Protein AF-A0A9D1EA65-F1 (afdb_monomer_lite)

Sequence (846 aa):
MLRLSLMTMSMFIPVIIKIKMEQDMEDALELYGEMLDLAADAGFEAVDVTSMELDMIGKETVKEYLEARGLKVSSLIYSNQFASTDEEKCREIVEGGKNAVEQAIYLETKVLMLVPQVHEGIEQFSAEEVQRALIGNLTPVTAYAVEKGIHSVIEDTPDLRLHLCRAEDLARVVDAIPGQEVVYDSGNMVLVDEDPIKYYERFAQKTAHIHLKDMMEVPETARFADTAEDGRKMTGAPSGTGMLAEAFPALMERIRENGYDGYLTVEFAKDEELGYPDSLKRAKTYFDRIISDSEISVRPFFDSLEMREDRENGHCYGIYMREALQAFAAKGTKQTAGEVYETFLDCYKHTLSGDDNFVDLLDTLRGYEENAALLIDKQRDHYVHSVNVFLLGIRIYQNSENFRKATAQFLGQKGELSFSGVQEEFFFRWGMAALFHDIGYPVEITNNQIRKFIRTVLADEKRDAEPYIGYHKEDCLTELPCRDQKLNFTAMLSRHIADTLDVREDLLENTLAGFVADMQSNGHVDHGYYSALALLQHYGFMAEGDGASAKIYREAVLDAASAILLHNYYKHVLQKPPFALPPLSAERHPIGYLLILCDELQEWNRQAYGIEDKKKVHAADCKIRMDAGCLKVHYVTYGGVLAEDFCAKKERTLRQLLVLDNIFPGGVTVSATTRSDILLSDIRSDREKLPRPFLENVEKLSRRIHERYNEAQRASHPDRELQYPDWESLSDDLKYSNIRQARAYFGYLQAAGMYAAPEGDAGQEVLEFPPELTEALARKEHESWIAERTDNGWKYGAEKDVQKKLSPYLIPYDELPEDVRQMDRDAIDNILPLFHEIGLRVYRMR

Secondary structure (DSSP, 8-state):
--EEEEE-HHHHHHHHHIIIII--HHHHHHHHHHHHHHHHHHT-SEEEEEHHHHHHH-HHHHHHHHHTTT-EEEEEEEEE-TT---HHHHHHHHHHHHHHHHHHHHTT-SEEEEEE---TTGGGS-HHHHHHHHHHHHHHHHHHHHHHT-EEEEEP-S-GGGS-SSHHHHHHHHHHSTTEEEEEETTGGGGGT--HHHHHHHHGGGEEEEEE-EEEEE-TT-TT-EE-TTS-EEEEEPTTSSTTTTTHHHHHHHHHHTT--SEEEEE----TTS-HHHHHHHHHHHHHHHHHHTTS--HHHHHHPPPHHHHHH---HHHHHHHHHHHHHHH--HHHHHHHHHHHHHHHTTTT-S-SHHHHHHHHHHHHHHHGGGG-SS-B-SHHHHHHHHHHHHHHHHH-HHHHHHHHHHHHHH-S-SSSSHHHHHHHHHHHHHHHTTTTHHHHHHHHHHHHHHHHHH--TTS--------S-THHHHEEE-SS-EEEHHHHHHHHHHHHHT--HHHHHHHHHTHHHHHHHHT---HHHHHHHHHHHHGGGGGGS-HHHHHHIIIIIHHHHHHHHHHHHIIIIITSTTT---SBPTTT-HHHHHHHHHHHH--SS--B-STTGGGS----EEEEEEETTEEEEEEEESSSPPPTTHHHHHHHHHHHHB--TTT-TTEEEEEEEE-HHHHHHHTTT----PPPPPHHHHHHHHHHHHHHHHHHHHHH-TTSPPSS-SGGGS-HHHHHHHHHHHHHHHHHHHHTTEEEEETT-SSEEP----HHHHHHHHHHHHHHHHHHHHHTT-EE-SS-BTTTTEETT-S-GGGS-HHHHHHHHHHHHTHHHHHHHTTEEEEE--

Structure (mmCIF, N/CA/C/O backbone):
data_AF-A0A9D1EA65-F1
#
_entry.id   AF-A0A9D1EA65-F1
#
loop_
_atom_site.group_PDB
_atom_site.id
_atom_site.type_symbol
_atom_site.label_atom_id
_atom_site.label_alt_id
_atom_site.label_comp_id
_atom_site.label_asym_id
_atom_site.label_entity_id
_atom_site.label_seq_id
_atom_site.pdbx_PDB_ins_code
_atom_site.Cartn_x
_atom_site.Cartn_y
_atom_site.Cartn_z
_atom_site.occupancy
_atom_site.B_iso_or_equiv
_atom_site.auth_seq_id
_atom_site.auth_comp_id
_atom_site.auth_asym_id
_atom_site.auth_atom_id
_atom_site.pdbx_PDB_model_num
ATOM 1 N N . MET A 1 1 ? 1.921 -5.697 -11.442 1.00 55.78 1 MET A N 1
ATOM 2 C CA . MET A 1 1 ? 2.469 -4.588 -10.630 1.00 55.78 1 MET A CA 1
ATOM 3 C C . MET A 1 1 ? 3.191 -3.682 -11.603 1.00 55.78 1 MET A C 1
ATOM 5 O O . MET A 1 1 ? 3.923 -4.222 -12.424 1.00 55.78 1 MET A O 1
ATOM 9 N N . LEU A 1 2 ? 2.916 -2.377 -11.588 1.00 77.81 2 LEU A N 1
ATOM 10 C CA . LEU A 1 2 ? 3.599 -1.432 -12.476 1.00 77.81 2 LEU A CA 1
ATOM 11 C C . LEU A 1 2 ? 5.090 -1.411 -12.119 1.00 77.81 2 LEU A C 1
ATOM 13 O O . LEU A 1 2 ? 5.426 -1.399 -10.935 1.00 77.81 2 LEU A O 1
ATOM 17 N N . ARG A 1 3 ? 5.960 -1.475 -13.129 1.00 87.56 3 ARG A N 1
ATOM 18 C CA . ARG A 1 3 ? 7.419 -1.560 -12.970 1.00 87.56 3 ARG A CA 1
ATOM 19 C C . ARG A 1 3 ? 8.058 -0.291 -13.502 1.00 87.56 3 ARG A C 1
ATOM 21 O O . ARG A 1 3 ? 7.667 0.156 -14.574 1.00 87.56 3 ARG A O 1
ATOM 28 N N . LEU A 1 4 ? 9.042 0.253 -12.794 1.00 93.69 4 LEU A N 1
ATOM 29 C CA . LEU A 1 4 ? 9.784 1.423 -13.258 1.00 93.69 4 LEU A CA 1
ATOM 30 C C . LEU A 1 4 ? 11.007 1.017 -14.083 1.00 93.69 4 LEU A C 1
ATOM 32 O O . LEU A 1 4 ? 11.743 0.104 -13.703 1.00 93.69 4 LEU A O 1
ATOM 36 N N . SER A 1 5 ? 11.244 1.739 -15.172 1.00 97.00 5 SER A N 1
ATOM 37 C CA . SER A 1 5 ? 12.522 1.755 -15.885 1.00 97.00 5 SER A CA 1
ATOM 38 C C . SER A 1 5 ? 13.008 3.194 -16.081 1.00 97.00 5 SER A C 1
ATOM 40 O O . SER A 1 5 ? 12.330 4.136 -15.666 1.00 97.00 5 SER A O 1
ATOM 42 N N . LEU A 1 6 ? 14.198 3.372 -16.649 1.00 97.31 6 LEU A N 1
ATOM 43 C CA . LEU A 1 6 ? 14.825 4.680 -16.844 1.00 97.31 6 LEU A CA 1
ATOM 44 C C . LEU A 1 6 ? 15.235 4.886 -18.305 1.00 97.31 6 LEU A C 1
ATOM 46 O O . LEU A 1 6 ? 15.910 4.033 -18.878 1.00 97.31 6 LEU A O 1
ATOM 50 N N . MET A 1 7 ? 14.909 6.043 -18.878 1.00 94.12 7 MET A N 1
ATOM 51 C CA . MET A 1 7 ? 15.467 6.463 -20.163 1.00 94.12 7 MET A CA 1
ATOM 52 C C . MET A 1 7 ? 16.825 7.132 -19.934 1.00 94.12 7 MET A C 1
ATOM 54 O O . MET A 1 7 ? 16.922 8.194 -19.319 1.00 94.12 7 MET A O 1
ATOM 58 N N . THR A 1 8 ? 17.893 6.511 -20.430 1.00 88.19 8 THR A N 1
ATOM 59 C CA . THR A 1 8 ? 19.288 6.913 -20.165 1.00 88.19 8 THR A CA 1
ATOM 60 C C . THR A 1 8 ? 19.860 7.869 -21.213 1.00 88.19 8 THR A C 1
ATOM 62 O O . THR A 1 8 ? 21.011 8.286 -21.109 1.00 88.19 8 THR A O 1
ATOM 65 N N . MET A 1 9 ? 19.071 8.282 -22.209 1.00 86.19 9 MET A N 1
ATOM 66 C CA . MET A 1 9 ? 19.579 9.025 -23.366 1.00 86.19 9 MET A CA 1
ATOM 67 C C . MET A 1 9 ? 20.268 10.348 -23.039 1.00 86.19 9 MET A C 1
ATOM 69 O O . MET A 1 9 ? 21.319 10.651 -23.604 1.00 86.19 9 MET A O 1
ATOM 73 N N . SER A 1 10 ? 19.729 11.127 -22.100 1.00 82.56 10 SER A N 1
ATOM 74 C CA . SER A 1 10 ? 20.374 12.367 -21.647 1.00 82.56 10 SER A CA 1
ATOM 75 C C . SER A 1 10 ? 21.713 12.093 -20.948 1.00 82.56 10 SER A C 1
ATOM 77 O O . SER A 1 10 ? 22.666 12.860 -21.101 1.00 82.56 10 SER A O 1
ATOM 79 N N . MET A 1 11 ? 21.816 10.962 -20.245 1.00 89.19 11 MET A N 1
ATOM 80 C CA . MET A 1 11 ? 23.025 10.503 -19.557 1.00 89.19 11 MET A CA 1
ATOM 81 C C . MET A 1 11 ? 24.052 9.880 -20.512 1.00 89.19 11 MET A C 1
ATOM 83 O O . MET A 1 11 ? 25.231 9.819 -20.173 1.00 89.19 11 MET A O 1
ATOM 87 N N . PHE A 1 12 ? 23.631 9.461 -21.708 1.00 92.31 12 PHE A N 1
ATOM 88 C CA . PHE A 1 12 ? 24.498 8.868 -22.726 1.00 92.31 12 PHE A CA 1
ATOM 89 C C . PHE A 1 12 ? 25.260 9.915 -23.562 1.00 92.31 12 PHE A C 1
ATOM 91 O O . PHE A 1 12 ? 26.293 9.615 -24.162 1.00 92.31 12 PHE A O 1
ATOM 98 N N . ILE A 1 13 ? 24.816 11.179 -23.570 1.00 89.00 13 ILE A N 1
ATOM 99 C CA . ILE A 1 13 ? 25.452 12.272 -24.334 1.00 89.00 13 ILE A CA 1
ATOM 100 C C . ILE A 1 13 ? 26.969 12.412 -24.061 1.00 89.00 13 ILE A C 1
ATOM 102 O O . ILE A 1 13 ? 27.725 12.522 -25.031 1.00 89.00 13 ILE A O 1
ATOM 106 N N . PRO A 1 14 ? 27.468 12.385 -22.807 1.00 89.19 14 PRO A N 1
ATOM 107 C CA . PRO A 1 14 ? 28.907 12.428 -22.530 1.00 89.19 14 PRO A CA 1
ATOM 108 C C . PRO A 1 14 ? 29.689 11.273 -23.171 1.00 89.19 14 PRO A C 1
ATOM 110 O O . PRO A 1 14 ? 30.791 11.489 -23.675 1.00 89.19 14 PRO A O 1
ATOM 113 N N . VAL A 1 15 ? 29.103 10.072 -23.225 1.00 92.81 15 VAL A N 1
ATOM 114 C CA . VAL A 1 15 ? 29.708 8.897 -23.873 1.00 92.81 15 VAL A CA 1
ATOM 115 C C . VAL A 1 15 ? 29.829 9.129 -25.379 1.00 92.81 15 VAL A C 1
ATOM 117 O O . VAL A 1 15 ? 30.892 8.915 -25.963 1.00 92.81 15 VAL A O 1
ATOM 120 N N . ILE A 1 16 ? 28.780 9.671 -26.009 1.00 91.19 16 ILE A N 1
ATOM 121 C CA . ILE A 1 16 ? 28.804 10.037 -27.433 1.00 91.19 16 ILE A CA 1
ATOM 122 C C . ILE A 1 16 ? 29.932 11.037 -27.722 1.00 91.19 16 ILE A C 1
ATOM 124 O O . ILE A 1 16 ? 30.637 10.888 -28.722 1.00 91.19 16 ILE A O 1
ATOM 128 N N . ILE A 1 17 ? 30.112 12.051 -26.868 1.00 89.19 17 ILE A N 1
ATOM 129 C CA . ILE A 1 17 ? 31.168 13.062 -27.027 1.00 89.19 17 ILE A CA 1
ATOM 130 C C . ILE A 1 17 ? 32.550 12.400 -26.989 1.00 89.19 17 ILE A C 1
ATOM 132 O O . ILE A 1 17 ? 33.354 12.639 -27.894 1.00 89.19 17 ILE A O 1
ATOM 136 N N . LYS A 1 18 ? 32.805 11.515 -26.017 1.00 90.38 18 LYS A N 1
ATOM 137 C CA . LYS A 1 18 ? 34.075 10.781 -25.921 1.00 90.38 18 LYS A CA 1
ATOM 138 C C . LYS A 1 18 ? 34.372 9.954 -27.169 1.00 90.38 18 LYS A C 1
ATOM 140 O O . LYS A 1 18 ? 35.459 10.064 -27.735 1.00 90.38 18 LYS A O 1
ATOM 145 N N . ILE A 1 19 ? 33.381 9.219 -27.674 1.00 90.56 19 ILE A N 1
ATOM 146 C CA . ILE A 1 19 ? 33.548 8.370 -28.861 1.00 90.56 19 ILE A CA 1
ATOM 147 C C . ILE A 1 19 ? 33.747 9.213 -30.128 1.00 90.56 19 ILE A C 1
ATOM 149 O O . ILE A 1 19 ? 34.693 8.994 -30.885 1.00 90.56 19 ILE A O 1
ATOM 153 N N . LYS A 1 20 ? 32.855 10.176 -30.395 1.00 89.44 20 LYS A N 1
ATOM 154 C CA . LYS A 1 20 ? 32.826 10.898 -31.681 1.00 89.44 20 LYS A CA 1
ATOM 155 C C . LYS A 1 20 ? 33.800 12.065 -31.761 1.00 89.44 20 LYS A C 1
ATOM 157 O O . LYS A 1 20 ? 34.312 12.335 -32.847 1.00 89.44 20 LYS A O 1
ATOM 162 N N . MET A 1 21 ? 34.004 12.791 -30.664 1.00 88.19 21 MET A N 1
ATOM 163 C CA . MET A 1 21 ? 34.807 14.017 -30.664 1.00 88.19 21 MET A CA 1
ATOM 164 C C . MET A 1 21 ? 36.227 13.772 -30.167 1.00 88.19 21 MET A C 1
ATOM 166 O O . MET A 1 21 ? 37.163 14.326 -30.739 1.00 88.19 21 MET A O 1
ATOM 170 N N . GLU A 1 22 ? 36.386 12.943 -29.135 1.00 85.50 22 GLU A N 1
ATOM 171 C CA . GLU A 1 22 ? 37.686 12.706 -28.494 1.00 85.50 22 GLU A CA 1
ATOM 172 C C . GLU A 1 22 ? 38.368 11.418 -28.983 1.00 85.50 22 GLU A C 1
ATOM 174 O O . GLU A 1 22 ? 39.578 11.283 -28.828 1.00 85.50 22 GLU A O 1
ATOM 179 N N . GLN A 1 23 ? 37.625 10.526 -29.656 1.00 89.12 23 GLN A N 1
ATOM 180 C CA . GLN A 1 23 ? 38.090 9.208 -30.115 1.00 89.12 23 GLN A CA 1
ATOM 181 C C . GLN A 1 23 ? 38.669 8.348 -28.981 1.00 89.12 23 GLN A C 1
ATOM 183 O O . GLN A 1 23 ? 39.556 7.524 -29.208 1.00 89.12 23 GLN A O 1
ATOM 188 N N . ASP A 1 24 ? 38.147 8.533 -27.769 1.00 90.25 24 ASP A N 1
ATOM 189 C CA . ASP A 1 24 ? 38.596 7.842 -26.567 1.00 90.25 24 ASP A CA 1
ATOM 190 C C . ASP A 1 24 ? 37.561 6.797 -26.149 1.00 90.25 24 ASP A C 1
ATOM 192 O O . ASP A 1 24 ? 36.540 7.107 -25.535 1.00 90.25 24 ASP A O 1
ATOM 196 N N . MET A 1 25 ? 37.798 5.550 -26.561 1.00 91.88 25 MET A N 1
ATOM 197 C CA . MET A 1 25 ? 36.892 4.442 -26.264 1.00 91.88 25 MET A CA 1
ATOM 198 C C . MET A 1 25 ? 37.042 3.938 -24.823 1.00 91.88 25 MET A C 1
ATOM 200 O O . MET A 1 25 ? 36.086 3.398 -24.276 1.00 91.88 25 MET A O 1
ATOM 204 N N . GLU A 1 26 ? 38.213 4.101 -24.202 1.00 91.38 26 GLU A N 1
ATOM 205 C CA . GLU A 1 26 ? 38.451 3.631 -22.832 1.00 91.38 26 GLU A CA 1
ATOM 206 C C . GLU A 1 26 ? 37.659 4.495 -21.843 1.00 91.38 26 GLU A C 1
ATOM 208 O O . GLU A 1 26 ? 36.816 3.967 -21.116 1.00 91.38 26 GLU A O 1
ATOM 213 N N . ASP A 1 27 ? 37.812 5.820 -21.937 1.00 89.88 27 ASP A N 1
ATOM 214 C CA . ASP A 1 27 ? 37.027 6.782 -21.152 1.00 89.88 27 ASP A CA 1
ATOM 215 C C . ASP A 1 27 ? 35.519 6.655 -21.439 1.00 89.88 27 ASP A C 1
ATOM 217 O O . ASP A 1 27 ? 34.688 6.770 -20.539 1.00 89.88 27 ASP A O 1
ATOM 221 N N . ALA A 1 28 ? 35.133 6.427 -22.702 1.00 91.81 28 ALA A N 1
ATOM 222 C CA . ALA A 1 28 ? 33.728 6.266 -23.073 1.00 91.81 28 ALA A CA 1
ATOM 223 C C . ALA A 1 28 ? 33.081 5.053 -22.389 1.00 91.81 28 ALA A C 1
ATOM 225 O O . ALA A 1 28 ? 31.952 5.149 -21.906 1.00 91.81 28 ALA A O 1
ATOM 226 N N . LEU A 1 29 ? 33.788 3.922 -22.342 1.00 94.69 29 LEU A N 1
ATOM 227 C CA . LEU A 1 29 ? 33.315 2.702 -21.689 1.00 94.69 29 LEU A CA 1
ATOM 228 C C . LEU A 1 29 ? 33.278 2.837 -20.164 1.00 94.69 29 LEU A C 1
ATOM 230 O O . LEU A 1 29 ? 32.393 2.257 -19.532 1.00 94.69 29 LEU A O 1
ATOM 234 N N . GLU A 1 30 ? 34.197 3.604 -19.573 1.00 93.75 30 GLU A N 1
ATOM 235 C CA . GLU A 1 30 ? 34.143 3.949 -18.149 1.00 93.75 30 GLU A CA 1
ATOM 236 C C . GLU A 1 30 ? 32.886 4.776 -17.846 1.00 93.75 30 GLU A C 1
ATOM 238 O O . GLU A 1 30 ? 32.069 4.358 -17.026 1.00 93.75 30 GLU A O 1
ATOM 243 N N . LEU A 1 31 ? 32.646 5.859 -18.595 1.00 92.81 31 LEU A N 1
ATOM 244 C CA . LEU A 1 31 ? 31.447 6.694 -18.441 1.00 92.81 31 LEU A CA 1
ATOM 245 C C . LEU A 1 31 ? 30.144 5.925 -18.703 1.00 92.81 31 LEU A C 1
ATOM 247 O O . LEU A 1 31 ? 29.148 6.149 -18.016 1.00 92.81 31 LEU A O 1
ATOM 251 N N . TYR A 1 32 ? 30.130 5.007 -19.675 1.00 95.88 32 TYR A N 1
ATOM 252 C CA . TYR A 1 32 ? 28.976 4.138 -19.925 1.00 95.88 32 TYR A CA 1
ATOM 253 C C . TYR A 1 32 ? 28.711 3.207 -18.735 1.00 95.88 32 TYR A C 1
ATOM 255 O O . TYR A 1 32 ? 27.568 3.025 -18.315 1.00 95.88 32 TYR A O 1
ATOM 263 N N . GLY A 1 33 ? 29.777 2.661 -18.144 1.00 95.62 33 GLY A N 1
ATOM 264 C CA . GLY A 1 33 ? 29.706 1.886 -16.912 1.00 95.62 33 GLY A CA 1
ATOM 265 C C . GLY A 1 33 ? 29.142 2.692 -15.746 1.00 95.62 33 GLY A C 1
ATOM 266 O O . GLY A 1 33 ? 28.226 2.206 -15.086 1.00 95.62 33 GLY A O 1
ATOM 267 N N . GLU A 1 34 ? 29.647 3.906 -15.520 1.00 93.88 34 GLU A N 1
ATOM 268 C CA . GLU A 1 34 ? 29.178 4.806 -14.459 1.00 93.88 34 GLU A CA 1
ATOM 269 C C . GLU A 1 34 ? 27.708 5.198 -14.648 1.00 93.88 34 GLU A C 1
ATOM 271 O O . GLU A 1 34 ? 26.933 5.205 -13.693 1.00 93.88 34 GLU A O 1
ATOM 276 N N . MET A 1 35 ? 27.296 5.480 -15.888 1.00 94.94 35 MET A N 1
ATOM 277 C CA . MET A 1 35 ? 25.906 5.780 -16.234 1.00 94.94 35 MET A CA 1
ATOM 278 C C . MET A 1 35 ? 24.960 4.656 -15.797 1.00 94.94 35 MET A C 1
ATOM 280 O O . MET A 1 35 ? 23.925 4.916 -15.179 1.00 94.94 35 MET A O 1
ATOM 284 N N . LEU A 1 36 ? 25.310 3.406 -16.104 1.00 96.56 36 LEU A N 1
ATOM 285 C CA . LEU A 1 36 ? 24.499 2.250 -15.733 1.00 96.56 36 LEU A CA 1
ATOM 286 C C . LEU A 1 36 ? 24.582 1.940 -14.230 1.00 96.56 36 LEU A C 1
ATOM 288 O O . LEU A 1 36 ? 23.583 1.515 -13.651 1.00 96.56 36 LEU A O 1
ATOM 292 N N . ASP A 1 37 ? 25.726 2.191 -13.580 1.00 94.56 37 ASP A N 1
ATOM 293 C CA . ASP A 1 37 ? 25.847 2.093 -12.117 1.00 94.56 37 ASP A CA 1
ATOM 294 C C . ASP A 1 37 ? 24.881 3.062 -11.428 1.00 94.56 37 ASP A C 1
ATOM 296 O O . ASP A 1 37 ? 24.170 2.663 -10.512 1.00 94.56 37 ASP A O 1
ATOM 300 N N . LEU A 1 38 ? 24.766 4.301 -11.917 1.00 93.56 38 LEU A N 1
ATOM 301 C CA . LEU A 1 38 ? 23.814 5.280 -11.385 1.00 93.56 38 LEU A CA 1
ATOM 302 C C . LEU A 1 38 ? 22.359 4.801 -11.486 1.00 93.56 38 LEU A C 1
ATOM 304 O O . LEU A 1 38 ? 21.590 4.987 -10.542 1.00 93.56 38 LEU A O 1
ATOM 308 N N . ALA A 1 39 ? 21.977 4.183 -12.607 1.00 93.38 39 ALA A N 1
ATOM 309 C CA . ALA A 1 39 ? 20.632 3.639 -12.794 1.00 93.38 39 ALA A CA 1
ATOM 310 C C . ALA A 1 39 ? 20.351 2.468 -11.832 1.00 93.38 39 ALA A C 1
ATOM 312 O O . ALA A 1 39 ? 19.309 2.442 -11.168 1.00 93.38 39 ALA A O 1
ATOM 313 N N . ALA A 1 40 ? 21.298 1.533 -11.712 1.00 91.56 40 ALA A N 1
ATOM 314 C CA . ALA A 1 40 ? 21.185 0.378 -10.826 1.00 91.56 40 ALA A CA 1
ATOM 315 C C . ALA A 1 40 ? 21.192 0.783 -9.338 1.00 91.56 40 ALA A C 1
ATOM 317 O O . ALA A 1 40 ? 20.335 0.338 -8.575 1.00 91.56 40 ALA A O 1
ATOM 318 N N . ASP A 1 41 ? 22.088 1.687 -8.929 1.00 88.94 41 ASP A N 1
ATOM 319 C CA . ASP A 1 41 ? 22.200 2.198 -7.554 1.00 88.94 41 ASP A CA 1
ATOM 320 C C . ASP A 1 41 ? 20.990 3.041 -7.136 1.00 88.94 41 ASP A C 1
ATOM 322 O O . ASP A 1 41 ? 20.638 3.099 -5.952 1.00 88.94 41 ASP A O 1
ATOM 326 N N . ALA A 1 42 ? 20.338 3.704 -8.095 1.00 84.00 42 ALA A N 1
ATOM 327 C CA . ALA A 1 42 ? 19.062 4.361 -7.858 1.00 84.00 42 ALA A CA 1
ATOM 328 C C . ALA A 1 42 ? 17.921 3.350 -7.672 1.00 84.00 42 ALA A C 1
ATOM 330 O O . ALA A 1 42 ? 16.915 3.710 -7.072 1.00 84.00 42 ALA A O 1
ATOM 331 N N . GLY A 1 43 ? 18.077 2.096 -8.111 1.00 89.06 43 GLY A N 1
ATOM 332 C CA . GLY A 1 43 ? 17.113 1.009 -7.930 1.00 89.06 43 GLY A CA 1
ATOM 333 C C . GLY A 1 43 ? 16.178 0.778 -9.120 1.00 89.06 43 GLY A C 1
ATOM 334 O O . GLY A 1 43 ? 15.080 0.251 -8.930 1.00 89.06 43 GLY A O 1
ATOM 335 N N . PHE A 1 44 ? 16.554 1.204 -10.329 1.00 92.81 44 PHE A N 1
ATOM 336 C CA . PHE A 1 44 ? 15.817 0.841 -11.541 1.00 92.81 44 PHE A CA 1
ATOM 337 C C . PHE A 1 44 ? 16.118 -0.608 -11.942 1.00 92.81 44 PHE A C 1
ATOM 339 O O . PHE A 1 44 ? 17.258 -1.054 -11.882 1.00 92.81 44 PHE A O 1
ATOM 346 N N . GLU A 1 45 ? 15.089 -1.347 -12.361 1.00 90.44 45 GLU A N 1
ATOM 347 C CA . GLU A 1 45 ? 15.221 -2.755 -12.780 1.00 90.44 45 GLU A CA 1
ATOM 348 C C . GLU A 1 45 ? 15.497 -2.902 -14.283 1.00 90.44 45 GLU A C 1
ATOM 350 O O . GLU A 1 45 ? 15.881 -3.973 -14.760 1.00 90.44 45 GLU A O 1
ATOM 355 N N . ALA A 1 46 ? 15.233 -1.843 -15.045 1.00 97.25 46 ALA A N 1
ATOM 356 C CA . ALA A 1 46 ? 15.396 -1.812 -16.485 1.00 97.25 46 ALA A CA 1
ATOM 357 C C . ALA A 1 46 ? 15.759 -0.406 -16.971 1.00 97.25 46 ALA A C 1
ATOM 359 O O . ALA A 1 46 ? 15.479 0.586 -16.291 1.00 97.25 46 ALA A O 1
ATOM 360 N N . VAL A 1 47 ? 16.336 -0.335 -18.166 1.00 98.00 47 VAL A N 1
ATOM 361 C CA . VAL A 1 47 ? 16.624 0.909 -18.881 1.00 98.00 47 VAL A CA 1
ATOM 362 C C . VAL A 1 47 ? 16.188 0.809 -20.335 1.00 98.00 47 VAL A C 1
ATOM 364 O O . VAL A 1 47 ? 16.130 -0.288 -20.897 1.00 98.00 47 VAL A O 1
ATOM 367 N N . ASP A 1 48 ? 15.921 1.951 -20.951 1.00 97.56 48 ASP A N 1
ATOM 368 C CA . ASP A 1 48 ? 15.859 2.022 -22.405 1.00 97.56 48 ASP A CA 1
ATOM 369 C C . ASP A 1 48 ? 17.263 2.076 -22.990 1.00 97.56 48 ASP A C 1
ATOM 371 O O . ASP A 1 48 ? 18.166 2.693 -22.424 1.00 97.56 48 ASP A O 1
ATOM 375 N N . VAL A 1 49 ? 17.431 1.402 -24.123 1.00 97.00 49 VAL A N 1
ATOM 376 C CA . VAL A 1 49 ? 18.698 1.311 -24.850 1.00 97.00 49 VAL A CA 1
ATOM 377 C C . VAL A 1 49 ? 18.465 1.809 -26.257 1.00 97.00 49 VAL A C 1
ATOM 379 O O . VAL A 1 49 ? 17.424 1.547 -26.852 1.00 97.00 49 VAL A O 1
ATOM 382 N N . THR A 1 50 ? 19.440 2.490 -26.837 1.00 95.69 50 THR A N 1
ATOM 383 C CA . THR A 1 50 ? 19.323 2.966 -28.215 1.00 95.69 50 THR A CA 1
ATOM 384 C C . THR A 1 50 ? 20.143 2.137 -29.184 1.00 95.69 50 THR A C 1
ATOM 386 O O . THR A 1 50 ? 21.235 1.667 -28.882 1.00 95.69 50 THR A O 1
ATOM 389 N N . SER A 1 51 ? 19.646 1.994 -30.410 1.00 94.81 51 SER A N 1
ATOM 390 C CA . SER A 1 51 ? 20.416 1.413 -31.522 1.00 94.81 51 SER A CA 1
ATOM 391 C C . SER A 1 51 ? 21.770 2.111 -31.726 1.00 94.81 51 SER A C 1
ATOM 393 O O . SER A 1 51 ? 22.745 1.461 -32.093 1.00 94.81 51 SER A O 1
ATOM 395 N N . MET A 1 52 ? 21.863 3.406 -31.396 1.00 93.38 52 MET A N 1
ATOM 396 C CA . MET A 1 52 ? 23.112 4.164 -31.424 1.00 93.38 52 MET A CA 1
ATOM 397 C C . MET A 1 52 ? 24.154 3.626 -30.436 1.00 93.38 52 MET A C 1
ATOM 399 O O . MET A 1 52 ? 25.330 3.557 -30.790 1.00 93.38 52 MET A O 1
ATOM 403 N N . GLU A 1 53 ? 23.748 3.220 -29.229 1.00 94.88 53 GLU A N 1
ATOM 404 C CA . GLU A 1 53 ? 24.649 2.555 -28.278 1.00 94.88 53 GLU A CA 1
ATOM 405 C C . GLU A 1 53 ? 25.217 1.273 -28.882 1.00 94.88 53 GLU A C 1
ATOM 407 O O . GLU A 1 53 ? 26.427 1.055 -28.849 1.00 94.88 53 GLU A O 1
ATOM 412 N N . LEU A 1 54 ? 24.362 0.457 -29.506 1.00 95.75 54 LEU A N 1
ATOM 413 C CA . LEU A 1 54 ? 24.776 -0.806 -30.121 1.00 95.75 54 LEU A CA 1
ATOM 414 C C . LEU A 1 54 ? 25.757 -0.592 -31.276 1.00 95.75 54 LEU A C 1
ATOM 416 O O . LEU A 1 54 ? 26.721 -1.347 -31.399 1.00 95.75 54 LEU A O 1
ATOM 420 N N . ASP A 1 55 ? 25.532 0.434 -32.096 1.00 92.31 55 ASP A N 1
ATOM 421 C CA . ASP A 1 55 ? 26.389 0.757 -33.237 1.00 92.31 55 ASP A CA 1
ATOM 422 C C . ASP A 1 55 ? 27.743 1.343 -32.806 1.00 92.31 55 ASP A C 1
ATOM 424 O O . ASP A 1 55 ? 28.760 1.102 -33.459 1.00 92.31 55 ASP A O 1
ATOM 428 N N . MET A 1 56 ? 27.776 2.123 -31.720 1.00 93.31 56 MET A N 1
ATOM 429 C CA . MET A 1 56 ? 28.994 2.788 -31.241 1.00 93.31 56 MET A CA 1
ATOM 430 C C . MET A 1 56 ? 29.862 1.903 -30.347 1.00 93.31 56 MET A C 1
ATOM 432 O O . MET A 1 56 ? 31.086 1.936 -30.466 1.00 93.31 56 MET A O 1
ATOM 436 N N . ILE A 1 57 ? 29.235 1.156 -29.439 1.00 94.69 57 ILE A N 1
ATOM 437 C CA . ILE A 1 57 ? 29.905 0.402 -28.367 1.00 94.69 57 ILE A CA 1
ATOM 438 C C . ILE A 1 57 ? 29.992 -1.095 -28.703 1.00 94.69 57 ILE A C 1
ATOM 440 O O . ILE A 1 57 ? 30.909 -1.790 -28.258 1.00 94.69 57 ILE A O 1
ATOM 444 N N . GLY A 1 58 ? 29.072 -1.592 -29.531 1.00 95.50 58 GLY A N 1
ATOM 445 C CA . GLY A 1 58 ? 28.919 -3.008 -29.847 1.00 95.50 58 GLY A CA 1
ATOM 446 C C . GLY A 1 58 ? 27.845 -3.662 -28.980 1.00 95.50 58 GLY A C 1
ATOM 447 O O . GLY A 1 58 ? 27.844 -3.542 -27.755 1.00 95.50 58 GLY A O 1
ATOM 448 N N . LYS A 1 59 ? 26.923 -4.386 -29.622 1.00 94.88 59 LYS A N 1
ATOM 449 C CA . LYS A 1 59 ? 25.778 -5.025 -28.953 1.00 94.88 59 LYS A CA 1
ATOM 450 C C . LYS A 1 59 ? 26.182 -6.058 -27.896 1.00 94.88 59 LYS A C 1
ATOM 452 O O . LYS A 1 59 ? 25.465 -6.225 -26.915 1.00 94.88 59 LYS A O 1
ATOM 457 N N . GLU A 1 60 ? 27.302 -6.753 -28.090 1.00 96.75 60 GLU A N 1
ATOM 458 C CA . GLU A 1 60 ? 27.854 -7.701 -27.121 1.00 96.75 60 GLU A CA 1
ATOM 459 C C . GLU A 1 60 ? 28.287 -6.964 -25.850 1.00 96.75 60 GLU A C 1
ATOM 461 O O . GLU A 1 60 ? 27.808 -7.288 -24.769 1.00 96.75 60 GLU A O 1
ATOM 466 N N . THR A 1 61 ? 29.086 -5.905 -25.998 1.00 96.50 61 THR A N 1
ATOM 467 C CA . THR A 1 61 ? 29.558 -5.066 -24.890 1.00 96.50 61 THR A CA 1
ATOM 468 C C . THR A 1 61 ? 28.398 -4.420 -24.131 1.00 96.50 61 THR A C 1
ATOM 470 O O . THR A 1 61 ? 28.371 -4.449 -22.905 1.00 96.50 61 THR A O 1
ATOM 473 N N . VAL A 1 62 ? 27.409 -3.865 -24.842 1.00 97.38 62 VAL A N 1
ATOM 474 C CA . VAL A 1 62 ? 26.220 -3.265 -24.213 1.00 97.38 62 VAL A CA 1
ATOM 475 C C . VAL A 1 62 ? 25.471 -4.299 -23.370 1.00 97.38 62 VAL A C 1
ATOM 477 O O . VAL A 1 62 ? 25.167 -4.037 -22.206 1.00 97.38 62 VAL A O 1
ATOM 480 N N . LYS A 1 63 ? 25.234 -5.500 -23.917 1.00 96.56 63 LYS A N 1
ATOM 481 C CA . LYS A 1 63 ? 24.574 -6.590 -23.186 1.00 96.56 63 LYS A CA 1
ATOM 482 C C . LYS A 1 63 ? 25.376 -7.007 -21.948 1.00 96.56 63 LYS A C 1
ATOM 484 O O . LYS A 1 63 ? 24.800 -7.098 -20.868 1.00 96.56 63 LYS A O 1
ATOM 489 N N . GLU A 1 64 ? 26.694 -7.163 -22.070 1.00 97.38 64 GLU A N 1
ATOM 490 C CA . GLU A 1 64 ? 27.583 -7.491 -20.944 1.00 97.38 64 GLU A CA 1
ATOM 491 C C . GLU A 1 64 ? 27.522 -6.440 -19.822 1.00 97.38 64 GLU A C 1
ATOM 493 O O . GLU A 1 64 ? 27.445 -6.789 -18.642 1.00 97.38 64 GLU A O 1
ATOM 498 N N . TYR A 1 65 ? 27.520 -5.150 -20.170 1.00 97.81 65 TYR A N 1
ATOM 499 C CA . TYR A 1 65 ? 27.476 -4.053 -19.198 1.00 97.81 65 TYR A CA 1
ATOM 500 C C . TYR A 1 65 ? 26.147 -3.975 -18.438 1.00 97.81 65 TYR A C 1
ATOM 502 O O . TYR A 1 65 ? 26.154 -3.674 -17.238 1.00 97.81 65 TYR A O 1
ATOM 510 N N . LEU A 1 66 ? 25.032 -4.253 -19.122 1.00 97.31 66 LEU A N 1
ATOM 511 C CA . LEU A 1 66 ? 23.693 -4.325 -18.534 1.00 97.31 66 LEU A CA 1
ATOM 512 C C . LEU A 1 66 ? 23.556 -5.541 -17.608 1.00 97.31 66 LEU A C 1
ATOM 514 O O . LEU A 1 66 ? 23.155 -5.397 -16.451 1.00 97.31 66 LEU A O 1
ATOM 518 N N . GLU A 1 67 ? 23.964 -6.726 -18.076 1.00 95.19 67 GLU A N 1
ATOM 519 C CA . GLU A 1 67 ? 23.917 -7.976 -17.307 1.00 95.19 67 GLU A CA 1
ATOM 520 C C . GLU A 1 67 ? 24.780 -7.906 -16.043 1.00 95.19 67 GLU A C 1
ATOM 522 O O . GLU A 1 67 ? 24.340 -8.324 -14.970 1.00 95.19 67 GLU A O 1
ATOM 527 N N . ALA A 1 68 ? 25.972 -7.303 -16.131 1.00 94.50 68 ALA A N 1
ATOM 528 C CA . ALA A 1 68 ? 26.864 -7.105 -14.987 1.00 94.50 68 ALA A CA 1
ATOM 529 C C . ALA A 1 68 ? 26.224 -6.293 -13.844 1.00 94.50 68 ALA A C 1
ATOM 531 O O . ALA A 1 68 ? 26.666 -6.393 -12.697 1.00 94.50 68 ALA A O 1
ATOM 532 N N . ARG A 1 69 ? 25.184 -5.509 -14.151 1.00 95.38 69 ARG A N 1
ATOM 533 C CA . ARG A 1 69 ? 24.450 -4.643 -13.216 1.00 95.38 69 ARG A CA 1
ATOM 534 C C . ARG A 1 69 ? 23.030 -5.125 -12.928 1.00 95.38 69 ARG A C 1
ATOM 536 O O . ARG A 1 69 ? 22.321 -4.486 -12.159 1.00 95.38 69 ARG A O 1
ATOM 543 N N . GLY A 1 70 ? 22.614 -6.244 -13.523 1.00 94.62 70 GLY A N 1
ATOM 544 C CA . GLY A 1 70 ? 21.258 -6.776 -13.383 1.00 94.62 70 GLY A CA 1
ATOM 545 C C . GLY A 1 70 ? 20.173 -5.899 -14.020 1.00 94.62 70 GLY A C 1
ATOM 546 O O . GLY A 1 70 ? 19.011 -6.012 -13.633 1.00 94.62 70 GLY A O 1
ATOM 547 N N . LEU A 1 71 ? 20.531 -5.032 -14.973 1.00 96.75 71 LEU A N 1
ATOM 548 C CA . LEU A 1 71 ? 19.586 -4.165 -15.675 1.00 96.75 71 LEU A CA 1
ATOM 549 C C . LEU A 1 71 ? 18.985 -4.893 -16.879 1.00 96.75 71 LEU A C 1
ATOM 551 O O . LEU A 1 71 ? 19.707 -5.410 -17.730 1.00 96.75 71 LEU A O 1
ATOM 555 N N . LYS A 1 72 ? 17.654 -4.909 -16.972 1.00 97.69 72 LYS A N 1
ATOM 556 C CA . LYS A 1 72 ? 16.933 -5.377 -18.166 1.00 97.69 72 LYS A CA 1
ATOM 557 C C . LYS A 1 72 ? 16.778 -4.248 -19.187 1.00 97.69 72 LYS A C 1
ATOM 559 O O . LYS A 1 72 ? 16.924 -3.076 -18.853 1.00 97.69 72 LYS A O 1
ATOM 564 N N . VAL A 1 73 ? 16.411 -4.593 -20.417 1.00 98.00 73 VAL A N 1
ATOM 565 C CA . VAL A 1 73 ? 16.067 -3.605 -21.448 1.00 98.00 73 VAL A CA 1
ATOM 566 C C . VAL A 1 73 ? 14.550 -3.433 -21.492 1.00 98.00 73 VAL A C 1
ATOM 568 O O . VAL A 1 73 ? 13.831 -4.390 -21.788 1.00 98.00 73 VAL A O 1
ATOM 571 N N . SER A 1 74 ? 14.044 -2.240 -21.167 1.00 97.50 74 SER A N 1
ATOM 572 C CA . SER A 1 74 ? 12.605 -1.949 -21.224 1.00 97.50 74 SER A CA 1
ATOM 573 C C . SER A 1 74 ? 12.131 -1.720 -22.655 1.00 97.50 74 SER A C 1
ATOM 575 O O . SER A 1 74 ? 11.145 -2.339 -23.059 1.00 97.50 74 SER A O 1
ATOM 577 N N . SER A 1 75 ? 12.870 -0.943 -23.443 1.00 97.75 75 SER A N 1
ATOM 578 C CA . SER A 1 75 ? 12.657 -0.778 -24.880 1.00 97.75 75 SER A CA 1
ATOM 579 C C . SER A 1 75 ? 13.983 -0.597 -25.632 1.00 97.75 75 SER A C 1
ATOM 581 O O . SER A 1 75 ? 15.000 -0.213 -25.046 1.00 97.75 75 SER A O 1
ATOM 583 N N . LEU A 1 76 ? 13.982 -0.912 -26.933 1.00 98.12 76 LEU A N 1
ATOM 584 C CA . LEU A 1 76 ? 15.045 -0.499 -27.852 1.00 98.12 76 LEU A CA 1
ATOM 585 C C . LEU A 1 76 ? 14.564 0.698 -28.678 1.00 98.12 76 LEU A C 1
ATOM 587 O O . LEU A 1 76 ? 13.560 0.589 -29.376 1.00 98.12 76 LEU A O 1
ATOM 591 N N . ILE A 1 77 ? 15.318 1.794 -28.671 1.00 97.44 77 ILE A N 1
ATOM 592 C CA . ILE A 1 77 ? 15.010 3.013 -29.420 1.00 97.44 77 ILE A CA 1
ATOM 593 C C . ILE A 1 77 ? 15.756 3.023 -30.760 1.00 97.44 77 ILE A C 1
ATOM 595 O O . ILE A 1 77 ? 16.991 2.950 -30.832 1.00 97.44 77 ILE A O 1
ATOM 599 N N . TYR A 1 78 ? 15.002 3.165 -31.844 1.00 97.06 78 TYR A N 1
ATOM 600 C CA . TYR A 1 78 ? 15.509 3.342 -33.196 1.00 97.06 78 TYR A CA 1
ATOM 601 C C . TYR A 1 78 ? 14.989 4.650 -33.792 1.00 97.06 78 TYR A C 1
ATOM 603 O O . TYR A 1 78 ? 13.819 4.782 -34.161 1.00 97.06 78 TYR A O 1
ATOM 611 N N . SER A 1 79 ? 15.886 5.630 -33.890 1.00 95.19 79 SER A N 1
ATOM 612 C CA . SER A 1 79 ? 15.575 6.962 -34.402 1.00 95.19 79 SER A CA 1
ATOM 613 C C . SER A 1 79 ? 16.039 7.109 -35.848 1.00 95.19 79 SER A C 1
ATOM 615 O O . SER A 1 79 ? 17.210 6.883 -36.153 1.00 95.19 79 SER A O 1
ATOM 617 N N . ASN A 1 80 ? 15.145 7.510 -36.754 1.00 95.44 80 ASN A N 1
ATOM 618 C CA . ASN A 1 80 ? 15.501 7.760 -38.154 1.00 95.44 80 ASN A CA 1
ATOM 619 C C . ASN A 1 80 ? 14.497 8.705 -38.838 1.00 95.44 80 ASN A C 1
ATOM 621 O O . ASN A 1 80 ? 13.452 9.043 -38.286 1.00 95.44 80 ASN A O 1
ATOM 625 N N . GLN A 1 81 ? 14.797 9.137 -40.061 1.00 95.81 81 GLN A N 1
ATOM 626 C CA . GLN A 1 81 ? 13.993 10.090 -40.833 1.00 95.81 81 GLN A CA 1
ATOM 627 C C . GLN A 1 81 ? 12.793 9.421 -41.520 1.00 95.81 81 GLN A C 1
ATOM 629 O O . GLN A 1 81 ? 12.676 9.440 -42.743 1.00 95.81 81 GLN A O 1
ATOM 634 N N . PHE A 1 82 ? 11.887 8.819 -40.743 1.00 95.56 82 PHE A N 1
ATOM 635 C CA . PHE A 1 82 ? 10.741 8.045 -41.249 1.00 95.56 82 PHE A CA 1
ATOM 636 C C . PHE A 1 82 ? 9.791 8.829 -42.171 1.00 95.56 82 PHE A C 1
ATOM 638 O O . PHE A 1 82 ? 9.075 8.217 -42.959 1.00 95.56 82 PHE A O 1
ATOM 645 N N . ALA A 1 83 ? 9.805 10.163 -42.120 1.00 95.38 83 ALA A N 1
ATOM 646 C CA . ALA A 1 83 ? 9.049 11.027 -43.028 1.00 95.38 83 ALA A CA 1
ATOM 647 C C . ALA A 1 83 ? 9.737 11.269 -44.392 1.00 95.38 83 ALA A C 1
ATOM 649 O O . ALA A 1 83 ? 9.225 12.033 -45.207 1.00 95.38 83 ALA A O 1
ATOM 650 N N . SER A 1 84 ? 10.885 10.637 -44.662 1.00 94.19 84 SER A N 1
ATOM 651 C CA . SER A 1 84 ? 11.593 10.788 -45.936 1.00 94.19 84 SER A CA 1
ATOM 652 C C . SER A 1 84 ? 10.768 10.274 -47.119 1.00 94.19 84 SER A C 1
ATOM 654 O O . SER A 1 84 ? 10.067 9.266 -47.027 1.00 94.19 84 SER A O 1
ATOM 656 N N . THR A 1 85 ? 10.906 10.957 -48.254 1.00 91.38 85 THR A N 1
ATOM 657 C CA . THR A 1 85 ? 10.337 10.562 -49.553 1.00 91.38 85 THR A CA 1
ATOM 658 C C . THR A 1 85 ? 11.406 10.139 -50.565 1.00 91.38 85 THR A C 1
ATOM 660 O O . THR A 1 85 ? 11.072 9.722 -51.674 1.00 91.38 85 THR A O 1
ATOM 663 N N . ASP A 1 86 ? 12.689 10.212 -50.194 1.00 93.69 86 ASP A N 1
ATOM 664 C CA . ASP A 1 86 ? 13.793 9.738 -51.027 1.00 93.69 86 ASP A CA 1
ATOM 665 C C . ASP A 1 86 ? 13.833 8.203 -51.037 1.00 93.69 86 ASP A C 1
ATOM 667 O O . ASP A 1 86 ? 13.948 7.573 -49.986 1.00 93.69 86 ASP A O 1
ATOM 671 N N . GLU A 1 87 ? 13.733 7.582 -52.215 1.00 93.06 87 GLU A N 1
ATOM 672 C CA . GLU A 1 87 ? 13.583 6.125 -52.332 1.00 93.06 87 GLU A CA 1
ATOM 673 C C . GLU A 1 87 ? 14.765 5.330 -51.762 1.00 93.06 87 GLU A C 1
ATOM 675 O O . GLU A 1 87 ? 14.572 4.228 -51.242 1.00 93.06 87 GLU A O 1
ATOM 680 N N . GLU A 1 88 ? 15.993 5.838 -51.899 1.00 94.19 88 GLU A N 1
ATOM 681 C CA . GLU A 1 88 ? 17.181 5.168 -51.367 1.00 94.19 88 GLU A CA 1
ATOM 682 C C . GLU A 1 88 ? 17.179 5.235 -49.843 1.00 94.19 88 GLU A C 1
ATOM 684 O O . GLU A 1 88 ? 17.318 4.200 -49.184 1.00 94.19 88 GLU A O 1
ATOM 689 N N . LYS A 1 89 ? 16.887 6.416 -49.290 1.00 94.38 89 LYS A N 1
ATOM 690 C CA . LYS A 1 89 ? 16.762 6.611 -47.850 1.00 94.38 89 LYS A CA 1
ATOM 691 C C . LYS A 1 89 ? 15.605 5.814 -47.252 1.00 94.38 89 LYS A C 1
ATOM 693 O O . LYS A 1 89 ? 15.770 5.227 -46.189 1.00 94.38 89 LYS A O 1
ATOM 698 N N . CYS A 1 90 ? 14.463 5.724 -47.935 1.00 96.00 90 CYS A N 1
ATOM 699 C CA . CYS A 1 90 ? 13.330 4.900 -47.501 1.00 96.00 90 CYS A CA 1
ATOM 700 C C . CYS A 1 90 ? 13.738 3.425 -47.368 1.00 96.00 90 CYS A C 1
ATOM 702 O O . CYS A 1 90 ? 13.440 2.790 -46.358 1.00 96.00 90 CYS A O 1
ATOM 704 N N . ARG A 1 91 ? 14.477 2.879 -48.348 1.00 96.44 91 ARG A N 1
ATOM 705 C CA . ARG A 1 91 ? 15.000 1.503 -48.265 1.00 96.44 91 ARG A CA 1
ATOM 706 C C . ARG A 1 91 ? 15.957 1.326 -47.085 1.00 96.44 91 ARG A C 1
ATOM 708 O O . ARG A 1 91 ? 15.844 0.334 -46.374 1.00 96.44 91 ARG A O 1
ATOM 715 N N . GLU A 1 92 ? 16.859 2.280 -46.861 1.00 96.75 92 GLU A N 1
ATOM 716 C CA . GLU A 1 92 ? 17.790 2.267 -45.724 1.00 96.75 92 GLU A CA 1
ATOM 717 C C . GLU A 1 92 ? 17.052 2.285 -44.374 1.00 96.75 92 GLU A C 1
ATOM 719 O O . GLU A 1 92 ? 17.360 1.480 -43.499 1.00 96.75 92 GLU A O 1
ATOM 724 N N . ILE A 1 93 ? 16.046 3.155 -44.224 1.00 96.44 93 ILE A N 1
ATOM 725 C CA . ILE A 1 93 ? 15.218 3.271 -43.013 1.00 96.44 93 ILE A CA 1
ATOM 726 C C . ILE A 1 93 ? 14.502 1.952 -42.716 1.00 96.44 93 ILE A C 1
ATOM 728 O O . ILE A 1 93 ? 14.513 1.485 -41.578 1.00 96.44 93 ILE A O 1
ATOM 732 N N . VAL A 1 94 ? 13.887 1.342 -43.732 1.00 97.94 94 VAL A N 1
ATOM 733 C CA . VAL A 1 94 ? 13.124 0.099 -43.562 1.00 97.94 94 VAL A CA 1
ATOM 734 C C . VAL A 1 94 ? 14.039 -1.065 -43.193 1.00 97.94 94 VAL A C 1
ATOM 736 O O . VAL A 1 94 ? 13.730 -1.818 -42.271 1.00 97.94 94 VAL A O 1
ATOM 739 N N . GLU A 1 95 ? 15.171 -1.225 -43.881 1.00 97.81 95 GLU A N 1
ATOM 740 C CA . GLU A 1 95 ? 16.111 -2.308 -43.575 1.00 97.81 95 GLU A CA 1
ATOM 741 C C . GLU A 1 95 ? 16.801 -2.099 -42.219 1.00 97.81 95 GLU A C 1
ATOM 743 O O . GLU A 1 95 ? 16.942 -3.050 -41.451 1.00 97.81 95 GLU A O 1
ATOM 748 N N . GLY A 1 96 ? 17.140 -0.856 -41.869 1.00 97.50 96 GLY A N 1
ATOM 749 C CA . GLY A 1 96 ? 17.646 -0.508 -40.543 1.00 97.50 96 GLY A CA 1
ATOM 750 C C . GLY A 1 96 ? 16.625 -0.777 -39.433 1.00 97.50 96 GLY A C 1
ATOM 751 O O . GLY A 1 96 ? 16.979 -1.362 -38.414 1.00 97.50 96 GLY A O 1
ATOM 752 N N . GLY A 1 97 ? 15.348 -0.454 -39.655 1.00 97.69 97 GLY A N 1
ATOM 753 C CA . GLY A 1 97 ? 14.265 -0.757 -38.717 1.00 97.69 97 GLY A CA 1
ATOM 754 C C . GLY A 1 97 ? 14.069 -2.260 -38.501 1.00 97.69 97 GLY A C 1
ATOM 755 O O . GLY A 1 97 ? 13.925 -2.707 -37.366 1.00 97.69 97 GLY A O 1
ATOM 756 N N . LYS A 1 98 ? 14.145 -3.076 -39.562 1.00 98.38 98 LYS A N 1
ATOM 757 C CA . LYS A 1 98 ? 14.122 -4.546 -39.427 1.00 98.38 98 LYS A CA 1
ATOM 758 C C . LYS A 1 98 ? 15.341 -5.076 -38.677 1.00 98.38 98 LYS A C 1
ATOM 760 O O . LYS A 1 98 ? 15.205 -5.993 -37.874 1.00 98.38 98 LYS A O 1
ATOM 765 N N . ASN A 1 99 ? 16.520 -4.499 -38.900 1.00 98.00 99 ASN A N 1
ATOM 766 C CA . ASN A 1 99 ? 17.704 -4.845 -38.119 1.00 98.00 99 ASN A CA 1
ATOM 767 C C . ASN A 1 99 ? 17.533 -4.470 -36.636 1.00 98.00 99 ASN A C 1
ATOM 769 O O . ASN A 1 99 ? 17.929 -5.244 -35.768 1.00 98.00 99 ASN A O 1
ATOM 773 N N . ALA A 1 100 ? 16.880 -3.345 -36.335 1.00 98.12 100 ALA A N 1
ATOM 774 C CA . ALA A 1 100 ? 16.547 -2.967 -34.965 1.00 98.12 100 ALA A CA 1
ATOM 775 C C . ALA A 1 100 ? 15.569 -3.962 -34.306 1.00 98.12 100 ALA A C 1
ATOM 777 O O . ALA A 1 100 ? 15.721 -4.265 -33.127 1.00 98.12 100 ALA A O 1
ATOM 778 N N . VAL A 1 101 ? 14.635 -4.567 -35.056 1.00 98.62 101 VAL A N 1
ATOM 779 C CA . VAL A 1 101 ? 13.813 -5.688 -34.545 1.00 98.62 101 VAL A CA 1
ATOM 780 C C . VAL A 1 101 ? 14.699 -6.858 -34.100 1.00 98.62 101 VAL A C 1
ATOM 782 O O . VAL A 1 101 ? 14.510 -7.395 -33.011 1.00 98.62 101 VAL A O 1
ATOM 785 N N . GLU A 1 102 ? 15.702 -7.236 -34.895 1.00 98.25 102 GLU A N 1
ATOM 786 C CA . GLU A 1 102 ? 16.636 -8.312 -34.527 1.00 98.25 102 GLU A CA 1
ATOM 787 C C . GLU A 1 102 ? 17.508 -7.939 -33.315 1.00 98.25 102 GLU A C 1
ATOM 789 O O . GLU A 1 102 ? 17.795 -8.784 -32.465 1.00 98.25 102 GLU A O 1
ATOM 794 N N . GLN A 1 103 ? 17.899 -6.667 -33.193 1.00 98.12 103 GLN A N 1
ATOM 795 C CA . GLN A 1 103 ? 18.605 -6.152 -32.017 1.00 98.12 103 GLN A CA 1
ATOM 796 C C . GLN A 1 103 ? 17.723 -6.189 -30.757 1.00 98.12 103 GLN A C 1
ATOM 798 O O . GLN A 1 103 ? 18.207 -6.582 -29.698 1.00 98.12 103 GLN A O 1
ATOM 803 N N . ALA A 1 104 ? 16.435 -5.853 -30.865 1.00 98.12 104 ALA A N 1
ATOM 804 C CA . ALA A 1 104 ? 15.487 -5.919 -29.752 1.00 98.12 104 ALA A CA 1
ATOM 805 C C . ALA A 1 104 ? 15.335 -7.360 -29.236 1.00 98.12 104 ALA A C 1
ATOM 807 O O . ALA A 1 104 ? 15.424 -7.600 -28.032 1.00 98.12 104 ALA A O 1
ATOM 808 N N . ILE A 1 105 ? 15.220 -8.331 -30.152 1.00 98.06 105 ILE A N 1
ATOM 809 C CA . ILE A 1 105 ? 15.197 -9.766 -29.821 1.00 98.06 105 ILE A CA 1
ATOM 810 C C . ILE A 1 105 ? 16.491 -10.181 -29.111 1.00 98.06 105 ILE A C 1
ATOM 812 O O . ILE A 1 105 ? 16.445 -10.899 -28.114 1.00 98.06 105 ILE A O 1
ATOM 816 N N . TYR A 1 106 ? 17.647 -9.729 -29.605 1.00 97.81 106 TYR A N 1
ATOM 817 C CA . TYR A 1 106 ? 18.951 -10.046 -29.017 1.00 97.81 106 TYR A CA 1
ATOM 818 C C . TYR A 1 106 ? 19.110 -9.518 -27.579 1.00 97.81 106 TYR A C 1
ATOM 820 O O . TYR A 1 106 ? 19.688 -10.199 -26.723 1.00 97.81 106 TYR A O 1
ATOM 828 N N . LEU A 1 107 ? 18.583 -8.321 -27.318 1.00 97.31 107 LEU A N 1
ATOM 829 C CA . LEU A 1 107 ? 18.543 -7.692 -25.995 1.00 97.31 107 LEU A CA 1
ATOM 830 C C . LEU A 1 107 ? 17.389 -8.189 -25.112 1.00 97.31 107 LEU A C 1
ATOM 832 O O . LEU A 1 107 ? 17.234 -7.712 -23.992 1.00 97.31 107 LEU A O 1
ATOM 836 N N . GLU A 1 108 ? 16.589 -9.139 -25.601 1.00 97.56 108 GLU A N 1
ATOM 837 C CA . GLU A 1 108 ? 15.486 -9.767 -24.865 1.00 97.56 108 GLU A CA 1
ATOM 838 C C . GLU A 1 108 ? 14.372 -8.790 -24.446 1.00 97.56 108 GLU A C 1
ATOM 840 O O . GLU A 1 108 ? 13.579 -9.083 -23.547 1.00 97.56 108 GLU A O 1
ATOM 845 N N . THR A 1 109 ? 14.253 -7.653 -25.138 1.00 97.25 109 THR A N 1
ATOM 846 C CA . THR A 1 109 ? 13.097 -6.760 -25.005 1.00 97.25 109 THR A CA 1
ATOM 847 C C . THR A 1 109 ? 12.013 -7.121 -26.015 1.00 97.25 109 THR A C 1
ATOM 849 O O . THR A 1 109 ? 12.276 -7.626 -27.107 1.00 97.25 109 THR A O 1
ATOM 852 N N . LYS A 1 110 ? 10.760 -6.853 -25.645 1.00 96.81 110 LYS A N 1
ATOM 853 C CA . LYS A 1 110 ? 9.601 -7.018 -26.527 1.00 96.81 110 LYS A CA 1
ATOM 854 C C . LYS A 1 110 ? 9.167 -5.721 -27.191 1.00 96.81 110 LYS A C 1
ATOM 856 O O . LYS A 1 110 ? 8.202 -5.759 -27.939 1.00 96.81 110 LYS A O 1
ATOM 861 N N . VAL A 1 111 ? 9.825 -4.599 -26.909 1.00 98.31 111 VAL A N 1
ATOM 862 C CA . VAL A 1 111 ? 9.395 -3.275 -27.366 1.00 98.31 111 VAL A CA 1
ATOM 863 C C . VAL A 1 111 ? 10.479 -2.666 -28.247 1.00 98.31 111 VAL A C 1
ATOM 865 O O . VAL A 1 111 ? 11.606 -2.457 -27.799 1.00 98.31 111 VAL A O 1
ATOM 868 N N . LEU A 1 112 ? 10.121 -2.366 -29.497 1.00 98.44 112 LEU A N 1
ATOM 869 C CA . LEU A 1 112 ? 10.913 -1.548 -30.410 1.00 98.44 112 LEU A CA 1
ATOM 870 C C . LEU A 1 112 ? 10.223 -0.199 -30.590 1.00 98.44 112 LEU A C 1
ATOM 872 O O . LEU A 1 112 ? 9.153 -0.116 -31.200 1.00 98.44 112 LEU A O 1
ATOM 876 N N . MET A 1 113 ? 10.877 0.844 -30.102 1.00 98.06 113 MET A N 1
ATOM 877 C CA . MET A 1 113 ? 10.448 2.222 -30.233 1.00 98.06 113 MET A CA 1
ATOM 878 C C . MET A 1 113 ? 11.016 2.856 -31.493 1.00 98.06 113 MET A C 1
ATOM 880 O O . MET A 1 113 ? 12.227 2.960 -31.674 1.00 98.06 113 MET A O 1
ATOM 884 N N . LEU A 1 114 ? 10.122 3.290 -32.372 1.00 97.25 114 LEU A N 1
ATOM 885 C CA . LEU A 1 114 ? 10.436 3.985 -33.608 1.00 97.25 114 LEU A CA 1
ATOM 886 C C . LEU A 1 114 ? 10.239 5.480 -33.366 1.00 97.25 114 LEU A C 1
ATOM 888 O O . LEU A 1 114 ? 9.111 5.922 -33.153 1.00 97.25 114 LEU A O 1
ATOM 892 N N . VAL A 1 115 ? 11.333 6.242 -33.410 1.00 95.50 115 VAL A N 1
ATOM 893 C CA . VAL A 1 115 ? 11.330 7.687 -33.133 1.00 95.50 115 VAL A CA 1
ATOM 894 C C . VAL A 1 115 ? 11.582 8.463 -34.427 1.00 95.50 115 VAL A C 1
ATOM 896 O O . VAL A 1 115 ? 12.723 8.507 -34.912 1.00 95.50 115 VAL A O 1
ATOM 899 N N . PRO A 1 116 ? 10.548 9.073 -35.029 1.00 95.44 116 PRO A N 1
ATOM 900 C CA . PRO A 1 116 ? 10.705 9.904 -36.213 1.00 95.44 116 PRO A CA 1
ATOM 901 C C . PRO A 1 116 ? 11.587 11.124 -35.962 1.00 95.44 116 PRO A C 1
ATOM 903 O O . PRO A 1 116 ? 11.398 11.872 -35.012 1.00 95.44 116 PRO A O 1
ATOM 906 N N . GLN A 1 117 ? 12.555 11.327 -36.850 1.00 94.44 117 GLN A N 1
ATOM 907 C CA . GLN A 1 117 ? 13.436 12.489 -36.872 1.00 94.44 117 GLN A CA 1
ATOM 908 C C . GLN A 1 117 ? 13.117 13.362 -38.083 1.00 94.44 117 GLN A C 1
ATOM 910 O O . GLN A 1 117 ? 12.813 12.862 -39.171 1.00 94.44 117 GLN A O 1
ATOM 915 N N . VAL A 1 118 ? 13.236 14.676 -37.915 1.00 93.38 118 VAL A N 1
ATOM 916 C CA . VAL A 1 118 ? 13.107 15.620 -39.027 1.00 93.38 118 VAL A CA 1
ATOM 917 C C . VAL A 1 118 ? 14.260 15.467 -40.022 1.00 93.38 118 VAL A C 1
ATOM 919 O O . VAL A 1 118 ? 15.405 15.172 -39.663 1.00 93.38 118 VAL A O 1
ATOM 922 N N . HIS A 1 119 ? 13.964 15.694 -41.297 1.00 92.50 119 HIS A N 1
ATOM 923 C CA . HIS A 1 119 ? 14.973 15.867 -42.337 1.00 92.50 119 HIS A CA 1
ATOM 924 C C . HIS A 1 119 ? 14.951 17.301 -42.863 1.00 92.50 119 HIS A C 1
ATOM 926 O O . HIS A 1 1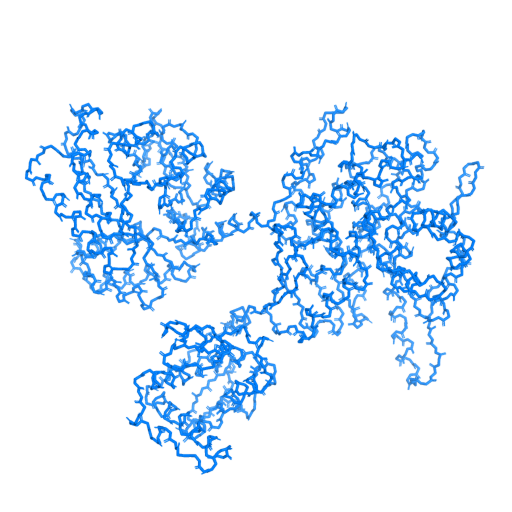19 ? 13.977 18.034 -42.692 1.00 92.50 119 HIS A O 1
ATOM 932 N N . GLU A 1 120 ? 16.037 17.708 -43.516 1.00 91.38 120 GLU A N 1
ATOM 933 C CA . GLU A 1 120 ? 16.116 19.027 -44.139 1.00 91.38 120 GLU A CA 1
ATOM 934 C C . GLU A 1 120 ? 14.999 19.192 -45.186 1.00 91.38 120 GLU A C 1
ATOM 936 O O . GLU A 1 120 ? 14.748 18.291 -45.991 1.00 91.38 120 GLU A O 1
ATOM 941 N N . GLY A 1 121 ? 14.305 20.333 -45.149 1.00 90.12 121 GLY A N 1
ATOM 942 C CA . GLY A 1 121 ? 13.234 20.667 -46.088 1.00 90.12 121 GLY A CA 1
ATOM 943 C C . GLY A 1 121 ? 11.867 20.059 -45.768 1.00 90.12 121 GLY A C 1
ATOM 944 O O . GLY A 1 121 ? 10.956 20.211 -46.582 1.00 90.12 121 GLY A O 1
ATOM 945 N N . ILE A 1 122 ? 11.694 19.403 -44.614 1.00 92.19 122 ILE A N 1
ATOM 946 C CA . ILE A 1 122 ? 10.403 18.832 -44.195 1.00 92.19 122 ILE A CA 1
ATOM 947 C C . ILE A 1 122 ? 9.285 19.888 -44.115 1.00 92.19 122 ILE A C 1
ATOM 949 O O . ILE A 1 122 ? 8.131 19.587 -44.390 1.00 92.19 122 ILE A O 1
ATOM 953 N N . GLU A 1 123 ? 9.631 21.151 -43.848 1.00 91.44 123 GLU A N 1
ATOM 954 C CA . GLU A 1 123 ? 8.694 22.280 -43.757 1.00 91.44 123 GLU A CA 1
ATOM 955 C C . GLU A 1 123 ? 7.975 22.593 -45.081 1.00 91.44 123 GLU A C 1
ATOM 957 O O . GLU A 1 123 ? 7.022 23.369 -45.105 1.00 91.44 123 GLU A O 1
ATOM 962 N N . GLN A 1 124 ? 8.452 22.034 -46.198 1.00 91.75 124 GLN A N 1
ATOM 963 C CA . GLN A 1 124 ? 7.839 22.195 -47.518 1.00 91.75 124 GLN A CA 1
ATOM 964 C C . GLN A 1 124 ? 6.684 21.217 -47.757 1.00 91.75 124 GLN A C 1
ATOM 966 O O . GLN A 1 124 ? 5.923 21.406 -48.707 1.00 91.75 124 GLN A O 1
ATOM 971 N N . PHE A 1 125 ? 6.561 20.182 -46.925 1.00 92.06 125 PHE A N 1
ATOM 972 C CA . PHE A 1 125 ? 5.546 19.145 -47.050 1.00 92.06 125 PHE A CA 1
ATOM 973 C C . PHE A 1 125 ? 4.341 19.469 -46.170 1.00 92.06 125 PHE A C 1
ATOM 975 O O . PHE A 1 125 ? 4.464 19.987 -45.062 1.00 92.06 125 PHE A O 1
ATOM 982 N N . SER A 1 126 ? 3.151 19.153 -46.670 1.00 92.38 126 SER A N 1
ATOM 983 C CA . SER A 1 126 ? 1.928 19.205 -45.869 1.00 92.38 126 SER A CA 1
ATOM 984 C C . SER A 1 126 ? 1.895 18.082 -44.826 1.00 92.38 126 SER A C 1
ATOM 986 O O . SER A 1 126 ? 2.510 17.029 -45.012 1.00 92.38 126 SER A O 1
ATOM 988 N N . ALA A 1 127 ? 1.099 18.255 -43.766 1.00 90.69 127 ALA A N 1
ATOM 989 C CA . ALA A 1 127 ? 0.882 17.214 -42.759 1.00 90.69 127 ALA A CA 1
ATOM 990 C C . ALA A 1 127 ? 0.445 15.873 -43.380 1.00 90.69 127 ALA A C 1
ATOM 992 O O . ALA A 1 127 ? 0.922 14.817 -42.980 1.00 90.69 127 ALA A O 1
ATOM 993 N N . GLU A 1 128 ? -0.400 15.903 -44.415 1.00 93.25 128 GLU A N 1
ATOM 994 C CA . GLU A 1 128 ? -0.858 14.703 -45.128 1.00 93.25 128 GLU A CA 1
ATOM 995 C C . GLU A 1 128 ? 0.273 13.991 -45.889 1.00 93.25 128 GLU A C 1
ATOM 997 O O . GLU A 1 128 ? 0.277 12.763 -45.999 1.00 93.25 128 GLU A O 1
ATOM 1002 N N . GLU A 1 129 ? 1.233 14.740 -46.437 1.00 94.50 129 GLU A N 1
ATOM 1003 C CA . GLU A 1 129 ? 2.400 14.180 -47.126 1.00 94.50 129 GLU A CA 1
ATOM 1004 C C . GLU A 1 129 ? 3.391 13.570 -46.136 1.00 94.50 129 GLU A C 1
ATOM 1006 O O . GLU A 1 129 ? 3.861 12.455 -46.372 1.00 94.50 129 GLU A O 1
ATOM 1011 N N . VAL A 1 130 ? 3.631 14.244 -45.007 1.00 95.50 130 VAL A N 1
ATOM 1012 C CA . VAL A 1 130 ? 4.442 13.721 -43.897 1.00 95.50 130 VAL A CA 1
ATOM 1013 C C . VAL A 1 130 ? 3.822 12.433 -43.347 1.00 95.50 130 VAL A C 1
ATOM 1015 O O . VAL A 1 130 ? 4.495 11.404 -43.281 1.00 95.50 130 VAL A O 1
ATOM 1018 N N . GLN A 1 131 ? 2.516 12.436 -43.054 1.00 95.56 131 GLN A N 1
ATOM 1019 C CA . GLN A 1 131 ? 1.778 11.256 -42.586 1.00 95.56 131 GLN A CA 1
ATOM 1020 C C . GLN A 1 131 ? 1.855 10.102 -43.595 1.00 95.56 131 GLN A C 1
ATOM 1022 O O . GLN A 1 131 ? 2.079 8.955 -43.208 1.00 95.56 131 GLN A O 1
ATOM 1027 N N . ARG A 1 132 ? 1.729 10.378 -44.900 1.00 96.62 132 ARG A N 1
ATOM 1028 C CA . ARG A 1 132 ? 1.850 9.348 -45.946 1.00 96.62 132 ARG A CA 1
ATOM 1029 C C . ARG A 1 132 ? 3.245 8.722 -45.984 1.00 96.62 132 ARG A C 1
ATOM 1031 O O . ARG A 1 132 ? 3.342 7.505 -46.145 1.00 96.62 132 ARG A O 1
ATOM 1038 N N . ALA A 1 133 ? 4.298 9.527 -45.848 1.00 96.44 133 ALA A N 1
ATOM 1039 C CA . ALA A 1 133 ? 5.672 9.034 -45.811 1.00 96.44 133 ALA A CA 1
ATOM 1040 C C . ALA A 1 133 ? 5.927 8.173 -44.563 1.00 96.44 133 ALA A C 1
ATOM 1042 O O . ALA A 1 133 ? 6.423 7.052 -44.688 1.00 96.44 133 ALA A O 1
ATOM 1043 N N . LEU A 1 134 ? 5.482 8.639 -43.388 1.00 97.06 134 LEU A N 1
ATOM 1044 C CA . LEU A 1 134 ? 5.536 7.879 -42.135 1.00 97.06 134 LEU A CA 1
ATOM 1045 C C . LEU A 1 134 ? 4.846 6.519 -42.280 1.00 97.06 134 LEU A C 1
ATOM 1047 O O . LEU A 1 134 ? 5.460 5.491 -42.010 1.00 97.06 134 LEU A O 1
ATOM 1051 N N . ILE A 1 135 ? 3.606 6.492 -42.782 1.00 98.00 135 ILE A N 1
ATOM 1052 C CA . ILE A 1 135 ? 2.857 5.247 -43.002 1.00 98.00 135 ILE A CA 1
ATOM 1053 C C . ILE A 1 135 ? 3.624 4.308 -43.937 1.00 98.00 135 ILE A C 1
ATOM 1055 O O . ILE A 1 135 ? 3.766 3.123 -43.632 1.00 98.00 135 ILE A O 1
ATOM 1059 N N . GLY A 1 136 ? 4.147 4.821 -45.053 1.00 97.56 136 GLY A N 1
ATOM 1060 C CA . GLY A 1 136 ? 4.884 4.021 -46.031 1.00 97.56 136 GLY A CA 1
ATOM 1061 C C . GLY A 1 136 ? 6.141 3.361 -45.458 1.00 97.56 136 GLY A C 1
ATOM 1062 O O . GLY A 1 136 ? 6.389 2.187 -45.737 1.00 97.56 136 GLY A O 1
ATOM 1063 N N . ASN A 1 137 ? 6.899 4.089 -44.637 1.00 98.06 137 ASN A N 1
ATOM 1064 C CA . ASN A 1 137 ? 8.175 3.620 -44.097 1.00 98.06 137 ASN A CA 1
ATOM 1065 C C . ASN A 1 137 ? 8.031 2.800 -42.806 1.00 98.06 137 ASN A C 1
ATOM 1067 O O . ASN A 1 137 ? 8.811 1.876 -42.586 1.00 98.06 137 ASN A O 1
ATOM 1071 N N . LEU A 1 138 ? 7.028 3.083 -41.971 1.00 98.00 138 LEU A N 1
ATOM 1072 C CA . LEU A 1 138 ? 6.771 2.332 -40.737 1.00 98.00 138 LEU A CA 1
ATOM 1073 C C . LEU A 1 138 ? 6.106 0.981 -41.022 1.00 98.00 138 LEU A C 1
ATOM 1075 O O . LEU A 1 138 ? 6.558 -0.034 -40.503 1.00 98.00 138 LEU A O 1
ATOM 1079 N N . THR A 1 139 ? 5.115 0.931 -41.924 1.00 98.50 139 THR A N 1
ATOM 1080 C CA . THR A 1 139 ? 4.347 -0.294 -42.240 1.00 98.50 139 THR A CA 1
ATOM 1081 C C . THR A 1 139 ? 5.199 -1.560 -42.425 1.00 98.50 139 THR A C 1
ATOM 1083 O O . THR A 1 139 ? 4.895 -2.571 -41.789 1.00 98.50 139 THR A O 1
ATOM 1086 N N . PRO A 1 140 ? 6.251 -1.577 -43.271 1.00 98.31 140 PRO A N 1
ATOM 1087 C CA . PRO A 1 140 ? 7.060 -2.782 -43.459 1.00 98.31 140 PRO A CA 1
ATOM 1088 C C . PRO A 1 140 ? 7.897 -3.161 -42.228 1.00 98.31 140 PRO A C 1
ATOM 1090 O O . PRO A 1 140 ? 8.204 -4.342 -42.062 1.00 98.31 140 PRO A O 1
ATOM 1093 N N . VAL A 1 141 ? 8.264 -2.199 -41.375 1.00 98.50 141 VAL A N 1
ATOM 1094 C CA . VAL A 1 141 ? 8.983 -2.454 -40.116 1.00 98.50 141 VAL A CA 1
ATOM 1095 C C . VAL A 1 141 ? 8.021 -3.038 -39.083 1.00 98.50 141 VAL A C 1
ATOM 1097 O O . VAL A 1 141 ? 8.312 -4.086 -38.511 1.00 98.50 141 VAL A O 1
ATOM 1100 N N . THR A 1 142 ? 6.842 -2.435 -38.919 1.00 98.56 142 THR A N 1
ATOM 1101 C CA . THR A 1 142 ? 5.771 -2.903 -38.026 1.00 98.56 142 THR A CA 1
ATOM 1102 C C . THR A 1 142 ? 5.331 -4.319 -38.379 1.00 98.56 142 THR A C 1
ATOM 1104 O O . THR A 1 142 ? 5.251 -5.178 -37.506 1.00 98.56 142 THR A O 1
ATOM 1107 N N . ALA A 1 143 ? 5.114 -4.604 -39.667 1.00 98.50 143 ALA A N 1
ATOM 1108 C CA . ALA A 1 143 ? 4.741 -5.941 -40.123 1.00 98.50 143 ALA A CA 1
ATOM 1109 C C . ALA A 1 143 ? 5.794 -6.995 -39.740 1.00 98.50 143 ALA A C 1
ATOM 1111 O O . ALA A 1 143 ? 5.440 -8.090 -39.303 1.00 98.50 143 ALA A O 1
ATOM 1112 N N . TYR A 1 144 ? 7.080 -6.650 -39.860 1.00 98.69 144 TYR A N 1
ATOM 1113 C CA . TYR A 1 144 ? 8.179 -7.531 -39.471 1.00 98.69 144 TYR A CA 1
ATOM 1114 C C . TYR A 1 144 ? 8.270 -7.708 -37.948 1.00 98.69 144 TYR A C 1
ATOM 1116 O O . TYR A 1 144 ? 8.429 -8.827 -37.469 1.00 98.69 144 TYR A O 1
ATOM 1124 N N . ALA A 1 145 ? 8.113 -6.631 -37.175 1.00 98.50 145 ALA A N 1
ATOM 1125 C CA . ALA A 1 145 ? 8.096 -6.684 -35.714 1.00 98.50 145 ALA A CA 1
ATOM 1126 C C . ALA A 1 145 ? 6.964 -7.585 -35.191 1.00 98.50 145 ALA A C 1
ATOM 1128 O O . ALA A 1 145 ? 7.215 -8.490 -34.393 1.00 98.50 145 ALA A O 1
ATOM 1129 N N . VAL A 1 146 ? 5.748 -7.419 -35.722 1.00 97.81 146 VAL A N 1
ATOM 1130 C CA . VAL A 1 146 ? 4.579 -8.241 -35.372 1.00 97.81 146 VAL A CA 1
ATOM 1131 C C . VAL A 1 146 ? 4.816 -9.715 -35.707 1.00 97.81 146 VAL A C 1
ATOM 1133 O O . VAL A 1 146 ? 4.507 -10.580 -34.888 1.00 97.81 146 VAL A O 1
ATOM 1136 N N . GLU A 1 147 ? 5.412 -10.024 -36.866 1.00 98.19 147 GLU A N 1
ATOM 1137 C CA . GLU A 1 147 ? 5.789 -11.399 -37.233 1.00 98.19 147 GLU A CA 1
ATOM 1138 C C . GLU A 1 147 ? 6.741 -12.030 -36.202 1.00 98.19 147 GLU A C 1
ATOM 1140 O O . GLU A 1 147 ? 6.636 -13.220 -35.897 1.00 98.19 147 GLU A O 1
ATOM 1145 N N . LYS A 1 148 ? 7.648 -11.232 -35.631 1.00 98.25 148 LYS A N 1
ATOM 1146 C CA . LYS A 1 148 ? 8.619 -11.663 -34.616 1.00 98.25 148 LYS A CA 1
ATOM 1147 C C . LYS A 1 148 ? 8.095 -11.623 -33.179 1.00 98.25 148 LYS A C 1
ATOM 1149 O O . LYS A 1 148 ? 8.810 -12.047 -32.274 1.00 98.25 148 LYS A O 1
ATOM 1154 N N . GLY A 1 149 ? 6.868 -11.152 -32.958 1.00 97.12 149 GLY A N 1
ATOM 1155 C CA . GLY A 1 149 ? 6.300 -10.983 -31.618 1.00 97.12 149 GLY A CA 1
ATOM 1156 C C . GLY A 1 149 ? 6.897 -9.809 -30.833 1.00 97.12 149 GLY A C 1
ATOM 1157 O O . GLY A 1 149 ? 6.938 -9.867 -29.604 1.00 97.12 149 GLY A O 1
ATOM 1158 N N . ILE A 1 150 ? 7.371 -8.776 -31.535 1.00 98.38 150 ILE A N 1
ATOM 1159 C CA . ILE A 1 150 ? 7.854 -7.510 -30.975 1.00 98.38 150 ILE A CA 1
ATOM 1160 C C . ILE A 1 150 ? 6.770 -6.440 -31.150 1.00 98.38 150 ILE A C 1
ATOM 1162 O O . ILE A 1 150 ? 6.246 -6.248 -32.248 1.00 98.38 150 ILE A O 1
ATOM 1166 N N . HIS A 1 151 ? 6.466 -5.728 -30.067 1.00 98.12 151 HIS A N 1
ATOM 1167 C CA . HIS A 1 151 ? 5.645 -4.524 -30.061 1.00 98.12 151 HIS A CA 1
ATOM 1168 C C . HIS A 1 151 ? 6.384 -3.416 -30.808 1.00 98.12 151 HIS A C 1
ATOM 1170 O O . HIS A 1 151 ? 7.466 -2.989 -30.399 1.00 98.12 151 HIS A O 1
ATOM 1176 N N . SER A 1 152 ? 5.815 -2.972 -31.926 1.00 98.00 152 SER A N 1
ATOM 1177 C CA . SER A 1 152 ? 6.315 -1.817 -32.663 1.00 98.00 152 SER A CA 1
ATOM 1178 C C . SER A 1 152 ? 5.550 -0.596 -32.193 1.00 98.00 152 SER A C 1
ATOM 1180 O O . SER A 1 152 ? 4.367 -0.442 -32.498 1.00 98.00 152 SER A O 1
ATOM 1182 N N . VAL A 1 153 ? 6.235 0.265 -31.447 1.00 97.94 153 VAL A N 1
ATOM 1183 C CA . VAL A 1 153 ? 5.653 1.473 -30.867 1.00 97.94 153 VAL A CA 1
ATOM 1184 C C . VAL A 1 153 ? 6.218 2.703 -31.560 1.00 97.94 153 VAL A C 1
ATOM 1186 O O . VAL A 1 153 ? 7.424 2.796 -31.768 1.00 97.94 153 VAL A O 1
ATOM 1189 N N . ILE A 1 154 ? 5.351 3.628 -31.963 1.00 96.44 154 ILE A N 1
ATOM 1190 C CA . ILE A 1 154 ? 5.762 4.953 -32.437 1.00 96.44 154 ILE A CA 1
ATOM 1191 C C . ILE A 1 154 ? 5.667 5.921 -31.264 1.00 96.44 154 ILE A C 1
ATOM 1193 O O . ILE A 1 154 ? 4.685 5.891 -30.521 1.00 96.44 154 ILE A O 1
ATOM 1197 N N . GLU A 1 155 ? 6.692 6.744 -31.091 1.00 87.69 155 GLU A N 1
ATOM 1198 C CA . GLU A 1 155 ? 6.690 7.817 -30.099 1.00 87.69 155 GLU A CA 1
ATOM 1199 C C . GLU A 1 155 ? 6.035 9.073 -30.688 1.00 87.69 155 GLU A C 1
ATOM 1201 O O . GLU A 1 155 ? 6.348 9.484 -31.814 1.00 87.69 155 GLU A O 1
ATOM 1206 N N . ASP A 1 156 ? 5.109 9.676 -29.944 1.00 82.88 156 ASP A N 1
ATOM 1207 C CA . ASP A 1 156 ? 4.681 11.040 -30.216 1.00 82.88 156 ASP A CA 1
ATOM 1208 C C . ASP A 1 156 ? 5.834 11.994 -29.916 1.00 82.88 156 ASP A C 1
ATOM 1210 O O . ASP A 1 156 ? 6.511 11.851 -28.916 1.00 82.88 156 ASP A O 1
ATOM 1214 N N . THR A 1 157 ? 6.124 12.943 -30.802 1.00 85.19 157 THR A N 1
ATOM 1215 C CA . THR A 1 157 ? 7.380 13.714 -30.745 1.00 85.19 157 THR A CA 1
ATOM 1216 C C . THR A 1 157 ? 7.127 15.200 -30.492 1.00 85.19 157 THR A C 1
ATOM 1218 O O . THR A 1 157 ? 6.143 15.740 -31.011 1.00 85.19 157 THR A O 1
ATOM 1221 N N . PRO A 1 158 ? 8.021 15.899 -29.765 1.00 83.38 158 PRO A N 1
ATOM 1222 C CA . PRO A 1 158 ? 7.874 17.330 -29.512 1.00 83.38 158 PRO A CA 1
ATOM 1223 C C . PRO A 1 158 ? 8.093 18.216 -30.753 1.00 83.38 158 PRO A C 1
ATOM 1225 O O . PRO A 1 158 ? 7.706 19.386 -30.748 1.00 83.38 158 PRO A O 1
ATOM 1228 N N . ASP A 1 159 ? 8.677 17.696 -31.842 1.00 88.50 159 ASP A N 1
ATOM 1229 C CA . ASP A 1 159 ? 8.893 18.482 -33.062 1.00 88.50 159 ASP A CA 1
ATOM 1230 C C . ASP A 1 159 ? 7.597 18.640 -33.875 1.00 88.50 159 ASP A C 1
ATOM 1232 O O . ASP A 1 159 ? 7.172 17.749 -34.620 1.00 88.50 159 ASP A O 1
ATOM 1236 N N . LEU A 1 160 ? 6.983 19.822 -33.769 1.00 88.06 160 LEU A N 1
ATOM 1237 C CA . LEU A 1 160 ? 5.703 20.147 -34.408 1.00 88.06 160 LEU A CA 1
ATOM 1238 C C . LEU A 1 160 ? 5.703 19.977 -35.939 1.00 88.06 160 LEU A C 1
ATOM 1240 O O . LEU A 1 160 ? 4.632 19.820 -36.526 1.00 88.06 160 LEU A O 1
ATOM 1244 N N . ARG A 1 161 ? 6.871 19.960 -36.600 1.00 91.31 161 ARG A N 1
ATOM 1245 C CA . ARG A 1 161 ? 6.977 19.752 -38.058 1.00 91.31 161 ARG A CA 1
ATOM 1246 C C . ARG A 1 161 ? 6.648 18.323 -38.488 1.00 91.31 161 ARG A C 1
ATOM 1248 O O . ARG A 1 161 ? 6.356 18.096 -39.658 1.00 91.31 161 ARG A O 1
ATOM 1255 N N . LEU A 1 162 ? 6.705 17.356 -37.570 1.00 91.75 162 LEU A N 1
ATOM 1256 C CA . LEU A 1 162 ? 6.364 15.959 -37.855 1.00 91.75 162 LEU A CA 1
ATOM 1257 C C . LEU A 1 162 ? 4.862 15.680 -37.755 1.00 91.75 162 LEU A C 1
ATOM 1259 O O . LEU A 1 162 ? 4.421 14.637 -38.229 1.00 91.75 162 LEU A O 1
ATOM 1263 N N . HIS A 1 163 ? 4.080 16.600 -37.177 1.00 90.88 163 HIS A N 1
ATOM 1264 C CA . HIS A 1 163 ? 2.636 16.440 -36.981 1.00 90.88 163 HIS A CA 1
ATOM 1265 C C . HIS A 1 163 ? 2.269 15.136 -36.247 1.00 90.88 163 HIS A C 1
ATOM 1267 O O . HIS A 1 163 ? 1.365 14.419 -36.661 1.00 90.88 163 HIS A O 1
ATOM 1273 N N . LEU A 1 164 ? 2.994 14.808 -35.172 1.00 91.12 164 LEU A N 1
ATOM 1274 C CA . LEU A 1 164 ? 2.747 13.618 -34.339 1.00 91.12 164 LEU A CA 1
ATOM 1275 C C . LEU A 1 164 ? 2.403 13.949 -32.881 1.00 91.12 164 LEU A C 1
ATOM 1277 O O . LEU A 1 164 ? 2.093 13.046 -32.119 1.00 91.12 164 LEU A O 1
ATOM 1281 N N . CYS A 1 165 ? 2.453 15.228 -32.502 1.00 88.75 165 CYS A N 1
ATOM 1282 C CA . CYS A 1 165 ? 2.238 15.690 -31.129 1.00 88.75 165 CYS A CA 1
ATOM 1283 C C . CYS A 1 165 ? 0.745 15.790 -30.745 1.00 88.75 165 CYS A C 1
ATOM 1285 O O . CYS A 1 165 ? 0.383 15.639 -29.585 1.00 88.75 165 CYS A O 1
ATOM 1287 N N . ARG A 1 166 ? -0.145 16.033 -31.722 1.00 92.75 166 ARG A N 1
ATOM 1288 C CA . ARG A 1 166 ? -1.603 16.065 -31.509 1.00 92.75 166 ARG A CA 1
ATOM 1289 C C . ARG A 1 166 ? -2.192 14.664 -31.599 1.00 92.75 166 ARG A C 1
ATOM 1291 O O . ARG A 1 166 ? -1.902 13.943 -32.560 1.00 92.75 166 ARG A O 1
ATOM 1298 N N . ALA A 1 167 ? -3.108 14.319 -30.691 1.00 94.00 167 ALA A N 1
ATOM 1299 C CA . ALA A 1 167 ? -3.701 12.981 -30.651 1.00 94.00 167 ALA A CA 1
ATOM 1300 C C . ALA A 1 167 ? -4.399 12.605 -31.968 1.00 94.00 167 ALA A C 1
ATOM 1302 O O . ALA A 1 167 ? -4.341 11.459 -32.415 1.00 94.00 167 ALA A O 1
ATOM 1303 N N . GLU A 1 168 ? -5.072 13.556 -32.621 1.00 93.56 168 GLU A N 1
ATOM 1304 C CA . GLU A 1 168 ? -5.763 13.280 -33.884 1.00 93.56 168 GLU A CA 1
ATOM 1305 C C . GLU A 1 168 ? -4.800 12.924 -35.021 1.00 93.56 168 GLU A C 1
ATOM 1307 O O . GLU A 1 168 ? -5.095 12.024 -35.811 1.00 93.56 168 GLU A O 1
ATOM 1312 N N . ASP A 1 169 ? -3.655 13.599 -35.104 1.00 92.69 169 ASP A N 1
ATOM 1313 C CA . ASP A 1 169 ? -2.680 13.366 -36.165 1.00 92.69 169 ASP A CA 1
ATOM 1314 C C . ASP A 1 169 ? -1.902 12.067 -35.937 1.00 92.69 169 ASP A C 1
ATOM 1316 O O . ASP A 1 169 ? -1.759 11.267 -36.867 1.00 92.69 169 ASP A O 1
ATOM 1320 N N . LEU A 1 170 ? -1.504 11.791 -34.689 1.00 95.12 170 LEU A N 1
ATOM 1321 C CA . LEU A 1 170 ? -0.904 10.509 -34.321 1.00 95.12 170 LEU A CA 1
ATOM 1322 C C . LEU A 1 170 ? -1.857 9.345 -34.624 1.00 95.12 170 LEU A C 1
ATOM 1324 O O . LEU A 1 170 ? -1.454 8.346 -35.226 1.00 95.12 170 LEU A O 1
ATOM 1328 N N . ALA A 1 171 ? -3.143 9.488 -34.282 1.00 95.94 171 ALA A N 1
ATOM 1329 C CA . ALA A 1 171 ? -4.146 8.464 -34.552 1.00 95.94 171 ALA A CA 1
ATOM 1330 C C . ALA A 1 171 ? -4.280 8.156 -36.050 1.00 95.94 171 ALA A C 1
ATOM 1332 O O . ALA A 1 171 ? -4.434 6.991 -36.404 1.00 95.94 171 ALA A O 1
ATOM 1333 N N . ARG A 1 172 ? -4.162 9.146 -36.948 1.00 95.50 172 ARG A N 1
ATOM 1334 C CA . ARG A 1 172 ? -4.209 8.900 -38.405 1.00 95.50 172 ARG A CA 1
ATOM 1335 C C . ARG A 1 172 ? -3.078 7.995 -38.884 1.00 95.50 172 ARG A C 1
ATOM 1337 O O . ARG A 1 172 ? -3.307 7.173 -39.769 1.00 95.50 172 ARG A O 1
ATOM 1344 N N . VAL A 1 173 ? -1.883 8.134 -38.313 1.00 96.31 173 VAL A N 1
ATOM 1345 C CA . VAL A 1 173 ? -0.730 7.287 -38.651 1.00 96.31 173 VAL A CA 1
ATOM 1346 C C . VAL A 1 173 ? -0.901 5.897 -38.038 1.00 96.31 173 VAL A C 1
ATOM 1348 O O . VAL A 1 173 ? -0.844 4.897 -38.750 1.00 96.31 173 VAL A O 1
ATOM 1351 N N . VAL A 1 174 ? -1.182 5.828 -36.736 1.00 96.88 174 VAL A N 1
ATOM 1352 C CA . VAL A 1 174 ? -1.285 4.568 -35.981 1.00 96.88 174 VAL A CA 1
ATOM 1353 C C . VAL A 1 174 ? -2.471 3.713 -36.437 1.00 96.88 174 VAL A C 1
ATOM 1355 O O . VAL A 1 174 ? -2.357 2.495 -36.543 1.00 96.88 174 VAL A O 1
ATOM 1358 N N . ASP A 1 175 ? -3.626 4.315 -36.730 1.00 96.12 175 ASP A N 1
ATOM 1359 C CA . ASP A 1 175 ? -4.817 3.587 -37.189 1.00 96.12 175 ASP A CA 1
ATOM 1360 C C . ASP A 1 175 ? -4.665 3.065 -38.629 1.00 96.12 175 ASP A C 1
ATOM 1362 O O . ASP A 1 175 ? -5.322 2.088 -38.996 1.00 96.12 175 ASP A O 1
ATOM 1366 N N . ALA A 1 176 ? -3.788 3.672 -39.438 1.00 97.50 176 ALA A N 1
ATOM 1367 C CA . ALA A 1 176 ? -3.536 3.253 -40.816 1.00 97.50 176 ALA A CA 1
ATOM 1368 C C . ALA A 1 176 ? -2.590 2.045 -40.933 1.00 97.50 176 ALA A C 1
ATOM 1370 O O . ALA A 1 176 ? -2.596 1.376 -41.969 1.00 97.50 176 ALA A O 1
ATOM 1371 N N . ILE A 1 177 ? -1.795 1.755 -39.899 1.00 97.94 177 ILE A N 1
ATOM 1372 C CA . ILE A 1 177 ? -0.781 0.696 -39.912 1.00 97.94 177 ILE A CA 1
ATOM 1373 C C . ILE A 1 177 ? -1.244 -0.470 -39.020 1.00 97.94 177 ILE A C 1
ATOM 1375 O O . ILE A 1 177 ? -1.274 -0.344 -37.794 1.00 97.94 177 ILE A O 1
ATOM 1379 N N . PRO A 1 178 ? -1.597 -1.638 -39.589 1.00 97.12 178 PRO A N 1
ATOM 1380 C CA . PRO A 1 178 ? -2.009 -2.792 -38.795 1.00 97.12 178 PRO A CA 1
ATOM 1381 C C . PRO A 1 178 ? -0.919 -3.249 -37.817 1.00 97.12 178 PRO A C 1
ATOM 1383 O O . PRO A 1 178 ? 0.198 -3.552 -38.228 1.00 97.12 178 PRO A O 1
ATOM 1386 N N . GLY A 1 179 ? -1.270 -3.343 -36.532 1.00 95.56 179 GLY A N 1
ATOM 1387 C CA . GLY A 1 179 ? -0.354 -3.773 -35.470 1.00 95.56 179 GLY A CA 1
ATOM 1388 C C . GLY A 1 179 ? 0.588 -2.684 -34.951 1.00 95.56 179 GLY A C 1
ATOM 1389 O O . GLY A 1 179 ? 1.415 -2.985 -34.100 1.00 95.56 179 GLY A O 1
ATOM 1390 N N . GLN A 1 180 ? 0.467 -1.441 -35.433 1.00 97.88 180 GLN A N 1
ATOM 1391 C CA . GLN A 1 180 ? 1.201 -0.313 -34.867 1.00 97.88 180 GLN A CA 1
ATOM 1392 C C . GLN A 1 180 ? 0.617 0.073 -33.508 1.00 97.88 180 GLN A C 1
ATOM 1394 O O . GLN A 1 180 ? -0.593 0.276 -33.362 1.00 97.88 180 GLN A O 1
ATOM 1399 N N . GLU A 1 181 ? 1.506 0.216 -32.538 1.00 97.69 181 GLU A N 1
ATOM 1400 C CA . GLU A 1 181 ? 1.218 0.640 -31.174 1.00 97.69 181 GLU A CA 1
ATOM 1401 C C . GLU A 1 181 ? 1.905 1.981 -30.884 1.00 97.69 181 GLU A C 1
ATOM 1403 O O . GLU A 1 181 ? 2.609 2.535 -31.736 1.00 97.69 181 GLU A O 1
ATOM 1408 N N . VAL A 1 182 ? 1.670 2.520 -29.691 1.00 96.38 182 VAL A N 1
ATOM 1409 C CA . VAL A 1 182 ? 2.082 3.866 -29.274 1.00 96.38 182 VAL A CA 1
ATOM 1410 C C . VAL A 1 182 ? 2.947 3.792 -28.020 1.00 96.38 182 VAL A C 1
ATOM 1412 O O . VAL A 1 182 ? 2.644 3.026 -27.096 1.00 96.38 182 VAL A O 1
ATOM 1415 N N . VAL A 1 183 ? 4.004 4.607 -27.989 1.00 95.56 183 VAL A N 1
ATOM 1416 C CA . VAL A 1 183 ? 4.593 5.073 -26.730 1.00 95.56 183 VAL A CA 1
ATOM 1417 C C . VAL A 1 183 ? 3.788 6.277 -26.298 1.00 95.56 183 VAL A C 1
ATOM 1419 O O . VAL A 1 183 ? 3.672 7.232 -27.056 1.00 95.56 183 VAL A O 1
ATOM 1422 N N . TYR A 1 184 ? 3.198 6.220 -25.114 1.00 95.12 184 TYR A N 1
ATOM 1423 C CA . TYR A 1 184 ? 2.607 7.411 -24.521 1.00 95.12 184 TYR A CA 1
ATOM 1424 C C . TYR A 1 184 ? 3.690 8.148 -23.726 1.00 95.12 184 TYR A C 1
ATOM 1426 O O . TYR A 1 184 ? 4.154 7.609 -22.721 1.00 95.12 184 TYR A O 1
ATOM 1434 N N . ASP A 1 185 ? 4.076 9.350 -24.149 1.00 94.94 185 ASP A N 1
ATOM 1435 C CA . ASP A 1 185 ? 4.934 10.254 -23.376 1.00 94.94 185 ASP A CA 1
ATOM 1436 C C . ASP A 1 185 ? 4.087 11.344 -22.715 1.00 94.94 185 ASP A C 1
ATOM 1438 O O . ASP A 1 185 ? 3.457 12.156 -23.389 1.00 94.94 185 ASP A O 1
ATOM 1442 N N . SER A 1 186 ? 4.086 11.390 -21.379 1.00 93.56 186 SER A N 1
ATOM 1443 C CA . SER A 1 186 ? 3.265 12.339 -20.619 1.00 93.56 186 SER A CA 1
ATOM 1444 C C . SER A 1 186 ? 3.585 13.817 -20.852 1.00 93.56 186 SER A C 1
ATOM 1446 O O . SER A 1 186 ? 2.795 14.653 -20.423 1.00 93.56 186 SER A O 1
ATOM 1448 N N . GLY A 1 187 ? 4.727 14.153 -21.454 1.00 92.25 187 GLY A N 1
ATOM 1449 C CA . GLY A 1 187 ? 5.171 15.530 -21.651 1.00 92.25 187 GLY A CA 1
ATOM 1450 C C . GLY A 1 187 ? 4.875 16.116 -23.030 1.00 92.25 187 GLY A C 1
ATOM 1451 O O . GLY A 1 187 ? 4.739 17.336 -23.139 1.00 92.25 187 GLY A O 1
ATOM 1452 N N . ASN A 1 188 ? 4.765 15.301 -24.083 1.00 92.69 188 ASN A N 1
ATOM 1453 C CA . ASN A 1 188 ? 4.780 15.827 -25.454 1.00 92.69 188 ASN A CA 1
ATOM 1454 C C . ASN A 1 188 ? 3.498 16.586 -25.806 1.00 92.69 188 ASN A C 1
ATOM 1456 O O . ASN A 1 188 ? 3.574 17.713 -26.299 1.00 92.69 188 ASN A O 1
ATOM 1460 N N . MET A 1 189 ? 2.328 16.058 -25.439 1.00 91.50 189 MET A N 1
ATOM 1461 C CA . MET A 1 189 ? 1.033 16.698 -25.710 1.00 91.50 189 MET A CA 1
ATOM 1462 C C . MET A 1 189 ? 0.850 18.070 -25.029 1.00 91.50 189 MET A C 1
ATOM 1464 O O . MET A 1 189 ? 0.023 18.877 -25.461 1.00 91.50 189 MET A O 1
ATOM 1468 N N . VAL A 1 190 ? 1.650 18.380 -24.001 1.00 91.06 190 VAL A N 1
ATOM 1469 C CA . VAL A 1 190 ? 1.656 19.698 -23.341 1.00 91.06 190 VAL A CA 1
ATOM 1470 C C . VAL A 1 190 ? 2.026 20.811 -24.328 1.00 91.06 190 VAL A C 1
ATOM 1472 O O . VAL A 1 190 ? 1.536 21.933 -24.208 1.00 91.06 190 VAL A O 1
ATOM 1475 N N . LEU A 1 191 ? 2.844 20.514 -25.346 1.00 91.06 191 LEU A N 1
ATOM 1476 C CA . LEU A 1 191 ? 3.267 21.483 -26.365 1.00 91.06 191 LEU A CA 1
ATOM 1477 C C . LEU A 1 191 ? 2.128 21.943 -27.285 1.00 91.06 191 LEU A C 1
ATOM 1479 O O . LEU A 1 191 ? 2.269 22.956 -27.973 1.00 91.06 191 LEU A O 1
ATOM 1483 N N . VAL A 1 192 ? 1.012 21.214 -27.304 1.00 92.50 192 VAL A N 1
ATOM 1484 C CA . VAL A 1 192 ? -0.168 21.492 -28.138 1.00 92.50 192 VAL A CA 1
ATOM 1485 C C . VAL A 1 192 ? -1.444 21.708 -27.314 1.00 92.50 192 VAL A C 1
ATOM 1487 O O . VAL A 1 192 ? -2.543 21.697 -27.877 1.00 92.50 192 VAL A O 1
ATOM 1490 N N . ASP A 1 193 ? -1.275 21.947 -26.006 1.00 90.94 193 ASP A N 1
ATOM 1491 C CA . ASP A 1 193 ? -2.328 22.234 -25.019 1.00 90.94 193 ASP A CA 1
ATOM 1492 C C . ASP A 1 193 ? -3.408 21.136 -24.926 1.00 90.94 193 ASP A C 1
ATOM 1494 O O . ASP A 1 193 ? -4.601 21.406 -24.779 1.00 90.94 193 ASP A O 1
ATOM 1498 N N . GLU A 1 194 ? -2.996 19.868 -25.042 1.00 93.19 194 GLU A N 1
ATOM 1499 C CA . GLU A 1 194 ? -3.883 18.716 -24.856 1.00 93.19 194 GLU A CA 1
ATOM 1500 C C . GLU A 1 194 ? -3.773 18.139 -23.436 1.00 93.19 194 GLU A C 1
ATOM 1502 O O . GLU A 1 194 ? -2.710 18.111 -22.818 1.00 93.19 194 GLU A O 1
ATOM 1507 N N . ASP A 1 195 ? -4.906 17.671 -22.905 1.00 92.00 195 ASP A N 1
ATOM 1508 C CA . ASP A 1 195 ? -4.970 17.065 -21.575 1.00 92.00 195 ASP A CA 1
ATOM 1509 C C . ASP A 1 195 ? -4.277 15.687 -21.582 1.00 92.00 195 ASP A C 1
ATOM 1511 O O . ASP A 1 195 ? -4.689 14.813 -22.354 1.00 92.00 195 ASP A O 1
ATOM 1515 N N . PRO A 1 196 ? -3.273 15.450 -20.716 1.00 91.94 196 PRO A N 1
ATOM 1516 C CA . PRO A 1 196 ? -2.466 14.228 -20.743 1.00 91.94 196 PRO A CA 1
ATOM 1517 C C . PRO A 1 196 ? -3.291 12.964 -20.462 1.00 91.94 196 PRO A C 1
ATOM 1519 O O . PRO A 1 196 ? -3.047 11.907 -21.041 1.00 91.94 196 PRO A O 1
ATOM 1522 N N . ILE A 1 197 ? -4.323 13.054 -19.618 1.00 91.31 197 ILE A N 1
ATOM 1523 C CA . ILE A 1 197 ? -5.151 11.900 -19.252 1.00 91.31 197 ILE A CA 1
ATOM 1524 C C . ILE A 1 197 ? -6.071 11.526 -20.414 1.00 91.31 197 ILE A C 1
ATOM 1526 O O . ILE A 1 197 ? -6.139 10.356 -20.788 1.00 91.31 197 ILE A O 1
ATOM 1530 N N . LYS A 1 198 ? -6.740 12.505 -21.032 1.00 93.12 198 LYS A N 1
ATOM 1531 C CA . LYS A 1 198 ? -7.576 12.262 -22.220 1.00 93.12 198 LYS A CA 1
ATOM 1532 C C . LYS A 1 198 ? -6.749 11.772 -23.403 1.00 93.12 198 LYS A C 1
ATOM 1534 O O . LYS A 1 198 ? -7.215 10.922 -24.163 1.00 93.12 198 LYS A O 1
ATOM 1539 N N . TYR A 1 199 ? -5.534 12.296 -23.549 1.00 94.81 199 TYR A N 1
ATOM 1540 C CA . TYR A 1 199 ? -4.587 11.836 -24.554 1.00 94.81 199 TYR A CA 1
ATOM 1541 C C . TYR A 1 199 ? -4.247 10.358 -24.335 1.00 94.81 199 TYR A C 1
ATOM 1543 O O . TYR A 1 199 ? -4.395 9.552 -25.252 1.00 94.81 199 TYR A O 1
ATOM 1551 N N . TYR A 1 200 ? -3.899 9.967 -23.104 1.00 95.25 200 TYR A N 1
ATOM 1552 C CA . TYR A 1 200 ? -3.677 8.562 -22.758 1.00 95.25 200 TYR A CA 1
ATOM 1553 C C . TYR A 1 200 ? -4.911 7.691 -23.047 1.00 95.25 200 TYR A C 1
ATOM 1555 O O . TYR A 1 200 ? -4.805 6.667 -23.720 1.00 95.25 200 TYR A O 1
ATOM 1563 N N . GLU A 1 201 ? -6.102 8.106 -22.602 1.00 93.81 201 GLU A N 1
ATOM 1564 C CA . GLU A 1 201 ? -7.356 7.362 -22.797 1.00 93.81 201 GLU A CA 1
ATOM 1565 C C . GLU A 1 201 ? -7.656 7.087 -24.282 1.00 93.81 201 GLU A C 1
ATOM 1567 O O . GLU A 1 201 ? -8.190 6.026 -24.619 1.00 93.81 201 GLU A O 1
ATOM 1572 N N . ARG A 1 202 ? -7.268 7.996 -25.189 1.00 94.81 202 ARG A N 1
ATOM 1573 C CA . ARG A 1 202 ? -7.424 7.808 -26.641 1.00 94.81 202 ARG A CA 1
ATOM 1574 C C . ARG A 1 202 ? -6.625 6.616 -27.168 1.00 94.81 202 ARG A C 1
ATOM 1576 O O . ARG A 1 202 ? -7.096 5.945 -28.092 1.00 94.81 202 ARG A O 1
ATOM 1583 N N . PHE A 1 203 ? -5.449 6.367 -26.597 1.00 95.44 203 PHE A N 1
ATOM 1584 C CA . PHE A 1 203 ? -4.499 5.356 -27.061 1.00 95.44 203 PHE A CA 1
ATOM 1585 C C . PHE A 1 203 ? -4.361 4.153 -26.134 1.00 95.44 203 PHE A C 1
ATOM 1587 O O . PHE A 1 203 ? -3.694 3.206 -26.525 1.00 95.44 203 PHE A O 1
ATOM 1594 N N . ALA A 1 204 ? -5.028 4.126 -24.978 1.00 93.56 204 ALA A N 1
ATOM 1595 C CA . ALA A 1 204 ? -4.799 3.142 -23.918 1.00 93.56 204 ALA A CA 1
ATOM 1596 C C . ALA A 1 204 ? -4.767 1.671 -24.383 1.00 93.56 204 ALA A C 1
ATOM 1598 O O . ALA A 1 204 ? -3.946 0.892 -23.915 1.00 93.56 204 ALA A O 1
ATOM 1599 N N . GLN A 1 205 ? -5.620 1.288 -25.341 1.00 93.19 205 GLN A N 1
ATOM 1600 C CA . GLN A 1 205 ? -5.682 -0.080 -25.891 1.00 93.19 205 GLN A CA 1
ATOM 1601 C C . GLN A 1 205 ? -4.583 -0.403 -26.923 1.00 93.19 205 GLN A C 1
ATOM 1603 O O . GLN A 1 205 ? -4.458 -1.543 -27.358 1.00 93.19 205 GLN A O 1
ATOM 1608 N N . LYS A 1 206 ? -3.825 0.606 -27.353 1.00 94.75 206 LYS A N 1
ATOM 1609 C CA . LYS A 1 206 ? -2.688 0.530 -28.279 1.00 94.75 206 LYS A CA 1
ATOM 1610 C C . LYS A 1 206 ? -1.375 0.971 -27.624 1.00 94.75 206 LYS A C 1
ATOM 1612 O O . LYS A 1 206 ? -0.365 1.069 -28.314 1.00 94.75 206 LYS A O 1
ATOM 1617 N N . THR A 1 207 ? -1.373 1.279 -26.330 1.00 95.94 207 THR A N 1
ATOM 1618 C CA . THR A 1 207 ? -0.168 1.681 -25.604 1.00 95.94 207 THR A CA 1
ATOM 1619 C C . THR A 1 207 ? 0.598 0.440 -25.162 1.00 95.94 207 THR A C 1
ATOM 1621 O O . THR A 1 207 ? 0.133 -0.294 -24.292 1.00 95.94 207 THR A O 1
ATOM 1624 N N . ALA A 1 208 ? 1.786 0.226 -25.729 1.00 95.06 208 ALA A N 1
ATOM 1625 C CA . ALA A 1 208 ? 2.681 -0.868 -25.335 1.00 95.06 208 ALA A CA 1
ATOM 1626 C C . ALA A 1 208 ? 3.948 -0.377 -24.610 1.00 95.06 208 ALA A C 1
ATOM 1628 O O . ALA A 1 208 ? 4.714 -1.187 -24.086 1.00 95.06 208 ALA A O 1
ATOM 1629 N N . HIS A 1 209 ? 4.146 0.944 -24.526 1.00 97.06 209 HIS A N 1
ATOM 1630 C CA . HIS A 1 209 ? 5.203 1.560 -23.730 1.00 97.06 209 HIS A CA 1
ATOM 1631 C C . HIS A 1 209 ? 4.793 2.940 -23.203 1.00 97.06 209 HIS A C 1
ATOM 1633 O O . HIS A 1 209 ? 3.914 3.581 -23.780 1.00 97.06 209 HIS A O 1
ATOM 1639 N N . ILE A 1 210 ? 5.395 3.393 -22.101 1.00 96.62 210 ILE A N 1
ATOM 1640 C CA . ILE A 1 210 ? 5.024 4.648 -21.436 1.00 96.62 210 ILE A CA 1
ATOM 1641 C C . ILE A 1 210 ? 6.275 5.382 -20.960 1.00 96.62 210 ILE A C 1
ATOM 1643 O O . ILE A 1 210 ? 7.031 4.830 -20.161 1.00 96.62 210 ILE A O 1
ATOM 1647 N N . HIS A 1 211 ? 6.419 6.639 -21.370 1.00 96.62 211 HIS A N 1
ATOM 1648 C CA . HIS A 1 211 ? 7.376 7.596 -20.828 1.00 96.62 211 HIS A CA 1
ATOM 1649 C C . HIS A 1 211 ? 6.693 8.535 -19.827 1.00 96.62 211 HIS A C 1
ATOM 1651 O O . HIS A 1 211 ? 5.620 9.090 -20.069 1.00 96.62 211 HIS A O 1
ATOM 1657 N N . LEU A 1 212 ? 7.325 8.694 -18.666 1.00 95.56 212 LEU A N 1
ATOM 1658 C CA . LEU A 1 212 ? 6.926 9.601 -17.600 1.00 95.56 212 LEU A CA 1
ATOM 1659 C C . LEU A 1 212 ? 7.882 10.785 -17.585 1.00 95.56 212 LEU A C 1
ATOM 1661 O O . LEU A 1 212 ? 8.971 10.726 -17.009 1.00 95.56 212 LEU A O 1
ATOM 1665 N N . LYS A 1 213 ? 7.428 11.861 -18.212 1.00 93.75 213 LYS A N 1
ATOM 1666 C CA . LYS A 1 213 ? 8.125 13.126 -18.386 1.00 93.75 213 LYS A CA 1
ATOM 1667 C C . LYS A 1 213 ? 7.317 14.239 -17.746 1.00 93.75 213 LYS A C 1
ATOM 1669 O O . LYS A 1 213 ? 6.147 14.431 -18.075 1.00 93.75 213 LYS A O 1
ATOM 1674 N N . ASP A 1 214 ? 7.927 14.949 -16.806 1.00 93.56 214 ASP A N 1
ATOM 1675 C CA . ASP A 1 214 ? 7.359 16.177 -16.252 1.00 93.56 214 ASP A CA 1
ATOM 1676 C C . ASP A 1 214 ? 7.880 17.375 -17.053 1.00 93.56 214 ASP A C 1
ATOM 1678 O O . ASP A 1 214 ? 8.960 17.304 -17.637 1.00 93.56 214 ASP A O 1
ATOM 1682 N N . MET A 1 215 ? 7.132 18.473 -17.095 1.00 92.50 215 MET A N 1
ATOM 1683 C CA . MET A 1 215 ? 7.423 19.612 -17.972 1.00 92.50 215 MET A CA 1
ATOM 1684 C C . MET A 1 215 ? 7.406 20.930 -17.201 1.00 92.50 215 MET A C 1
ATOM 1686 O O . MET A 1 215 ? 6.614 21.127 -16.280 1.00 92.50 215 MET A O 1
ATOM 1690 N N . MET A 1 216 ? 8.262 21.869 -17.598 1.00 91.25 216 MET A N 1
ATOM 1691 C CA . MET A 1 216 ? 8.274 23.235 -17.074 1.00 91.25 216 MET A CA 1
ATOM 1692 C C . MET A 1 216 ? 8.487 24.260 -18.185 1.00 91.25 216 MET A C 1
ATOM 1694 O O . MET A 1 216 ? 9.156 23.993 -19.184 1.00 91.25 216 MET A O 1
ATOM 1698 N N . GLU A 1 217 ? 7.932 25.453 -17.982 1.00 92.50 217 GLU A N 1
ATOM 1699 C CA . GLU A 1 217 ? 8.200 26.609 -18.832 1.00 92.50 217 GLU A CA 1
ATOM 1700 C C . GLU A 1 217 ? 9.568 27.211 -18.490 1.00 92.50 217 GLU A C 1
ATOM 1702 O O . GLU A 1 217 ? 9.964 27.290 -17.323 1.00 92.50 217 GLU A O 1
ATOM 1707 N N . VAL A 1 218 ? 10.294 27.648 -19.515 1.00 89.94 218 VAL A N 1
ATOM 1708 C CA . VAL A 1 218 ? 11.608 28.284 -19.395 1.00 89.94 218 VAL A CA 1
ATOM 1709 C C . VAL A 1 218 ? 11.669 29.581 -20.203 1.00 89.94 218 VAL A C 1
ATOM 1711 O O . VAL A 1 218 ? 10.880 29.776 -21.127 1.00 89.94 218 VAL A O 1
ATOM 1714 N N . PRO A 1 219 ? 12.603 30.499 -19.888 1.00 88.69 219 PRO A N 1
ATOM 1715 C CA . PRO A 1 219 ? 12.745 31.743 -20.639 1.00 88.69 219 PRO A CA 1
ATOM 1716 C C . PRO A 1 219 ? 13.021 31.499 -22.128 1.00 88.69 219 PRO A C 1
ATOM 1718 O O . PRO A 1 219 ? 13.704 30.542 -22.486 1.00 88.69 219 PRO A O 1
ATOM 1721 N N . GLU A 1 220 ? 12.613 32.433 -22.993 1.00 87.25 220 GLU A N 1
ATOM 1722 C CA . GLU A 1 220 ? 12.844 32.366 -24.450 1.00 87.25 220 GLU A CA 1
ATOM 1723 C C . GLU A 1 220 ? 14.318 32.150 -24.848 1.00 87.25 220 GLU A C 1
ATOM 1725 O O . GLU A 1 220 ? 14.621 31.644 -25.928 1.00 87.25 220 GLU A O 1
ATOM 1730 N N . THR A 1 221 ? 15.250 32.547 -23.978 1.00 86.38 221 THR A N 1
ATOM 1731 C CA . THR A 1 221 ? 16.698 32.427 -24.179 1.00 86.38 221 THR A CA 1
ATOM 1732 C C . THR A 1 221 ? 17.258 31.040 -23.851 1.00 86.38 221 THR A C 1
ATOM 1734 O O . THR A 1 221 ? 18.444 30.800 -24.107 1.00 86.38 221 THR A O 1
ATOM 1737 N N . ALA A 1 222 ? 16.448 30.139 -23.285 1.00 81.06 222 ALA A N 1
ATOM 1738 C CA . ALA A 1 222 ? 16.857 28.785 -22.944 1.00 81.06 222 ALA A CA 1
ATOM 1739 C C . ALA A 1 222 ? 17.274 28.014 -24.204 1.00 81.06 222 ALA A C 1
ATOM 1741 O O . ALA A 1 222 ? 16.556 27.944 -25.204 1.00 81.06 222 ALA A O 1
ATOM 1742 N N . ARG A 1 223 ? 18.481 27.445 -24.166 1.00 78.19 223 ARG A N 1
ATOM 1743 C CA . ARG A 1 223 ? 19.005 26.619 -25.258 1.00 78.19 223 ARG A CA 1
ATOM 1744 C C . ARG A 1 223 ? 18.415 25.219 -25.151 1.00 78.19 223 ARG A C 1
ATOM 1746 O O . ARG A 1 223 ? 18.266 24.720 -24.045 1.00 78.19 223 ARG A O 1
ATOM 1753 N N . PHE A 1 224 ? 18.143 24.599 -26.298 1.00 80.00 224 PHE A N 1
ATOM 1754 C CA . PHE A 1 224 ? 17.610 23.231 -26.396 1.00 80.00 224 PHE A CA 1
ATOM 1755 C C . PHE A 1 224 ? 16.198 23.032 -25.814 1.00 80.00 224 PHE A C 1
ATOM 1757 O O . PHE A 1 224 ? 15.774 21.897 -25.664 1.00 80.00 224 PHE A O 1
ATOM 1764 N N . ALA A 1 225 ? 15.469 24.118 -25.532 1.00 86.81 225 ALA A N 1
ATOM 1765 C CA . ALA A 1 225 ? 14.066 24.065 -25.137 1.00 86.81 225 ALA A CA 1
ATOM 1766 C C . ALA A 1 225 ? 13.143 23.945 -26.361 1.00 86.81 225 ALA A C 1
ATOM 1768 O O . ALA A 1 225 ? 13.301 24.683 -27.352 1.00 86.81 225 ALA A O 1
ATOM 1769 N N . ASP A 1 226 ? 12.150 23.069 -26.244 1.00 90.25 226 ASP A N 1
ATOM 1770 C CA . ASP A 1 226 ? 11.084 22.886 -27.222 1.00 90.25 226 ASP A CA 1
ATOM 1771 C C . ASP A 1 226 ? 10.190 24.124 -27.289 1.00 90.25 226 ASP A C 1
ATOM 1773 O O . ASP A 1 226 ? 10.144 24.946 -26.370 1.00 90.25 226 ASP A O 1
ATOM 1777 N N . THR A 1 227 ? 9.514 24.298 -28.424 1.00 90.31 227 THR A N 1
ATOM 1778 C CA . THR A 1 227 ? 8.608 25.433 -28.649 1.00 90.31 227 THR A CA 1
ATOM 1779 C C . THR A 1 227 ? 7.194 24.904 -28.774 1.00 90.31 227 THR A C 1
ATOM 1781 O O . THR A 1 227 ? 6.905 24.173 -29.718 1.00 90.31 227 THR A O 1
ATOM 1784 N N . ALA A 1 228 ? 6.335 25.274 -27.829 1.00 91.50 228 ALA A N 1
ATOM 1785 C CA . ALA A 1 228 ? 4.914 24.975 -27.893 1.00 91.50 228 ALA A CA 1
ATOM 1786 C C . ALA A 1 228 ? 4.248 25.727 -29.059 1.00 91.50 228 ALA A C 1
ATOM 1788 O O . ALA A 1 228 ? 4.774 26.727 -29.557 1.00 91.50 228 ALA A O 1
ATOM 1789 N N . GLU A 1 229 ? 3.072 25.268 -29.487 1.00 90.44 229 GLU A N 1
ATOM 1790 C CA . GLU A 1 229 ? 2.324 25.868 -30.603 1.00 90.44 229 GLU A CA 1
ATOM 1791 C C . GLU A 1 229 ? 1.951 27.340 -30.336 1.00 90.44 229 GLU A C 1
ATOM 1793 O O . GLU A 1 229 ? 1.905 28.159 -31.255 1.00 90.44 229 GLU A O 1
ATOM 1798 N N . ASP A 1 230 ? 1.759 27.698 -29.064 1.00 90.25 230 ASP A N 1
ATOM 1799 C CA . ASP A 1 230 ? 1.487 29.066 -28.610 1.00 90.25 230 ASP A CA 1
ATOM 1800 C C . ASP A 1 230 ? 2.744 29.950 -28.464 1.00 90.25 230 ASP A C 1
ATOM 1802 O O . ASP A 1 230 ? 2.635 31.138 -28.152 1.00 90.25 230 ASP A O 1
ATOM 1806 N N . GLY A 1 231 ? 3.933 29.396 -28.724 1.00 89.06 231 GLY A N 1
ATOM 1807 C CA . GLY A 1 231 ? 5.219 30.088 -28.685 1.00 89.06 231 GLY A CA 1
ATOM 1808 C C . GLY A 1 231 ? 5.988 29.981 -27.365 1.00 89.06 231 GLY A C 1
ATOM 1809 O O . GLY A 1 231 ? 7.132 30.443 -27.316 1.00 89.06 231 GLY A O 1
ATOM 1810 N N . ARG A 1 232 ? 5.429 29.366 -26.311 1.00 91.75 232 ARG A N 1
ATOM 1811 C CA . ARG A 1 232 ? 6.157 29.149 -25.047 1.00 91.75 232 ARG A CA 1
ATOM 1812 C C . ARG A 1 232 ? 7.364 28.231 -25.238 1.00 91.75 232 ARG A C 1
ATOM 1814 O O . ARG A 1 232 ? 7.331 27.293 -26.038 1.00 91.75 232 ARG A O 1
ATOM 1821 N N . LYS A 1 233 ? 8.431 28.483 -24.474 1.00 92.81 233 LYS A N 1
ATOM 1822 C CA . LYS A 1 233 ? 9.602 27.601 -24.403 1.00 92.81 233 LYS A CA 1
ATOM 1823 C C . LYS A 1 233 ? 9.467 26.636 -23.237 1.00 92.81 233 LYS A C 1
ATOM 1825 O O . LYS A 1 233 ? 9.246 27.063 -22.109 1.00 92.81 233 LYS A O 1
ATOM 1830 N N . MET A 1 234 ? 9.627 25.350 -23.516 1.00 91.31 234 MET A N 1
ATOM 1831 C CA . MET A 1 234 ? 9.350 24.274 -22.567 1.00 91.31 234 MET A CA 1
ATOM 1832 C C . MET A 1 234 ? 10.526 23.297 -22.510 1.00 91.31 234 MET A C 1
ATOM 1834 O O . MET A 1 234 ? 11.218 23.087 -23.504 1.00 91.31 234 MET A O 1
ATOM 1838 N N . THR A 1 235 ? 10.766 22.705 -21.345 1.00 91.00 235 THR A N 1
ATOM 1839 C CA . THR A 1 235 ? 11.778 21.655 -21.154 1.00 91.00 235 THR A CA 1
ATOM 1840 C C . THR A 1 235 ? 11.290 20.635 -20.131 1.00 91.00 235 THR A C 1
ATOM 1842 O O . THR A 1 235 ? 10.364 20.915 -19.364 1.00 91.00 235 THR A O 1
ATOM 1845 N N . GLY A 1 236 ? 11.948 19.475 -20.085 1.00 89.88 236 GLY A N 1
ATOM 1846 C CA . GLY A 1 236 ? 11.734 18.490 -19.031 1.00 89.88 236 GLY A CA 1
ATOM 1847 C C . GLY A 1 236 ? 12.039 19.071 -17.647 1.00 89.88 236 GLY A C 1
ATOM 1848 O O . GLY A 1 236 ? 13.072 19.715 -17.452 1.00 89.88 236 GLY A O 1
ATOM 1849 N N . ALA A 1 237 ? 11.136 18.847 -16.697 1.00 90.50 237 ALA A N 1
ATOM 1850 C CA . ALA A 1 237 ? 11.291 19.216 -15.297 1.00 90.50 237 ALA A CA 1
ATOM 1851 C C . ALA A 1 237 ? 11.713 17.998 -14.464 1.00 90.50 237 ALA A C 1
ATOM 1853 O O . ALA A 1 237 ? 11.288 16.877 -14.763 1.00 90.50 237 ALA A O 1
ATOM 1854 N N . PRO A 1 238 ? 12.489 18.185 -13.383 1.00 89.56 238 PRO A N 1
ATOM 1855 C CA . PRO A 1 238 ? 12.707 17.127 -12.406 1.00 89.56 238 PRO A CA 1
ATOM 1856 C C . PRO A 1 238 ? 11.374 16.534 -11.925 1.00 89.56 238 PRO A C 1
ATOM 1858 O O . PRO A 1 238 ? 10.445 17.269 -11.592 1.00 89.56 238 PRO A O 1
ATOM 1861 N N . SER A 1 239 ? 11.269 15.205 -11.864 1.00 88.81 239 SER A N 1
ATOM 1862 C CA . SER A 1 239 ? 9.985 14.525 -11.643 1.00 88.81 239 SER A CA 1
ATOM 1863 C C . SER A 1 239 ? 9.245 15.047 -10.406 1.00 88.81 239 SER A C 1
ATOM 1865 O O . SER A 1 239 ? 9.777 15.024 -9.291 1.00 88.81 239 SER A O 1
ATOM 1867 N N . GLY A 1 240 ? 8.016 15.527 -10.599 1.00 84.00 240 GLY A N 1
ATOM 1868 C CA . GLY A 1 240 ? 7.163 16.036 -9.531 1.00 84.00 240 GLY A CA 1
ATOM 1869 C C . GLY A 1 240 ? 7.390 17.499 -9.152 1.00 84.00 240 GLY A C 1
ATOM 1870 O O . GLY A 1 240 ? 6.815 17.936 -8.157 1.00 84.00 240 GLY A O 1
ATOM 1871 N N . THR A 1 241 ? 8.221 18.253 -9.884 1.00 83.31 241 THR A N 1
ATOM 1872 C CA . THR A 1 241 ? 8.315 19.723 -9.736 1.00 83.31 241 THR A CA 1
ATOM 1873 C C . THR A 1 241 ? 7.645 20.491 -10.862 1.00 83.31 241 THR A C 1
ATOM 1875 O O . THR A 1 241 ? 7.552 21.715 -10.773 1.00 83.31 241 THR A O 1
ATOM 1878 N N . GLY A 1 242 ? 7.291 19.820 -11.955 1.00 86.88 242 GLY A N 1
ATOM 1879 C CA . GLY A 1 242 ? 6.732 20.464 -13.129 1.00 86.88 242 GLY A CA 1
ATOM 1880 C C . GLY A 1 242 ? 5.210 20.507 -13.095 1.00 86.88 242 GLY A C 1
ATOM 1881 O O . GLY A 1 242 ? 4.557 20.179 -12.102 1.00 86.88 242 GLY A O 1
ATOM 1882 N N . MET A 1 243 ? 4.631 20.942 -14.207 1.00 89.75 243 MET A N 1
ATOM 1883 C CA . MET A 1 243 ? 3.186 21.133 -14.329 1.00 89.75 243 MET A CA 1
ATOM 1884 C C . MET A 1 243 ? 2.385 19.831 -14.381 1.00 89.75 243 MET A C 1
ATOM 1886 O O . MET A 1 243 ? 1.172 19.864 -14.197 1.00 89.75 243 MET A O 1
ATOM 1890 N N . LEU A 1 244 ? 3.035 18.686 -14.608 1.00 90.12 244 LEU A N 1
ATOM 1891 C CA . LEU A 1 244 ? 2.365 17.386 -14.662 1.00 90.12 244 LEU A CA 1
ATOM 1892 C C . LEU A 1 244 ? 2.358 16.675 -13.306 1.00 90.12 244 LEU A C 1
ATOM 1894 O O . LEU A 1 244 ? 1.693 15.646 -13.160 1.00 90.12 244 LEU A O 1
ATOM 1898 N N . ALA A 1 245 ? 3.023 17.243 -12.294 1.00 81.81 245 ALA A N 1
ATOM 1899 C CA . ALA A 1 245 ? 3.122 16.681 -10.951 1.00 81.81 245 ALA A CA 1
ATOM 1900 C C . ALA A 1 245 ? 1.756 16.307 -10.339 1.00 81.81 245 ALA A C 1
ATOM 1902 O O . ALA A 1 245 ? 1.632 15.280 -9.668 1.00 81.81 245 ALA A O 1
ATOM 1903 N N . GLU A 1 246 ? 0.723 17.115 -10.588 1.00 77.38 246 GLU A N 1
ATOM 1904 C CA . GLU A 1 246 ? -0.640 16.884 -10.089 1.00 77.38 246 GLU A CA 1
ATOM 1905 C C . GLU A 1 246 ? -1.446 15.897 -10.952 1.00 77.38 246 GLU A C 1
ATOM 1907 O O . GLU A 1 246 ? -2.401 15.285 -10.468 1.00 77.38 246 GLU A O 1
ATOM 1912 N N . ALA A 1 247 ? -1.056 15.704 -12.216 1.00 81.31 247 ALA A N 1
ATOM 1913 C CA . ALA A 1 247 ? -1.733 14.812 -13.156 1.00 81.31 247 ALA A CA 1
ATOM 1914 C C . ALA A 1 247 ? -1.283 13.349 -13.010 1.00 81.31 247 ALA A C 1
ATOM 1916 O O . ALA A 1 247 ? -2.085 12.434 -13.224 1.00 81.31 247 ALA A O 1
ATOM 1917 N N . PHE A 1 248 ? -0.028 13.106 -12.606 1.00 88.56 248 PHE A N 1
ATOM 1918 C CA . PHE A 1 248 ? 0.528 11.753 -12.496 1.00 88.56 248 PHE A CA 1
ATOM 1919 C C . PHE A 1 248 ? -0.308 10.783 -11.642 1.00 88.56 248 PHE A C 1
ATOM 1921 O O . PHE A 1 248 ? -0.501 9.654 -12.094 1.00 88.56 248 PHE A O 1
ATOM 1928 N N . PRO A 1 249 ? -0.861 11.149 -10.465 1.00 81.19 249 PRO A N 1
ATOM 1929 C CA . PRO A 1 249 ? -1.696 10.230 -9.689 1.00 81.19 249 PRO A CA 1
ATOM 1930 C C . PRO A 1 249 ? -2.922 9.709 -10.449 1.00 81.19 249 PRO A C 1
ATOM 1932 O O . PRO A 1 249 ? -3.176 8.502 -10.448 1.00 81.19 249 PRO A O 1
ATOM 1935 N N . ALA A 1 250 ? -3.647 10.597 -11.135 1.00 80.25 250 ALA A N 1
ATOM 1936 C CA . ALA A 1 250 ? -4.830 10.234 -11.915 1.00 80.25 250 ALA A CA 1
ATOM 1937 C C . ALA A 1 250 ? -4.455 9.464 -13.193 1.00 80.25 250 ALA A C 1
ATOM 1939 O O . ALA A 1 250 ? -5.112 8.486 -13.549 1.00 80.25 250 ALA A O 1
ATOM 1940 N N . LEU A 1 251 ? -3.346 9.834 -13.839 1.00 90.44 251 LEU A N 1
ATOM 1941 C CA . LEU A 1 251 ? -2.796 9.081 -14.965 1.00 90.44 251 LEU A CA 1
ATOM 1942 C C . LEU A 1 251 ? -2.445 7.638 -14.560 1.00 90.44 251 LEU A C 1
ATOM 1944 O O . LEU A 1 251 ? -2.816 6.698 -15.259 1.00 90.44 251 LEU A O 1
ATOM 1948 N N . MET A 1 252 ? -1.801 7.433 -13.405 1.00 88.62 252 MET A N 1
ATOM 1949 C CA . MET A 1 252 ? -1.496 6.086 -12.911 1.00 88.62 252 MET A CA 1
ATOM 1950 C C . MET A 1 252 ? -2.763 5.264 -12.651 1.00 88.62 252 MET A C 1
ATOM 1952 O O . MET A 1 252 ? -2.761 4.052 -12.861 1.00 88.62 252 MET A O 1
ATOM 1956 N N . GLU A 1 253 ? -3.843 5.879 -12.161 1.00 81.19 253 GLU A N 1
ATOM 1957 C CA . GLU A 1 253 ? -5.138 5.205 -11.986 1.00 81.19 253 GLU A CA 1
ATOM 1958 C C . GLU A 1 253 ? -5.669 4.688 -13.326 1.00 81.19 253 GLU A C 1
ATOM 1960 O O . GLU A 1 253 ? -5.917 3.487 -13.452 1.00 81.19 253 GLU A O 1
ATOM 1965 N N . ARG A 1 254 ? -5.697 5.541 -14.359 1.00 85.19 254 ARG A N 1
ATOM 1966 C CA . ARG A 1 254 ? -6.105 5.140 -15.715 1.00 85.19 254 ARG A CA 1
ATOM 1967 C C . ARG A 1 254 ? -5.223 4.051 -16.310 1.00 85.19 254 ARG A C 1
ATOM 1969 O O . ARG A 1 254 ? -5.739 3.126 -16.935 1.00 85.19 254 ARG A O 1
ATOM 1976 N N . ILE A 1 255 ? -3.910 4.121 -16.104 1.00 91.25 255 ILE A N 1
ATOM 1977 C CA . ILE A 1 255 ? -2.977 3.088 -16.574 1.00 91.25 255 ILE A CA 1
ATOM 1978 C C . ILE A 1 255 ? -3.306 1.725 -15.944 1.00 91.25 255 ILE A C 1
ATOM 1980 O O . ILE A 1 255 ? -3.318 0.704 -16.635 1.00 91.25 255 ILE A O 1
ATOM 1984 N N . ARG A 1 256 ? -3.627 1.696 -14.642 1.00 81.31 256 ARG A N 1
ATOM 1985 C CA . ARG A 1 256 ? -4.014 0.459 -13.941 1.00 81.31 256 ARG A CA 1
ATOM 1986 C C . ARG A 1 256 ? -5.367 -0.071 -14.397 1.00 81.31 256 ARG A C 1
ATOM 1988 O O . ARG A 1 256 ? -5.484 -1.274 -14.612 1.00 81.31 256 ARG A O 1
ATOM 1995 N N . GLU A 1 257 ? -6.367 0.796 -14.546 1.00 82.56 257 GLU A N 1
ATOM 1996 C CA . GLU A 1 257 ? -7.708 0.413 -15.013 1.00 82.56 257 GLU A CA 1
ATOM 1997 C C . GLU A 1 257 ? -7.668 -0.246 -16.397 1.00 82.56 257 GLU A C 1
ATOM 1999 O O . GLU A 1 257 ? -8.401 -1.201 -16.649 1.00 82.56 257 GLU A O 1
ATOM 2004 N N . ASN A 1 258 ? -6.768 0.215 -17.269 1.00 85.50 258 ASN A N 1
ATOM 2005 C CA . ASN A 1 258 ? -6.566 -0.363 -18.595 1.00 85.50 258 ASN A CA 1
ATOM 2006 C C . ASN A 1 258 ? -5.729 -1.654 -18.594 1.00 85.50 258 ASN A C 1
ATOM 2008 O O . ASN A 1 258 ? -5.598 -2.291 -19.637 1.00 85.50 258 ASN A O 1
ATOM 2012 N N . GLY A 1 259 ? -5.194 -2.073 -17.442 1.00 83.56 259 GLY A N 1
ATOM 2013 C CA . GLY A 1 259 ? -4.474 -3.338 -17.297 1.00 83.56 259 GLY A CA 1
ATOM 2014 C C . GLY A 1 259 ? -3.065 -3.346 -17.893 1.00 83.56 259 GLY A C 1
ATOM 2015 O O . GLY A 1 259 ? -2.556 -4.425 -18.186 1.00 83.56 259 GLY A O 1
ATOM 2016 N N . TYR A 1 260 ? -2.433 -2.180 -18.065 1.00 90.19 260 TYR A N 1
ATOM 2017 C CA . TYR A 1 260 ? -1.060 -2.092 -18.566 1.00 90.19 260 TYR A CA 1
ATOM 2018 C C . TYR A 1 260 ? -0.080 -2.832 -17.639 1.00 90.19 260 TYR A C 1
ATOM 2020 O O . TYR A 1 260 ? -0.045 -2.599 -16.426 1.00 90.19 260 TYR A O 1
ATOM 2028 N N . ASP A 1 261 ? 0.732 -3.722 -18.209 1.00 85.75 261 ASP A N 1
ATOM 2029 C CA . ASP A 1 261 ? 1.670 -4.586 -17.483 1.00 85.75 261 ASP A CA 1
ATOM 2030 C C . ASP A 1 261 ? 3.145 -4.382 -17.886 1.00 85.75 261 ASP A C 1
ATOM 2032 O O . ASP A 1 261 ? 4.037 -5.050 -17.346 1.00 85.75 261 ASP A O 1
ATOM 2036 N N . GLY A 1 262 ? 3.412 -3.433 -18.790 1.00 90.25 262 GLY A N 1
ATOM 2037 C CA . GLY A 1 262 ? 4.746 -3.040 -19.243 1.00 90.25 262 GLY A CA 1
ATOM 2038 C C . GLY A 1 262 ? 5.527 -2.183 -18.237 1.00 90.25 262 GLY A C 1
ATOM 2039 O O . GLY A 1 262 ? 5.178 -2.071 -17.058 1.00 90.25 262 GLY A O 1
ATOM 2040 N N . TYR A 1 263 ? 6.626 -1.592 -18.710 1.00 94.88 263 TYR A N 1
ATOM 2041 C CA . TYR A 1 263 ? 7.434 -0.653 -17.927 1.00 94.88 263 TYR A CA 1
ATOM 2042 C C . TYR A 1 263 ? 6.872 0.768 -18.013 1.00 94.88 263 TYR A C 1
ATOM 2044 O O . TYR A 1 263 ? 6.371 1.189 -19.053 1.00 94.88 263 TYR A O 1
ATOM 2052 N N . LEU A 1 264 ? 6.948 1.488 -16.901 1.00 95.56 264 LEU A N 1
ATOM 2053 C CA . LEU A 1 264 ? 6.784 2.929 -16.814 1.00 95.56 264 LEU A CA 1
ATOM 2054 C C . LEU A 1 264 ? 8.180 3.541 -16.780 1.00 95.56 264 LEU A C 1
ATOM 2056 O O . LEU A 1 264 ? 8.899 3.407 -15.786 1.00 95.56 264 LEU A O 1
ATOM 2060 N N . THR A 1 265 ? 8.581 4.159 -17.875 1.00 97.12 265 THR A N 1
ATOM 2061 C CA . THR A 1 265 ? 9.952 4.615 -18.069 1.00 97.12 265 THR A CA 1
ATOM 2062 C C . THR A 1 265 ? 10.064 6.070 -17.671 1.00 97.12 265 THR A C 1
ATOM 2064 O O . THR A 1 265 ? 9.370 6.924 -18.205 1.00 97.12 265 THR A O 1
ATOM 2067 N N . VAL A 1 266 ? 10.918 6.371 -16.702 1.00 96.50 266 VAL A N 1
ATOM 2068 C CA . VAL A 1 266 ? 11.171 7.749 -16.283 1.00 96.50 266 VAL A CA 1
ATOM 2069 C C . VAL A 1 266 ? 12.049 8.419 -17.335 1.00 96.50 266 VAL A C 1
ATOM 2071 O O . VAL A 1 266 ? 13.211 8.038 -17.496 1.00 96.50 266 VAL A O 1
ATOM 2074 N N . GLU A 1 267 ? 11.511 9.424 -18.025 1.00 92.25 267 GLU A N 1
ATOM 2075 C CA . GLU A 1 267 ? 12.303 10.278 -18.908 1.00 92.25 267 GLU A CA 1
ATOM 2076 C C . GLU A 1 267 ? 12.986 11.352 -18.065 1.00 92.25 267 GLU A C 1
ATOM 2078 O O . GLU A 1 267 ? 12.382 12.313 -17.585 1.00 92.25 267 GLU A O 1
ATOM 2083 N N . PHE A 1 268 ? 14.261 11.106 -17.782 1.00 89.12 268 PHE A N 1
ATOM 2084 C CA . PHE A 1 268 ? 14.955 11.774 -16.697 1.00 89.12 268 PHE A CA 1
ATOM 2085 C C . PHE A 1 268 ? 15.420 13.189 -17.057 1.00 89.12 268 PHE A C 1
ATOM 2087 O O . PHE A 1 268 ? 16.273 13.388 -17.927 1.00 89.12 268 PHE A O 1
ATOM 2094 N N . ALA A 1 269 ? 14.939 14.157 -16.274 1.00 87.56 269 ALA A N 1
ATOM 2095 C CA . ALA A 1 269 ? 15.498 15.497 -16.168 1.00 87.56 269 ALA A CA 1
ATOM 2096 C C . ALA A 1 269 ? 16.229 15.654 -14.826 1.00 87.56 269 ALA A C 1
ATOM 2098 O O . ALA A 1 269 ? 15.666 15.410 -13.754 1.00 87.56 269 ALA A O 1
ATOM 2099 N N . LYS A 1 270 ? 17.499 16.066 -14.889 1.00 86.25 270 LYS A N 1
ATOM 2100 C CA . LYS A 1 270 ? 18.335 16.279 -13.706 1.00 86.25 270 LYS A CA 1
ATOM 2101 C C . LYS A 1 270 ? 17.851 17.499 -12.922 1.00 86.25 270 LYS A C 1
ATOM 2103 O O . LYS A 1 270 ? 17.567 18.543 -13.499 1.00 86.25 270 LYS A O 1
ATOM 2108 N N . ASP A 1 271 ? 17.829 17.375 -11.600 1.00 82.12 271 ASP A N 1
ATOM 2109 C CA . ASP A 1 271 ? 17.647 18.509 -10.703 1.00 82.12 271 ASP A CA 1
ATOM 2110 C C . ASP A 1 271 ? 18.970 19.283 -10.585 1.00 82.12 271 ASP A C 1
ATOM 2112 O O . ASP A 1 271 ? 19.999 18.718 -10.209 1.00 82.12 271 ASP A O 1
ATOM 2116 N N . GLU A 1 272 ? 18.973 20.563 -10.956 1.00 80.06 272 GLU A N 1
ATOM 2117 C CA . GLU A 1 272 ? 20.197 21.376 -10.979 1.00 80.06 272 GLU A CA 1
ATOM 2118 C C . GLU A 1 272 ? 20.771 21.636 -9.580 1.00 80.06 272 GLU A C 1
ATOM 2120 O O . GLU A 1 272 ? 21.967 21.907 -9.448 1.00 80.06 272 GLU A O 1
ATOM 2125 N N . GLU A 1 273 ? 19.955 21.510 -8.529 1.00 76.69 273 GLU A N 1
ATOM 2126 C CA . GLU A 1 273 ? 20.411 21.643 -7.142 1.00 76.69 273 GLU A CA 1
ATOM 2127 C C . GLU A 1 273 ? 21.053 20.353 -6.604 1.00 76.69 273 GLU A C 1
ATOM 2129 O O . GLU A 1 273 ? 21.717 20.379 -5.564 1.00 76.69 273 GLU A O 1
ATOM 2134 N N . LEU A 1 274 ? 20.899 19.227 -7.312 1.00 75.31 274 LEU A N 1
ATOM 2135 C CA . LEU A 1 274 ? 21.345 17.904 -6.880 1.00 75.31 274 LEU A CA 1
ATOM 2136 C C . LEU A 1 274 ? 22.370 17.279 -7.843 1.00 75.31 274 LEU A C 1
ATOM 2138 O O . LEU A 1 274 ? 22.520 17.636 -9.013 1.00 75.31 274 LEU A O 1
ATOM 2142 N N . GLY A 1 275 ? 23.098 16.278 -7.344 1.00 81.25 275 GLY A N 1
ATOM 2143 C CA . GLY A 1 275 ? 23.875 15.377 -8.197 1.00 81.25 275 GLY A CA 1
ATOM 2144 C C . GLY A 1 275 ? 22.973 14.410 -8.975 1.00 81.25 275 GLY A C 1
ATOM 2145 O O . GLY A 1 275 ? 21.802 14.229 -8.637 1.00 81.25 275 GLY A O 1
ATOM 2146 N N . TYR A 1 276 ? 23.527 13.731 -9.986 1.00 84.00 276 TYR A N 1
ATOM 2147 C CA . TYR A 1 276 ? 22.829 12.641 -10.687 1.00 84.00 276 TYR A CA 1
ATOM 2148 C C . TYR A 1 276 ? 22.311 11.537 -9.741 1.00 84.00 276 TYR A C 1
ATOM 2150 O O . TYR A 1 276 ? 21.137 11.191 -9.871 1.00 84.00 276 TYR A O 1
ATOM 2158 N N . PRO A 1 277 ? 23.098 11.024 -8.763 1.00 82.44 277 PRO A N 1
ATOM 2159 C CA . PRO A 1 277 ? 22.614 9.978 -7.858 1.00 82.44 277 PRO A CA 1
ATOM 2160 C C . PRO A 1 277 ? 21.349 10.385 -7.092 1.00 82.44 277 PRO A C 1
ATOM 2162 O O . PRO A 1 277 ? 20.378 9.631 -7.035 1.00 82.44 277 PRO A O 1
ATOM 2165 N N . ASP A 1 278 ? 21.345 11.593 -6.527 1.00 77.94 278 ASP A N 1
ATOM 2166 C CA . ASP A 1 278 ? 20.236 12.075 -5.702 1.00 77.94 278 ASP A CA 1
ATOM 2167 C C . ASP A 1 278 ? 19.028 12.472 -6.557 1.00 77.94 278 ASP A C 1
ATOM 2169 O O . ASP A 1 278 ? 17.892 12.194 -6.175 1.00 77.94 278 ASP A O 1
ATOM 2173 N N . SER A 1 279 ? 19.260 13.028 -7.752 1.00 84.56 279 SER A N 1
ATOM 2174 C CA . SER A 1 279 ? 18.196 13.322 -8.721 1.00 84.56 279 SER A CA 1
ATOM 2175 C C . SER A 1 279 ? 17.466 12.050 -9.164 1.00 84.56 279 SER A C 1
ATOM 2177 O O . SER A 1 279 ? 16.236 12.022 -9.197 1.00 84.56 279 SER A O 1
ATOM 2179 N N . LEU A 1 280 ? 18.204 10.976 -9.465 1.00 88.25 280 LEU A N 1
ATOM 2180 C CA . LEU A 1 280 ? 17.628 9.694 -9.883 1.00 88.25 280 LEU A CA 1
ATOM 2181 C C . LEU A 1 280 ? 16.853 9.023 -8.747 1.00 88.25 280 LEU A C 1
ATOM 2183 O O . LEU A 1 280 ? 15.721 8.581 -8.949 1.00 88.25 280 LEU A O 1
ATOM 2187 N N . LYS A 1 281 ? 17.416 9.005 -7.532 1.00 82.69 281 LYS A N 1
ATOM 2188 C CA . LYS A 1 281 ? 16.718 8.497 -6.340 1.00 82.69 281 LYS A CA 1
ATOM 2189 C C . LYS A 1 281 ? 15.447 9.282 -6.054 1.00 82.69 281 LYS A C 1
ATOM 2191 O O . LYS A 1 281 ? 14.428 8.678 -5.722 1.00 82.69 281 LYS A O 1
ATOM 2196 N N . ARG A 1 282 ? 15.481 10.608 -6.205 1.00 84.75 282 ARG A N 1
ATOM 2197 C CA . ARG A 1 282 ? 14.308 11.473 -6.056 1.00 84.75 282 ARG A CA 1
ATOM 2198 C C . ARG A 1 282 ? 13.229 11.115 -7.075 1.00 84.75 282 ARG A C 1
ATOM 2200 O O . ARG A 1 282 ? 12.089 10.890 -6.673 1.00 84.75 282 ARG A O 1
ATOM 2207 N N . ALA A 1 283 ? 13.588 11.021 -8.356 1.00 86.62 283 ALA A N 1
ATOM 2208 C CA . ALA A 1 283 ? 12.653 10.681 -9.425 1.00 86.62 283 ALA A CA 1
ATOM 2209 C C . ALA A 1 283 ? 12.014 9.303 -9.206 1.00 86.62 283 ALA A C 1
ATOM 2211 O O . ALA A 1 283 ? 10.789 9.171 -9.232 1.00 86.62 283 ALA A O 1
ATOM 2212 N N . LYS A 1 284 ? 12.832 8.293 -8.884 1.00 87.56 284 LYS A N 1
ATOM 2213 C CA . LYS A 1 284 ? 12.338 6.954 -8.560 1.00 87.56 284 LYS A CA 1
ATOM 2214 C C . LYS A 1 284 ? 11.419 6.971 -7.340 1.00 87.56 284 LYS A C 1
ATOM 2216 O O . LYS A 1 284 ? 10.317 6.447 -7.417 1.00 87.56 284 LYS A O 1
ATOM 2221 N N . THR A 1 285 ? 11.836 7.597 -6.239 1.00 78.38 285 THR A N 1
ATOM 2222 C CA . THR A 1 285 ? 11.040 7.660 -4.999 1.00 78.38 285 THR A CA 1
ATOM 2223 C C . THR A 1 285 ? 9.695 8.339 -5.237 1.00 78.38 285 THR A C 1
ATOM 2225 O O . THR A 1 285 ? 8.677 7.889 -4.719 1.00 78.38 285 THR A O 1
ATOM 2228 N N . TYR A 1 286 ? 9.670 9.407 -6.038 1.00 82.50 286 TYR A N 1
ATOM 2229 C CA . TYR A 1 286 ? 8.441 10.104 -6.399 1.00 82.50 286 TYR A CA 1
ATOM 2230 C C . TYR A 1 286 ? 7.460 9.181 -7.132 1.00 82.50 286 TYR A C 1
ATOM 2232 O O . TYR A 1 286 ? 6.310 9.057 -6.708 1.00 82.50 286 TYR A O 1
ATOM 2240 N N . PHE A 1 287 ? 7.906 8.486 -8.181 1.00 87.12 287 PHE A N 1
ATOM 2241 C CA . PHE A 1 287 ? 7.024 7.589 -8.923 1.00 87.12 287 PHE A CA 1
ATOM 2242 C C . PHE A 1 287 ? 6.707 6.296 -8.171 1.00 87.12 287 PHE A C 1
ATOM 2244 O O . PHE A 1 287 ? 5.565 5.858 -8.232 1.00 87.12 287 PHE A O 1
ATOM 2251 N N . ASP A 1 288 ? 7.632 5.728 -7.394 1.00 79.44 288 ASP A N 1
ATOM 2252 C CA . ASP A 1 288 ? 7.342 4.605 -6.491 1.00 79.44 288 ASP A CA 1
ATOM 2253 C C . ASP A 1 288 ? 6.247 4.998 -5.492 1.00 79.44 288 ASP A C 1
ATOM 2255 O O . ASP A 1 288 ? 5.315 4.222 -5.263 1.00 79.44 288 ASP A O 1
ATOM 2259 N N . ARG A 1 289 ? 6.295 6.225 -4.950 1.00 73.25 289 ARG A N 1
ATOM 2260 C CA . ARG A 1 289 ? 5.240 6.759 -4.083 1.00 73.25 289 ARG A CA 1
ATOM 2261 C C . ARG A 1 289 ? 3.913 6.867 -4.823 1.00 73.25 289 ARG A C 1
ATOM 2263 O O . ARG A 1 289 ? 2.932 6.368 -4.319 1.00 73.25 289 ARG A O 1
ATOM 2270 N N . ILE A 1 290 ? 3.852 7.418 -6.033 1.00 74.00 290 ILE A N 1
ATOM 2271 C CA . ILE A 1 290 ? 2.574 7.547 -6.768 1.00 74.00 290 ILE A CA 1
ATOM 2272 C C . ILE A 1 290 ? 2.031 6.185 -7.230 1.00 74.00 290 ILE A C 1
ATOM 2274 O O . ILE A 1 290 ? 0.819 5.932 -7.237 1.00 74.00 290 ILE A O 1
ATOM 2278 N N . ILE A 1 291 ? 2.926 5.273 -7.605 1.00 73.88 291 ILE A N 1
ATOM 2279 C CA . ILE A 1 291 ? 2.576 3.903 -7.971 1.00 73.88 291 ILE A CA 1
ATOM 2280 C C . ILE A 1 291 ? 1.997 3.179 -6.748 1.00 73.88 291 ILE A C 1
ATOM 2282 O O . ILE A 1 291 ? 0.969 2.507 -6.893 1.00 73.88 291 ILE A O 1
ATOM 2286 N N . SER A 1 292 ? 2.582 3.378 -5.561 1.00 59.62 292 SER A N 1
ATOM 2287 C CA . SER A 1 292 ? 2.119 2.814 -4.283 1.00 59.62 292 SER A CA 1
ATOM 2288 C C . SER A 1 292 ? 0.953 3.571 -3.627 1.00 59.62 292 SER A C 1
ATOM 2290 O O . SER A 1 292 ? 0.135 2.933 -2.977 1.00 59.62 292 SER A O 1
ATOM 2292 N N . ASP A 1 293 ? 0.770 4.871 -3.871 1.00 45.34 293 ASP A N 1
ATOM 2293 C CA . ASP A 1 293 ? -0.302 5.719 -3.315 1.00 45.34 293 ASP A CA 1
ATOM 2294 C C . ASP A 1 293 ? -1.687 5.299 -3.828 1.00 45.34 293 ASP A C 1
ATOM 2296 O O . ASP A 1 293 ? -2.708 5.529 -3.176 1.00 45.34 293 ASP A O 1
ATOM 2300 N N . SER A 1 294 ? -1.752 4.588 -4.958 1.00 46.41 294 SER A N 1
ATOM 2301 C CA . SER A 1 294 ? -2.993 3.909 -5.367 1.00 46.41 294 SER A CA 1
ATOM 2302 C C . SER A 1 294 ? -3.411 2.768 -4.445 1.00 46.41 294 SER A C 1
ATOM 2304 O O . SER A 1 294 ? -4.582 2.400 -4.417 1.00 46.41 294 SER A O 1
ATOM 2306 N N . GLU A 1 295 ? -2.484 2.240 -3.645 1.00 50.44 295 GLU A N 1
ATOM 2307 C CA . GLU A 1 295 ? -2.783 1.308 -2.570 1.00 50.44 295 GLU A CA 1
ATOM 2308 C C . GLU A 1 295 ? -3.118 2.042 -1.252 1.00 50.44 295 GLU A C 1
ATOM 2310 O O . GLU A 1 295 ? -3.325 1.319 -0.283 1.00 50.44 295 GLU A O 1
ATOM 2315 N N . ILE A 1 296 ? -3.257 3.394 -1.168 1.00 52.88 296 ILE A N 1
ATOM 2316 C CA . ILE A 1 296 ? -3.678 4.174 0.046 1.00 52.88 296 ILE A CA 1
ATOM 2317 C C . ILE A 1 296 ? -4.652 5.358 -0.232 1.00 52.88 296 ILE A C 1
ATOM 2319 O O . ILE A 1 296 ? -4.832 6.244 0.595 1.00 52.88 296 ILE A O 1
ATOM 2323 N N . SER A 1 297 ? -5.373 5.412 -1.355 1.00 64.75 297 SER A N 1
ATOM 2324 C CA . SER A 1 297 ? -6.288 6.551 -1.586 1.00 64.75 297 SER A CA 1
ATOM 2325 C C . SER A 1 297 ? -7.593 6.473 -0.765 1.00 64.75 297 SER A C 1
ATOM 2327 O O . SER A 1 297 ? -8.417 5.577 -0.976 1.00 64.75 297 SER A O 1
ATOM 2329 N N . VAL A 1 298 ? -7.810 7.442 0.140 1.00 74.62 298 VAL A N 1
ATOM 2330 C CA . VAL A 1 298 ? -9.122 7.741 0.774 1.00 74.62 298 VAL A CA 1
ATOM 2331 C C . VAL A 1 298 ? -9.962 8.727 -0.038 1.00 74.62 298 VAL A C 1
ATOM 2333 O O . VAL A 1 298 ? -11.087 9.053 0.334 1.00 74.62 298 VAL A O 1
ATOM 2336 N N . ARG A 1 299 ? -9.421 9.221 -1.155 1.00 76.50 299 ARG A N 1
ATOM 2337 C CA . ARG A 1 299 ? -10.076 10.221 -1.997 1.00 76.50 299 ARG A CA 1
ATOM 2338 C C . ARG A 1 299 ? -11.485 9.796 -2.437 1.00 76.50 299 ARG A C 1
ATOM 2340 O O . ARG A 1 299 ? -12.380 10.609 -2.252 1.00 76.50 299 ARG A O 1
ATOM 2347 N N . PRO A 1 300 ? -11.749 8.549 -2.888 1.00 80.38 300 PRO A N 1
ATOM 2348 C CA . PRO A 1 300 ? -13.104 8.153 -3.281 1.00 80.38 300 PRO A CA 1
ATOM 2349 C C . PRO A 1 300 ? -14.138 8.264 -2.149 1.00 80.38 300 PRO A C 1
ATOM 2351 O O . PRO A 1 300 ? -15.301 8.588 -2.398 1.00 80.38 300 PRO A O 1
ATOM 2354 N N . PHE A 1 301 ? -13.732 8.016 -0.898 1.00 89.19 301 PHE A N 1
ATOM 2355 C CA . PHE A 1 301 ? -14.608 8.220 0.254 1.00 89.19 301 PHE A CA 1
ATOM 2356 C C . PHE A 1 301 ? -14.980 9.697 0.417 1.00 89.19 301 PHE A C 1
ATOM 2358 O O . PHE A 1 301 ? -16.159 10.003 0.550 1.00 89.19 301 PHE A O 1
ATOM 2365 N N . PHE A 1 302 ? -14.005 10.607 0.372 1.00 86.88 302 PHE A N 1
ATOM 2366 C CA . PHE A 1 302 ? -14.251 12.040 0.575 1.00 86.88 302 PHE A CA 1
ATOM 2367 C C . PHE A 1 302 ? -14.875 12.735 -0.641 1.00 86.88 302 PHE A C 1
ATOM 2369 O O . PHE A 1 302 ? -15.656 13.660 -0.461 1.00 86.88 302 PHE A O 1
ATOM 2376 N N . ASP A 1 303 ? -14.621 12.256 -1.859 1.00 82.94 303 ASP A N 1
ATOM 2377 C CA . ASP A 1 303 ? -15.249 12.774 -3.083 1.00 82.94 303 ASP A CA 1
ATOM 2378 C C . ASP A 1 303 ? -16.765 12.487 -3.121 1.00 82.94 303 ASP A C 1
ATOM 2380 O O . ASP A 1 303 ? -17.514 13.183 -3.803 1.00 82.94 303 ASP A O 1
ATOM 2384 N N . SER A 1 304 ? -17.223 11.468 -2.383 1.00 85.69 304 SER A N 1
ATOM 2385 C CA . SER A 1 304 ? -18.644 11.123 -2.225 1.00 85.69 304 SER A CA 1
ATOM 2386 C C . SER A 1 304 ? -19.241 11.546 -0.879 1.00 85.69 304 SER A C 1
ATOM 2388 O O . SER A 1 304 ? -20.458 11.466 -0.708 1.00 85.69 304 SER A O 1
ATOM 2390 N N . LEU A 1 305 ? -18.412 11.983 0.076 1.00 90.38 305 LEU A N 1
ATOM 2391 C CA . LEU A 1 305 ? -18.868 12.406 1.394 1.00 90.38 305 LEU A CA 1
ATOM 2392 C C . LEU A 1 305 ? -19.549 13.769 1.287 1.00 90.38 305 LEU A C 1
ATOM 2394 O O . LEU A 1 305 ? -18.925 14.780 0.980 1.00 90.38 305 LEU A O 1
ATOM 2398 N N . GLU A 1 306 ? -20.833 13.795 1.611 1.00 87.94 306 GLU A N 1
ATOM 2399 C CA . GLU A 1 306 ? -21.596 15.027 1.738 1.00 87.94 306 GLU A CA 1
ATOM 2400 C C . GLU A 1 306 ? -21.739 15.359 3.223 1.00 87.94 306 GLU A C 1
ATOM 2402 O O . GLU A 1 306 ? -22.312 14.568 3.972 1.00 87.94 306 GLU A O 1
ATOM 2407 N N . MET A 1 307 ? -21.211 16.510 3.647 1.00 87.94 307 MET A N 1
ATOM 2408 C CA . MET A 1 307 ? -21.352 17.002 5.021 1.00 87.94 307 MET A CA 1
ATOM 2409 C C . MET A 1 307 ? -22.428 18.088 5.098 1.00 87.94 307 MET A C 1
ATOM 2411 O O . MET A 1 307 ? -22.542 18.927 4.194 1.00 87.94 307 MET A O 1
ATOM 2415 N N . ARG A 1 308 ? -23.246 18.074 6.159 1.00 82.19 308 ARG A N 1
ATOM 2416 C CA . ARG A 1 308 ? -24.338 19.049 6.332 1.00 82.19 308 ARG A CA 1
ATOM 2417 C C . ARG A 1 308 ? -23.791 20.474 6.416 1.00 82.19 308 ARG A C 1
ATOM 2419 O O . ARG A 1 308 ? -24.298 21.366 5.739 1.00 82.19 308 ARG A O 1
ATOM 2426 N N . GLU A 1 309 ? -22.739 20.670 7.197 1.00 74.88 309 GLU A N 1
ATOM 2427 C CA . GLU A 1 309 ? -22.116 21.963 7.462 1.00 74.88 309 GLU A CA 1
ATOM 2428 C C . GLU A 1 309 ? -21.487 22.573 6.202 1.00 74.88 309 GLU A C 1
ATOM 2430 O O . GLU A 1 309 ? -21.643 23.772 5.962 1.00 74.88 309 GLU A O 1
ATOM 2435 N N . ASP A 1 310 ? -20.854 21.755 5.353 1.00 79.38 310 ASP A N 1
ATOM 2436 C CA . ASP A 1 310 ? -20.291 22.203 4.071 1.00 79.38 310 ASP A CA 1
ATOM 2437 C C . ASP A 1 310 ? -21.382 22.796 3.167 1.00 79.38 310 ASP A C 1
ATOM 2439 O O . ASP A 1 310 ? -21.199 23.847 2.547 1.00 79.38 310 ASP A O 1
ATOM 2443 N N . ARG A 1 311 ? -22.566 22.170 3.155 1.00 77.88 311 ARG A N 1
ATOM 2444 C CA . ARG A 1 311 ? -23.721 22.610 2.358 1.00 77.88 311 ARG A CA 1
ATOM 2445 C C . ARG A 1 311 ? -24.407 23.846 2.920 1.00 77.88 311 ARG A C 1
ATOM 2447 O O . ARG A 1 311 ? -24.765 24.738 2.154 1.00 77.88 311 ARG A O 1
ATOM 2454 N N . GLU A 1 312 ? -24.650 23.872 4.226 1.00 77.88 312 GLU A N 1
ATOM 2455 C CA . GLU A 1 312 ? -25.433 24.932 4.869 1.00 77.88 312 GLU A CA 1
ATOM 2456 C C . GLU A 1 312 ? -24.622 26.218 5.065 1.00 77.88 312 GLU A C 1
ATOM 2458 O O . GLU A 1 312 ? -25.169 27.311 4.910 1.00 77.88 312 GLU A O 1
ATOM 2463 N N . ASN A 1 313 ? -23.320 26.098 5.344 1.00 77.94 313 ASN A N 1
ATOM 2464 C CA . ASN A 1 313 ? -22.466 27.226 5.724 1.00 77.94 313 ASN A CA 1
ATOM 2465 C C . ASN A 1 313 ? -21.387 27.570 4.680 1.00 77.94 313 ASN A C 1
ATOM 2467 O O . ASN A 1 313 ? -20.660 28.549 4.853 1.00 77.94 313 ASN A O 1
ATOM 2471 N N . GLY A 1 314 ? -21.294 26.812 3.580 1.00 74.75 314 GLY A N 1
ATOM 2472 C CA . GLY A 1 314 ? -20.317 27.048 2.511 1.00 74.75 314 GLY A CA 1
ATOM 2473 C C . GLY A 1 314 ? -18.880 26.709 2.915 1.00 74.75 314 GLY A C 1
ATOM 2474 O O . GLY A 1 314 ? -17.943 27.377 2.474 1.00 74.75 314 GLY A O 1
ATOM 2475 N N . HIS A 1 315 ? -18.713 25.716 3.790 1.00 79.88 315 HIS A N 1
ATOM 2476 C CA . HIS A 1 315 ? -17.415 25.190 4.207 1.00 79.88 315 HIS A CA 1
ATOM 2477 C C . HIS A 1 315 ? -16.937 24.053 3.289 1.00 79.88 315 HIS A C 1
ATOM 2479 O O . HIS A 1 315 ? -17.652 23.614 2.388 1.00 79.88 315 HIS A O 1
ATOM 2485 N N . CYS A 1 316 ? -15.691 23.623 3.502 1.00 80.19 316 CYS A N 1
ATOM 2486 C CA . CYS A 1 316 ? -15.028 22.550 2.758 1.00 80.19 316 CYS A CA 1
ATOM 2487 C C . CYS A 1 316 ? -14.359 21.547 3.718 1.00 80.19 316 CYS A C 1
ATOM 2489 O O . CYS A 1 316 ? -13.238 21.097 3.474 1.00 80.19 316 CYS A O 1
ATOM 2491 N N . TYR A 1 317 ? -14.992 21.245 4.849 1.00 84.56 317 TYR A N 1
ATOM 2492 C CA . TYR A 1 317 ? -14.463 20.375 5.898 1.00 84.56 317 TYR A CA 1
ATOM 2493 C C . TYR A 1 317 ? -14.109 18.979 5.389 1.00 84.56 317 TYR A C 1
ATOM 2495 O O . TYR A 1 317 ? -13.040 18.470 5.733 1.00 84.56 317 TYR A O 1
ATOM 2503 N N . GLY A 1 318 ? -14.906 18.414 4.475 1.00 83.25 318 GLY A N 1
ATOM 2504 C CA . GLY A 1 318 ? -14.565 17.143 3.831 1.00 83.25 318 GLY A CA 1
ATOM 2505 C C . GLY A 1 318 ? -13.215 17.180 3.097 1.00 83.25 318 GLY A C 1
ATOM 2506 O O . GLY A 1 318 ? -12.462 16.205 3.131 1.00 83.25 318 GLY A O 1
ATOM 2507 N N . ILE A 1 319 ? -12.862 18.322 2.492 1.00 79.50 319 ILE A N 1
ATOM 2508 C CA . ILE A 1 319 ? -11.564 18.522 1.829 1.00 79.50 319 ILE A CA 1
ATOM 2509 C C . ILE A 1 319 ? -10.447 18.616 2.869 1.00 79.50 319 ILE A C 1
ATOM 2511 O O . ILE A 1 319 ? -9.463 17.893 2.745 1.00 79.50 319 ILE A O 1
ATOM 2515 N N . TYR A 1 320 ? -10.593 19.448 3.906 1.00 83.19 320 TYR A N 1
ATOM 2516 C CA . TYR A 1 320 ? -9.567 19.580 4.951 1.00 83.19 320 TYR A CA 1
ATOM 2517 C C . TYR A 1 320 ? -9.252 18.240 5.618 1.00 83.19 320 TYR A C 1
ATOM 2519 O O . TYR A 1 320 ? -8.086 17.894 5.804 1.00 83.19 320 TYR A O 1
ATOM 2527 N N . MET A 1 321 ? -10.286 17.449 5.902 1.00 90.56 321 MET A N 1
ATOM 2528 C CA . MET A 1 321 ? -10.122 16.126 6.485 1.00 90.56 321 MET A CA 1
ATOM 2529 C C . MET A 1 321 ? -9.374 15.161 5.559 1.00 90.56 321 MET A C 1
ATOM 2531 O O . MET A 1 321 ? -8.506 14.408 6.009 1.00 90.56 321 MET A O 1
ATOM 2535 N N . ARG A 1 322 ? -9.687 15.187 4.257 1.00 87.69 322 ARG A N 1
ATOM 2536 C CA . ARG A 1 322 ? -8.973 14.394 3.250 1.00 87.69 322 ARG A CA 1
ATOM 2537 C C . ARG A 1 322 ? -7.489 14.754 3.226 1.00 87.69 322 ARG A C 1
ATOM 2539 O O . ARG A 1 322 ? -6.662 13.845 3.258 1.00 87.69 322 ARG A O 1
ATOM 2546 N N . GLU A 1 323 ? -7.161 16.045 3.202 1.00 78.94 323 GLU A N 1
ATOM 2547 C CA . GLU A 1 323 ? -5.771 16.514 3.175 1.00 78.94 323 GLU A CA 1
ATOM 2548 C C . GLU A 1 323 ? -5.013 16.108 4.449 1.00 78.94 323 GLU A C 1
ATOM 2550 O O . GLU A 1 323 ? -3.894 15.603 4.357 1.00 78.94 323 GLU A O 1
ATOM 2555 N N . ALA A 1 324 ? -5.630 16.231 5.632 1.00 81.38 324 ALA A N 1
ATOM 2556 C CA . ALA A 1 324 ? -5.028 15.794 6.895 1.00 81.38 324 ALA A CA 1
ATOM 2557 C C . ALA A 1 324 ? -4.723 14.283 6.893 1.00 81.38 324 ALA A C 1
ATOM 2559 O O . ALA A 1 324 ? -3.627 13.853 7.260 1.00 81.38 324 ALA A O 1
ATOM 2560 N N . LEU A 1 325 ? -5.659 13.458 6.409 1.00 87.44 325 LEU A N 1
ATOM 2561 C CA . LEU A 1 325 ? -5.454 12.011 6.291 1.00 87.44 325 LEU A CA 1
ATOM 2562 C C . LEU A 1 325 ? -4.407 11.640 5.239 1.00 87.44 325 LEU A C 1
ATOM 2564 O O . LEU A 1 325 ? -3.656 10.690 5.451 1.00 87.44 325 LEU A O 1
ATOM 2568 N N . GLN A 1 326 ? -4.327 12.370 4.126 1.00 79.31 326 GLN A N 1
ATOM 2569 C CA . GLN A 1 326 ? -3.288 12.170 3.112 1.00 79.31 326 GLN A CA 1
ATOM 2570 C C . GLN A 1 326 ? -1.904 12.556 3.645 1.00 79.31 326 GLN A C 1
ATOM 2572 O O . GLN A 1 326 ? -0.943 11.808 3.458 1.00 79.31 326 GLN A O 1
ATOM 2577 N N . ALA A 1 327 ? -1.801 13.669 4.375 1.00 74.50 327 ALA A N 1
ATOM 2578 C CA . ALA A 1 327 ? -0.571 14.073 5.048 1.00 74.50 327 ALA A CA 1
ATOM 2579 C C . ALA A 1 327 ? -0.122 13.023 6.077 1.00 74.50 327 ALA A C 1
ATOM 2581 O O . ALA A 1 327 ? 1.061 12.666 6.125 1.00 74.50 327 ALA A O 1
ATOM 2582 N N . PHE A 1 328 ? -1.065 12.477 6.853 1.00 83.81 328 PHE A N 1
ATOM 2583 C CA . PHE A 1 328 ? -0.795 11.379 7.776 1.00 83.81 328 PHE A CA 1
ATOM 2584 C C . PHE A 1 328 ? -0.385 10.093 7.056 1.00 83.81 328 PHE A C 1
ATOM 2586 O O . PHE A 1 328 ? 0.608 9.494 7.446 1.00 83.81 328 PHE A O 1
ATOM 2593 N N . ALA A 1 329 ? -1.070 9.680 5.989 1.00 77.44 329 ALA A N 1
ATOM 2594 C CA . ALA A 1 329 ? -0.696 8.488 5.227 1.00 77.44 329 ALA A CA 1
ATOM 2595 C C . ALA A 1 329 ? 0.721 8.595 4.632 1.00 77.44 329 ALA A C 1
ATOM 2597 O O . ALA A 1 329 ? 1.449 7.607 4.601 1.00 77.44 329 ALA A O 1
ATOM 2598 N N . ALA A 1 330 ? 1.135 9.797 4.218 1.00 63.53 330 ALA A N 1
ATOM 2599 C CA . ALA A 1 330 ? 2.450 10.034 3.629 1.00 63.53 330 ALA A CA 1
ATOM 2600 C C . ALA A 1 330 ? 3.602 10.067 4.649 1.00 63.53 330 ALA A C 1
ATOM 2602 O O . ALA A 1 330 ? 4.729 9.712 4.305 1.00 63.53 330 ALA A O 1
ATOM 2603 N N . LYS A 1 331 ? 3.361 10.548 5.878 1.00 67.88 331 LYS A N 1
ATOM 2604 C CA . LYS A 1 331 ? 4.426 10.776 6.879 1.00 67.88 331 LYS A CA 1
ATOM 2605 C C . LYS A 1 331 ? 4.302 9.916 8.136 1.00 67.88 331 LYS A C 1
ATOM 2607 O O . LYS A 1 331 ? 5.311 9.621 8.767 1.00 67.88 331 LYS A O 1
ATOM 2612 N N . GLY A 1 332 ? 3.084 9.572 8.538 1.00 77.25 332 GLY A N 1
ATOM 2613 C CA . GLY A 1 332 ? 2.781 8.719 9.687 1.00 77.25 332 GLY A CA 1
ATOM 2614 C C . GLY A 1 332 ? 3.245 9.264 11.039 1.00 77.25 332 GLY A C 1
ATOM 2615 O O . GLY A 1 332 ? 3.419 8.485 11.970 1.00 77.25 332 GLY A O 1
ATOM 2616 N N . THR A 1 333 ? 3.478 10.574 11.166 1.00 80.38 333 THR A N 1
ATOM 2617 C CA . THR A 1 333 ? 4.059 11.177 12.379 1.00 80.38 333 THR A CA 1
ATOM 2618 C C . THR A 1 333 ? 2.992 11.599 13.386 1.00 80.38 333 THR A C 1
ATOM 2620 O O . THR A 1 333 ? 1.838 11.834 13.025 1.00 80.38 333 THR A O 1
ATOM 2623 N N . LYS A 1 334 ? 3.396 11.804 14.647 1.00 84.94 334 LYS A N 1
ATOM 2624 C CA . LYS A 1 334 ? 2.527 12.363 15.697 1.00 84.94 334 LYS A CA 1
ATOM 2625 C C . LYS A 1 334 ? 1.971 13.743 15.357 1.00 84.94 334 LYS A C 1
ATOM 2627 O O . LYS A 1 334 ? 0.845 14.037 15.729 1.00 84.94 334 LYS A O 1
ATOM 2632 N N . GLN A 1 335 ? 2.742 14.573 14.652 1.00 85.00 335 GLN A N 1
ATOM 2633 C CA . GLN A 1 335 ? 2.272 15.887 14.214 1.00 85.00 335 GLN A CA 1
ATOM 2634 C C . GLN A 1 335 ? 1.104 15.732 13.238 1.00 85.00 335 GLN A C 1
ATOM 2636 O O . GLN A 1 335 ? 0.021 16.244 13.488 1.00 85.00 335 GLN A O 1
ATOM 2641 N N . THR A 1 336 ? 1.303 14.949 12.176 1.00 85.50 336 THR A N 1
ATOM 2642 C CA . THR A 1 336 ? 0.251 14.680 11.187 1.00 85.50 336 THR A CA 1
ATOM 2643 C C . THR A 1 336 ? -0.933 13.914 11.783 1.00 85.50 336 THR A C 1
ATOM 2645 O O . THR A 1 336 ? -2.049 14.047 11.305 1.00 85.50 336 THR A O 1
ATOM 2648 N N . ALA A 1 337 ? -0.720 13.126 12.845 1.00 89.38 337 ALA A N 1
ATOM 2649 C CA . ALA A 1 337 ? -1.807 12.517 13.611 1.00 89.38 337 ALA A CA 1
ATOM 2650 C C . ALA A 1 337 ? -2.630 13.584 14.352 1.00 89.38 337 ALA A C 1
ATOM 2652 O O . ALA A 1 337 ? -3.853 13.560 14.276 1.00 89.38 337 ALA A O 1
ATOM 2653 N N . GLY A 1 338 ? -1.967 14.540 15.015 1.00 88.12 338 GLY A N 1
ATOM 2654 C CA . GLY A 1 338 ? -2.612 15.680 15.676 1.00 88.12 338 GLY A CA 1
ATOM 2655 C C . GLY A 1 338 ? -3.483 16.499 14.732 1.00 88.12 338 GLY A C 1
ATOM 2656 O O . GLY A 1 338 ? -4.639 16.755 15.050 1.00 88.12 338 GLY A O 1
ATOM 2657 N N . GLU A 1 339 ? -2.980 16.782 13.530 1.00 87.69 339 GLU A N 1
ATOM 2658 C CA . GLU A 1 339 ? -3.741 17.466 12.476 1.00 87.69 339 GLU A CA 1
ATOM 2659 C C . GLU A 1 339 ? -5.044 16.716 12.130 1.00 87.69 339 GLU A C 1
ATOM 2661 O O . GLU A 1 339 ? -6.080 17.347 11.928 1.00 87.69 339 GLU A O 1
ATOM 2666 N N . VAL A 1 340 ? -5.036 15.375 12.121 1.00 93.19 340 VAL A N 1
ATOM 2667 C CA . VAL A 1 340 ? -6.246 14.562 11.895 1.00 93.19 340 VAL A CA 1
ATOM 2668 C C . VAL A 1 340 ? -7.241 14.688 13.053 1.00 93.19 340 VAL A C 1
ATOM 2670 O O . VAL A 1 340 ? -8.435 14.852 12.802 1.00 93.19 340 VAL A O 1
ATOM 2673 N N . TYR A 1 341 ? -6.777 14.631 14.306 1.00 91.25 341 TYR A N 1
ATOM 2674 C CA . TYR A 1 341 ? -7.644 14.809 15.477 1.00 91.25 341 TYR A CA 1
ATOM 2675 C C . TYR A 1 341 ? -8.300 16.189 15.504 1.00 91.25 341 TYR A C 1
ATOM 2677 O O . TYR A 1 341 ? -9.517 16.287 15.654 1.00 91.25 341 TYR A O 1
ATOM 2685 N N . GLU A 1 342 ? -7.494 17.241 15.356 1.00 88.12 342 GLU A N 1
ATOM 2686 C CA . GLU A 1 342 ? -7.950 18.632 15.365 1.00 88.12 342 GLU A CA 1
ATOM 2687 C C . GLU A 1 342 ? -8.952 18.870 14.238 1.00 88.12 342 GLU A C 1
ATOM 2689 O O . GLU A 1 342 ? -10.062 19.333 14.493 1.00 88.12 342 GLU A O 1
ATOM 2694 N N . THR A 1 343 ? -8.618 18.441 13.016 1.00 90.00 343 THR A N 1
ATOM 2695 C CA . THR A 1 343 ? -9.507 18.601 11.860 1.00 90.00 343 THR A CA 1
ATOM 2696 C C . THR A 1 343 ? -10.826 17.860 12.064 1.00 90.00 343 THR A C 1
ATOM 2698 O O . THR A 1 343 ? -11.881 18.425 11.785 1.00 90.00 343 THR A O 1
ATOM 2701 N N . PHE A 1 344 ? -10.806 16.625 12.582 1.00 92.25 344 PHE A N 1
ATOM 2702 C CA . PHE A 1 344 ? -12.034 15.871 12.851 1.00 92.25 344 PHE A CA 1
ATOM 2703 C C . PHE A 1 344 ? -12.930 16.571 13.882 1.00 92.25 344 PHE A C 1
ATOM 2705 O O . PHE A 1 344 ? -14.140 16.672 13.676 1.00 92.25 344 PHE A O 1
ATOM 2712 N N . LEU A 1 345 ? -12.353 17.071 14.978 1.00 87.31 345 LEU A N 1
ATOM 2713 C CA . LEU A 1 345 ? -13.104 17.810 15.995 1.00 87.31 345 LEU A CA 1
ATOM 2714 C C . LEU A 1 345 ? -13.656 19.125 15.431 1.00 87.31 345 LEU A C 1
ATOM 2716 O O . LEU A 1 345 ? -14.820 19.449 15.669 1.00 87.31 345 LEU A O 1
ATOM 2720 N N . ASP A 1 346 ? -12.863 19.842 14.634 1.00 84.19 346 ASP A N 1
ATOM 2721 C CA . ASP A 1 346 ? -13.259 21.098 13.997 1.00 84.19 346 ASP A CA 1
ATOM 2722 C C . ASP A 1 346 ? -14.396 20.919 12.983 1.00 84.19 346 ASP A C 1
ATOM 2724 O O . ASP A 1 346 ? -15.283 21.774 12.929 1.00 84.19 346 ASP A O 1
ATOM 2728 N N . CYS A 1 347 ? -14.444 19.785 12.268 1.00 86.12 347 CYS A N 1
ATOM 2729 C CA . CYS A 1 347 ? -15.553 19.439 11.366 1.00 86.12 347 CYS A CA 1
ATOM 2730 C C . CYS A 1 347 ? -16.915 19.443 12.078 1.00 86.12 347 CYS A C 1
ATOM 2732 O O . CYS A 1 347 ? -17.936 19.691 11.444 1.00 86.12 347 CYS A O 1
ATOM 2734 N N . TYR A 1 348 ? -16.936 19.165 13.386 1.00 83.69 348 TYR A N 1
ATOM 2735 C CA . TYR A 1 348 ? -18.164 19.034 14.171 1.00 83.69 348 TYR A CA 1
ATOM 2736 C C . TYR A 1 348 ? -18.262 20.037 15.326 1.00 83.69 348 TYR A C 1
ATOM 2738 O O . TYR A 1 348 ? -19.246 20.024 16.064 1.00 83.69 348 TYR A O 1
ATOM 2746 N N . LYS A 1 349 ? -17.306 20.961 15.478 1.00 71.56 349 LYS A N 1
ATOM 2747 C CA . LYS A 1 349 ? -17.172 21.846 16.650 1.00 71.56 349 LYS A CA 1
ATOM 2748 C C . LYS A 1 349 ? -18.431 22.658 16.983 1.00 71.56 349 LYS A C 1
ATOM 2750 O O . LYS A 1 349 ? -18.706 22.919 18.149 1.00 71.56 349 LYS A O 1
ATOM 2755 N N . HIS A 1 350 ? -19.234 23.033 15.987 1.00 58.94 350 HIS A N 1
ATOM 2756 C CA . HIS A 1 350 ? -20.473 23.809 16.179 1.00 58.94 350 HIS A CA 1
ATOM 2757 C C . HIS A 1 350 ? -21.620 22.949 16.728 1.00 58.94 350 HIS A C 1
ATOM 2759 O O . HIS A 1 350 ? -22.451 23.437 17.491 1.00 58.94 350 HIS A O 1
ATOM 2765 N N . THR A 1 351 ? -21.617 21.659 16.392 1.00 52.50 351 THR A N 1
ATOM 2766 C CA . THR A 1 351 ? -22.456 20.627 17.015 1.00 52.50 351 THR A CA 1
ATOM 2767 C C . THR A 1 351 ? -21.985 20.327 18.448 1.00 52.50 351 THR A C 1
ATOM 2769 O O . THR A 1 351 ? -22.757 19.830 19.269 1.00 52.50 351 THR A O 1
ATOM 2772 N N . LEU A 1 352 ? -20.734 20.685 18.767 1.00 55.22 352 LEU A N 1
ATOM 2773 C CA . LEU A 1 352 ? -20.006 20.349 19.988 1.00 55.22 352 LEU A CA 1
ATOM 2774 C C . LEU A 1 352 ? -19.694 21.549 20.901 1.00 55.22 352 LEU A C 1
ATOM 2776 O O . LEU A 1 352 ? -18.668 21.539 21.568 1.00 55.22 352 LEU A O 1
ATOM 2780 N N . SER A 1 353 ? -20.547 22.577 20.959 1.00 50.00 353 SER A N 1
ATOM 2781 C CA . SER A 1 353 ? -20.286 23.814 21.719 1.00 50.00 353 SER A CA 1
ATOM 2782 C C . SER A 1 353 ? -20.047 23.605 23.237 1.00 50.00 353 SER A C 1
ATOM 2784 O O . SER A 1 353 ? -20.960 23.772 24.051 1.00 50.00 353 SER A O 1
ATOM 2786 N N . GLY A 1 354 ? -18.804 23.291 23.606 1.00 52.34 354 GLY A N 1
ATOM 2787 C CA . GLY A 1 354 ? -18.231 23.174 24.949 1.00 52.34 354 GLY A CA 1
ATOM 2788 C C . GLY A 1 354 ? -16.748 23.591 24.928 1.00 52.34 354 GLY A C 1
ATOM 2789 O O . GLY A 1 354 ? -16.171 23.725 23.851 1.00 52.34 354 GLY A O 1
ATOM 279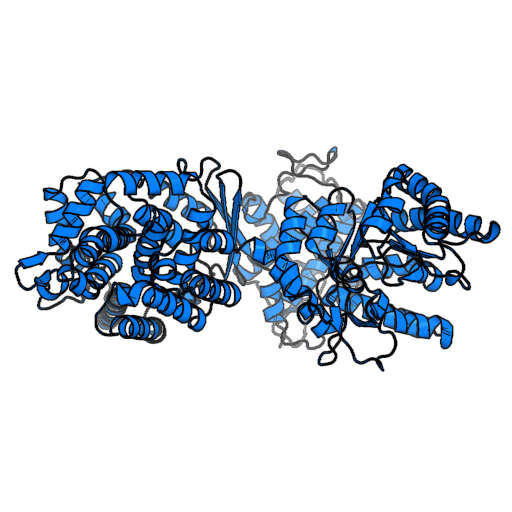0 N N . ASP A 1 355 ? -16.156 23.875 26.096 1.00 52.91 355 ASP A N 1
ATOM 2791 C CA . ASP A 1 355 ? -14.762 24.352 26.229 1.00 52.91 355 ASP A CA 1
ATOM 2792 C C . ASP A 1 355 ? -13.746 23.425 25.521 1.00 52.91 355 ASP A C 1
ATOM 2794 O O . ASP A 1 355 ? -13.925 22.207 25.534 1.00 52.91 355 ASP A O 1
ATOM 2798 N N . ASP A 1 356 ? -12.646 23.991 24.992 1.00 55.75 356 ASP A N 1
ATOM 2799 C CA . ASP A 1 356 ? -11.544 23.344 24.225 1.00 55.75 356 ASP A CA 1
ATOM 2800 C C . ASP A 1 356 ? -10.790 22.196 24.963 1.00 55.75 356 ASP A C 1
ATOM 2802 O O . ASP A 1 356 ? -9.768 21.688 24.502 1.00 55.75 356 ASP A O 1
ATOM 2806 N N . ASN A 1 357 ? -11.316 21.716 26.090 1.00 63.78 357 ASN A N 1
ATOM 2807 C CA . ASN A 1 357 ? -10.700 20.747 26.995 1.00 63.78 357 ASN A CA 1
ATOM 2808 C C . ASN A 1 357 ? -10.426 19.362 26.358 1.00 63.78 357 ASN A C 1
ATOM 2810 O O . ASN A 1 357 ? -9.695 18.569 26.952 1.00 63.78 357 ASN A O 1
ATOM 2814 N N . PHE A 1 358 ? -11.013 19.012 25.200 1.00 73.56 358 PHE A N 1
ATOM 2815 C CA . PHE A 1 358 ? -10.722 17.720 24.548 1.00 73.56 358 PHE A CA 1
ATOM 2816 C C . PHE A 1 358 ? -9.363 17.708 23.862 1.00 73.56 358 PHE A C 1
ATOM 2818 O O . PHE A 1 358 ? -8.663 16.701 23.913 1.00 73.56 358 PHE A O 1
ATOM 2825 N N . VAL A 1 359 ? -8.984 18.825 23.236 1.00 70.38 359 VAL A N 1
ATOM 2826 C CA . VAL A 1 359 ? -7.663 18.964 22.614 1.00 70.38 359 VAL A CA 1
ATOM 2827 C C . VAL A 1 359 ? -6.595 18.901 23.706 1.00 70.38 359 VAL A C 1
ATOM 2829 O O . VAL A 1 359 ? -5.641 18.137 23.584 1.00 70.38 359 VAL A O 1
ATOM 2832 N N . ASP A 1 360 ? -6.838 19.560 24.844 1.00 74.06 360 ASP A N 1
ATOM 2833 C CA . ASP A 1 360 ? -5.977 19.469 26.030 1.00 74.06 360 ASP A CA 1
ATOM 2834 C C . ASP A 1 360 ? -5.857 18.027 26.568 1.00 74.06 360 ASP A C 1
ATOM 2836 O O . ASP A 1 360 ? -4.783 17.603 27.013 1.00 74.06 360 ASP A O 1
ATOM 2840 N N . LEU A 1 361 ? -6.942 17.240 26.521 1.00 77.19 361 LEU A N 1
ATOM 2841 C CA . LEU A 1 361 ? -6.922 15.821 26.894 1.00 77.19 361 LEU A CA 1
ATOM 2842 C C . LEU A 1 361 ? -6.045 15.001 25.935 1.00 77.19 361 LEU A C 1
ATOM 2844 O O . LEU A 1 361 ? -5.262 14.168 26.395 1.00 77.19 361 LEU A O 1
ATOM 2848 N N . LEU A 1 362 ? -6.139 15.247 24.627 1.00 80.62 362 LEU A N 1
ATOM 2849 C CA . LEU A 1 362 ? -5.314 14.576 23.617 1.00 80.62 362 LEU A CA 1
ATOM 2850 C C . LEU A 1 362 ? -3.833 14.949 23.746 1.00 80.62 362 LEU A C 1
ATOM 2852 O O . LEU A 1 362 ? -2.972 14.072 23.667 1.00 80.62 362 LEU A O 1
ATOM 2856 N N . ASP A 1 363 ? -3.530 16.219 24.012 1.00 79.06 363 ASP A N 1
ATOM 2857 C CA . ASP A 1 363 ? -2.170 16.684 24.291 1.00 79.06 363 ASP A CA 1
ATOM 2858 C C . ASP A 1 363 ? -1.604 16.038 25.562 1.00 79.06 363 ASP A C 1
ATOM 2860 O O . ASP A 1 363 ? -0.445 15.607 25.591 1.00 79.06 363 ASP A O 1
ATOM 2864 N N . THR A 1 364 ? -2.438 15.908 26.599 1.00 78.62 364 THR A N 1
ATOM 2865 C CA . THR A 1 364 ? -2.082 15.194 27.830 1.00 78.62 364 THR A CA 1
ATOM 2866 C C . THR A 1 364 ? -1.785 13.726 27.537 1.00 78.62 364 THR A C 1
ATOM 2868 O O . THR A 1 364 ? -0.751 13.218 27.974 1.00 78.62 364 THR A O 1
ATOM 2871 N N . LEU A 1 365 ? -2.635 13.046 26.763 1.00 80.12 365 LEU A N 1
ATOM 2872 C CA . LEU A 1 365 ? -2.428 11.652 26.370 1.00 80.12 365 LEU A CA 1
ATOM 2873 C C . LEU A 1 365 ? -1.130 11.471 25.580 1.00 80.12 365 LEU A C 1
ATOM 2875 O O . LEU A 1 365 ? -0.324 10.610 25.931 1.00 80.12 365 LEU A O 1
ATOM 2879 N N . ARG A 1 366 ? -0.878 12.327 24.581 1.00 79.50 366 ARG A N 1
ATOM 2880 C CA . ARG A 1 366 ? 0.373 12.323 23.809 1.00 79.50 366 ARG A CA 1
ATOM 2881 C C . ARG A 1 366 ? 1.588 12.436 24.732 1.00 79.50 366 ARG A C 1
ATOM 2883 O O . ARG A 1 366 ? 2.547 11.681 24.584 1.00 79.50 366 ARG A O 1
ATOM 2890 N N . GLY A 1 367 ? 1.532 13.338 25.714 1.00 78.38 367 GLY A N 1
ATOM 2891 C CA . GLY A 1 367 ? 2.584 13.496 26.717 1.00 78.38 367 GLY A CA 1
ATOM 2892 C C . GLY A 1 367 ? 2.749 12.278 27.635 1.00 78.38 367 GLY A C 1
ATOM 2893 O O . GLY A 1 367 ? 3.879 11.907 27.960 1.00 78.38 367 GLY A O 1
ATOM 2894 N N . TYR A 1 368 ? 1.654 11.634 28.046 1.00 76.94 368 TYR A N 1
ATOM 2895 C CA . TYR A 1 368 ? 1.691 10.428 28.879 1.00 76.94 368 TYR A CA 1
ATOM 2896 C C . TYR A 1 368 ? 2.300 9.233 28.139 1.00 76.94 368 TYR A C 1
ATOM 2898 O O . TYR A 1 368 ? 3.183 8.578 28.692 1.00 76.94 368 TYR A O 1
ATOM 2906 N N . GLU A 1 369 ? 1.890 8.986 26.894 1.00 74.88 369 GLU A N 1
ATOM 2907 C CA . GLU A 1 369 ? 2.401 7.890 26.058 1.00 74.88 369 GLU A CA 1
ATOM 2908 C C . GLU A 1 369 ? 3.932 7.937 25.912 1.00 74.88 369 GLU A C 1
ATOM 2910 O O . GLU A 1 369 ? 4.608 6.912 26.015 1.00 74.88 369 GLU A O 1
ATOM 2915 N N . GLU A 1 370 ? 4.505 9.133 25.752 1.00 70.62 370 GLU A N 1
ATOM 2916 C CA . GLU A 1 370 ? 5.954 9.318 25.601 1.00 70.62 370 GLU A CA 1
ATOM 2917 C C . GLU A 1 370 ? 6.722 9.169 26.916 1.00 70.62 370 GLU A C 1
ATOM 2919 O O . GLU A 1 370 ? 7.770 8.520 26.972 1.00 70.62 370 GLU A O 1
ATOM 2924 N N . ASN A 1 371 ? 6.217 9.787 27.984 1.00 74.56 371 ASN A N 1
ATOM 2925 C CA . ASN A 1 371 ? 6.991 9.975 29.210 1.00 74.56 371 ASN A CA 1
ATOM 2926 C C . ASN A 1 371 ? 6.780 8.853 30.236 1.00 74.56 371 ASN A C 1
ATOM 2928 O O . ASN A 1 371 ? 7.691 8.538 31.005 1.00 74.56 371 ASN A O 1
ATOM 2932 N N . ALA A 1 372 ? 5.604 8.222 30.258 1.00 67.19 372 ALA A N 1
ATOM 2933 C CA . ALA A 1 372 ? 5.278 7.175 31.226 1.00 67.19 372 ALA A CA 1
ATOM 2934 C C . ALA A 1 372 ? 5.933 5.821 30.880 1.00 67.19 372 ALA A C 1
ATOM 2936 O O . ALA A 1 372 ? 6.106 4.946 31.735 1.00 67.19 372 ALA A O 1
ATOM 2937 N N . ALA A 1 373 ? 6.353 5.633 29.633 1.00 60.00 373 ALA A N 1
ATOM 2938 C CA . ALA A 1 373 ? 6.727 4.321 29.134 1.00 60.00 373 ALA A CA 1
ATOM 2939 C C . ALA A 1 373 ? 8.078 3.770 29.636 1.00 60.00 373 ALA A C 1
ATOM 2941 O O . ALA A 1 373 ? 8.295 2.559 29.604 1.00 60.00 373 ALA A O 1
ATOM 2942 N N . LEU A 1 374 ? 8.976 4.615 30.160 1.00 63.00 374 LEU A N 1
ATOM 2943 C CA . LEU A 1 374 ? 10.284 4.175 30.684 1.00 63.00 374 LEU A CA 1
ATOM 2944 C C . LEU A 1 374 ? 10.180 3.247 31.906 1.00 63.00 374 LEU A C 1
ATOM 2946 O O . LEU A 1 374 ? 11.151 2.580 32.262 1.00 63.00 374 LEU A O 1
ATOM 2950 N N . LEU A 1 375 ? 9.015 3.206 32.555 1.00 68.00 375 LEU A N 1
ATOM 2951 C CA . LEU A 1 375 ? 8.791 2.464 33.794 1.00 68.00 375 LEU A CA 1
ATOM 2952 C C . LEU A 1 375 ? 7.979 1.174 33.600 1.00 68.00 375 LEU A C 1
ATOM 2954 O O . LEU A 1 375 ? 7.754 0.466 34.578 1.00 68.00 375 LEU A O 1
ATOM 2958 N N . ILE A 1 376 ? 7.575 0.819 32.375 1.00 71.75 376 ILE A N 1
ATOM 2959 C CA . ILE A 1 376 ? 6.741 -0.364 32.090 1.00 71.75 376 ILE A CA 1
ATOM 2960 C C . ILE A 1 376 ? 7.372 -1.301 31.059 1.00 71.75 376 ILE A C 1
ATOM 2962 O O . ILE A 1 376 ? 8.244 -0.922 30.280 1.00 71.75 376 ILE A O 1
ATOM 2966 N N . ASP A 1 377 ? 6.982 -2.575 31.117 1.00 71.69 377 ASP A N 1
ATOM 2967 C CA . ASP A 1 377 ? 7.574 -3.624 30.280 1.00 71.69 377 ASP A CA 1
ATOM 2968 C C . ASP A 1 377 ? 7.001 -3.625 28.862 1.00 71.69 377 ASP A C 1
ATOM 2970 O O . ASP A 1 377 ? 7.757 -3.750 27.899 1.00 71.69 377 ASP A O 1
ATOM 2974 N N . LYS A 1 378 ? 5.687 -3.424 28.727 1.00 77.31 378 LYS A N 1
ATOM 2975 C CA . LYS A 1 378 ? 4.973 -3.461 27.448 1.00 77.31 378 LYS A CA 1
ATOM 2976 C C . LYS A 1 378 ? 4.264 -2.135 27.217 1.00 77.31 378 LYS A C 1
ATOM 2978 O O . LYS A 1 378 ? 3.452 -1.748 28.049 1.00 77.31 378 LYS A O 1
ATOM 2983 N N . GLN A 1 379 ? 4.635 -1.445 26.143 1.00 79.38 379 GLN A N 1
ATOM 2984 C CA . GLN A 1 379 ? 4.033 -0.184 25.714 1.00 79.38 379 GLN A CA 1
ATOM 2985 C C . GLN A 1 379 ? 4.435 0.132 24.282 1.00 79.38 379 GLN A C 1
ATOM 2987 O O . GLN A 1 379 ? 5.630 0.146 23.960 1.00 79.38 379 GLN A O 1
ATOM 2992 N N . ARG A 1 380 ? 3.445 0.474 23.462 1.00 82.81 380 ARG A N 1
ATOM 2993 C CA . ARG A 1 380 ? 3.624 1.014 22.114 1.00 82.81 380 ARG A CA 1
ATOM 2994 C C . ARG A 1 380 ? 2.770 2.268 21.957 1.00 82.81 380 ARG A C 1
ATOM 2996 O O . ARG A 1 380 ? 1.902 2.496 22.782 1.00 82.81 380 ARG A O 1
ATOM 3003 N N . ASP A 1 381 ? 3.040 3.078 20.946 1.00 83.56 381 ASP A N 1
ATOM 3004 C CA . ASP A 1 381 ? 2.290 4.313 20.707 1.00 83.56 381 ASP A CA 1
ATOM 3005 C C . ASP A 1 381 ? 0.806 4.028 20.395 1.00 83.56 381 ASP A C 1
ATOM 3007 O O . ASP A 1 381 ? 0.506 3.345 19.410 1.00 83.56 381 ASP A O 1
ATOM 3011 N N . HIS A 1 382 ? -0.103 4.546 21.232 1.00 87.44 382 HIS A N 1
ATOM 3012 C CA . HIS A 1 382 ? -1.563 4.457 21.039 1.00 87.44 382 HIS A CA 1
ATOM 3013 C C . HIS A 1 382 ? -2.158 5.678 20.305 1.00 87.44 382 HIS A C 1
ATOM 3015 O O . HIS A 1 382 ? -3.254 5.613 19.741 1.00 87.44 382 HIS A O 1
ATOM 3021 N N . TYR A 1 383 ? -1.416 6.788 20.240 1.00 88.75 383 TYR A N 1
ATOM 3022 C CA . TYR A 1 383 ? -1.868 8.049 19.648 1.00 88.75 383 TYR A CA 1
ATOM 3023 C C . TYR A 1 383 ? -1.892 7.995 18.112 1.00 88.75 383 TYR A C 1
ATOM 3025 O O . TYR A 1 383 ? -2.908 8.285 17.482 1.00 88.75 383 TYR A O 1
ATOM 3033 N N . VAL A 1 384 ? -0.781 7.571 17.507 1.00 90.00 384 VAL A N 1
ATOM 3034 C CA . VAL A 1 384 ? -0.620 7.314 16.067 1.00 90.00 384 VAL A CA 1
ATOM 3035 C C . VAL A 1 384 ? -1.377 6.052 15.658 1.00 90.00 384 VAL A C 1
ATOM 3037 O O . VAL A 1 384 ? -1.938 5.988 14.562 1.00 90.00 384 VAL A O 1
ATOM 3040 N N . HIS A 1 385 ? -1.432 5.055 16.542 1.00 93.12 385 HIS A N 1
ATOM 3041 C CA . HIS A 1 385 ? -2.219 3.841 16.340 1.00 93.12 385 HIS A CA 1
ATOM 3042 C C . HIS A 1 385 ? -3.690 4.156 16.045 1.00 93.12 385 HIS A C 1
ATOM 3044 O O . HIS A 1 385 ? -4.195 3.730 15.010 1.00 93.12 385 HIS A O 1
ATOM 3050 N N . SER A 1 386 ? -4.340 4.970 16.879 1.00 95.94 386 SER A N 1
ATOM 3051 C CA . SER A 1 386 ? -5.756 5.325 16.717 1.00 95.94 386 SER A CA 1
ATOM 3052 C C . SER A 1 386 ? -6.057 6.009 15.374 1.00 95.94 386 SER A C 1
ATOM 3054 O O . SER A 1 386 ? -7.076 5.727 14.743 1.00 95.94 386 SER A O 1
ATOM 3056 N N . VAL A 1 387 ? -5.131 6.822 14.849 1.00 96.06 387 VAL A N 1
ATOM 3057 C CA . VAL A 1 387 ? -5.275 7.420 13.508 1.00 96.06 387 VAL A CA 1
ATOM 3058 C C . VAL A 1 387 ? -5.104 6.380 12.393 1.00 96.06 387 VAL A C 1
ATOM 3060 O O . VAL A 1 387 ? -5.852 6.402 11.415 1.00 96.06 387 VAL A O 1
ATOM 3063 N N . ASN A 1 388 ? -4.184 5.419 12.535 1.00 94.81 388 ASN A N 1
ATOM 3064 C CA . ASN A 1 388 ? -4.074 4.302 11.589 1.00 94.81 388 ASN A CA 1
ATOM 3065 C C . ASN A 1 388 ? -5.317 3.394 11.613 1.00 94.81 388 ASN A C 1
ATOM 3067 O O . ASN A 1 388 ? -5.761 2.952 10.552 1.00 94.81 388 ASN A O 1
ATOM 3071 N N . VAL A 1 389 ? -5.888 3.130 12.796 1.00 97.12 389 VAL A N 1
ATOM 3072 C CA . VAL A 1 389 ? -7.158 2.400 12.964 1.00 97.12 389 VAL A CA 1
ATOM 3073 C C . VAL A 1 389 ? -8.266 3.141 12.226 1.00 97.12 389 VAL A C 1
ATOM 3075 O O . VAL A 1 389 ? -8.946 2.552 11.384 1.00 97.12 389 VAL A O 1
ATOM 3078 N N . PHE A 1 390 ? -8.397 4.447 12.469 1.00 97.88 390 PHE A N 1
ATOM 3079 C CA . PHE A 1 390 ? -9.381 5.296 11.807 1.00 97.88 390 PHE A CA 1
ATOM 3080 C C . PHE A 1 390 ? -9.243 5.271 10.278 1.00 97.88 390 PHE A C 1
ATOM 3082 O O . PHE A 1 390 ? -10.230 5.009 9.580 1.00 97.88 390 PHE A O 1
ATOM 3089 N N . LEU A 1 391 ? -8.019 5.445 9.764 1.00 94.50 391 LEU A N 1
ATOM 3090 C CA . LEU A 1 391 ? -7.708 5.357 8.339 1.00 94.50 391 LEU A CA 1
ATOM 3091 C C . LEU A 1 391 ? -8.130 3.997 7.770 1.00 94.50 391 LEU A C 1
ATOM 3093 O O . LEU A 1 391 ? -8.867 3.950 6.787 1.00 94.50 391 LEU A O 1
ATOM 3097 N N . LEU A 1 392 ? -7.731 2.889 8.403 1.00 94.25 392 LEU A N 1
ATOM 3098 C CA . LEU A 1 392 ? -8.083 1.537 7.965 1.00 94.25 392 LEU A CA 1
ATOM 3099 C C . LEU A 1 392 ? -9.603 1.332 7.873 1.00 94.25 392 LEU A C 1
ATOM 3101 O O . LEU A 1 392 ? -10.089 0.772 6.888 1.00 94.25 392 LEU A O 1
ATOM 3105 N N . GLY A 1 393 ? -10.365 1.834 8.846 1.00 96.44 393 GLY A N 1
ATOM 3106 C CA . GLY A 1 393 ? -11.822 1.716 8.832 1.00 96.44 393 GLY A CA 1
ATOM 3107 C C . GLY A 1 393 ? -12.494 2.484 7.694 1.00 96.44 393 GLY A C 1
ATOM 3108 O O . GLY A 1 393 ? -13.408 1.949 7.062 1.00 96.44 393 GLY A O 1
ATOM 3109 N N . ILE A 1 394 ? -11.997 3.681 7.350 1.00 95.38 394 ILE A N 1
ATOM 3110 C CA . ILE A 1 394 ? -12.457 4.416 6.156 1.00 95.38 394 ILE A CA 1
ATOM 3111 C C . ILE A 1 394 ? -12.219 3.575 4.900 1.00 95.38 394 ILE A C 1
ATOM 3113 O O . ILE A 1 394 ? -13.102 3.461 4.048 1.00 95.38 394 ILE A O 1
ATOM 3117 N N . ARG A 1 395 ? -11.057 2.922 4.795 1.00 89.81 395 ARG A N 1
ATOM 3118 C CA . ARG A 1 395 ? -10.723 2.081 3.635 1.00 89.81 395 ARG A CA 1
ATOM 3119 C C . ARG A 1 395 ? -11.624 0.859 3.536 1.00 89.81 395 ARG A C 1
ATOM 3121 O O . ARG A 1 395 ? -12.062 0.527 2.434 1.00 89.81 395 ARG A O 1
ATOM 3128 N N . ILE A 1 396 ? -11.946 0.227 4.662 1.00 93.25 396 ILE A N 1
ATOM 3129 C CA . ILE A 1 396 ? -12.885 -0.896 4.689 1.00 93.25 396 ILE A CA 1
ATOM 3130 C C . ILE A 1 396 ? -14.278 -0.436 4.257 1.00 93.25 396 ILE A C 1
ATOM 3132 O O . ILE A 1 396 ? -14.881 -1.073 3.392 1.00 93.25 396 ILE A O 1
ATOM 3136 N N . TYR A 1 397 ? -14.766 0.694 4.774 1.00 94.88 397 TYR A N 1
ATOM 3137 C CA . TYR A 1 397 ? -16.052 1.249 4.355 1.00 94.88 397 TYR A CA 1
ATOM 3138 C C . TYR A 1 397 ? -16.068 1.607 2.864 1.00 94.88 397 TYR A C 1
ATOM 3140 O O . TYR A 1 397 ? -17.039 1.304 2.174 1.00 94.88 397 TYR A O 1
ATOM 3148 N N . GLN A 1 398 ? -14.992 2.196 2.336 1.00 90.88 398 GLN A N 1
ATOM 3149 C CA . GLN A 1 398 ? -14.862 2.554 0.920 1.00 90.88 398 GLN A CA 1
ATOM 3150 C C . GLN A 1 398 ? -14.864 1.322 0.002 1.00 90.88 398 GLN A C 1
ATOM 3152 O O . GLN A 1 398 ? -15.511 1.335 -1.046 1.00 90.88 398 GLN A O 1
ATOM 3157 N N . ASN A 1 399 ? -14.197 0.235 0.393 1.00 88.50 399 ASN A N 1
ATOM 3158 C CA . ASN A 1 399 ? -13.954 -0.907 -0.497 1.00 88.50 399 ASN A CA 1
ATOM 3159 C C . ASN A 1 399 ? -14.860 -2.124 -0.234 1.00 88.50 399 ASN A C 1
ATOM 3161 O O . ASN A 1 399 ? -14.902 -3.032 -1.059 1.00 88.50 399 ASN A O 1
ATOM 3165 N N . SER A 1 400 ? -15.623 -2.155 0.865 1.00 91.62 400 SER A N 1
ATOM 3166 C CA . SER A 1 400 ? -16.564 -3.242 1.166 1.00 91.62 400 SER A CA 1
ATOM 3167 C C . SER A 1 400 ? -18.020 -2.794 1.044 1.00 91.62 400 SER A C 1
ATOM 3169 O O . SER A 1 400 ? -18.590 -2.169 1.940 1.00 91.62 400 SER A O 1
ATOM 3171 N N . GLU A 1 401 ? -18.666 -3.175 -0.060 1.00 92.94 401 GLU A N 1
ATOM 3172 C CA . GLU A 1 401 ? -20.106 -2.961 -0.244 1.00 92.94 401 GLU A CA 1
ATOM 3173 C C . GLU A 1 401 ? -20.935 -3.696 0.823 1.00 92.94 401 GLU A C 1
ATOM 3175 O O . GLU A 1 401 ? -21.932 -3.161 1.308 1.00 92.94 401 GLU A O 1
ATOM 3180 N N . ASN A 1 402 ? -20.502 -4.892 1.234 1.00 95.56 402 ASN A N 1
ATOM 3181 C CA . ASN A 1 402 ? -21.165 -5.671 2.281 1.00 95.56 402 ASN A CA 1
ATOM 3182 C C . ASN A 1 402 ? -21.159 -4.924 3.618 1.00 95.56 402 ASN A C 1
ATOM 3184 O O . ASN A 1 402 ? -22.193 -4.839 4.281 1.00 95.56 402 ASN A O 1
ATOM 3188 N N . PHE A 1 403 ? -20.028 -4.309 3.977 1.00 96.88 403 PHE A N 1
ATOM 3189 C CA . PHE A 1 403 ? -19.938 -3.509 5.195 1.00 96.88 403 PHE A CA 1
ATOM 3190 C C . PHE A 1 403 ? -20.817 -2.254 5.134 1.00 96.88 403 PHE A C 1
ATOM 3192 O O . PHE A 1 403 ? -21.512 -1.935 6.104 1.00 96.88 403 PHE A O 1
ATOM 3199 N N . ARG A 1 404 ? -20.867 -1.571 3.980 1.00 95.94 404 ARG A N 1
ATOM 3200 C CA . ARG A 1 404 ? -21.779 -0.430 3.783 1.00 95.94 404 ARG A CA 1
ATOM 3201 C C . ARG A 1 404 ? -23.244 -0.837 3.916 1.00 95.94 404 ARG A C 1
ATOM 3203 O O . ARG A 1 404 ? -24.009 -0.128 4.562 1.00 95.94 404 ARG A O 1
ATOM 3210 N N . LYS A 1 405 ? -23.636 -1.988 3.357 1.00 96.25 405 LYS A N 1
ATOM 3211 C CA . LYS A 1 405 ? -25.000 -2.529 3.487 1.00 96.25 405 LYS A CA 1
ATOM 3212 C C . LYS A 1 405 ? -25.351 -2.846 4.938 1.00 96.25 405 LYS A C 1
ATOM 3214 O O . LYS A 1 405 ? -26.416 -2.434 5.389 1.00 96.25 405 LYS A O 1
ATOM 3219 N N . ALA A 1 406 ? -24.455 -3.513 5.668 1.00 96.56 406 ALA A N 1
ATOM 3220 C CA . ALA A 1 406 ? -24.643 -3.806 7.089 1.00 96.56 406 ALA A CA 1
ATOM 3221 C C . ALA A 1 406 ? -24.823 -2.516 7.909 1.00 96.56 406 ALA A C 1
ATOM 3223 O O . ALA A 1 406 ? -25.771 -2.398 8.685 1.00 96.56 406 ALA A O 1
ATOM 3224 N N . THR A 1 407 ? -23.975 -1.512 7.661 1.00 97.06 407 THR A N 1
ATOM 3225 C CA . THR A 1 407 ? -24.059 -0.192 8.304 1.00 97.06 407 THR A CA 1
ATOM 3226 C C . THR A 1 407 ? -25.377 0.521 7.986 1.00 97.06 407 THR A C 1
ATOM 3228 O O . THR A 1 407 ? -26.069 0.975 8.896 1.00 97.06 407 THR A O 1
ATOM 3231 N N . ALA A 1 408 ? -25.777 0.576 6.712 1.00 96.19 408 ALA A N 1
ATOM 3232 C CA . ALA A 1 408 ? -27.029 1.207 6.294 1.00 96.19 408 ALA A CA 1
ATOM 3233 C C . ALA A 1 408 ? -28.262 0.513 6.895 1.00 96.19 408 ALA A C 1
ATOM 3235 O O . ALA A 1 408 ? -29.203 1.180 7.325 1.00 96.19 408 ALA A O 1
ATOM 3236 N N . GLN A 1 409 ? -28.253 -0.822 6.956 1.00 95.06 409 GLN A N 1
ATOM 3237 C CA . GLN A 1 409 ? -29.331 -1.606 7.555 1.00 95.06 409 GLN A CA 1
ATOM 3238 C C . GLN A 1 409 ? -29.445 -1.353 9.062 1.00 95.06 409 GLN A C 1
ATOM 3240 O O . GLN A 1 409 ? -30.558 -1.182 9.557 1.00 95.06 409 GLN A O 1
ATOM 3245 N N . PHE A 1 410 ? -28.319 -1.318 9.778 1.00 94.62 410 PHE A N 1
ATOM 3246 C CA . PHE A 1 410 ? -28.284 -1.017 11.208 1.00 94.62 410 PHE A CA 1
ATOM 3247 C C . PHE A 1 410 ? -28.835 0.385 11.500 1.00 94.62 410 PHE A C 1
ATOM 3249 O O . PHE A 1 410 ? -29.746 0.542 12.312 1.00 94.62 410 PHE A O 1
ATOM 3256 N N . LEU A 1 411 ? -28.347 1.401 10.783 1.00 93.50 411 LEU A N 1
ATOM 3257 C CA . LEU A 1 411 ? -28.789 2.784 10.974 1.00 93.50 411 LEU A CA 1
ATOM 3258 C C . LEU A 1 411 ? -30.260 2.981 10.580 1.00 93.50 411 LEU A C 1
ATOM 3260 O O . LEU A 1 411 ? -30.993 3.671 11.283 1.00 93.50 411 LEU A O 1
ATOM 3264 N N . GLY A 1 412 ? -30.735 2.310 9.526 1.00 88.38 412 GLY A N 1
ATOM 3265 C CA . GLY A 1 412 ? -32.142 2.358 9.117 1.00 88.38 412 GLY A CA 1
ATOM 3266 C C . GLY A 1 412 ? -33.119 1.782 10.151 1.00 88.38 412 GLY A C 1
ATOM 3267 O O . GLY A 1 412 ? -34.284 2.174 10.171 1.00 88.38 412 GLY A O 1
ATOM 3268 N N . GLN A 1 413 ? -32.666 0.886 11.036 1.00 85.81 413 GLN A N 1
ATOM 3269 C CA . GLN A 1 413 ? -33.483 0.367 12.142 1.00 85.81 413 GLN A CA 1
ATOM 3270 C C . GLN A 1 413 ? -33.595 1.352 13.313 1.00 85.81 413 GLN A C 1
ATOM 3272 O O . GLN A 1 413 ? -34.573 1.296 14.057 1.00 85.81 413 GLN A O 1
ATOM 3277 N N . LYS A 1 414 ? -32.621 2.259 13.474 1.00 77.44 414 LYS A N 1
ATOM 3278 C CA . LYS A 1 414 ? -32.588 3.266 14.550 1.00 77.44 414 LYS A CA 1
ATOM 3279 C C . LYS A 1 414 ? -33.487 4.482 14.266 1.00 77.44 414 LYS A C 1
ATOM 3281 O O . LYS A 1 414 ? -33.732 5.265 15.176 1.00 77.44 414 LYS A O 1
ATOM 3286 N N . GLY A 1 415 ? -34.044 4.603 13.056 1.00 79.75 415 GLY A N 1
ATOM 3287 C CA . GLY A 1 415 ? -35.013 5.639 12.691 1.00 79.75 415 GLY A CA 1
ATOM 3288 C C . GLY A 1 415 ? -34.420 6.739 11.811 1.00 79.75 415 GLY A C 1
ATOM 3289 O O . GLY A 1 415 ? -33.704 6.463 10.852 1.00 79.75 415 GLY A O 1
ATOM 3290 N N . GLU A 1 416 ? -34.784 7.991 12.088 1.00 85.75 416 GLU A N 1
ATOM 3291 C CA . GLU A 1 416 ? -34.281 9.150 11.344 1.00 85.75 416 GLU A CA 1
ATOM 3292 C C . GLU A 1 416 ? -32.803 9.393 11.675 1.00 85.75 416 GLU A C 1
ATOM 3294 O O . GLU A 1 416 ? -32.440 9.418 12.848 1.00 85.75 416 GLU A O 1
ATOM 3299 N N . LEU A 1 417 ? -31.967 9.634 10.664 1.00 89.38 417 LEU A N 1
ATOM 3300 C CA . LEU A 1 417 ? -30.539 9.907 10.852 1.00 89.38 417 LEU A CA 1
ATOM 3301 C C . LEU A 1 417 ? -30.302 11.222 11.612 1.00 89.38 417 LEU A C 1
ATOM 3303 O O . LEU A 1 417 ? -31.154 12.116 11.642 1.00 89.38 417 LEU A O 1
ATOM 3307 N N . SER A 1 418 ? -29.141 11.335 12.252 1.00 87.88 41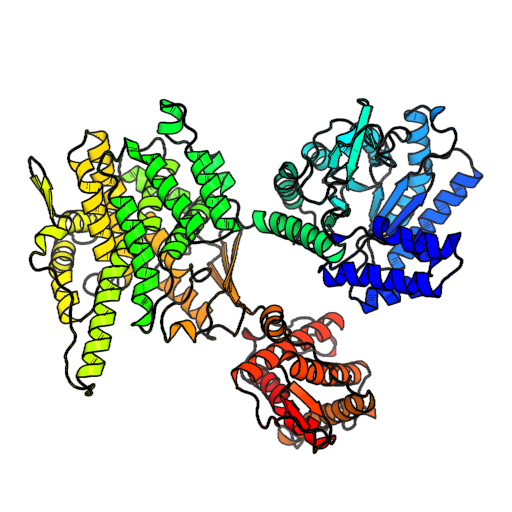8 SER A N 1
ATOM 3308 C CA . SER A 1 418 ? -28.702 12.576 12.891 1.00 87.88 418 SER A CA 1
ATOM 3309 C C . SER A 1 418 ? -27.998 13.503 11.895 1.00 87.88 418 SER A C 1
ATOM 3311 O O . SER A 1 418 ? -28.138 14.725 11.992 1.00 87.88 418 SER A O 1
ATOM 3313 N N . PHE A 1 419 ? -27.331 12.929 10.892 1.00 90.50 419 PHE A N 1
ATOM 3314 C CA . PHE A 1 419 ? -26.567 13.630 9.855 1.00 90.50 419 PHE A CA 1
ATOM 3315 C C . PHE A 1 419 ? -27.225 13.550 8.462 1.00 90.50 419 PHE A C 1
ATOM 3317 O O . PHE A 1 419 ? -28.313 12.991 8.312 1.00 90.50 419 PHE A O 1
ATOM 3324 N N . SER A 1 420 ? -26.637 14.192 7.443 1.00 85.62 420 SER A N 1
ATOM 3325 C CA . SER A 1 420 ? -27.244 14.362 6.107 1.00 85.62 420 SER A CA 1
ATOM 3326 C C . SER A 1 420 ? -27.445 13.050 5.337 1.00 85.62 420 SER A C 1
ATOM 3328 O O . SER A 1 420 ? -28.304 12.975 4.457 1.00 85.62 420 SER A O 1
ATOM 3330 N N . GLY A 1 421 ? -26.716 11.996 5.705 1.00 92.00 421 GLY A N 1
ATOM 3331 C CA . GLY A 1 421 ? -26.852 10.668 5.123 1.00 92.00 421 GLY A CA 1
ATOM 3332 C C . GLY A 1 421 ? -26.085 9.596 5.892 1.00 92.00 421 GLY A C 1
ATOM 3333 O O . GLY A 1 421 ? -25.356 9.876 6.840 1.00 92.00 421 GLY A O 1
ATOM 3334 N N . VAL A 1 422 ? -26.240 8.344 5.451 1.00 94.75 422 VAL A N 1
ATOM 3335 C CA . VAL A 1 422 ? -25.612 7.162 6.075 1.00 94.75 422 VAL A CA 1
ATOM 3336 C C . VAL A 1 422 ? -24.087 7.289 6.139 1.00 94.75 422 VAL A C 1
ATOM 3338 O O . VAL A 1 422 ? -23.483 6.852 7.112 1.00 94.75 422 VAL A O 1
ATOM 3341 N N . GLN A 1 423 ? -23.466 7.883 5.118 1.00 95.31 423 GLN A N 1
ATOM 3342 C CA . GLN A 1 423 ? -22.011 8.019 5.045 1.00 95.31 423 GLN A CA 1
ATOM 3343 C C . GLN A 1 423 ? -21.465 9.040 6.048 1.00 95.31 423 GLN A C 1
ATOM 3345 O O . GLN A 1 423 ? -20.469 8.746 6.698 1.00 95.31 423 GLN A O 1
ATOM 3350 N N . GLU A 1 424 ? -22.126 10.187 6.221 1.00 94.81 424 GLU A N 1
ATOM 3351 C CA . GLU A 1 424 ? -21.756 11.174 7.245 1.00 94.81 424 GLU A CA 1
ATOM 3352 C C . GLU A 1 424 ? -22.034 10.639 8.657 1.00 94.81 424 GLU A C 1
ATOM 3354 O O . GLU A 1 424 ? -21.203 10.778 9.549 1.00 94.81 424 GLU A O 1
ATOM 3359 N N . GLU A 1 425 ? -23.157 9.937 8.849 1.00 95.31 425 GLU A N 1
ATOM 3360 C CA . GLU A 1 425 ? -23.489 9.276 10.116 1.00 95.31 425 GLU A CA 1
ATOM 3361 C C . GLU A 1 425 ? -22.435 8.222 10.496 1.00 95.31 425 GLU A C 1
ATOM 3363 O O . GLU A 1 425 ? -21.989 8.163 11.643 1.00 95.31 425 GLU A O 1
ATOM 3368 N N . PHE A 1 426 ? -22.003 7.411 9.524 1.00 97.19 426 PHE A N 1
ATOM 3369 C CA . PHE A 1 426 ? -20.879 6.495 9.690 1.00 97.19 426 PHE A CA 1
ATOM 3370 C C . PHE A 1 426 ? -19.595 7.257 10.012 1.00 97.19 426 PHE A C 1
ATOM 3372 O O . PHE A 1 426 ? -18.917 6.894 10.966 1.00 97.19 426 PHE A O 1
ATOM 3379 N N . PHE A 1 427 ? -19.267 8.298 9.244 1.00 97.00 427 PHE A N 1
ATOM 3380 C CA . PHE A 1 427 ? -18.029 9.056 9.397 1.00 97.00 427 PHE A CA 1
ATOM 3381 C C . PHE A 1 427 ? -17.900 9.657 10.803 1.00 97.00 427 PHE A C 1
ATOM 3383 O O . PHE A 1 427 ? -16.869 9.474 11.448 1.00 97.00 427 PHE A O 1
ATOM 3390 N N . PHE A 1 428 ? -18.973 10.264 11.319 1.00 95.88 428 PHE A N 1
ATOM 3391 C CA . PHE A 1 428 ? -19.019 10.788 12.681 1.00 95.88 428 PHE A CA 1
ATOM 3392 C C . PHE A 1 428 ? -18.859 9.674 13.725 1.00 95.88 428 PHE A C 1
ATOM 3394 O O . PHE A 1 428 ? -17.953 9.729 14.555 1.00 95.88 428 PHE A O 1
ATOM 3401 N N . ARG A 1 429 ? -19.695 8.624 13.680 1.00 97.06 429 ARG A N 1
ATOM 3402 C CA . ARG A 1 429 ? -19.647 7.526 14.669 1.00 97.06 429 ARG A CA 1
ATOM 3403 C C . ARG A 1 429 ? -18.306 6.794 14.653 1.00 97.06 429 ARG A C 1
ATOM 3405 O O . ARG A 1 429 ? -17.786 6.440 15.709 1.00 97.06 429 ARG A O 1
ATOM 3412 N N . TRP A 1 430 ? -17.753 6.570 13.464 1.00 98.38 430 TRP A N 1
ATOM 3413 C CA . TRP A 1 430 ? -16.470 5.909 13.280 1.00 98.38 430 TRP A CA 1
ATOM 3414 C C . TRP A 1 430 ? -15.313 6.772 13.763 1.00 98.38 430 TRP A C 1
ATOM 3416 O O . TRP A 1 430 ? -14.468 6.259 14.485 1.00 98.38 430 TRP A O 1
ATOM 3426 N N . GLY A 1 431 ? -15.282 8.065 13.433 1.00 97.19 431 GLY A N 1
ATOM 3427 C CA . GLY A 1 431 ? -14.245 8.962 13.942 1.00 97.19 431 GLY A CA 1
ATOM 3428 C C . GLY A 1 431 ? -14.276 9.060 15.461 1.00 97.19 431 GLY A C 1
ATOM 3429 O O . GLY A 1 431 ? -13.242 8.893 16.098 1.00 97.19 431 GLY A O 1
ATOM 3430 N N . MET A 1 432 ? -15.471 9.172 16.048 1.00 96.00 432 MET A N 1
ATOM 3431 C CA . MET A 1 432 ? -15.652 9.160 17.499 1.00 96.00 432 MET A CA 1
ATOM 3432 C C . MET A 1 432 ? -15.155 7.864 18.154 1.00 96.00 432 MET A C 1
ATOM 3434 O O . MET A 1 432 ? -14.524 7.909 19.205 1.00 96.00 432 MET A O 1
ATOM 3438 N N . ALA A 1 433 ? -15.427 6.705 17.552 1.00 98.25 433 ALA A N 1
ATOM 3439 C CA . ALA A 1 433 ? -14.985 5.427 18.097 1.00 98.25 433 ALA A CA 1
ATOM 3440 C C . ALA A 1 433 ? -13.479 5.203 17.889 1.00 98.25 433 ALA A C 1
ATOM 3442 O O . ALA A 1 433 ? -12.756 4.946 18.842 1.00 98.25 433 ALA A O 1
ATOM 3443 N N . ALA A 1 434 ? -12.995 5.319 16.655 1.00 98.19 434 ALA A N 1
ATOM 3444 C CA . ALA A 1 434 ? -11.635 4.948 16.282 1.00 98.19 434 ALA A CA 1
ATOM 3445 C C . ALA A 1 434 ? -10.577 5.915 16.814 1.00 98.19 434 ALA A C 1
ATOM 3447 O O . ALA A 1 434 ? -9.547 5.463 17.302 1.00 98.19 434 ALA A O 1
ATOM 3448 N N . LEU A 1 435 ? -10.820 7.228 16.761 1.00 96.19 435 LEU A N 1
ATOM 3449 C CA . LEU A 1 435 ? -9.850 8.207 17.255 1.00 96.19 435 LEU A CA 1
ATOM 3450 C C . LEU A 1 435 ? -9.768 8.188 18.788 1.00 96.19 435 LEU A C 1
ATOM 3452 O O . LEU A 1 435 ? -8.709 8.457 19.344 1.00 96.19 435 LEU A O 1
ATOM 3456 N N . PHE A 1 436 ? -10.855 7.838 19.483 1.00 95.19 436 PHE A N 1
ATOM 3457 C CA . PHE A 1 436 ? -10.933 7.990 20.938 1.00 95.19 436 PHE A CA 1
ATOM 3458 C C . PHE A 1 436 ? -11.035 6.678 21.729 1.00 95.19 436 PHE A C 1
ATOM 3460 O O . PHE A 1 436 ? -11.259 6.725 22.937 1.00 95.19 436 PHE A O 1
ATOM 3467 N N . HIS A 1 437 ? -10.853 5.506 21.112 1.00 96.38 437 HIS A N 1
ATOM 3468 C CA . HIS A 1 437 ? -10.969 4.229 21.833 1.00 96.38 437 HIS A CA 1
ATOM 3469 C C . HIS A 1 437 ? -9.891 3.997 22.901 1.00 96.38 437 HIS A C 1
ATOM 3471 O O . HIS A 1 437 ? -10.177 3.335 23.900 1.00 96.38 437 HIS A O 1
ATOM 3477 N N . ASP A 1 438 ? -8.715 4.608 22.751 1.00 92.81 438 ASP A N 1
ATOM 3478 C CA . ASP A 1 438 ? -7.570 4.448 23.657 1.00 92.81 438 ASP A CA 1
ATOM 3479 C C . ASP A 1 438 ? -7.357 5.626 24.625 1.00 92.81 438 ASP A C 1
ATOM 3481 O O . ASP A 1 438 ? -6.355 5.684 25.339 1.00 92.81 438 ASP A O 1
ATOM 3485 N N . ILE A 1 439 ? -8.298 6.574 24.732 1.00 91.50 439 ILE A N 1
ATOM 3486 C CA . ILE A 1 439 ? -8.105 7.745 25.613 1.00 91.50 439 ILE A CA 1
ATOM 3487 C C . ILE A 1 439 ? -8.043 7.409 27.114 1.00 91.50 439 ILE A C 1
ATOM 3489 O O . ILE A 1 439 ? -7.541 8.202 27.910 1.00 91.50 439 ILE A O 1
ATOM 3493 N N . GLY A 1 440 ? -8.533 6.235 27.512 1.00 89.31 440 GLY A N 1
ATOM 3494 C CA . GLY A 1 440 ? -8.477 5.690 28.869 1.00 89.31 440 GLY A CA 1
ATOM 3495 C C . GLY A 1 440 ? -7.171 4.962 29.205 1.00 89.31 440 GLY A C 1
ATOM 3496 O O . GLY A 1 440 ? -6.934 4.640 30.372 1.00 89.31 440 GLY A O 1
ATOM 3497 N N . TYR A 1 441 ? -6.295 4.738 28.223 1.00 87.75 441 TYR A N 1
ATOM 3498 C CA . TYR A 1 441 ? -5.051 3.985 28.383 1.00 87.75 441 TYR A CA 1
ATOM 3499 C C . TYR A 1 441 ? -4.080 4.562 29.447 1.00 87.75 441 TYR A C 1
ATOM 3501 O O . TYR A 1 441 ? -3.461 3.779 30.178 1.00 87.75 441 TYR A O 1
ATOM 3509 N N . PRO A 1 442 ? -3.993 5.894 29.684 1.00 86.25 442 PRO A N 1
ATOM 3510 C CA . PRO A 1 442 ? -3.200 6.443 30.789 1.00 86.25 442 PRO A CA 1
ATOM 3511 C C . PRO A 1 442 ? -3.556 5.885 32.180 1.00 86.25 442 PRO A C 1
ATOM 3513 O O . PRO A 1 442 ? -2.671 5.757 33.035 1.00 86.25 442 PRO A O 1
ATOM 3516 N N . VAL A 1 443 ? -4.821 5.514 32.425 1.00 87.00 443 VAL A N 1
ATOM 3517 C CA . VAL A 1 443 ? -5.252 4.898 33.696 1.00 87.00 443 VAL A CA 1
ATOM 3518 C C . VAL A 1 443 ? -4.636 3.504 33.844 1.00 87.00 443 VAL A C 1
ATOM 3520 O O . VAL A 1 443 ? -4.085 3.173 34.898 1.00 87.00 443 VAL A O 1
ATOM 3523 N N . GLU A 1 444 ? -4.658 2.712 32.770 1.00 87.12 444 GLU A N 1
ATOM 3524 C CA . GLU A 1 444 ? -4.071 1.373 32.732 1.00 87.12 444 GLU A CA 1
ATOM 3525 C C . GLU A 1 444 ? -2.542 1.416 32.884 1.00 87.12 444 GLU A C 1
ATOM 3527 O O . GLU A 1 444 ? -1.984 0.699 33.724 1.00 87.12 444 GLU A O 1
ATOM 3532 N N . ILE A 1 445 ? -1.859 2.306 32.148 1.00 83.88 445 ILE A N 1
ATOM 3533 C CA . ILE A 1 445 ? -0.405 2.527 32.268 1.00 83.88 445 ILE A CA 1
ATOM 3534 C C . ILE A 1 445 ? -0.025 2.809 33.715 1.00 83.88 445 ILE A C 1
ATOM 3536 O O . ILE A 1 445 ? 0.888 2.179 34.257 1.00 83.88 445 ILE A O 1
ATOM 3540 N N . THR A 1 446 ? -0.719 3.758 34.345 1.00 85.69 446 THR A N 1
ATOM 3541 C CA . THR A 1 446 ? -0.387 4.197 35.702 1.00 85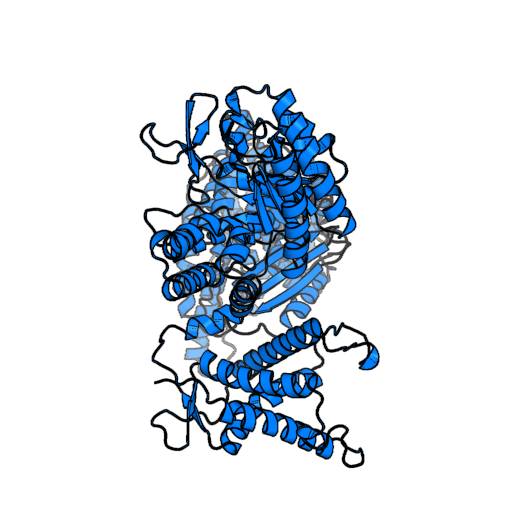.69 446 THR A CA 1
ATOM 3542 C C . THR A 1 446 ? -0.565 3.042 36.689 1.00 85.69 446 THR A C 1
ATOM 3544 O O . THR A 1 446 ? 0.289 2.818 37.551 1.00 85.69 446 THR A O 1
ATOM 3547 N N . ASN A 1 447 ? -1.623 2.242 36.532 1.00 86.69 447 ASN A N 1
ATOM 3548 C CA . ASN A 1 447 ? -1.843 1.057 37.357 1.00 86.69 447 ASN A CA 1
ATOM 3549 C C . ASN A 1 447 ? -0.700 0.038 37.196 1.00 86.69 447 ASN A C 1
ATOM 3551 O O . ASN A 1 447 ? -0.131 -0.437 38.183 1.00 86.69 447 ASN A O 1
ATOM 3555 N N . ASN A 1 448 ? -0.296 -0.232 35.953 1.00 84.56 448 ASN A N 1
ATOM 3556 C CA . ASN A 1 448 ? 0.793 -1.154 35.634 1.00 84.56 448 ASN A CA 1
ATOM 3557 C C . ASN A 1 448 ? 2.159 -0.674 36.166 1.00 84.56 448 ASN A C 1
ATOM 3559 O O . ASN A 1 448 ? 2.951 -1.489 36.648 1.00 84.56 448 ASN A O 1
ATOM 3563 N N . GLN A 1 449 ? 2.426 0.636 36.159 1.00 85.31 449 GLN A N 1
ATOM 3564 C CA . GLN A 1 449 ? 3.627 1.223 36.767 1.00 85.31 449 GLN A CA 1
ATOM 3565 C C . GLN A 1 449 ? 3.688 0.979 38.278 1.00 85.31 449 GLN A C 1
ATOM 3567 O O . GLN A 1 449 ? 4.702 0.494 38.791 1.00 85.31 449 GLN A O 1
ATOM 3572 N N . ILE A 1 450 ? 2.602 1.287 38.998 1.00 84.81 450 ILE A N 1
ATOM 3573 C CA . ILE A 1 450 ? 2.529 1.078 40.451 1.00 84.81 450 ILE A CA 1
ATOM 3574 C C . ILE A 1 450 ? 2.681 -0.410 40.763 1.00 84.81 450 ILE A C 1
ATOM 3576 O O . ILE A 1 450 ? 3.460 -0.779 41.642 1.00 84.81 450 ILE A O 1
ATOM 3580 N N . ARG A 1 451 ? 2.008 -1.277 40.002 1.00 82.56 451 ARG A N 1
ATOM 3581 C CA . ARG A 1 451 ? 2.117 -2.734 40.127 1.00 82.56 451 ARG A CA 1
ATOM 3582 C C . ARG A 1 451 ? 3.559 -3.217 40.007 1.00 82.56 451 ARG A C 1
ATOM 3584 O O . ARG A 1 451 ? 4.034 -3.961 40.867 1.00 82.56 451 ARG A O 1
ATOM 3591 N N . LYS A 1 452 ? 4.292 -2.753 38.993 1.00 80.31 452 LYS A N 1
ATOM 3592 C CA . LYS A 1 452 ? 5.709 -3.093 38.805 1.00 80.31 452 LYS A CA 1
ATOM 3593 C C . LYS A 1 452 ? 6.579 -2.624 39.973 1.00 80.31 452 LYS A C 1
ATOM 3595 O O . LYS A 1 452 ? 7.418 -3.381 40.469 1.00 80.31 452 LYS A O 1
ATOM 3600 N N . PHE A 1 453 ? 6.367 -1.395 40.440 1.00 83.69 453 PHE A N 1
ATOM 3601 C CA . PHE A 1 453 ? 7.088 -0.853 41.588 1.00 83.69 453 PHE A CA 1
ATOM 3602 C C . PHE A 1 453 ? 6.832 -1.672 42.861 1.00 83.69 453 PHE A C 1
ATOM 3604 O O . PHE A 1 453 ? 7.784 -2.104 43.510 1.00 83.69 453 PHE A O 1
ATOM 3611 N N . ILE A 1 454 ? 5.568 -1.956 43.190 1.00 83.06 454 ILE A N 1
ATOM 3612 C CA . ILE A 1 454 ? 5.197 -2.730 44.385 1.00 83.06 454 ILE A CA 1
ATOM 3613 C C . ILE A 1 454 ? 5.790 -4.141 44.346 1.00 83.06 454 ILE A C 1
ATOM 3615 O O . ILE A 1 454 ? 6.363 -4.585 45.342 1.00 83.06 454 ILE A O 1
ATOM 3619 N N . ARG A 1 455 ? 5.758 -4.816 43.192 1.00 80.06 455 ARG A N 1
ATOM 3620 C CA . ARG A 1 455 ? 6.416 -6.123 43.014 1.00 80.06 455 ARG A CA 1
ATOM 3621 C C . ARG A 1 455 ? 7.918 -6.060 43.284 1.00 80.06 455 ARG A C 1
ATOM 3623 O O . ARG A 1 455 ? 8.459 -6.935 43.955 1.00 80.06 455 ARG A O 1
ATOM 3630 N N . THR A 1 456 ? 8.575 -4.996 42.823 1.00 80.25 456 THR A N 1
ATOM 3631 C CA . THR A 1 456 ? 10.007 -4.765 43.067 1.00 80.25 456 THR A CA 1
ATOM 3632 C C . THR A 1 456 ? 10.298 -4.543 44.555 1.00 80.25 456 THR A C 1
ATOM 3634 O O . THR A 1 456 ? 11.275 -5.072 45.077 1.00 80.25 456 THR A O 1
ATOM 3637 N N . VAL A 1 457 ? 9.440 -3.794 45.259 1.00 82.12 457 VAL A N 1
ATOM 3638 C CA . VAL A 1 457 ? 9.580 -3.525 46.702 1.00 82.12 457 VAL A CA 1
ATOM 3639 C C . VAL A 1 457 ? 9.376 -4.784 47.546 1.00 82.12 457 VAL A C 1
ATOM 3641 O O . VAL A 1 457 ? 10.078 -4.976 48.538 1.00 82.12 457 VAL A O 1
ATOM 3644 N N . LEU A 1 458 ? 8.410 -5.632 47.189 1.00 81.38 458 LEU A N 1
ATOM 3645 C CA . LEU A 1 458 ? 8.034 -6.780 48.015 1.00 81.38 458 LEU A CA 1
ATOM 3646 C C . LEU A 1 458 ? 9.007 -7.961 47.918 1.00 81.38 458 LEU A C 1
ATOM 3648 O O . LEU A 1 458 ? 9.042 -8.755 48.858 1.00 81.38 458 LEU A O 1
ATOM 3652 N N . ALA A 1 459 ? 9.798 -8.059 46.840 1.00 64.44 459 ALA A N 1
ATOM 3653 C CA . ALA A 1 459 ? 10.848 -9.069 46.625 1.00 64.44 459 ALA A CA 1
ATOM 3654 C C . ALA A 1 459 ? 10.416 -10.538 46.871 1.00 64.44 459 ALA A C 1
ATOM 3656 O O . ALA A 1 459 ? 11.251 -11.405 47.127 1.00 64.44 459 ALA A O 1
ATOM 3657 N N . ASP A 1 460 ? 9.111 -10.815 46.811 1.00 61.94 460 ASP A N 1
ATOM 3658 C CA . ASP A 1 460 ? 8.490 -12.108 47.091 1.00 61.94 460 ASP A CA 1
ATOM 3659 C C . ASP A 1 460 ? 7.265 -12.272 46.184 1.00 61.94 460 ASP A C 1
ATOM 3661 O O . ASP A 1 460 ? 6.218 -11.667 46.416 1.00 61.94 460 ASP A O 1
ATOM 3665 N N . GLU A 1 461 ? 7.401 -13.099 45.146 1.00 57.88 461 GLU A N 1
ATOM 3666 C CA . GLU A 1 461 ? 6.343 -13.381 44.164 1.00 57.88 461 GLU A CA 1
ATOM 3667 C C . GLU A 1 461 ? 5.121 -14.096 44.768 1.00 57.88 461 GLU A C 1
ATOM 3669 O O . GLU A 1 461 ? 4.105 -14.253 44.097 1.00 57.88 461 GLU A O 1
ATOM 3674 N N . LYS A 1 462 ? 5.196 -14.548 46.029 1.00 57.66 462 LYS A N 1
ATOM 3675 C CA . LYS A 1 462 ? 4.105 -15.273 46.698 1.00 57.66 462 LYS A CA 1
ATOM 3676 C C . LYS A 1 462 ? 3.167 -14.380 47.506 1.00 57.66 462 LYS A C 1
ATOM 3678 O O . LYS A 1 462 ? 2.186 -14.889 48.049 1.00 57.66 462 LYS A O 1
ATOM 3683 N N . ARG A 1 463 ? 3.461 -13.083 47.645 1.00 62.75 463 ARG A N 1
ATOM 3684 C CA . ARG A 1 463 ? 2.565 -12.143 48.330 1.00 62.75 463 ARG A CA 1
ATOM 3685 C C . ARG A 1 463 ? 1.566 -11.568 47.340 1.00 62.75 463 ARG A C 1
ATOM 3687 O O . ARG A 1 463 ? 1.950 -10.885 46.398 1.00 62.75 463 ARG A O 1
ATOM 3694 N N . ASP A 1 464 ? 0.292 -11.822 47.608 1.00 63.22 464 ASP A N 1
ATOM 3695 C CA . ASP A 1 464 ? -0.833 -11.271 46.859 1.00 63.22 464 ASP A CA 1
ATOM 3696 C C . ASP A 1 464 ? -1.014 -9.786 47.208 1.00 63.22 464 ASP A C 1
ATOM 3698 O O . ASP A 1 464 ? -1.699 -9.414 48.161 1.00 63.22 464 ASP A O 1
ATOM 3702 N N . ALA A 1 465 ? -0.262 -8.936 46.515 1.00 67.31 465 ALA A N 1
ATOM 3703 C CA . ALA A 1 465 ? -0.291 -7.491 46.675 1.00 67.31 465 ALA A CA 1
ATOM 3704 C C . ALA A 1 465 ? -0.396 -6.855 45.292 1.00 67.31 465 ALA A C 1
ATOM 3706 O O . ALA A 1 465 ? 0.593 -6.391 44.722 1.00 67.31 465 ALA A O 1
ATOM 3707 N N . GLU A 1 466 ? -1.611 -6.872 44.755 1.00 73.56 466 GLU A N 1
ATOM 3708 C CA . GLU A 1 466 ? -1.943 -6.257 43.477 1.00 73.56 466 GLU A CA 1
ATOM 3709 C C . GLU A 1 466 ? -2.536 -4.861 43.728 1.00 73.56 466 GLU A C 1
ATOM 3711 O O . GLU A 1 466 ? -3.692 -4.744 44.138 1.00 73.56 466 GLU A O 1
ATOM 3716 N N . PRO A 1 467 ? -1.746 -3.777 43.584 1.00 76.75 467 PRO A N 1
ATOM 3717 C CA . PRO A 1 467 ? -2.271 -2.428 43.745 1.00 76.75 467 PRO A CA 1
ATOM 3718 C C . PRO A 1 467 ? -3.285 -2.122 42.639 1.00 76.75 467 PRO A C 1
ATOM 3720 O O . PRO A 1 467 ? -3.121 -2.553 41.499 1.00 76.75 467 PRO A O 1
ATOM 3723 N N . TYR A 1 468 ? -4.299 -1.330 42.984 1.00 81.50 468 TYR A N 1
ATOM 3724 C CA . TYR A 1 468 ? -5.320 -0.857 42.057 1.00 81.50 468 TYR A CA 1
ATOM 3725 C C . TYR A 1 468 ? -5.503 0.656 42.185 1.00 81.50 468 TYR A C 1
ATOM 3727 O O . TYR A 1 468 ? -5.615 1.184 43.298 1.00 81.50 468 TYR A O 1
ATOM 3735 N N . ILE A 1 469 ? -5.570 1.354 41.053 1.00 78.25 469 ILE A N 1
ATOM 3736 C CA . ILE A 1 469 ? -5.943 2.770 41.002 1.00 78.25 469 ILE A CA 1
ATOM 3737 C C . ILE A 1 469 ? -7.461 2.881 40.898 1.00 78.25 469 ILE A C 1
ATOM 3739 O O . ILE A 1 469 ? -8.046 2.624 39.851 1.00 78.25 469 ILE A O 1
ATOM 3743 N N . GLY A 1 470 ? -8.094 3.284 42.000 1.00 73.06 470 GLY A N 1
ATOM 3744 C CA . GLY A 1 470 ? -9.530 3.538 42.071 1.00 73.06 470 GLY A CA 1
ATOM 3745 C C . GLY A 1 470 ? -9.868 4.995 42.356 1.00 73.06 470 GLY A C 1
ATOM 3746 O O . GLY A 1 470 ? -9.040 5.772 42.835 1.00 73.06 470 GLY A O 1
ATOM 3747 N N . TYR A 1 471 ? -11.122 5.354 42.100 1.00 74.81 471 TYR A N 1
ATOM 3748 C CA . TYR A 1 471 ? -11.649 6.691 42.347 1.00 74.81 471 TYR A CA 1
ATOM 3749 C C . TYR A 1 471 ? -12.379 6.725 43.689 1.00 74.81 471 TYR A C 1
ATOM 3751 O O . TYR A 1 471 ? -13.212 5.874 43.977 1.00 74.81 471 TYR A O 1
ATOM 3759 N N . HIS A 1 472 ? -12.103 7.738 44.517 1.00 73.94 472 HIS A N 1
ATOM 3760 C CA . HIS A 1 472 ? -12.777 7.895 45.815 1.00 73.94 472 HIS A CA 1
ATOM 3761 C C . HIS A 1 472 ? -14.301 8.092 45.661 1.00 73.94 472 HIS A C 1
ATOM 3763 O O . HIS A 1 472 ? -15.070 7.746 46.557 1.00 73.94 472 HIS A O 1
ATOM 3769 N N . LYS A 1 473 ? -14.753 8.692 44.554 1.00 81.19 473 LYS A N 1
ATOM 3770 C CA . LYS A 1 473 ? -16.172 8.858 44.210 1.00 81.19 473 LYS A CA 1
ATOM 3771 C C . LYS A 1 473 ? -16.400 8.357 42.789 1.00 81.19 473 LYS A C 1
ATOM 3773 O O . LYS A 1 473 ? -16.263 9.125 41.844 1.00 81.19 473 LYS A O 1
ATOM 3778 N N . GLU A 1 474 ? -16.700 7.072 42.659 1.00 77.69 474 GLU A N 1
ATOM 3779 C CA . GLU A 1 474 ? -16.917 6.410 41.366 1.00 77.69 474 GLU A CA 1
ATOM 3780 C C . GLU A 1 474 ? -18.070 7.035 40.568 1.00 77.69 474 GLU A C 1
ATOM 3782 O O . GLU A 1 474 ? -17.919 7.289 39.377 1.00 77.69 474 GLU A O 1
ATOM 3787 N N . ASP A 1 475 ? -19.151 7.404 41.256 1.00 83.44 475 ASP A N 1
ATOM 3788 C CA . ASP A 1 475 ? -20.307 8.142 40.731 1.00 83.44 475 ASP A CA 1
ATOM 3789 C C . ASP A 1 475 ? -19.928 9.391 39.913 1.00 83.44 475 ASP A C 1
ATOM 3791 O O . ASP A 1 475 ? -20.642 9.786 38.999 1.00 83.44 475 ASP A O 1
ATOM 3795 N N . CYS A 1 476 ? -18.788 10.032 40.203 1.00 83.06 476 CYS A N 1
ATOM 3796 C CA . CYS A 1 476 ? -18.332 11.195 39.436 1.00 83.06 476 CYS A CA 1
ATOM 3797 C C . CYS A 1 476 ? -17.850 10.847 38.019 1.00 83.06 476 CYS A C 1
ATOM 3799 O O . CYS A 1 476 ? -17.713 11.754 37.206 1.00 83.06 476 CYS A O 1
ATOM 3801 N N . LEU A 1 477 ? -17.555 9.577 37.736 1.00 83.50 477 LEU A N 1
ATOM 3802 C CA . LEU A 1 477 ? -17.167 9.101 36.408 1.00 83.50 477 LEU A CA 1
ATOM 3803 C C . LEU A 1 477 ? -18.328 8.469 35.660 1.00 83.50 477 LEU A C 1
ATOM 3805 O O . LEU A 1 477 ? -18.445 8.659 34.453 1.00 83.50 477 LEU A O 1
ATOM 3809 N N . THR A 1 478 ? -19.158 7.707 36.367 1.00 88.56 478 THR A N 1
ATOM 3810 C CA . THR A 1 478 ? -20.252 6.927 35.781 1.00 88.56 478 THR A CA 1
ATOM 3811 C C . THR A 1 478 ? -21.541 7.723 35.648 1.00 88.56 478 THR A C 1
ATOM 3813 O O . THR A 1 478 ? -22.469 7.269 34.978 1.00 88.56 478 THR A O 1
ATOM 3816 N N . GLU A 1 479 ? -21.616 8.908 36.254 1.00 90.56 479 GLU A N 1
ATOM 3817 C CA . GLU A 1 479 ? -22.803 9.742 36.211 1.00 90.56 479 GLU A CA 1
ATOM 3818 C C . GLU A 1 479 ? -22.477 11.203 35.900 1.00 90.56 479 GLU A C 1
ATOM 3820 O O . GLU A 1 479 ? -21.452 11.751 36.313 1.00 90.56 479 GLU A O 1
ATOM 3825 N N . LEU A 1 480 ? -23.411 11.854 35.206 1.00 88.88 480 LEU A N 1
ATOM 3826 C CA . LEU A 1 480 ? -23.350 13.276 34.892 1.00 88.88 480 LEU A CA 1
ATOM 3827 C C . LEU A 1 480 ? -24.636 13.967 35.366 1.00 88.88 480 LEU A C 1
ATOM 3829 O O . LEU A 1 480 ? -25.733 13.597 34.930 1.00 88.88 480 LEU A O 1
ATOM 3833 N N . PRO A 1 481 ? -24.543 14.953 36.278 1.00 85.44 481 PRO A N 1
ATOM 3834 C CA . PRO A 1 481 ? -25.696 15.747 36.669 1.00 85.44 481 PRO A CA 1
ATOM 3835 C C . PRO A 1 481 ? -26.083 16.709 35.540 1.00 85.44 481 PRO A C 1
ATOM 3837 O O . PRO A 1 481 ? -25.309 17.595 35.187 1.00 85.44 481 PRO A O 1
ATOM 3840 N N . CYS A 1 482 ? -27.304 16.561 35.031 1.00 81.38 482 CYS A N 1
ATOM 3841 C CA . CYS A 1 482 ? -27.952 17.512 34.134 1.00 81.38 482 CYS A CA 1
ATOM 3842 C C . CYS A 1 482 ? -29.058 18.284 34.888 1.00 81.38 482 CYS A C 1
ATOM 3844 O O . CYS A 1 482 ? -29.475 17.889 35.979 1.00 81.38 482 CYS A O 1
ATOM 3846 N N . ARG A 1 483 ? -29.560 19.386 34.317 1.00 76.06 483 ARG A N 1
ATOM 3847 C CA . ARG A 1 483 ? -30.530 20.321 34.912 1.00 76.06 483 ARG A CA 1
ATOM 3848 C C . ARG A 1 483 ? -31.755 19.621 35.491 1.00 76.06 483 ARG A C 1
ATOM 3850 O O . ARG A 1 483 ? -32.156 19.952 36.603 1.00 76.06 483 ARG A O 1
ATOM 3857 N N . ASP A 1 484 ? -32.307 18.653 34.758 1.00 75.06 484 ASP A N 1
ATOM 3858 C CA . ASP A 1 484 ? -33.577 17.996 35.099 1.00 75.06 484 ASP A CA 1
ATOM 3859 C C . ASP A 1 484 ? -33.441 16.494 35.412 1.00 75.06 484 ASP A C 1
ATOM 3861 O O . ASP A 1 484 ? -34.400 15.864 35.859 1.00 75.06 484 ASP A O 1
ATOM 3865 N N . GLN A 1 485 ? -32.265 15.898 35.191 1.00 81.06 485 GLN A N 1
ATOM 3866 C CA . GLN A 1 485 ? -32.025 14.471 35.421 1.00 81.06 485 GLN A CA 1
ATOM 3867 C C . GLN A 1 485 ? -30.545 14.169 35.657 1.00 81.06 485 GLN A C 1
ATOM 3869 O O . GLN A 1 485 ? -29.669 14.937 35.278 1.00 81.06 485 GLN A O 1
ATOM 3874 N N . LYS A 1 486 ? -30.258 13.011 36.248 1.00 87.38 486 LYS A N 1
ATOM 3875 C CA . LYS A 1 486 ? -28.900 12.477 36.346 1.00 87.38 486 LYS A CA 1
ATOM 3876 C C . LYS A 1 486 ? -28.726 11.418 35.266 1.00 87.38 486 LYS A C 1
ATOM 3878 O O . LYS A 1 486 ? -29.483 10.448 35.247 1.00 87.38 486 LYS A O 1
ATOM 3883 N N . LEU A 1 487 ? -27.771 11.612 34.364 1.00 91.19 487 LEU A N 1
ATOM 3884 C CA . LEU A 1 487 ? -27.412 10.588 33.389 1.00 91.19 487 LEU A CA 1
ATOM 3885 C C . LEU A 1 487 ? -26.553 9.541 34.083 1.00 91.19 487 LEU A C 1
ATOM 3887 O O . LEU A 1 487 ? -25.609 9.894 34.784 1.00 91.19 487 LEU A O 1
ATOM 3891 N N . ASN A 1 488 ? -26.891 8.271 33.889 1.00 92.81 488 ASN A N 1
ATOM 3892 C CA . ASN A 1 488 ? -26.109 7.144 34.372 1.00 92.81 488 ASN A CA 1
ATOM 3893 C C . ASN A 1 488 ? -25.558 6.398 33.154 1.00 92.81 488 ASN A C 1
ATOM 3895 O O . ASN A 1 488 ? -26.305 5.769 32.402 1.00 92.81 488 ASN A O 1
ATOM 3899 N N . PHE A 1 489 ? -24.254 6.518 32.934 1.00 94.38 489 PHE A N 1
ATOM 3900 C CA . PHE A 1 489 ? -23.597 6.028 31.731 1.00 94.38 489 PHE A CA 1
ATOM 3901 C C . PHE A 1 489 ? -23.562 4.510 31.659 1.00 94.38 489 PHE A C 1
ATOM 3903 O O . PHE A 1 489 ? -23.764 3.961 30.580 1.00 94.38 489 PHE A O 1
ATOM 3910 N N . THR A 1 490 ? -23.373 3.820 32.785 1.00 92.81 490 THR A N 1
ATOM 3911 C CA . THR A 1 490 ? -23.380 2.353 32.798 1.00 92.81 490 THR A CA 1
ATOM 3912 C C . THR A 1 490 ? -24.768 1.814 32.463 1.00 92.81 490 THR A C 1
ATOM 3914 O O . THR A 1 490 ? -24.878 0.898 31.650 1.00 92.81 490 THR A O 1
ATOM 3917 N N . ALA A 1 491 ? -25.840 2.426 32.969 1.00 93.44 491 ALA A N 1
ATOM 3918 C CA . ALA A 1 491 ? -27.209 2.074 32.591 1.00 93.44 491 ALA A CA 1
ATOM 3919 C C . ALA A 1 491 ? -27.498 2.375 31.107 1.00 93.44 491 ALA A C 1
ATOM 3921 O O . ALA A 1 491 ? -28.080 1.546 30.407 1.00 93.44 491 ALA A O 1
ATOM 3922 N N . MET A 1 492 ? -27.056 3.532 30.597 1.00 95.25 492 MET A N 1
ATOM 3923 C CA . MET A 1 492 ? -27.221 3.902 29.184 1.00 95.25 492 MET A CA 1
ATOM 3924 C C . MET A 1 492 ? -26.494 2.937 28.239 1.00 95.25 492 MET A C 1
ATOM 3926 O O . MET A 1 492 ? -27.095 2.460 27.275 1.00 95.25 492 MET A O 1
ATOM 3930 N N . LEU A 1 493 ? -25.228 2.621 28.528 1.00 97.00 493 LEU A N 1
ATOM 3931 C CA . LEU A 1 493 ? -24.431 1.658 27.766 1.00 97.00 493 LEU A CA 1
ATOM 3932 C C . LEU A 1 493 ? -25.046 0.259 27.836 1.00 97.00 493 LEU A C 1
ATOM 3934 O O . LEU A 1 493 ? -25.179 -0.396 26.806 1.00 97.00 493 LEU A O 1
ATOM 3938 N N . SER A 1 494 ? -25.474 -0.176 29.025 1.00 96.62 494 SER A N 1
ATOM 3939 C CA . SER A 1 494 ? -26.098 -1.490 29.216 1.00 96.62 494 SER A CA 1
ATOM 3940 C C . SER A 1 494 ? -27.363 -1.630 28.382 1.00 96.62 494 SER A C 1
ATOM 3942 O O . SER A 1 494 ? -27.494 -2.607 27.654 1.00 96.62 494 SER A O 1
ATOM 3944 N N . ARG A 1 495 ? -28.260 -0.637 28.412 1.00 96.00 495 ARG A N 1
ATOM 3945 C CA . ARG A 1 495 ? -29.476 -0.660 27.592 1.00 96.00 495 ARG A CA 1
ATOM 3946 C C . ARG A 1 495 ? -29.159 -0.691 26.103 1.00 96.00 495 ARG A C 1
ATOM 3948 O O . ARG A 1 495 ? -29.672 -1.544 25.388 1.00 96.00 495 ARG A O 1
ATOM 3955 N N . HIS A 1 496 ? -28.281 0.198 25.636 1.00 95.50 496 HIS A N 1
ATOM 3956 C CA . HIS A 1 496 ? -27.943 0.263 24.212 1.00 95.50 496 HIS A CA 1
ATOM 3957 C C . HIS A 1 496 ? -27.299 -1.034 23.712 1.00 95.50 496 HIS A C 1
ATOM 3959 O O . HIS A 1 496 ? -27.669 -1.525 22.646 1.00 95.50 496 HIS A O 1
ATOM 3965 N N . ILE A 1 497 ? -26.379 -1.626 24.478 1.00 96.75 497 ILE A N 1
ATOM 3966 C CA . ILE A 1 497 ? -25.734 -2.897 24.125 1.00 96.75 497 ILE A CA 1
ATOM 3967 C C . ILE A 1 497 ? -26.734 -4.057 24.202 1.00 96.75 497 ILE A C 1
ATOM 3969 O O . ILE A 1 497 ? -26.736 -4.901 23.307 1.00 96.75 497 ILE A O 1
ATOM 3973 N N . ALA A 1 498 ? -27.594 -4.094 25.223 1.00 95.81 498 ALA A N 1
ATOM 3974 C CA . ALA A 1 498 ? -28.639 -5.105 25.368 1.00 95.81 498 ALA A CA 1
ATOM 3975 C C . ALA A 1 498 ? -29.593 -5.111 24.166 1.00 95.81 498 ALA A C 1
ATOM 3977 O O . ALA A 1 498 ? -29.805 -6.166 23.569 1.00 95.81 498 ALA A O 1
ATOM 3978 N N . ASP A 1 499 ? -30.072 -3.935 23.753 1.00 93.06 499 ASP A N 1
ATOM 3979 C CA . ASP A 1 499 ? -30.941 -3.772 22.584 1.00 93.06 499 ASP A CA 1
ATOM 3980 C C . ASP A 1 499 ? -30.233 -4.189 21.287 1.00 93.06 499 ASP A C 1
ATOM 3982 O O . ASP A 1 499 ? -30.807 -4.848 20.419 1.00 93.06 499 ASP A O 1
ATOM 3986 N N . THR A 1 500 ? -28.963 -3.809 21.151 1.00 93.00 500 THR A N 1
ATOM 3987 C CA . THR A 1 500 ? -28.192 -3.990 19.917 1.00 93.00 500 THR A CA 1
ATOM 3988 C C . THR A 1 500 ? -27.741 -5.442 19.716 1.00 93.00 500 THR A C 1
ATOM 3990 O O . THR A 1 500 ? -27.774 -5.975 18.601 1.00 93.00 500 THR A O 1
ATOM 3993 N N . LEU A 1 501 ? -27.338 -6.109 20.799 1.00 94.56 501 LEU A N 1
ATOM 3994 C CA . LEU A 1 501 ? -26.823 -7.479 20.781 1.00 94.56 501 LEU A CA 1
ATOM 3995 C C . LEU A 1 501 ? -27.869 -8.538 21.158 1.00 94.56 501 LEU A C 1
ATOM 3997 O O . LEU A 1 501 ? -27.542 -9.722 21.113 1.00 94.56 501 LEU A O 1
ATOM 4001 N N . ASP A 1 502 ? -29.101 -8.132 21.481 1.00 91.38 502 ASP A N 1
ATOM 4002 C CA . ASP A 1 502 ? -30.188 -9.011 21.942 1.00 91.38 502 ASP A CA 1
ATOM 4003 C C . ASP A 1 502 ? -29.799 -9.793 23.213 1.00 91.38 502 ASP A C 1
ATOM 4005 O O . ASP A 1 502 ? -29.839 -11.024 23.284 1.00 91.38 502 ASP A O 1
ATOM 4009 N N . VAL A 1 503 ? -29.350 -9.047 24.227 1.00 93.00 503 VAL A N 1
ATOM 4010 C CA . VAL A 1 503 ? -28.888 -9.568 25.522 1.00 93.00 503 VAL A CA 1
ATOM 4011 C C . VAL A 1 503 ? -29.814 -9.082 26.632 1.00 93.00 503 VAL A C 1
ATOM 4013 O O . VAL A 1 503 ? -30.401 -8.010 26.551 1.00 93.00 503 VAL A O 1
ATOM 4016 N N . ARG A 1 504 ? -29.946 -9.860 27.711 1.00 92.75 504 ARG A N 1
ATOM 4017 C CA . ARG A 1 504 ? -30.742 -9.460 28.878 1.00 92.75 504 ARG A CA 1
ATOM 4018 C C . ARG A 1 504 ? -30.174 -8.201 29.552 1.00 92.75 504 ARG A C 1
ATOM 4020 O O . ARG A 1 504 ? -29.100 -8.268 30.150 1.00 92.75 504 ARG A O 1
ATOM 4027 N N . GLU A 1 505 ? -30.922 -7.097 29.484 1.00 93.06 505 GLU A N 1
ATOM 4028 C CA . GLU A 1 505 ? -30.554 -5.787 30.053 1.00 93.06 505 GLU A CA 1
ATOM 4029 C C . GLU A 1 505 ? -30.256 -5.873 31.556 1.00 93.06 505 GLU A C 1
ATOM 4031 O O . GLU A 1 505 ? -29.210 -5.401 31.985 1.00 93.06 505 GLU A O 1
ATOM 4036 N N . ASP A 1 506 ? -31.095 -6.563 32.340 1.00 92.69 506 ASP A N 1
ATOM 4037 C CA . ASP A 1 506 ? -30.922 -6.708 33.795 1.00 92.69 506 ASP A CA 1
ATOM 4038 C C . ASP A 1 506 ? -29.595 -7.382 34.163 1.00 92.69 506 ASP A C 1
ATOM 4040 O O . ASP A 1 506 ? -28.924 -7.012 35.126 1.00 92.69 506 ASP A O 1
ATOM 4044 N N . LEU A 1 507 ? -29.195 -8.388 33.389 1.00 93.31 507 LEU A N 1
ATOM 4045 C CA . LEU A 1 507 ? -27.936 -9.089 33.593 1.00 93.31 507 LEU A CA 1
ATOM 4046 C C . LEU A 1 507 ? -26.739 -8.210 33.217 1.00 93.31 507 LEU A C 1
ATOM 4048 O O . LEU A 1 507 ? -25.737 -8.202 33.934 1.00 93.31 507 LEU A O 1
ATOM 4052 N N . LEU A 1 508 ? -26.839 -7.488 32.100 1.00 94.19 508 LEU A N 1
ATOM 4053 C CA . LEU A 1 508 ? -25.770 -6.622 31.620 1.00 94.19 508 LEU A CA 1
ATOM 4054 C C . LEU A 1 508 ? -25.562 -5.415 32.540 1.00 94.19 508 LEU A C 1
ATOM 4056 O O . LEU A 1 508 ? -24.425 -5.144 32.910 1.00 94.19 508 LEU A O 1
ATOM 4060 N N . GLU A 1 509 ? -26.642 -4.777 32.993 1.00 93.12 509 GLU A N 1
ATOM 4061 C CA . GLU A 1 509 ? -26.599 -3.655 33.935 1.00 93.12 509 GLU A CA 1
ATOM 4062 C C . GLU A 1 509 ? -25.930 -4.060 35.252 1.00 93.12 509 GLU A C 1
ATOM 4064 O O . GLU A 1 509 ? -25.006 -3.390 35.708 1.00 93.12 509 GLU A O 1
ATOM 4069 N N . ASN A 1 510 ? -26.309 -5.212 35.820 1.00 92.00 510 ASN A N 1
ATOM 4070 C CA . ASN A 1 510 ? -25.664 -5.741 37.024 1.00 92.00 510 ASN A CA 1
ATOM 4071 C C . ASN A 1 510 ? -24.174 -6.057 36.807 1.00 92.00 510 ASN A C 1
ATOM 4073 O O . ASN A 1 510 ? -23.359 -5.831 37.700 1.00 92.00 510 ASN A O 1
ATOM 4077 N N . THR A 1 511 ? -23.813 -6.585 35.633 1.00 93.44 511 THR A N 1
ATOM 4078 C CA . THR A 1 511 ? -22.417 -6.924 35.316 1.00 93.44 511 THR A CA 1
ATOM 4079 C C . THR A 1 511 ? -21.574 -5.661 35.152 1.00 93.44 511 THR A C 1
ATOM 4081 O O . THR A 1 511 ? -20.486 -5.577 35.715 1.00 93.44 511 THR A O 1
ATOM 4084 N N . LEU A 1 512 ? -22.078 -4.661 34.425 1.00 92.00 512 LEU A N 1
ATOM 4085 C CA . LEU A 1 512 ? -21.353 -3.419 34.173 1.00 92.00 512 LEU A CA 1
ATOM 4086 C C . LEU A 1 512 ? -21.259 -2.548 35.434 1.00 92.00 512 LEU A C 1
ATOM 4088 O O . LEU A 1 512 ? -20.205 -1.979 35.697 1.00 92.00 512 LEU A O 1
ATOM 4092 N N . ALA A 1 513 ? -22.306 -2.512 36.266 1.00 87.81 513 ALA A N 1
ATOM 4093 C CA . ALA A 1 513 ? -22.268 -1.844 37.568 1.00 87.81 513 ALA A CA 1
ATOM 4094 C C . ALA A 1 513 ? -21.256 -2.483 38.540 1.00 87.81 513 ALA A C 1
ATOM 4096 O O . ALA A 1 513 ? -20.691 -1.795 39.384 1.00 87.81 513 ALA A O 1
ATOM 4097 N N . GLY A 1 514 ? -21.006 -3.792 38.425 1.00 89.12 514 GLY A N 1
ATOM 4098 C CA . GLY A 1 514 ? -19.991 -4.500 39.209 1.00 89.12 514 GLY A CA 1
ATOM 4099 C C . GLY A 1 514 ? -18.575 -4.437 38.626 1.00 89.12 514 GLY A C 1
ATOM 4100 O O . GLY A 1 514 ? -17.648 -4.962 39.243 1.00 89.12 514 GLY A O 1
ATOM 4101 N N . PHE A 1 515 ? -18.382 -3.826 37.454 1.00 91.00 515 PHE A N 1
ATOM 4102 C CA . PHE A 1 515 ? -17.156 -4.003 36.677 1.00 91.00 515 PHE A CA 1
ATOM 4103 C C . PHE A 1 515 ? -15.926 -3.354 37.320 1.00 91.00 515 PHE A C 1
ATOM 4105 O O . PHE A 1 515 ? -14.842 -3.930 37.301 1.00 91.00 515 PHE A O 1
ATOM 4112 N N . VAL A 1 516 ? -16.089 -2.205 37.981 1.00 88.69 516 VAL A N 1
ATOM 4113 C CA . VAL A 1 516 ? -14.996 -1.570 38.737 1.00 88.69 516 VAL A CA 1
ATOM 4114 C C . VAL A 1 516 ? -14.552 -2.429 39.921 1.00 88.69 516 VAL A C 1
ATOM 4116 O O . VAL A 1 516 ? -13.355 -2.544 40.182 1.00 88.69 516 VAL A O 1
ATOM 4119 N N . ALA A 1 517 ? -15.490 -3.079 40.615 1.00 87.44 517 ALA A N 1
ATOM 4120 C CA . ALA A 1 517 ? -15.163 -4.004 41.697 1.00 87.44 517 ALA A CA 1
ATOM 4121 C C . ALA A 1 517 ? -14.460 -5.271 41.177 1.00 87.44 517 ALA A C 1
ATOM 4123 O O . ALA A 1 517 ? -13.536 -5.770 41.820 1.00 87.44 517 ALA A O 1
ATOM 4124 N N . ASP A 1 518 ? -14.856 -5.769 40.002 1.00 88.19 518 ASP A N 1
ATOM 4125 C CA . ASP A 1 518 ? -14.179 -6.888 39.341 1.00 88.19 518 ASP A CA 1
ATOM 4126 C C . ASP A 1 518 ? -12.729 -6.526 38.975 1.00 88.19 518 ASP A C 1
ATOM 4128 O O . ASP A 1 518 ? -11.794 -7.210 39.398 1.00 88.19 518 ASP A O 1
ATOM 4132 N N . MET A 1 519 ? -12.530 -5.384 38.312 1.00 88.81 519 MET A N 1
ATOM 4133 C CA . MET A 1 519 ? -11.216 -4.814 37.996 1.00 88.81 519 MET A CA 1
ATOM 4134 C C . MET A 1 519 ? -10.324 -4.669 39.242 1.00 88.81 519 MET A C 1
ATOM 4136 O O . MET A 1 519 ? -9.169 -5.106 39.238 1.00 88.81 519 MET A O 1
ATOM 4140 N N . GLN A 1 520 ? -10.881 -4.147 40.342 1.00 86.00 520 GLN A N 1
ATOM 4141 C CA . GLN A 1 520 ? -10.211 -4.056 41.646 1.00 86.00 520 GLN A CA 1
ATOM 4142 C C . GLN A 1 520 ? -9.763 -5.417 42.171 1.00 86.00 520 GLN A C 1
ATOM 4144 O O . GLN A 1 520 ? -8.617 -5.569 42.591 1.00 86.00 520 GLN A O 1
ATOM 4149 N N . SER A 1 521 ? -10.659 -6.403 42.156 1.00 83.88 521 SER A N 1
ATOM 4150 C CA . SER A 1 521 ? -10.382 -7.733 42.702 1.00 83.88 521 SER A CA 1
ATOM 4151 C C . SER A 1 521 ? -9.329 -8.504 41.903 1.00 83.88 521 SER A C 1
ATOM 4153 O O . SER A 1 521 ? -8.593 -9.304 42.475 1.00 83.88 521 SER A O 1
ATOM 4155 N N . ASN A 1 522 ? -9.225 -8.225 40.601 1.00 82.31 522 ASN A N 1
ATOM 4156 C CA . ASN A 1 522 ? -8.301 -8.890 39.687 1.00 82.31 522 ASN A CA 1
ATOM 4157 C C . ASN A 1 522 ? -7.010 -8.085 39.431 1.00 82.31 522 ASN A C 1
ATOM 4159 O O . ASN A 1 522 ? -6.116 -8.566 38.729 1.00 82.31 522 ASN A O 1
ATOM 4163 N N . GLY A 1 523 ? -6.895 -6.863 39.969 1.00 79.00 523 GLY A N 1
ATOM 4164 C CA . GLY A 1 523 ? -5.734 -5.987 39.770 1.00 79.00 523 GLY A CA 1
ATOM 4165 C C . GLY A 1 523 ? -5.518 -5.569 38.309 1.00 79.00 523 GLY A C 1
ATOM 4166 O O . GLY A 1 523 ? -4.377 -5.362 37.885 1.00 79.00 523 GLY A O 1
ATOM 4167 N N . HIS A 1 524 ? -6.596 -5.487 37.525 1.00 84.81 524 HIS A N 1
ATOM 4168 C CA . HIS A 1 524 ? -6.588 -5.121 36.106 1.00 84.81 524 HIS A CA 1
ATOM 4169 C C . HIS A 1 524 ? -7.448 -3.874 35.872 1.00 84.81 524 HIS A C 1
ATOM 4171 O O . HIS A 1 524 ? -8.383 -3.617 36.620 1.00 84.81 524 HIS A O 1
ATOM 4177 N N . VAL A 1 525 ? -7.119 -3.097 34.843 1.00 89.25 525 VAL A N 1
ATOM 4178 C CA . VAL A 1 525 ? -7.834 -1.887 34.431 1.00 89.25 525 VAL A CA 1
ATOM 4179 C C . VAL A 1 525 ? -8.168 -2.041 32.953 1.00 89.25 525 VAL A C 1
ATOM 4181 O O . VAL A 1 525 ? -7.263 -2.266 32.159 1.00 89.25 525 VAL A O 1
ATOM 4184 N N . ASP A 1 526 ? -9.444 -1.912 32.607 1.00 92.62 526 ASP A N 1
ATOM 4185 C CA . ASP A 1 526 ? -9.934 -1.952 31.230 1.00 92.62 526 ASP A CA 1
ATOM 4186 C C . ASP A 1 526 ? -9.937 -0.529 30.652 1.00 92.62 526 ASP A C 1
ATOM 4188 O O . ASP A 1 526 ? -10.766 0.304 31.033 1.00 92.62 526 ASP A O 1
ATOM 4192 N N . HIS A 1 527 ? -8.992 -0.223 29.758 1.00 92.69 527 HIS A N 1
ATOM 4193 C CA . HIS A 1 527 ? -8.916 1.096 29.124 1.00 92.69 527 HIS A CA 1
ATOM 4194 C C . HIS A 1 527 ? -10.167 1.414 28.297 1.00 92.69 527 HIS A C 1
ATOM 4196 O O . HIS A 1 527 ? -10.624 2.551 28.350 1.00 92.69 527 HIS A O 1
ATOM 4202 N N . GLY A 1 528 ? -10.776 0.435 27.617 1.00 95.38 528 GLY A N 1
ATOM 4203 C CA . GLY A 1 528 ? -11.992 0.627 26.822 1.00 95.38 528 GLY A CA 1
ATOM 4204 C C . GLY A 1 528 ? -13.175 1.115 27.658 1.00 95.38 528 GLY A C 1
ATOM 4205 O O . GLY A 1 528 ? -13.903 2.016 27.240 1.00 95.38 528 GLY A O 1
ATOM 4206 N N . TYR A 1 529 ? -13.325 0.613 28.886 1.00 95.44 529 TYR A N 1
ATOM 4207 C CA . TYR A 1 529 ? -14.317 1.136 29.831 1.00 95.44 529 TYR A CA 1
ATOM 4208 C C . TYR A 1 529 ? -14.079 2.610 30.170 1.00 95.44 529 TYR A C 1
ATOM 4210 O O . TYR A 1 529 ? -14.992 3.430 30.050 1.00 95.44 529 TYR A O 1
ATOM 4218 N N . TYR A 1 530 ? -12.852 2.976 30.548 1.00 93.31 530 TYR A N 1
ATOM 4219 C CA . TYR A 1 530 ? -12.531 4.365 30.888 1.00 93.31 530 TYR A CA 1
ATOM 4220 C C . TYR A 1 530 ? -12.596 5.299 29.674 1.00 93.31 530 TYR A C 1
ATOM 4222 O O . TYR A 1 530 ? -13.060 6.429 29.819 1.00 93.31 530 TYR A O 1
ATOM 4230 N N . SER A 1 531 ? -12.215 4.833 28.483 1.00 95.00 531 SER A N 1
ATOM 4231 C CA . SER A 1 531 ? -12.353 5.576 27.228 1.00 95.00 531 SER A CA 1
ATOM 4232 C C . SER A 1 531 ? -13.817 5.866 26.900 1.00 95.00 531 SER A C 1
ATOM 4234 O O . SER A 1 531 ? -14.164 7.004 26.585 1.00 95.00 531 SER A O 1
ATOM 4236 N N . ALA A 1 532 ? -14.702 4.871 27.039 1.00 97.00 532 ALA A N 1
ATOM 4237 C CA . ALA A 1 532 ? -16.134 5.049 26.811 1.00 97.00 532 ALA A CA 1
ATOM 4238 C C . ALA A 1 532 ? -16.745 6.074 27.783 1.00 97.00 532 ALA A C 1
ATOM 4240 O O . ALA A 1 532 ? -17.507 6.949 27.366 1.00 97.00 532 ALA A O 1
ATOM 4241 N N . LEU A 1 533 ? -16.383 6.011 29.071 1.00 94.06 533 LEU A N 1
ATOM 4242 C CA . LEU A 1 533 ? -16.835 6.992 30.063 1.00 94.06 533 LEU A CA 1
ATOM 4243 C C . LEU A 1 533 ? -16.273 8.391 29.794 1.00 94.06 533 LEU A C 1
ATOM 4245 O O . LEU A 1 533 ? -17.013 9.367 29.899 1.00 94.06 533 LEU A O 1
ATOM 4249 N N . ALA A 1 534 ? -14.994 8.504 29.428 1.00 90.75 534 ALA A N 1
ATOM 4250 C CA . ALA A 1 534 ? -14.367 9.781 29.103 1.00 90.75 534 ALA A CA 1
ATOM 4251 C C . ALA A 1 534 ? -15.056 10.453 27.906 1.00 90.75 534 ALA A C 1
ATOM 4253 O O . ALA A 1 534 ? -15.347 11.649 27.963 1.00 90.75 534 ALA A O 1
ATOM 4254 N N . LEU A 1 535 ? -15.400 9.677 26.872 1.00 92.31 535 LEU A N 1
ATOM 4255 C CA . LEU A 1 535 ? -16.158 10.168 25.725 1.00 92.31 535 LEU A CA 1
ATOM 4256 C C . LEU A 1 535 ? -17.541 10.692 26.148 1.00 92.31 535 LEU A C 1
ATOM 4258 O O . LEU A 1 535 ? -17.913 11.815 25.807 1.00 92.31 535 LEU A O 1
ATOM 4262 N N . LEU A 1 536 ? -18.290 9.913 26.938 1.00 93.38 536 LEU A N 1
ATOM 4263 C CA . LEU A 1 536 ? -19.632 10.288 27.403 1.00 93.38 536 LEU A CA 1
ATOM 4264 C C . LEU A 1 536 ? -19.631 11.499 28.339 1.00 93.38 536 LEU A C 1
ATOM 4266 O O . LEU A 1 536 ? -20.538 12.329 28.239 1.00 93.38 536 LEU A O 1
ATOM 4270 N N . GLN A 1 537 ? -18.632 11.613 29.219 1.00 89.31 537 GLN A N 1
ATOM 4271 C CA . GLN A 1 537 ? -18.429 12.785 30.072 1.00 89.31 537 GLN A CA 1
ATOM 4272 C C . GLN A 1 537 ? -18.177 14.024 29.222 1.00 89.31 537 GLN A C 1
ATOM 4274 O O . GLN A 1 537 ? -18.848 15.043 29.384 1.00 89.31 537 GLN A O 1
ATOM 4279 N N . HIS A 1 538 ? -17.226 13.928 28.294 1.00 86.19 538 HIS A N 1
ATOM 4280 C CA . HIS A 1 538 ? -16.784 15.084 27.535 1.00 86.19 538 HIS A CA 1
ATOM 4281 C C . HIS A 1 538 ? -17.881 15.631 26.618 1.00 86.19 538 HIS A C 1
ATOM 4283 O O . HIS A 1 538 ? -18.074 16.838 26.533 1.00 86.19 538 HIS A O 1
ATOM 4289 N N . TYR A 1 539 ? -18.668 14.745 26.007 1.00 87.38 539 TYR A N 1
ATOM 4290 C CA . TYR A 1 539 ? -19.784 15.120 25.136 1.00 87.38 539 TYR A CA 1
ATOM 4291 C C . TYR A 1 539 ? -21.093 15.341 25.908 1.00 87.38 539 TYR A C 1
ATOM 4293 O O . TYR A 1 539 ? -22.130 15.637 25.316 1.00 87.38 539 TYR A O 1
ATOM 4301 N N . GLY A 1 540 ? -21.067 15.224 27.238 1.00 87.19 540 GLY A N 1
ATOM 4302 C CA . GLY A 1 540 ? -22.239 15.300 28.104 1.00 87.19 540 GLY A CA 1
ATOM 4303 C C . GLY A 1 540 ? -23.031 16.604 28.002 1.00 87.19 540 GLY A C 1
ATOM 4304 O O . GLY A 1 540 ? -24.251 16.591 28.160 1.00 87.19 540 GLY A O 1
ATOM 4305 N N . PHE A 1 541 ? -22.375 17.718 27.658 1.00 83.88 541 PHE A N 1
ATOM 4306 C CA . PHE A 1 541 ? -23.043 19.006 27.431 1.00 83.88 541 PHE A CA 1
ATOM 4307 C C . PHE A 1 541 ? -24.092 18.933 26.307 1.00 83.88 541 PHE A C 1
ATOM 4309 O O . PHE A 1 541 ? -25.097 19.642 26.355 1.00 83.88 541 PHE A O 1
ATOM 4316 N N . MET A 1 542 ? -23.913 18.043 25.321 1.00 87.00 542 MET A N 1
ATOM 4317 C CA . MET A 1 542 ? -24.868 17.857 24.226 1.00 87.00 542 MET A CA 1
ATOM 4318 C C . MET A 1 542 ? -26.197 17.277 24.708 1.00 87.00 542 MET A C 1
ATOM 4320 O O . MET A 1 542 ? -27.234 17.543 24.103 1.00 87.00 542 MET A O 1
ATOM 4324 N N . ALA A 1 543 ? -26.193 16.510 25.804 1.00 86.12 543 ALA A N 1
ATOM 4325 C CA . ALA A 1 543 ? -27.408 15.929 26.368 1.00 86.12 543 ALA A CA 1
ATOM 4326 C C . ALA A 1 543 ? -28.413 16.997 26.832 1.00 86.12 543 ALA A C 1
ATOM 4328 O O . ALA A 1 543 ? -29.616 16.729 26.869 1.00 86.12 543 ALA A O 1
ATOM 4329 N N . GLU A 1 544 ? -27.916 18.193 27.161 1.00 83.06 544 GLU A N 1
ATOM 4330 C CA . GLU A 1 544 ? -28.692 19.369 27.570 1.00 83.06 544 GLU A CA 1
ATOM 4331 C C . GLU A 1 544 ? -28.859 20.417 26.458 1.00 83.06 544 GLU A C 1
ATOM 4333 O O . GLU A 1 544 ? -29.430 21.483 26.702 1.00 83.06 544 GLU A O 1
ATOM 4338 N N . GLY A 1 545 ? -28.324 20.143 25.265 1.00 80.81 545 GLY A N 1
ATOM 4339 C CA . GLY A 1 545 ? -28.394 21.033 24.112 1.00 80.81 545 GLY A CA 1
ATOM 4340 C C . GLY A 1 545 ? -29.792 21.105 23.496 1.00 80.81 545 GLY A C 1
ATOM 4341 O O . GLY A 1 545 ? -30.800 20.724 24.099 1.00 80.81 545 GLY A O 1
ATOM 4342 N N . ASP A 1 546 ? -29.869 21.597 22.261 1.00 82.75 546 ASP A N 1
ATOM 4343 C CA . ASP A 1 546 ? -31.126 21.569 21.518 1.00 82.75 546 ASP A CA 1
ATOM 4344 C C . ASP A 1 546 ? -31.565 20.128 21.173 1.00 82.75 546 ASP A C 1
ATOM 4346 O O . ASP A 1 546 ? -30.882 19.138 21.457 1.00 82.75 546 ASP A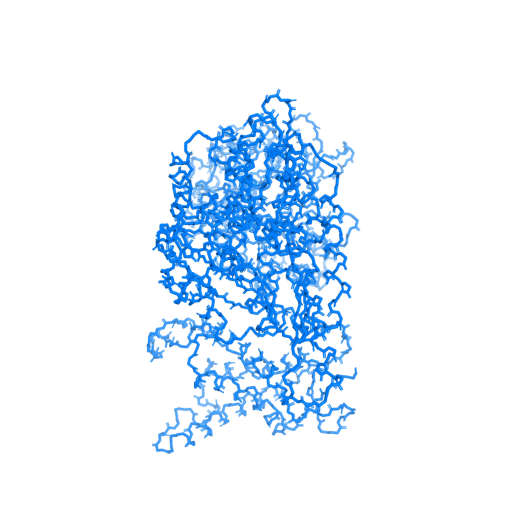 O 1
ATOM 4350 N N . GLY A 1 547 ? -32.747 19.991 20.566 1.00 84.06 547 GLY A N 1
ATOM 4351 C CA . GLY A 1 547 ? -33.293 18.679 20.216 1.00 84.06 547 GLY A CA 1
ATOM 4352 C C . GLY A 1 547 ? -32.384 17.851 19.298 1.00 84.06 547 GLY A C 1
ATOM 4353 O O . GLY A 1 547 ? -32.392 16.624 19.412 1.00 84.06 547 GLY A O 1
ATOM 4354 N N . ALA A 1 548 ? -31.594 18.496 18.434 1.00 85.25 548 ALA A N 1
ATOM 4355 C CA . ALA A 1 548 ? -30.665 17.832 17.529 1.00 85.25 548 ALA A CA 1
ATOM 4356 C C . ALA A 1 548 ? -29.388 17.399 18.265 1.00 85.25 548 ALA A C 1
ATOM 4358 O O . ALA A 1 548 ? -29.025 16.224 18.193 1.00 85.25 548 ALA A O 1
ATOM 4359 N N . SER A 1 549 ? -28.766 18.282 19.055 1.00 86.44 549 SER A N 1
ATOM 4360 C CA . SER A 1 549 ? -27.595 17.940 19.880 1.00 86.44 549 SER A CA 1
ATOM 4361 C C . SER A 1 549 ? -27.900 16.791 20.843 1.00 86.44 549 SER A C 1
ATOM 4363 O O . SER A 1 549 ? -27.153 15.814 20.926 1.00 86.44 549 SER A O 1
ATOM 4365 N N . ALA A 1 550 ? -29.048 16.850 21.521 1.00 88.56 550 ALA A N 1
ATOM 4366 C CA . ALA A 1 550 ? -29.441 15.823 22.477 1.00 88.56 550 ALA A CA 1
ATOM 4367 C C . ALA A 1 550 ? -29.757 14.477 21.797 1.00 88.56 550 ALA A C 1
ATOM 4369 O O . ALA A 1 550 ? -29.588 13.420 22.412 1.00 88.56 550 ALA A O 1
ATOM 4370 N N . LYS A 1 551 ? -30.208 14.494 20.534 1.00 90.56 551 LYS A N 1
ATOM 4371 C CA . LYS A 1 551 ? -30.384 13.287 19.713 1.00 90.56 551 LYS A CA 1
ATOM 4372 C C . LYS A 1 551 ? -29.031 12.677 19.341 1.00 90.56 551 LYS A C 1
ATOM 4374 O O . LYS A 1 551 ? -28.822 11.499 19.619 1.00 90.56 551 LYS A O 1
ATOM 4379 N N . ILE A 1 552 ? -28.097 13.481 18.825 1.00 92.00 552 ILE A N 1
ATOM 4380 C CA . ILE A 1 552 ? -26.736 13.038 18.474 1.00 92.00 552 ILE A CA 1
ATOM 4381 C C . ILE A 1 552 ? -26.053 12.385 19.678 1.00 92.00 552 ILE A C 1
ATOM 4383 O O . ILE A 1 552 ? -25.469 11.309 19.546 1.00 92.00 552 ILE A O 1
ATOM 4387 N N . TYR A 1 553 ? -26.187 12.976 20.868 1.00 92.31 553 TYR A N 1
ATOM 4388 C CA . TYR A 1 553 ? -25.633 12.403 22.094 1.00 92.31 553 TYR A CA 1
ATOM 4389 C C . TYR A 1 553 ? -26.222 11.022 22.428 1.00 92.31 553 TYR A C 1
ATOM 4391 O O . TYR A 1 553 ? -25.488 10.062 22.662 1.00 92.31 553 TYR A O 1
ATOM 4399 N N . ARG A 1 554 ? -27.558 10.902 22.424 1.00 91.50 554 ARG A N 1
ATOM 4400 C CA . ARG A 1 554 ? -28.257 9.656 22.785 1.00 91.50 554 ARG A CA 1
ATOM 4401 C C . ARG A 1 554 ? -28.110 8.542 21.751 1.00 91.50 554 ARG A C 1
ATOM 4403 O O . ARG A 1 554 ? -28.295 7.384 22.111 1.00 91.50 554 ARG A O 1
ATOM 4410 N N . GLU A 1 555 ? -27.819 8.875 20.497 1.00 92.38 555 GLU A N 1
ATOM 4411 C CA . GLU A 1 555 ? -27.789 7.903 19.401 1.00 92.38 555 GLU A CA 1
ATOM 4412 C C . GLU A 1 555 ? -26.391 7.664 18.837 1.00 92.38 555 GLU A C 1
ATOM 4414 O O . GLU A 1 555 ? -25.983 6.512 18.728 1.00 92.38 555 GLU A O 1
ATOM 4419 N N . ALA A 1 556 ? -25.665 8.708 18.436 1.00 94.38 556 ALA A N 1
ATOM 4420 C CA . ALA A 1 556 ? -24.387 8.574 17.741 1.00 94.38 556 ALA A CA 1
ATOM 4421 C C . ALA A 1 556 ? -23.204 8.506 18.712 1.00 94.38 556 ALA A C 1
ATOM 4423 O O . ALA A 1 556 ? -22.377 7.602 18.600 1.00 94.38 556 ALA A O 1
ATOM 4424 N N . VAL A 1 557 ? -23.155 9.404 19.703 1.00 95.25 557 VAL A N 1
ATOM 4425 C CA . VAL A 1 557 ? -22.094 9.396 20.727 1.00 95.25 557 VAL A CA 1
ATOM 4426 C C . VAL A 1 557 ? -22.210 8.152 21.606 1.00 95.25 557 VAL A C 1
ATOM 4428 O O . VAL A 1 557 ? -21.207 7.484 21.840 1.00 95.25 557 VAL A O 1
ATOM 4431 N N . LEU A 1 558 ? -23.423 7.794 22.045 1.00 96.62 558 LEU A N 1
ATOM 4432 C CA . LEU A 1 558 ? -23.642 6.578 22.835 1.00 96.62 558 LEU A CA 1
ATOM 4433 C C . LEU A 1 558 ? -23.260 5.301 22.070 1.00 96.62 558 LEU A C 1
ATOM 4435 O O . LEU A 1 558 ? -22.671 4.395 22.653 1.00 96.62 558 LEU A O 1
ATOM 4439 N N . ASP A 1 559 ? -23.545 5.237 20.768 1.00 96.94 559 ASP A N 1
ATOM 4440 C CA . ASP A 1 559 ? -23.173 4.096 19.928 1.00 96.94 559 ASP A CA 1
ATOM 4441 C C . ASP A 1 559 ? -21.654 3.996 19.730 1.00 96.94 559 ASP A C 1
ATOM 4443 O O . ASP A 1 559 ? -21.089 2.912 19.880 1.00 96.94 559 ASP A O 1
ATOM 4447 N N . ALA A 1 560 ? -20.969 5.123 19.507 1.00 97.88 560 ALA A N 1
ATOM 4448 C CA . ALA A 1 560 ? -19.508 5.172 19.479 1.00 97.88 560 ALA A CA 1
ATOM 4449 C C . ALA A 1 560 ? -18.896 4.761 20.832 1.00 97.88 560 ALA A C 1
ATOM 4451 O O . ALA A 1 560 ? -18.009 3.913 20.868 1.00 97.88 560 ALA A O 1
ATOM 4452 N N . ALA A 1 561 ? -19.417 5.274 21.951 1.00 98.44 561 ALA A N 1
ATOM 4453 C CA . ALA A 1 561 ? -18.977 4.889 23.293 1.00 98.44 561 ALA A CA 1
ATOM 4454 C C . ALA A 1 561 ? -19.204 3.394 23.566 1.00 98.44 561 ALA A C 1
ATOM 4456 O O . ALA A 1 561 ? -18.361 2.739 24.175 1.00 98.44 561 ALA A O 1
ATOM 4457 N N . SER A 1 562 ? -20.310 2.824 23.081 1.00 98.31 562 SER A N 1
ATOM 4458 C CA . SER A 1 562 ? -20.550 1.386 23.190 1.00 98.31 562 SER A CA 1
ATOM 4459 C C . SER A 1 562 ? -19.589 0.565 22.330 1.00 98.31 562 SER A C 1
ATOM 4461 O O . SER A 1 562 ? -19.087 -0.444 22.812 1.00 98.31 562 SER A O 1
ATOM 4463 N N . ALA A 1 563 ? -19.231 1.022 21.124 1.00 98.62 563 ALA A N 1
ATOM 4464 C CA . ALA A 1 563 ? -18.189 0.387 20.318 1.00 98.62 563 ALA A CA 1
ATOM 4465 C C . ALA A 1 563 ? -16.832 0.401 21.040 1.00 98.62 563 ALA A C 1
ATOM 4467 O O . ALA A 1 563 ? -16.162 -0.630 21.096 1.00 98.62 563 ALA A O 1
ATOM 4468 N N . ILE A 1 564 ? -16.473 1.537 21.650 1.00 98.69 564 ILE A N 1
ATOM 4469 C CA . ILE A 1 564 ? -15.270 1.675 22.477 1.00 98.69 564 ILE A CA 1
ATOM 4470 C C . ILE A 1 564 ? -15.325 0.738 23.686 1.00 98.69 564 ILE A C 1
ATOM 4472 O O . ILE A 1 564 ? -14.342 0.078 23.973 1.00 98.69 564 ILE A O 1
ATOM 4476 N N . LEU A 1 565 ? -16.444 0.595 24.391 1.00 98.31 565 LEU A N 1
ATOM 4477 C CA . LEU A 1 565 ? -16.504 -0.393 25.471 1.00 98.31 565 LEU A CA 1
ATOM 4478 C C . LEU A 1 565 ? -16.298 -1.815 24.920 1.00 98.31 565 LEU A C 1
ATOM 4480 O O . LEU A 1 565 ? -15.517 -2.599 25.456 1.00 98.31 565 LEU A O 1
ATOM 4484 N N . LEU A 1 566 ? -16.986 -2.151 23.827 1.00 98.25 566 LEU A N 1
ATOM 4485 C CA . LEU A 1 566 ? -17.000 -3.497 23.265 1.00 98.25 566 LEU A CA 1
ATOM 4486 C C . LEU A 1 566 ? -15.645 -3.962 22.727 1.00 98.25 566 LEU A C 1
ATOM 4488 O O . LEU A 1 566 ? -15.413 -5.170 22.763 1.00 98.25 566 LEU A O 1
ATOM 4492 N N . HIS A 1 567 ? -14.758 -3.071 22.264 1.00 97.38 567 HIS A N 1
ATOM 4493 C CA . HIS A 1 567 ? -13.503 -3.517 21.644 1.00 97.38 567 HIS A CA 1
ATOM 4494 C C . HIS A 1 567 ? -12.638 -4.373 22.581 1.00 97.38 567 HIS A C 1
ATOM 4496 O O . HIS A 1 567 ? -12.022 -5.339 22.135 1.00 97.38 567 HIS A O 1
ATOM 4502 N N . ASN A 1 568 ? -12.721 -4.116 23.889 1.00 94.44 568 ASN A N 1
ATOM 4503 C CA . ASN A 1 568 ? -12.113 -4.951 24.919 1.00 94.44 568 ASN A CA 1
ATOM 4504 C C . ASN A 1 568 ? -13.157 -5.835 25.639 1.00 94.44 568 ASN A C 1
ATOM 4506 O O . ASN A 1 568 ? -13.010 -7.060 25.756 1.00 94.44 568 ASN A O 1
ATOM 4510 N N . TYR A 1 569 ? -14.289 -5.247 26.043 1.00 96.19 569 TYR A N 1
ATOM 4511 C CA . TYR A 1 569 ? -15.307 -5.907 26.871 1.00 96.19 569 TYR A CA 1
ATOM 4512 C C . TYR A 1 569 ? -15.957 -7.125 26.196 1.00 96.19 569 TYR A C 1
ATOM 4514 O O . TYR A 1 569 ? -16.357 -8.080 26.870 1.00 96.19 569 TYR A O 1
ATOM 4522 N N . TYR A 1 570 ? -16.049 -7.146 24.861 1.00 97.19 570 TYR A N 1
ATOM 4523 C CA . TYR A 1 570 ? -16.700 -8.240 24.137 1.00 97.19 570 TYR A CA 1
ATOM 4524 C C . TYR A 1 570 ? -15.991 -9.577 24.370 1.00 97.19 570 TYR A C 1
ATOM 4526 O O . TYR A 1 570 ? -16.606 -10.553 24.801 1.00 97.19 570 TYR A O 1
ATOM 4534 N N . LYS A 1 571 ? -14.673 -9.606 24.161 1.00 95.44 571 LYS A N 1
ATOM 4535 C CA . LYS A 1 571 ? -13.825 -10.795 24.330 1.00 95.44 571 LYS A CA 1
ATOM 4536 C C . LYS A 1 571 ? -13.741 -11.251 25.785 1.00 95.44 571 LYS A C 1
ATOM 4538 O O . LYS A 1 571 ? -13.751 -12.454 26.074 1.00 95.44 571 LYS A O 1
ATOM 4543 N N . HIS A 1 572 ? -13.599 -10.288 26.692 1.00 94.00 572 HIS A N 1
ATOM 4544 C CA . HIS A 1 572 ? -13.279 -10.553 28.090 1.00 94.00 572 HIS A CA 1
ATOM 4545 C C . HIS A 1 572 ? -14.514 -10.838 28.947 1.00 94.00 572 HIS A C 1
ATOM 4547 O O . HIS A 1 572 ? -14.412 -11.632 29.882 1.00 94.00 572 HIS A O 1
ATOM 4553 N N . VAL A 1 573 ? -15.678 -10.292 28.584 1.00 94.94 573 VAL A N 1
ATOM 4554 C CA . VAL A 1 573 ? -16.918 -10.445 29.355 1.00 94.94 573 VAL A CA 1
ATOM 4555 C C . VAL A 1 573 ? -18.027 -11.099 28.536 1.00 94.94 573 VAL A C 1
ATOM 4557 O O . VAL A 1 573 ? -18.543 -12.144 28.933 1.00 94.94 573 VAL A O 1
ATOM 4560 N N . LEU A 1 574 ? -18.387 -10.551 27.373 1.00 96.38 574 LEU A N 1
ATOM 4561 C CA . LEU A 1 574 ? -19.588 -11.002 26.654 1.00 96.38 574 LEU A CA 1
ATOM 4562 C C . LEU A 1 574 ? -19.433 -12.365 25.963 1.00 96.38 574 LEU A C 1
ATOM 4564 O O . LEU A 1 574 ? -20.404 -13.106 25.834 1.00 96.38 574 LEU A O 1
ATOM 4568 N N . GLN A 1 575 ? -18.221 -12.759 25.580 1.00 96.19 575 GLN A N 1
ATOM 4569 C CA . GLN A 1 575 ? -17.938 -14.113 25.086 1.00 96.19 575 GLN A CA 1
ATOM 4570 C C . GLN A 1 575 ? -17.738 -15.139 26.216 1.00 96.19 575 GLN A C 1
ATOM 4572 O O . GLN A 1 575 ? -17.527 -16.327 25.958 1.00 96.19 575 GLN A O 1
ATOM 4577 N N . LYS A 1 576 ? -17.795 -14.715 27.484 1.00 94.69 576 LYS A N 1
ATOM 4578 C CA . LYS A 1 576 ? -17.676 -15.589 28.657 1.00 94.69 576 LYS A CA 1
ATOM 4579 C C . LYS A 1 576 ? -19.048 -15.855 29.285 1.00 94.69 576 LYS A C 1
ATOM 4581 O O . LYS A 1 576 ? -19.988 -15.088 29.073 1.00 94.69 576 LYS A O 1
ATOM 4586 N N . PRO A 1 577 ? -19.209 -16.950 30.053 1.00 92.88 577 PRO A N 1
ATOM 4587 C CA . PRO A 1 577 ? -20.401 -17.131 30.873 1.00 92.88 577 PRO A CA 1
ATOM 4588 C C . PRO A 1 577 ? -20.599 -15.923 31.806 1.00 92.88 577 PRO A C 1
ATOM 4590 O O . PRO A 1 577 ? -19.611 -15.435 32.350 1.00 92.88 577 PRO A O 1
ATOM 4593 N N . PRO A 1 578 ? -21.839 -15.460 32.034 1.00 93.94 578 PRO A N 1
ATOM 4594 C CA . PRO A 1 578 ? -23.111 -16.077 31.637 1.00 93.94 578 PRO A CA 1
ATOM 4595 C C . PRO A 1 578 ? -23.612 -15.728 30.223 1.00 93.94 578 PRO A C 1
ATOM 4597 O O . PRO A 1 578 ? -24.622 -16.290 29.810 1.00 93.94 578 PRO A O 1
ATOM 4600 N N . PHE A 1 579 ? -22.950 -14.826 29.495 1.00 95.56 579 PHE A N 1
ATOM 4601 C CA . PHE A 1 579 ? -23.414 -14.340 28.190 1.00 95.56 579 PHE A CA 1
ATOM 4602 C C . PHE A 1 579 ? -23.097 -15.316 27.052 1.00 95.56 579 PHE A C 1
ATOM 4604 O O . PHE A 1 579 ? -23.989 -15.668 26.286 1.00 95.56 579 PHE A O 1
ATOM 4611 N N . ALA A 1 580 ? -21.842 -15.780 26.984 1.00 95.75 580 ALA A N 1
ATOM 4612 C CA . ALA A 1 580 ? -21.342 -16.737 25.993 1.00 95.75 580 ALA A CA 1
ATOM 4613 C C . ALA A 1 580 ? -21.740 -16.385 24.543 1.00 95.75 580 ALA A C 1
ATOM 4615 O O . ALA A 1 580 ? -22.151 -17.257 23.774 1.00 95.75 580 ALA A O 1
ATOM 4616 N N . LEU A 1 581 ? -21.645 -15.099 24.186 1.00 96.62 581 LEU A N 1
ATOM 4617 C CA . LEU A 1 581 ? -22.012 -14.616 22.859 1.00 96.62 581 LEU A CA 1
ATOM 4618 C C . LEU A 1 581 ? -21.115 -15.220 21.762 1.00 96.62 581 LEU A C 1
ATOM 4620 O O . LEU A 1 581 ? -19.932 -15.485 22.006 1.00 96.62 581 LEU A O 1
ATOM 4624 N N . PRO A 1 582 ? -21.661 -15.431 20.547 1.00 97.00 582 PRO A N 1
ATOM 4625 C CA . PRO A 1 582 ? -20.877 -15.836 19.380 1.00 97.00 582 PRO A CA 1
ATOM 4626 C C . PRO A 1 582 ? -19.916 -14.713 18.933 1.00 97.00 582 PRO A C 1
ATOM 4628 O O . PRO A 1 582 ? -19.880 -13.657 19.554 1.00 97.00 582 PRO A O 1
ATOM 4631 N N . PRO A 1 583 ? -19.120 -14.904 17.866 1.00 98.12 583 PRO A N 1
ATOM 4632 C CA . PRO A 1 583 ? -18.420 -13.799 17.210 1.00 98.12 583 PRO A CA 1
ATOM 4633 C C . PRO A 1 583 ? -19.375 -12.656 16.811 1.00 98.12 583 PRO A C 1
ATOM 4635 O O . PRO A 1 583 ? -20.518 -12.904 16.415 1.00 98.12 583 PRO A O 1
ATOM 4638 N N . LEU A 1 584 ? -18.909 -11.408 16.891 1.00 98.31 584 LEU A N 1
ATOM 4639 C CA . LEU A 1 584 ? -19.699 -10.214 16.595 1.00 98.31 584 LEU A CA 1
ATOM 4640 C C . LEU A 1 584 ? -19.953 -10.084 15.090 1.00 98.31 584 LEU A C 1
ATOM 4642 O O . LEU A 1 584 ? -19.042 -10.222 14.274 1.00 98.31 584 LEU A O 1
ATOM 4646 N N . SER A 1 585 ? -21.195 -9.770 14.727 1.00 97.44 585 SER A N 1
ATOM 4647 C CA . SER A 1 585 ? -21.608 -9.505 13.345 1.00 97.44 585 SER A CA 1
ATOM 4648 C C . SER A 1 585 ? -21.693 -8.003 13.088 1.00 97.44 585 SER A C 1
ATOM 4650 O O . SER A 1 585 ? -22.228 -7.264 13.921 1.00 97.44 585 SER A O 1
ATOM 4652 N N . ALA A 1 586 ? -21.243 -7.555 11.916 1.00 97.06 586 ALA A N 1
ATOM 4653 C CA . ALA A 1 586 ? -21.322 -6.148 11.520 1.00 97.06 586 ALA A CA 1
ATOM 4654 C C . ALA A 1 586 ? -22.772 -5.639 11.444 1.00 97.06 586 ALA A C 1
ATOM 4656 O O . ALA A 1 586 ? -23.026 -4.476 11.707 1.00 97.06 586 ALA A O 1
ATOM 4657 N N . GLU A 1 587 ? -23.741 -6.502 11.141 1.00 95.31 587 GLU A N 1
ATOM 4658 C CA . GLU A 1 587 ? -25.171 -6.170 11.083 1.00 95.31 587 GLU A CA 1
ATOM 4659 C C . GLU A 1 587 ? -25.778 -5.913 12.468 1.00 95.31 587 GLU A C 1
ATOM 4661 O O . GLU A 1 587 ? -26.826 -5.278 12.569 1.00 95.31 587 GLU A O 1
ATOM 4666 N N . ARG A 1 588 ? -25.141 -6.426 13.532 1.00 95.31 588 ARG A N 1
ATOM 4667 C CA . ARG A 1 588 ? -25.557 -6.177 14.916 1.00 95.31 588 ARG A CA 1
ATOM 4668 C C . ARG A 1 588 ? -24.946 -4.890 15.432 1.00 95.31 588 ARG A C 1
ATOM 4670 O O . ARG A 1 588 ? -25.675 -4.072 15.959 1.00 95.31 588 ARG A O 1
ATOM 4677 N N . HIS A 1 589 ? -23.640 -4.700 15.265 1.00 97.19 589 HIS A N 1
ATOM 4678 C CA . HIS A 1 589 ? -22.960 -3.498 15.743 1.00 97.19 589 HIS A CA 1
ATOM 4679 C C . HIS A 1 589 ? -21.819 -3.100 14.790 1.00 97.19 589 HIS A C 1
ATOM 4681 O O . HIS A 1 589 ? -20.668 -3.466 15.035 1.00 97.19 589 HIS A O 1
ATOM 4687 N N . PRO A 1 590 ? -22.099 -2.339 13.714 1.00 98.00 590 PRO A N 1
ATOM 4688 C CA . PRO A 1 590 ? -21.121 -2.086 12.651 1.00 98.00 590 PRO A CA 1
ATOM 4689 C C . PRO A 1 590 ? -19.852 -1.386 13.146 1.00 98.00 590 PRO A C 1
ATOM 4691 O O . PRO A 1 590 ? -18.748 -1.775 12.778 1.00 98.00 590 PRO A O 1
ATOM 4694 N N . ILE A 1 591 ? -20.006 -0.384 14.019 1.00 98.56 591 ILE A N 1
ATOM 4695 C CA . ILE A 1 591 ? -18.886 0.404 14.550 1.00 98.56 591 ILE A CA 1
ATOM 4696 C C . ILE A 1 591 ? -18.009 -0.432 15.493 1.00 98.56 591 ILE A C 1
ATOM 4698 O O . ILE A 1 591 ? -16.794 -0.432 15.341 1.00 98.56 591 ILE A O 1
ATOM 4702 N N . GLY A 1 592 ? -18.605 -1.206 16.409 1.00 98.50 592 GLY A N 1
ATOM 4703 C CA . GLY A 1 592 ? -17.872 -2.118 17.296 1.00 98.50 592 GLY A CA 1
ATOM 4704 C C . GLY A 1 592 ? -17.177 -3.249 16.535 1.00 98.50 592 GLY A C 1
ATOM 4705 O O . GLY A 1 592 ? -16.024 -3.558 16.818 1.00 98.50 592 GLY A O 1
ATOM 4706 N N . TYR A 1 593 ? -17.839 -3.814 15.517 1.00 98.69 593 TYR A N 1
ATOM 4707 C CA . TYR A 1 593 ? -17.235 -4.790 14.605 1.00 98.69 593 TYR A CA 1
ATOM 4708 C C . TYR A 1 593 ? -15.993 -4.219 13.920 1.00 98.69 593 TYR A C 1
ATOM 4710 O O . TYR A 1 593 ? -14.940 -4.853 13.914 1.00 98.69 593 TYR A O 1
ATOM 4718 N N . LEU A 1 594 ? -16.123 -3.019 13.344 1.00 98.69 594 LEU A N 1
ATOM 4719 C CA . LEU A 1 594 ? -15.037 -2.378 12.616 1.00 98.69 594 LEU A CA 1
ATOM 4720 C C . LEU A 1 594 ? -13.892 -1.984 13.548 1.00 98.69 594 LEU A C 1
ATOM 4722 O O . LEU A 1 594 ? -12.738 -2.156 13.172 1.00 98.69 594 LEU A O 1
ATOM 4726 N N . LEU A 1 595 ? -14.199 -1.519 14.763 1.00 98.75 595 LEU A N 1
ATOM 4727 C CA . LEU A 1 595 ? -13.189 -1.156 15.752 1.00 98.75 595 LEU A CA 1
ATOM 4728 C C . LEU A 1 595 ? -12.355 -2.370 16.157 1.00 98.75 595 LEU A C 1
ATOM 4730 O O . LEU A 1 595 ? -11.138 -2.319 16.032 1.00 98.75 595 LEU A O 1
ATOM 4734 N N . ILE A 1 596 ? -13.001 -3.482 16.526 1.00 98.62 596 ILE A N 1
ATOM 4735 C CA . ILE A 1 596 ? -12.308 -4.736 16.866 1.00 98.62 596 ILE A CA 1
ATOM 4736 C C . ILE A 1 596 ? -11.464 -5.235 15.688 1.00 98.62 596 ILE A C 1
ATOM 4738 O O . ILE A 1 596 ? -10.331 -5.664 15.881 1.00 98.62 596 ILE A O 1
ATOM 4742 N N . LEU A 1 597 ? -11.998 -5.186 14.461 1.00 98.31 597 LEU A N 1
ATOM 4743 C CA . LEU A 1 597 ? -11.272 -5.632 13.270 1.00 98.31 597 LEU A CA 1
ATOM 4744 C C . LEU A 1 597 ? -10.020 -4.788 13.023 1.00 98.31 597 LEU A C 1
ATOM 4746 O O . LEU A 1 597 ? -8.950 -5.336 12.766 1.00 98.31 597 LEU A O 1
ATOM 4750 N N . CYS A 1 598 ? -10.169 -3.465 13.046 1.00 98.06 598 CYS A N 1
ATOM 4751 C CA . CYS A 1 598 ? -9.087 -2.546 12.734 1.00 98.06 598 CYS A CA 1
ATOM 4752 C C . CYS A 1 598 ? -8.023 -2.537 13.833 1.00 98.06 598 CYS A C 1
ATOM 4754 O O . CYS A 1 598 ? -6.844 -2.605 13.497 1.00 98.06 598 CYS A O 1
ATOM 4756 N N . ASP A 1 599 ? -8.417 -2.511 15.108 1.00 97.50 599 ASP A N 1
ATOM 4757 C CA . ASP A 1 599 ? -7.492 -2.567 16.246 1.00 97.50 599 ASP A CA 1
ATOM 4758 C C . ASP A 1 599 ? -6.662 -3.864 16.226 1.00 97.50 599 ASP A C 1
ATOM 4760 O O . ASP A 1 599 ? -5.429 -3.829 16.219 1.00 97.50 599 ASP A O 1
ATOM 4764 N N . GLU A 1 600 ? -7.313 -5.020 16.040 1.00 96.62 600 GLU A N 1
ATOM 4765 C CA . GLU A 1 600 ? -6.614 -6.305 15.936 1.00 96.62 600 GLU A CA 1
ATOM 4766 C C . GLU A 1 600 ? -5.728 -6.420 14.681 1.00 96.62 600 GLU A C 1
ATOM 4768 O O . GLU A 1 600 ? -4.831 -7.261 14.650 1.00 96.62 600 GLU A O 1
ATOM 4773 N N . LEU A 1 601 ? -5.921 -5.613 13.636 1.00 95.44 601 LEU A N 1
ATOM 4774 C CA . LEU A 1 601 ? -5.060 -5.625 12.445 1.00 95.44 601 LEU A CA 1
ATOM 4775 C C . LEU A 1 601 ? -3.920 -4.602 12.504 1.00 95.44 601 LEU A C 1
ATOM 4777 O O . LEU A 1 601 ? -2.887 -4.807 11.859 1.00 95.44 601 LEU A O 1
ATOM 4781 N N . GLN A 1 602 ? -4.074 -3.506 13.238 1.00 95.00 602 GLN A N 1
ATOM 4782 C CA . GLN A 1 602 ? -3.139 -2.387 13.200 1.00 95.00 602 GLN A CA 1
ATOM 4783 C C . GLN A 1 602 ? -1.893 -2.677 14.060 1.00 95.00 602 GLN A C 1
ATOM 4785 O O . GLN A 1 602 ? -1.904 -2.578 15.287 1.00 95.00 602 GLN A O 1
ATOM 4790 N N . GLU A 1 603 ? -0.794 -3.049 13.395 1.00 90.19 603 GLU A N 1
ATOM 4791 C CA . GLU A 1 603 ? 0.479 -3.432 14.042 1.00 90.19 603 GLU A CA 1
ATOM 4792 C C . GLU A 1 603 ? 1.698 -2.634 13.544 1.00 90.19 603 GLU A C 1
ATOM 4794 O O . GLU A 1 603 ? 2.742 -2.663 14.193 1.00 90.19 603 GLU A O 1
ATOM 4799 N N . TRP A 1 604 ? 1.585 -1.929 12.411 1.00 87.56 604 TRP A N 1
ATOM 4800 C CA . TRP A 1 604 ? 2.659 -1.113 11.822 1.00 87.56 604 TRP A CA 1
ATOM 4801 C C . TRP A 1 604 ? 2.643 0.317 12.365 1.00 87.56 604 TRP A C 1
ATOM 4803 O O . TRP A 1 604 ? 1.653 0.743 12.946 1.00 87.56 604 TRP A O 1
ATOM 4813 N N . ASN A 1 605 ? 3.713 1.092 12.168 1.00 81.19 605 ASN A N 1
ATOM 4814 C CA . ASN A 1 605 ? 3.771 2.490 12.628 1.00 81.19 605 ASN A CA 1
ATOM 4815 C C . ASN A 1 605 ? 3.369 2.678 14.121 1.00 81.19 605 ASN A C 1
ATOM 4817 O O . ASN A 1 605 ? 2.742 3.665 14.501 1.00 81.19 605 ASN A O 1
ATOM 4821 N N . ARG A 1 606 ? 3.706 1.699 14.978 1.00 84.56 606 ARG A N 1
ATOM 4822 C CA . ARG A 1 606 ? 3.485 1.728 16.437 1.00 84.56 606 ARG A CA 1
ATOM 4823 C C . ARG A 1 606 ? 4.832 1.731 17.150 1.00 84.56 606 ARG A C 1
ATOM 4825 O O . ARG A 1 606 ? 5.419 0.676 17.391 1.00 84.56 606 ARG A O 1
ATOM 4832 N N . GLN A 1 607 ? 5.349 2.914 17.478 1.00 81.88 607 GLN A N 1
ATOM 4833 C CA . GLN A 1 607 ? 6.653 3.034 18.134 1.00 81.88 607 GLN A CA 1
ATOM 4834 C C . GLN A 1 607 ? 6.659 2.296 19.483 1.00 81.88 607 GLN A C 1
ATOM 4836 O O . GLN A 1 607 ? 5.803 2.540 20.327 1.00 81.88 607 GLN A O 1
ATOM 4841 N N . ALA A 1 608 ? 7.635 1.411 19.704 1.00 82.38 608 ALA A N 1
ATOM 4842 C CA . ALA A 1 608 ? 7.781 0.686 20.963 1.00 82.38 608 ALA A CA 1
ATOM 4843 C C . ALA A 1 608 ? 8.503 1.530 22.023 1.00 82.38 608 ALA A C 1
ATOM 4845 O O . ALA A 1 608 ? 9.647 1.959 21.837 1.00 82.38 608 ALA A O 1
ATOM 4846 N N . TYR A 1 609 ? 7.862 1.715 23.174 1.00 79.56 609 TYR A N 1
ATOM 4847 C CA . TYR A 1 609 ? 8.421 2.474 24.288 1.00 79.56 609 TYR A CA 1
ATOM 4848 C C . TYR A 1 609 ? 8.827 1.604 25.485 1.00 79.56 609 TYR A C 1
ATOM 4850 O O . TYR A 1 609 ? 9.834 1.914 26.136 1.00 79.56 609 TYR A O 1
ATOM 4858 N N . GLY A 1 610 ? 8.089 0.517 25.742 1.00 76.25 610 GLY A N 1
ATOM 4859 C CA . GLY A 1 610 ? 8.302 -0.392 26.872 1.00 76.25 610 GLY A CA 1
ATOM 4860 C C . GLY A 1 610 ? 9.611 -1.187 26.791 1.00 76.25 610 GLY A C 1
ATOM 4861 O O . GLY A 1 610 ? 10.167 -1.403 25.712 1.00 76.25 610 GLY A O 1
ATOM 4862 N N . ILE A 1 611 ? 10.119 -1.629 27.947 1.00 75.12 611 ILE A N 1
ATOM 4863 C CA . ILE A 1 611 ? 11.433 -2.293 28.060 1.00 75.12 611 ILE A CA 1
ATOM 4864 C C . ILE A 1 611 ? 11.493 -3.618 27.284 1.00 75.12 611 ILE A C 1
ATOM 4866 O O . ILE A 1 611 ? 12.498 -3.898 26.629 1.00 75.12 611 ILE A O 1
ATOM 4870 N N . GLU A 1 612 ? 10.453 -4.448 27.373 1.00 76.81 612 GLU A N 1
ATOM 4871 C CA . GLU A 1 612 ? 10.379 -5.712 26.636 1.00 76.81 612 GLU A CA 1
ATOM 4872 C C . GLU A 1 612 ? 10.030 -5.481 25.170 1.00 76.81 612 GLU A C 1
ATOM 4874 O O . GLU A 1 612 ? 10.604 -6.135 24.305 1.00 76.81 612 GLU A O 1
ATOM 4879 N N . ASP A 1 613 ? 9.117 -4.553 24.873 1.00 76.31 613 ASP A N 1
ATOM 4880 C CA . ASP A 1 613 ? 8.700 -4.314 23.489 1.00 76.31 613 ASP A CA 1
ATOM 4881 C C . ASP A 1 613 ? 9.832 -3.736 22.640 1.00 76.31 613 ASP A C 1
ATOM 4883 O O . ASP A 1 613 ? 9.959 -4.126 21.488 1.00 76.31 613 ASP A O 1
ATOM 4887 N N . LYS A 1 614 ? 10.741 -2.934 23.204 1.00 74.31 614 LYS A N 1
ATOM 4888 C CA . LYS A 1 614 ? 11.963 -2.500 22.500 1.00 74.31 614 LYS A CA 1
ATOM 4889 C C . LYS A 1 614 ? 12.893 -3.643 22.079 1.00 74.31 614 LYS A C 1
ATOM 4891 O O . LYS A 1 614 ? 13.746 -3.433 21.226 1.00 74.31 614 LYS A O 1
ATOM 4896 N N . LYS A 1 615 ? 12.767 -4.826 22.690 1.00 74.06 615 LYS A N 1
ATOM 4897 C CA . LYS A 1 615 ? 13.577 -6.014 22.366 1.00 74.06 615 LYS A CA 1
ATOM 4898 C C . LYS A 1 615 ? 12.899 -6.946 21.363 1.00 74.06 615 LYS A C 1
ATOM 4900 O O . LYS A 1 615 ? 13.541 -7.878 20.892 1.00 74.06 615 LYS A O 1
ATOM 4905 N N . LYS A 1 616 ? 11.607 -6.752 21.085 1.00 77.69 616 LYS A N 1
ATOM 4906 C CA . LYS A 1 616 ? 10.845 -7.597 20.160 1.00 77.69 616 LYS A CA 1
ATOM 4907 C C . LYS A 1 616 ? 10.915 -7.044 18.745 1.00 77.69 616 LYS A C 1
ATOM 4909 O O . LYS A 1 616 ? 11.023 -5.839 18.537 1.00 77.69 616 LYS A O 1
ATOM 4914 N N . VAL A 1 617 ? 10.770 -7.948 17.787 1.00 76.25 617 VAL A N 1
ATOM 4915 C CA . VAL A 1 617 ? 10.514 -7.599 16.393 1.00 76.25 617 VAL A CA 1
ATOM 4916 C C . VAL A 1 617 ? 9.052 -7.183 16.257 1.00 76.25 617 VAL A C 1
ATOM 4918 O O . VAL A 1 617 ? 8.160 -7.917 16.685 1.00 76.25 617 VAL A O 1
ATOM 4921 N N . HIS A 1 618 ? 8.812 -6.028 15.640 1.00 81.94 618 HIS A N 1
ATOM 4922 C CA . HIS A 1 618 ? 7.472 -5.526 15.326 1.00 81.94 618 HIS A CA 1
ATOM 4923 C C . HIS A 1 618 ? 7.309 -5.346 13.820 1.00 81.94 618 HIS A C 1
ATOM 4925 O O . HIS A 1 618 ? 8.293 -5.172 13.097 1.00 81.94 618 HIS A O 1
ATOM 4931 N N . ALA A 1 619 ? 6.058 -5.359 13.357 1.00 81.38 619 ALA A N 1
ATOM 4932 C CA . ALA A 1 619 ? 5.735 -4.925 12.006 1.00 81.38 619 ALA A CA 1
ATOM 4933 C C . ALA A 1 619 ? 6.143 -3.454 11.852 1.00 81.38 619 ALA A C 1
ATOM 4935 O O . ALA A 1 619 ? 5.736 -2.598 12.635 1.00 81.38 619 ALA A O 1
ATOM 4936 N N . ALA A 1 620 ? 6.978 -3.169 10.861 1.00 68.50 620 ALA A N 1
ATOM 4937 C CA . ALA A 1 620 ? 7.405 -1.813 10.556 1.00 68.50 620 ALA A CA 1
ATOM 4938 C C . ALA A 1 620 ? 6.425 -1.139 9.592 1.00 68.50 620 ALA A C 1
ATOM 4940 O O . ALA A 1 620 ? 6.097 0.033 9.765 1.00 68.50 620 ALA A O 1
ATOM 4941 N N . ASP A 1 621 ? 5.918 -1.904 8.627 1.00 72.44 621 ASP A N 1
ATOM 4942 C CA . ASP A 1 621 ? 5.011 -1.437 7.584 1.00 72.44 621 ASP A CA 1
ATOM 4943 C C . ASP A 1 621 ? 3.971 -2.515 7.230 1.00 72.44 621 ASP A C 1
ATOM 4945 O O . ASP A 1 621 ? 4.027 -3.652 7.719 1.00 72.44 621 ASP A O 1
ATOM 4949 N N . CYS A 1 622 ? 2.987 -2.158 6.410 1.00 81.69 622 CYS A N 1
ATOM 4950 C CA . CYS A 1 622 ? 1.923 -3.049 5.986 1.00 81.69 622 CYS A CA 1
ATOM 4951 C C . CYS A 1 622 ? 1.436 -2.742 4.566 1.00 81.69 622 CYS A C 1
ATOM 4953 O O . CYS A 1 622 ? 1.205 -1.595 4.198 1.00 81.69 622 CYS A O 1
ATOM 4955 N N . LYS A 1 623 ? 1.182 -3.798 3.787 1.00 77.94 623 LYS A N 1
ATOM 4956 C CA . LYS A 1 623 ? 0.447 -3.730 2.522 1.00 77.94 623 LYS A CA 1
ATOM 4957 C C . LYS A 1 623 ? -0.934 -4.335 2.713 1.00 77.94 623 LYS A C 1
ATOM 4959 O O . LYS A 1 623 ? -1.059 -5.496 3.103 1.00 77.94 623 LYS A O 1
ATOM 4964 N N . ILE A 1 624 ? -1.968 -3.560 2.408 1.00 81.81 624 ILE A N 1
ATOM 4965 C CA . ILE A 1 624 ? -3.362 -3.984 2.546 1.00 81.81 624 ILE A CA 1
ATOM 4966 C C . ILE A 1 624 ? -4.001 -4.006 1.169 1.00 81.81 624 ILE A C 1
ATOM 4968 O O . ILE A 1 624 ? -4.016 -2.996 0.468 1.00 81.81 624 ILE A O 1
ATOM 4972 N N . ARG A 1 625 ? -4.558 -5.157 0.794 1.00 79.50 625 ARG A N 1
ATOM 4973 C CA . ARG A 1 625 ? -5.287 -5.334 -0.462 1.00 79.50 625 ARG A CA 1
ATOM 4974 C C . ARG A 1 625 ? -6.704 -5.803 -0.202 1.00 79.50 625 ARG A C 1
ATOM 4976 O O . ARG A 1 625 ? -6.936 -6.713 0.593 1.00 79.50 625 ARG A O 1
ATOM 4983 N N . MET A 1 626 ? -7.635 -5.192 -0.923 1.00 79.31 626 MET A N 1
ATOM 4984 C CA . MET A 1 626 ? -9.047 -5.543 -0.917 1.00 79.31 626 MET A CA 1
ATOM 4985 C C . MET A 1 626 ? -9.478 -5.779 -2.365 1.00 79.31 626 MET A C 1
ATOM 4987 O O . MET A 1 626 ? -9.581 -4.835 -3.140 1.00 79.31 626 MET A O 1
ATOM 4991 N N . ASP A 1 627 ? -9.679 -7.041 -2.742 1.00 71.50 627 ASP A N 1
ATOM 4992 C CA . ASP A 1 627 ? -10.127 -7.453 -4.076 1.00 71.50 627 ASP A CA 1
ATOM 4993 C C . ASP A 1 627 ? -11.235 -8.508 -3.958 1.00 71.50 627 ASP A C 1
ATOM 4995 O O . ASP A 1 627 ? -11.177 -9.365 -3.089 1.00 71.50 627 ASP A O 1
ATOM 4999 N N . ALA A 1 628 ? -12.283 -8.436 -4.787 1.00 63.56 628 ALA A N 1
ATOM 5000 C CA . ALA A 1 628 ? -13.321 -9.476 -4.895 1.00 63.56 628 ALA A CA 1
ATOM 5001 C C . ALA A 1 628 ? -13.930 -9.985 -3.557 1.00 63.56 628 ALA A C 1
ATOM 5003 O O . ALA A 1 628 ? -14.299 -11.153 -3.438 1.00 63.56 628 ALA A O 1
ATOM 5004 N N . GLY A 1 629 ? -14.049 -9.119 -2.542 1.00 78.75 629 GLY A N 1
ATOM 5005 C CA . GLY A 1 629 ? -14.544 -9.504 -1.214 1.00 78.75 629 GLY A CA 1
ATOM 5006 C C . GLY A 1 629 ? -13.525 -10.248 -0.338 1.00 78.75 629 GLY A C 1
ATOM 5007 O O . GLY A 1 629 ? -13.929 -10.881 0.631 1.00 78.75 629 GLY A O 1
ATOM 5008 N N . CYS A 1 630 ? -12.231 -10.195 -0.653 1.00 86.06 630 CYS A N 1
ATOM 5009 C CA . CYS A 1 630 ? -11.125 -10.615 0.210 1.00 86.06 630 CYS A CA 1
ATOM 5010 C C . CYS A 1 630 ? -10.536 -9.419 0.976 1.00 86.06 630 CYS A C 1
ATOM 5012 O O . CYS A 1 630 ? -10.514 -8.297 0.464 1.00 86.06 630 CYS A O 1
ATOM 5014 N N . LEU A 1 631 ? -9.965 -9.676 2.157 1.00 90.50 631 LEU A N 1
ATOM 5015 C CA . LEU A 1 631 ? -9.064 -8.753 2.858 1.00 90.50 631 LEU A CA 1
ATOM 5016 C C . LEU A 1 631 ? -7.705 -9.431 3.056 1.00 90.50 631 LEU A C 1
ATOM 5018 O O . LEU A 1 631 ? -7.595 -10.411 3.789 1.00 90.50 631 LEU A O 1
ATOM 5022 N N . LYS A 1 632 ? -6.664 -8.912 2.405 1.00 86.94 632 LYS A N 1
ATOM 5023 C CA . LYS A 1 632 ? -5.293 -9.422 2.517 1.00 86.94 632 LYS A CA 1
ATOM 5024 C C . LYS A 1 632 ? -4.431 -8.385 3.220 1.00 86.94 632 LYS A C 1
ATOM 5026 O O . LYS A 1 632 ? -4.318 -7.257 2.743 1.00 86.94 632 LYS A O 1
ATOM 5031 N N . VAL A 1 633 ? -3.820 -8.781 4.328 1.00 88.00 633 VAL A N 1
ATOM 5032 C CA . VAL A 1 633 ? -2.935 -7.942 5.140 1.00 88.00 633 VAL A CA 1
ATOM 5033 C C . VAL A 1 633 ? -1.547 -8.566 5.123 1.00 88.00 633 VAL A C 1
ATOM 5035 O O . VAL A 1 633 ? -1.370 -9.723 5.500 1.00 88.00 633 VAL A O 1
ATOM 5038 N N . HIS A 1 634 ? -0.562 -7.817 4.643 1.00 82.25 634 HIS A N 1
ATOM 5039 C CA . HIS A 1 634 ? 0.818 -8.268 4.543 1.00 82.25 634 HIS A CA 1
ATOM 5040 C C . HIS A 1 634 ? 1.728 -7.355 5.358 1.00 82.25 634 HIS A C 1
ATOM 5042 O O . HIS A 1 634 ? 1.974 -6.216 4.968 1.00 82.25 634 HIS A O 1
ATOM 5048 N N . TYR A 1 635 ? 2.218 -7.840 6.493 1.00 81.75 635 TYR A N 1
ATOM 5049 C CA . TYR A 1 635 ? 3.139 -7.097 7.346 1.00 81.75 635 TYR A CA 1
ATOM 5050 C C . TYR A 1 635 ? 4.566 -7.155 6.809 1.00 81.75 635 TYR A C 1
ATOM 5052 O O . TYR A 1 635 ? 5.003 -8.167 6.269 1.00 81.75 635 TYR A O 1
ATOM 5060 N N . VAL A 1 636 ? 5.310 -6.074 6.998 1.00 70.19 636 VAL A N 1
ATOM 5061 C CA . VAL A 1 636 ? 6.716 -5.981 6.611 1.00 70.19 636 VAL A CA 1
ATOM 5062 C C . VAL A 1 636 ? 7.526 -5.579 7.837 1.00 70.19 636 VAL A C 1
ATOM 5064 O O . VAL A 1 636 ? 7.224 -4.568 8.467 1.00 70.19 636 VAL A O 1
ATOM 5067 N N . THR A 1 637 ? 8.547 -6.354 8.204 1.00 69.50 637 THR A N 1
ATOM 5068 C CA . THR A 1 637 ? 9.511 -5.993 9.260 1.00 69.50 637 THR A CA 1
ATOM 5069 C C . THR A 1 637 ? 10.818 -5.500 8.648 1.00 69.50 637 THR A C 1
ATOM 5071 O O . THR A 1 637 ? 11.211 -5.950 7.575 1.00 69.50 637 THR A O 1
ATOM 5074 N N . TYR A 1 638 ? 11.511 -4.576 9.320 1.00 57.50 638 TYR A N 1
ATOM 5075 C CA . TYR A 1 638 ? 12.810 -4.048 8.861 1.00 57.50 638 TYR A CA 1
ATOM 5076 C C . TYR A 1 638 ? 14.010 -4.639 9.618 1.00 57.50 638 TYR A C 1
ATOM 5078 O O . TYR A 1 638 ? 15.148 -4.459 9.198 1.00 57.50 638 TYR A O 1
ATOM 5086 N N . GLY A 1 639 ? 13.768 -5.407 10.686 1.00 51.03 639 GLY A N 1
ATOM 5087 C CA . GLY A 1 639 ? 14.813 -6.123 11.413 1.00 51.03 639 GLY A CA 1
ATOM 5088 C C . GLY A 1 639 ? 14.258 -7.278 12.239 1.00 51.03 639 GLY A C 1
ATOM 5089 O O . GLY A 1 639 ? 13.433 -7.063 13.122 1.00 51.03 639 GLY A O 1
ATOM 5090 N N . GLY A 1 640 ? 14.721 -8.495 11.941 1.00 59.47 640 GLY A N 1
ATOM 5091 C CA . GLY A 1 640 ? 14.251 -9.741 12.550 1.00 59.47 640 GLY A CA 1
ATOM 5092 C C . GLY A 1 640 ? 12.906 -10.235 12.002 1.00 59.47 640 GLY A C 1
ATOM 5093 O O . GLY A 1 640 ? 12.209 -9.529 11.271 1.00 59.47 640 GLY A O 1
ATOM 5094 N N . VAL A 1 641 ? 12.551 -11.470 12.356 1.00 64.94 641 VAL A N 1
ATOM 5095 C CA . VAL A 1 641 ? 11.318 -12.143 11.916 1.00 64.94 641 VAL A CA 1
ATOM 5096 C C . VAL A 1 641 ? 10.269 -12.053 13.027 1.00 64.94 641 VAL A C 1
ATOM 5098 O O . VAL A 1 641 ? 10.606 -12.120 14.212 1.00 64.94 641 VAL A O 1
ATOM 5101 N N . LEU A 1 642 ? 8.996 -11.881 12.659 1.00 75.69 642 LEU A N 1
ATOM 5102 C CA . LEU A 1 642 ? 7.897 -12.030 13.618 1.00 75.69 642 LEU A CA 1
ATOM 5103 C C . LEU A 1 642 ? 7.854 -13.470 14.152 1.00 75.69 642 LEU A C 1
ATOM 5105 O O . LEU A 1 642 ? 8.400 -14.388 13.546 1.00 75.69 642 LEU A O 1
ATOM 5109 N N . ALA A 1 643 ? 7.190 -13.678 15.289 1.00 76.38 643 ALA A N 1
ATOM 5110 C CA . ALA A 1 643 ? 6.978 -15.027 15.807 1.00 76.38 643 ALA A CA 1
ATOM 5111 C C . ALA A 1 643 ? 6.302 -15.916 14.745 1.00 76.38 643 ALA A C 1
ATOM 5113 O O . ALA A 1 643 ? 5.386 -15.464 14.060 1.00 76.38 643 ALA A O 1
ATOM 5114 N N . GLU A 1 644 ? 6.728 -17.176 14.634 1.00 70.62 644 GLU A N 1
ATOM 5115 C CA . GLU A 1 644 ? 6.254 -18.112 13.601 1.00 70.62 644 GLU A CA 1
ATOM 5116 C C . GLU A 1 644 ? 4.721 -18.257 13.591 1.00 70.62 644 GLU A C 1
ATOM 5118 O O . GLU A 1 644 ? 4.086 -18.318 12.540 1.00 70.62 644 GLU A O 1
ATOM 5123 N N . ASP A 1 645 ? 4.092 -18.237 14.769 1.00 80.56 645 ASP A N 1
ATOM 5124 C CA . ASP A 1 645 ? 2.644 -18.359 14.913 1.00 80.56 645 ASP A CA 1
ATOM 5125 C C . ASP A 1 645 ? 1.885 -17.032 14.746 1.00 80.56 645 ASP A C 1
ATOM 5127 O O . ASP A 1 645 ? 0.657 -17.035 14.817 1.00 80.56 645 ASP A O 1
ATOM 5131 N N . PHE A 1 646 ? 2.565 -15.903 14.515 1.00 86.06 646 PHE A N 1
ATOM 5132 C CA . PHE A 1 646 ? 1.967 -14.564 14.528 1.00 86.06 646 PHE A CA 1
ATOM 5133 C C . PHE A 1 646 ? 0.791 -14.430 13.552 1.00 86.06 646 PHE A C 1
ATOM 5135 O O . PHE A 1 646 ? -0.316 -14.075 13.967 1.00 86.06 646 PHE A O 1
ATOM 5142 N N . CYS A 1 647 ? 1.000 -14.757 12.271 1.00 86.50 647 CYS A N 1
ATOM 5143 C CA . CYS A 1 647 ? -0.028 -14.614 11.235 1.00 86.50 647 CYS A CA 1
ATOM 5144 C C . CYS A 1 647 ? -1.219 -15.548 11.503 1.00 86.50 647 CYS A C 1
ATOM 5146 O O . CYS A 1 647 ? -2.370 -15.111 11.544 1.00 86.50 647 CYS A O 1
ATOM 5148 N N . ALA A 1 648 ? -0.937 -16.823 11.793 1.00 87.00 648 ALA A N 1
ATOM 5149 C CA . ALA A 1 648 ? -1.962 -17.822 12.093 1.00 87.00 648 ALA A CA 1
ATOM 5150 C C . ALA A 1 648 ? -2.757 -17.480 13.366 1.00 87.00 648 ALA A C 1
ATOM 5152 O O . ALA A 1 648 ? -3.966 -17.716 13.446 1.00 87.00 648 ALA A O 1
ATOM 5153 N N . LYS A 1 649 ? -2.093 -16.911 14.377 1.00 91.50 649 LYS A N 1
ATOM 5154 C CA . LYS A 1 649 ? -2.725 -16.432 15.605 1.00 91.50 649 LYS A CA 1
ATOM 5155 C C . LYS A 1 649 ? -3.627 -15.235 15.327 1.00 91.50 649 LYS A C 1
ATOM 5157 O O . LYS A 1 649 ? -4.738 -15.226 15.849 1.00 91.50 649 LYS A O 1
ATOM 5162 N N . LYS A 1 650 ? -3.206 -14.278 14.493 1.00 93.75 650 LYS A N 1
ATOM 5163 C CA . LYS A 1 650 ? -4.039 -13.131 14.090 1.00 93.75 650 LYS A CA 1
ATOM 5164 C C . LYS A 1 650 ? -5.320 -13.583 13.398 1.00 93.75 650 LYS A C 1
ATOM 5166 O O . LYS A 1 650 ? -6.404 -13.237 13.858 1.00 93.75 650 LYS A O 1
ATOM 5171 N N . GLU A 1 651 ? -5.225 -14.436 12.381 1.00 94.94 651 GLU A N 1
ATOM 5172 C CA . GLU A 1 651 ? -6.416 -14.959 11.697 1.00 94.94 651 GLU A CA 1
ATOM 5173 C C . GLU A 1 651 ? -7.353 -15.718 12.646 1.00 94.94 651 GLU A C 1
ATOM 5175 O O . GLU A 1 651 ? -8.575 -15.554 12.593 1.00 94.94 651 GLU A O 1
ATOM 5180 N N . ARG A 1 652 ? -6.792 -16.532 13.550 1.00 96.12 652 ARG A N 1
ATOM 5181 C CA . ARG A 1 652 ? -7.574 -17.265 14.552 1.00 96.12 652 ARG A CA 1
ATOM 5182 C C . ARG A 1 652 ? -8.299 -16.318 15.504 1.00 96.12 652 ARG A C 1
ATOM 5184 O O . ARG A 1 652 ? -9.478 -16.539 15.764 1.00 96.12 652 ARG A O 1
ATOM 5191 N N . THR A 1 653 ? -7.618 -15.290 16.008 1.00 96.19 653 THR A N 1
ATOM 5192 C CA . THR A 1 653 ? -8.214 -14.274 16.885 1.00 96.19 653 THR A CA 1
ATOM 5193 C C . THR A 1 653 ? -9.359 -13.558 16.175 1.00 96.19 653 THR A C 1
ATOM 5195 O O . THR A 1 653 ? -10.460 -13.502 16.715 1.00 96.19 653 THR A O 1
ATOM 5198 N N . LEU A 1 654 ? -9.158 -13.111 14.931 1.00 97.44 654 LEU A N 1
ATOM 5199 C CA . LEU A 1 654 ? -10.207 -12.437 14.161 1.00 97.44 654 LEU A CA 1
ATOM 5200 C C . LEU A 1 654 ? -11.444 -13.323 13.972 1.00 97.44 654 LEU A C 1
ATOM 5202 O O . LEU A 1 654 ? -12.559 -12.865 14.195 1.00 97.44 654 LEU A O 1
ATOM 5206 N N . ARG A 1 655 ? -11.268 -14.610 13.644 1.00 97.06 655 ARG A 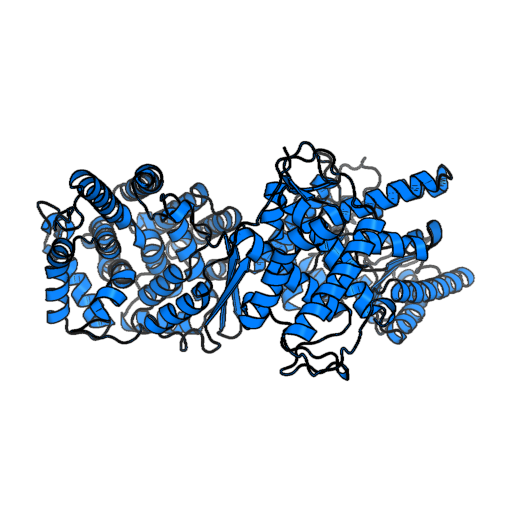N 1
ATOM 5207 C CA . ARG A 1 655 ? -12.388 -15.565 13.504 1.00 97.06 655 ARG A CA 1
ATOM 5208 C C . ARG A 1 655 ? -13.086 -15.892 14.826 1.00 97.06 655 ARG A C 1
ATOM 5210 O O . ARG A 1 655 ? -14.255 -16.267 14.820 1.00 97.06 655 ARG A O 1
ATOM 5217 N N . GLN A 1 656 ? -12.381 -15.797 15.952 1.00 97.00 656 GLN A N 1
ATOM 5218 C CA . GLN A 1 656 ? -12.974 -15.964 17.282 1.00 97.00 656 GLN A CA 1
ATOM 5219 C C . GLN A 1 656 ? -13.800 -14.745 17.697 1.00 97.00 656 GLN A C 1
ATOM 5221 O O . GLN A 1 656 ? -14.791 -14.898 18.410 1.00 97.00 656 GLN A O 1
ATOM 5226 N N . LEU A 1 657 ? -13.396 -13.551 17.269 1.00 97.50 657 LEU A N 1
ATOM 5227 C CA . LEU A 1 657 ? -14.037 -12.301 17.662 1.00 97.50 657 LEU A CA 1
ATOM 5228 C C . LEU A 1 657 ? -15.149 -11.875 16.708 1.00 97.50 657 LEU A C 1
ATOM 5230 O O . LEU A 1 657 ? -16.146 -11.337 17.178 1.00 97.50 657 LEU A O 1
ATOM 5234 N N . LEU A 1 658 ? -15.010 -12.126 15.403 1.00 98.44 658 LEU A N 1
ATOM 5235 C CA . LEU A 1 658 ? -15.843 -11.525 14.362 1.00 98.44 658 LEU A CA 1
ATOM 5236 C C . LEU A 1 658 ? -16.394 -12.538 13.351 1.00 98.44 658 LEU A C 1
ATOM 5238 O O . LEU A 1 658 ? -15.726 -13.491 12.945 1.00 98.44 658 LEU A O 1
ATOM 5242 N N . VAL A 1 659 ? -17.607 -12.270 12.864 1.00 98.00 659 VAL A N 1
ATOM 5243 C CA . VAL A 1 659 ? -18.178 -12.931 11.682 1.00 98.00 659 VAL A CA 1
ATOM 5244 C C . VAL A 1 659 ? -17.581 -12.286 10.426 1.00 98.00 659 VAL A C 1
ATOM 5246 O O . VAL A 1 659 ? -18.048 -11.251 9.951 1.00 98.00 659 VAL A O 1
ATOM 5249 N N . LEU A 1 660 ? -16.500 -12.866 9.903 1.00 97.25 660 LEU A N 1
ATOM 5250 C CA . LEU A 1 660 ? -15.759 -12.298 8.768 1.00 97.25 660 LEU A CA 1
ATOM 5251 C C . LEU A 1 660 ? -16.432 -12.566 7.417 1.00 97.25 660 LEU A C 1
ATOM 5253 O O . LEU A 1 660 ? -16.460 -11.678 6.572 1.00 97.25 660 LEU A O 1
ATOM 5257 N N . ASP A 1 661 ? -17.009 -13.754 7.225 1.00 94.62 661 ASP A N 1
ATOM 5258 C CA . ASP A 1 661 ? -17.432 -14.246 5.904 1.00 94.62 661 ASP A CA 1
ATOM 5259 C C . ASP A 1 661 ? -18.577 -13.423 5.274 1.00 94.62 661 ASP A C 1
ATOM 5261 O O . ASP A 1 661 ? -18.688 -13.352 4.051 1.00 94.62 661 ASP A O 1
ATOM 5265 N N . ASN A 1 662 ? -19.401 -12.743 6.083 1.00 92.81 662 ASN A N 1
ATOM 5266 C CA . ASN A 1 662 ? -20.453 -11.849 5.576 1.00 92.81 662 ASN A CA 1
ATOM 5267 C C . ASN A 1 662 ? -19.876 -10.587 4.926 1.00 92.81 662 ASN A C 1
ATOM 5269 O O . ASN A 1 662 ? -20.425 -10.066 3.956 1.00 92.81 662 ASN A O 1
ATOM 5273 N N . ILE A 1 663 ? -18.776 -10.077 5.480 1.00 96.00 663 ILE A N 1
ATOM 5274 C CA . ILE A 1 663 ? -18.131 -8.856 5.004 1.00 96.00 663 ILE A CA 1
ATOM 5275 C C . ILE A 1 663 ? -17.094 -9.187 3.935 1.00 96.00 663 ILE A C 1
ATOM 5277 O O . ILE A 1 663 ? -17.051 -8.518 2.899 1.00 96.00 663 ILE A O 1
ATOM 5281 N N . PHE A 1 664 ? -16.326 -10.253 4.157 1.00 95.94 664 PHE A N 1
ATOM 5282 C CA . PHE A 1 664 ? -15.246 -10.724 3.301 1.00 95.94 664 PHE A CA 1
ATOM 5283 C C . PHE A 1 664 ? -15.489 -12.175 2.848 1.00 95.94 664 PHE A C 1
ATOM 5285 O O . PHE A 1 664 ? -14.822 -13.092 3.334 1.00 95.94 664 PHE A O 1
ATOM 5292 N N . PRO A 1 665 ? -16.428 -12.424 1.915 1.00 92.44 665 PRO A N 1
ATOM 5293 C CA . PRO A 1 665 ? -16.753 -13.780 1.460 1.00 92.44 665 PRO A CA 1
ATOM 5294 C C . PRO A 1 665 ? -15.587 -14.485 0.755 1.00 92.44 665 PRO A C 1
ATOM 5296 O O . PRO A 1 665 ? -15.554 -15.711 0.692 1.00 92.44 665 PRO A O 1
ATOM 5299 N N . GLY A 1 666 ? -14.619 -13.725 0.236 1.00 88.19 666 GLY A N 1
ATOM 5300 C CA . GLY A 1 666 ? -13.381 -14.257 -0.329 1.00 88.19 666 GLY A CA 1
ATOM 5301 C C . GLY A 1 666 ? -12.315 -14.598 0.723 1.00 88.19 666 GLY A C 1
ATOM 5302 O O . GLY A 1 666 ? -11.254 -15.110 0.374 1.00 88.19 666 GLY A O 1
ATOM 5303 N N . GLY A 1 667 ? -12.585 -14.335 2.004 1.00 91.94 667 GLY A N 1
ATOM 5304 C CA . GLY A 1 667 ? -11.711 -14.645 3.129 1.00 91.94 667 GLY A CA 1
ATOM 5305 C C . GLY A 1 667 ? -10.814 -13.489 3.577 1.00 91.94 667 GLY A C 1
ATOM 5306 O O . GLY A 1 667 ? -10.619 -12.492 2.879 1.00 91.94 667 GLY A O 1
ATOM 5307 N N . VAL A 1 668 ? -10.261 -13.652 4.780 1.00 93.94 668 VAL A N 1
ATOM 5308 C CA . VAL A 1 668 ? -9.253 -12.763 5.369 1.00 93.94 668 VAL A CA 1
ATOM 5309 C C . VAL A 1 668 ? -7.947 -13.536 5.481 1.00 93.94 668 VAL A C 1
ATOM 5311 O O . VAL A 1 668 ? -7.951 -14.638 6.035 1.00 93.94 668 VAL A O 1
ATOM 5314 N N . THR A 1 669 ? -6.861 -12.970 4.955 1.00 91.44 669 THR A N 1
ATOM 5315 C CA . THR A 1 669 ? -5.530 -13.589 4.968 1.00 91.44 669 THR A CA 1
ATOM 5316 C C . THR A 1 669 ? -4.497 -12.631 5.535 1.00 91.44 669 THR A C 1
ATOM 5318 O O . THR A 1 669 ? -4.429 -11.469 5.126 1.00 91.44 669 THR A O 1
ATOM 5321 N N . VAL A 1 670 ? -3.670 -13.137 6.444 1.00 90.75 670 VAL A N 1
ATOM 5322 C CA . VAL A 1 670 ? -2.564 -12.419 7.068 1.00 90.75 670 VAL A CA 1
ATOM 5323 C C . VAL A 1 670 ? -1.252 -13.095 6.694 1.00 90.75 670 VAL A C 1
ATOM 5325 O O . VAL A 1 670 ? -1.093 -14.303 6.830 1.00 90.75 670 VAL A O 1
ATOM 5328 N N . SER A 1 671 ? -0.290 -12.305 6.236 1.00 81.56 671 SER A N 1
ATOM 5329 C CA . SER A 1 671 ? 1.062 -12.767 5.908 1.00 81.56 671 SER A CA 1
ATOM 5330 C C . SER A 1 671 ? 2.093 -11.753 6.392 1.00 81.56 671 SER A C 1
ATOM 5332 O O . SER A 1 671 ? 1.744 -10.615 6.706 1.00 81.56 671 SER A O 1
ATOM 5334 N N . ALA A 1 672 ? 3.359 -12.153 6.473 1.00 77.31 672 ALA A N 1
ATOM 5335 C CA . ALA A 1 672 ? 4.440 -11.261 6.861 1.00 77.31 672 ALA A CA 1
ATOM 5336 C C . ALA A 1 672 ? 5.720 -11.567 6.080 1.00 77.31 672 ALA A C 1
ATOM 5338 O O . ALA A 1 672 ? 5.968 -12.718 5.734 1.00 77.31 672 ALA A O 1
ATOM 5339 N N . THR A 1 673 ? 6.531 -10.545 5.822 1.00 67.31 673 THR A N 1
ATOM 5340 C CA . THR A 1 673 ? 7.901 -10.675 5.308 1.00 67.31 673 THR A CA 1
ATOM 5341 C C . THR A 1 673 ? 8.858 -9.789 6.097 1.00 67.31 673 THR A C 1
ATOM 5343 O O . THR A 1 673 ? 8.454 -8.820 6.740 1.00 67.31 673 THR A O 1
ATOM 5346 N N . THR A 1 674 ? 10.148 -10.110 6.033 1.00 64.38 674 THR A N 1
ATOM 5347 C CA . THR A 1 674 ? 11.224 -9.260 6.550 1.00 64.38 674 THR A CA 1
ATOM 5348 C C . THR A 1 674 ? 11.996 -8.675 5.377 1.00 64.38 674 THR A C 1
ATOM 5350 O O . THR A 1 674 ? 12.438 -9.404 4.493 1.00 64.38 674 THR A O 1
ATOM 5353 N N . ARG A 1 675 ? 12.181 -7.354 5.363 1.00 55.97 675 ARG A N 1
ATOM 5354 C CA . ARG A 1 675 ? 13.069 -6.641 4.436 1.00 55.97 675 ARG A CA 1
ATOM 5355 C C . ARG A 1 675 ? 14.522 -6.878 4.844 1.00 55.97 675 ARG A C 1
ATOM 5357 O O . ARG A 1 675 ? 15.158 -6.057 5.504 1.00 55.97 675 ARG A O 1
ATOM 5364 N N . SER A 1 676 ? 15.034 -8.047 4.473 1.00 47.34 676 SER A N 1
ATOM 5365 C CA . SER A 1 676 ? 16.415 -8.484 4.713 1.00 47.34 676 SER A CA 1
ATOM 5366 C C . SER A 1 676 ? 17.456 -7.542 4.084 1.00 47.34 676 SER A C 1
ATOM 5368 O O . SER A 1 676 ? 18.607 -7.518 4.506 1.00 47.34 676 SER A O 1
ATOM 5370 N N . ASP A 1 677 ? 17.068 -6.751 3.082 1.00 43.62 677 ASP A N 1
ATOM 5371 C CA . ASP A 1 677 ? 17.872 -5.706 2.444 1.00 43.62 677 ASP A CA 1
ATOM 5372 C C . ASP A 1 677 ? 18.198 -4.533 3.387 1.00 43.62 677 ASP A C 1
ATOM 5374 O O . ASP A 1 677 ? 19.331 -4.051 3.362 1.00 43.62 677 ASP A O 1
ATOM 5378 N N . ILE A 1 678 ? 17.252 -4.126 4.248 1.00 42.69 678 ILE A N 1
ATOM 5379 C CA . ILE A 1 678 ? 17.406 -2.987 5.174 1.00 42.69 678 ILE A CA 1
ATOM 5380 C C . ILE A 1 678 ? 18.239 -3.375 6.404 1.00 42.69 678 ILE A C 1
ATOM 5382 O O . ILE A 1 678 ? 19.177 -2.669 6.773 1.00 42.69 678 ILE A O 1
ATOM 5386 N N . LEU A 1 679 ? 17.979 -4.551 6.987 1.00 44.28 679 LEU A N 1
ATOM 5387 C CA . LEU A 1 679 ? 18.752 -5.080 8.121 1.00 44.28 679 LEU A CA 1
ATOM 5388 C C . LEU A 1 679 ? 20.251 -5.187 7.795 1.00 44.28 679 LEU A C 1
ATOM 5390 O O . LEU A 1 679 ? 21.109 -4.894 8.623 1.00 44.28 679 LEU A O 1
ATOM 5394 N N . LEU A 1 680 ? 20.564 -5.595 6.565 1.00 43.50 680 LEU A N 1
ATOM 5395 C CA . LEU A 1 680 ? 21.938 -5.709 6.088 1.00 43.50 680 LEU A CA 1
ATOM 5396 C C . LEU A 1 680 ? 22.517 -4.362 5.639 1.00 43.50 680 LEU A C 1
ATOM 5398 O O . LEU A 1 680 ? 23.737 -4.253 5.547 1.00 43.50 680 LEU A O 1
ATOM 5402 N N . SER A 1 681 ? 21.687 -3.351 5.348 1.00 39.41 681 SER A N 1
ATOM 5403 C CA . SER A 1 681 ? 22.147 -1.992 5.044 1.00 39.41 681 SER A CA 1
ATOM 5404 C C . SER A 1 681 ? 22.446 -1.158 6.285 1.00 39.41 681 SER A C 1
ATOM 5406 O O . SER A 1 681 ? 23.384 -0.369 6.241 1.00 39.41 681 SER A O 1
ATOM 5408 N N . ASP A 1 682 ? 21.751 -1.380 7.402 1.00 39.12 682 ASP A N 1
ATOM 5409 C CA . ASP A 1 682 ? 22.040 -0.688 8.669 1.00 39.12 682 ASP A CA 1
ATOM 5410 C C . ASP A 1 682 ? 23.383 -1.122 9.289 1.00 39.12 682 ASP A C 1
ATOM 5412 O O . ASP A 1 682 ? 23.983 -0.385 10.066 1.00 39.12 682 ASP A O 1
ATOM 5416 N N . ILE A 1 683 ? 23.923 -2.277 8.876 1.00 44.97 683 ILE A N 1
ATOM 5417 C CA . ILE A 1 683 ? 25.282 -2.736 9.218 1.00 44.97 683 ILE A CA 1
ATOM 5418 C C . ILE A 1 683 ? 26.354 -2.080 8.309 1.00 44.97 683 ILE A C 1
ATOM 5420 O O . ILE A 1 683 ? 27.542 -2.108 8.621 1.00 44.97 683 ILE A O 1
ATOM 5424 N N . ARG A 1 684 ? 25.975 -1.435 7.189 1.00 41.78 684 ARG A N 1
ATOM 5425 C CA . ARG A 1 684 ? 26.911 -0.892 6.173 1.00 41.78 684 ARG A CA 1
ATOM 5426 C C . ARG A 1 684 ? 27.529 0.472 6.508 1.00 41.78 684 ARG A C 1
ATOM 5428 O O . ARG A 1 684 ? 28.224 1.014 5.645 1.00 41.78 684 ARG A O 1
ATOM 5435 N N . SER A 1 685 ? 27.305 1.046 7.692 1.00 34.56 685 SER A N 1
ATOM 5436 C CA . SER A 1 685 ? 27.754 2.420 7.971 1.00 34.56 685 SER A CA 1
ATOM 5437 C C . SER A 1 685 ? 29.271 2.596 8.127 1.00 34.56 685 SER A C 1
ATOM 5439 O O . SER A 1 685 ? 29.714 3.736 8.106 1.00 34.56 685 SER A O 1
ATOM 5441 N N . ASP A 1 686 ? 30.072 1.526 8.184 1.00 36.69 686 ASP A N 1
ATOM 5442 C CA . ASP A 1 686 ? 31.541 1.621 8.185 1.00 36.69 686 ASP A CA 1
ATOM 5443 C C . ASP A 1 686 ? 32.171 0.749 7.086 1.00 36.69 686 ASP A C 1
ATOM 5445 O O . ASP A 1 686 ? 32.527 -0.414 7.275 1.00 36.69 686 ASP A O 1
ATOM 5449 N N . ARG A 1 687 ? 32.330 1.324 5.885 1.00 40.06 687 ARG A N 1
ATOM 5450 C CA . ARG A 1 687 ? 33.191 0.752 4.837 1.00 40.06 687 ARG A CA 1
ATOM 5451 C C . ARG A 1 687 ? 34.654 1.107 5.113 1.00 40.06 687 ARG A C 1
ATOM 5453 O O . ARG A 1 687 ? 35.195 2.020 4.490 1.00 40.06 687 ARG A O 1
ATOM 5460 N N . GLU A 1 688 ? 35.333 0.322 5.943 1.00 41.97 688 GLU A N 1
ATOM 5461 C CA . GLU A 1 688 ? 36.775 0.120 5.759 1.00 41.97 688 GLU A CA 1
ATOM 5462 C C . GLU A 1 688 ? 37.050 -1.117 4.884 1.00 41.97 688 GLU A C 1
ATOM 5464 O O . GLU A 1 688 ? 36.291 -2.082 4.835 1.00 41.97 688 GLU A O 1
ATOM 5469 N N . LYS A 1 689 ? 38.122 -1.022 4.089 1.00 50.88 689 LYS A N 1
ATOM 5470 C CA . LYS A 1 689 ? 38.487 -1.895 2.961 1.00 50.88 689 LYS A CA 1
ATOM 5471 C C . LYS A 1 689 ? 38.543 -3.382 3.337 1.00 50.88 689 LYS A C 1
ATOM 5473 O O . LYS A 1 689 ? 39.529 -3.838 3.911 1.00 50.88 689 LYS A O 1
ATOM 5478 N N . LEU A 1 690 ? 37.551 -4.156 2.902 1.00 51.31 690 LEU A N 1
ATOM 5479 C CA . LEU A 1 690 ? 37.570 -5.615 3.017 1.00 51.31 690 LEU A CA 1
ATOM 5480 C C . LEU A 1 690 ? 38.310 -6.256 1.831 1.00 51.31 690 LEU A C 1
ATOM 5482 O O . LEU A 1 690 ? 38.073 -5.872 0.680 1.00 51.31 690 LEU A O 1
ATOM 5486 N N . PRO A 1 691 ? 39.187 -7.247 2.063 1.00 53.66 691 PRO A N 1
ATOM 5487 C CA . PRO A 1 691 ? 39.830 -7.987 0.985 1.00 53.66 691 PRO A CA 1
ATOM 5488 C C . PRO A 1 691 ? 38.797 -8.842 0.234 1.00 53.66 691 PRO A C 1
ATOM 5490 O O . PRO A 1 691 ? 38.021 -9.582 0.841 1.00 53.66 691 PRO A O 1
ATOM 5493 N N . ARG A 1 692 ? 38.781 -8.752 -1.106 1.00 57.47 692 ARG A N 1
ATOM 5494 C CA . ARG A 1 692 ? 37.967 -9.650 -1.944 1.00 57.47 692 ARG A CA 1
ATOM 5495 C C . ARG A 1 692 ? 38.387 -11.106 -1.692 1.00 57.47 692 ARG A C 1
ATOM 5497 O O . ARG A 1 692 ? 39.590 -11.367 -1.614 1.00 57.47 692 ARG A O 1
ATOM 5504 N N . PRO A 1 693 ? 37.441 -12.060 -1.616 1.00 67.19 693 PRO A N 1
ATOM 5505 C CA . PRO A 1 693 ? 37.796 -13.465 -1.499 1.00 67.19 693 PRO A CA 1
ATOM 5506 C C . PRO A 1 693 ? 38.569 -13.908 -2.743 1.00 67.19 693 PRO A C 1
ATOM 5508 O O . PRO A 1 693 ? 38.142 -13.667 -3.874 1.00 67.19 693 PRO A O 1
ATOM 5511 N N . PHE A 1 694 ? 39.715 -14.557 -2.541 1.00 76.56 694 PHE A N 1
ATOM 5512 C CA . PHE A 1 694 ? 40.463 -15.158 -3.641 1.00 76.56 694 PHE A CA 1
ATOM 5513 C C . PHE A 1 694 ? 39.617 -16.240 -4.315 1.00 76.56 694 PHE A C 1
ATOM 5515 O O . PHE A 1 694 ? 38.969 -17.039 -3.635 1.00 76.56 694 PHE A O 1
ATOM 5522 N N . LEU A 1 695 ? 39.653 -16.300 -5.648 1.00 77.38 695 LEU A N 1
ATOM 5523 C CA . LEU A 1 695 ? 38.897 -17.289 -6.423 1.00 77.38 695 LEU A CA 1
ATOM 5524 C C . LEU A 1 695 ? 39.240 -18.729 -6.005 1.00 77.38 695 LEU A C 1
ATOM 5526 O O . LEU A 1 695 ? 38.360 -19.581 -5.939 1.00 77.38 695 LEU A O 1
ATOM 5530 N N . GLU A 1 696 ? 40.496 -18.965 -5.623 1.00 85.19 696 GLU A N 1
ATOM 5531 C CA . GLU A 1 696 ? 40.964 -20.235 -5.063 1.00 85.19 696 GLU A CA 1
ATOM 5532 C C . GLU A 1 696 ? 40.204 -20.635 -3.784 1.00 85.19 696 GLU A C 1
ATOM 5534 O O . GLU A 1 696 ? 39.865 -21.803 -3.606 1.00 85.19 696 GLU A O 1
ATOM 5539 N N . ASN A 1 697 ? 39.884 -19.680 -2.904 1.00 86.69 697 ASN A N 1
ATOM 5540 C CA . ASN A 1 697 ? 39.122 -19.957 -1.683 1.00 86.69 697 ASN A CA 1
ATOM 5541 C C . ASN A 1 697 ? 37.665 -20.290 -2.003 1.00 86.69 697 ASN A C 1
ATOM 5543 O O . ASN A 1 697 ? 37.095 -21.177 -1.375 1.00 86.69 697 ASN A O 1
ATOM 5547 N N . VAL A 1 698 ? 37.080 -19.621 -3.002 1.00 85.50 698 VAL A N 1
ATOM 5548 C CA . VAL A 1 698 ? 35.729 -19.937 -3.485 1.00 85.50 698 VAL A CA 1
ATOM 5549 C C . VAL A 1 698 ? 35.692 -21.351 -4.064 1.00 85.50 698 VAL A C 1
ATOM 5551 O O . VAL A 1 698 ? 34.791 -22.112 -3.725 1.00 85.50 698 VAL A O 1
ATOM 5554 N N . GLU A 1 699 ? 36.675 -21.744 -4.878 1.00 88.00 699 GLU A N 1
ATOM 5555 C CA . GLU A 1 699 ? 36.740 -23.098 -5.442 1.00 88.00 699 GLU A CA 1
ATOM 5556 C C . GLU A 1 699 ? 36.909 -24.168 -4.352 1.00 88.00 699 GLU A C 1
ATOM 5558 O O . GLU A 1 699 ? 36.154 -25.144 -4.328 1.00 88.00 699 GLU A O 1
ATOM 5563 N N . LYS A 1 700 ? 37.847 -23.967 -3.413 1.00 91.19 700 LYS A N 1
ATOM 5564 C CA . LYS A 1 700 ? 38.050 -24.875 -2.271 1.00 91.19 700 LYS A CA 1
ATOM 5565 C C . LYS A 1 700 ? 36.772 -25.032 -1.450 1.00 91.19 700 LYS A C 1
ATOM 5567 O O . LYS A 1 700 ? 36.384 -26.156 -1.140 1.00 91.19 700 LYS A O 1
ATOM 5572 N N . LEU A 1 701 ? 36.101 -23.920 -1.145 1.00 91.81 701 LEU A N 1
ATOM 5573 C CA . LEU A 1 701 ? 34.855 -23.918 -0.385 1.00 91.81 701 LEU A CA 1
ATOM 5574 C C . LEU A 1 701 ? 33.733 -24.645 -1.135 1.00 91.81 701 LEU A C 1
ATOM 5576 O O . LEU A 1 701 ? 33.036 -25.460 -0.543 1.00 91.81 701 LEU A O 1
ATOM 5580 N N . SER A 1 702 ? 33.607 -24.417 -2.445 1.00 92.12 702 SER A N 1
ATOM 5581 C CA . SER A 1 702 ? 32.588 -25.058 -3.291 1.00 92.12 702 SER A CA 1
ATOM 5582 C C . SER A 1 702 ? 32.734 -26.580 -3.306 1.00 92.12 702 SER A C 1
ATOM 5584 O O . SER A 1 702 ? 31.757 -27.306 -3.128 1.00 92.12 702 SER A O 1
ATOM 5586 N N . ARG A 1 703 ? 33.969 -27.077 -3.473 1.00 94.00 703 ARG A N 1
ATOM 5587 C CA . ARG A 1 703 ? 34.263 -28.517 -3.408 1.00 94.00 703 ARG A CA 1
ATOM 5588 C C . ARG A 1 703 ? 33.919 -29.080 -2.031 1.00 94.00 703 ARG A C 1
ATOM 5590 O O . ARG A 1 703 ? 33.305 -30.141 -1.940 1.00 94.00 703 ARG A O 1
ATOM 5597 N N . ARG A 1 704 ? 34.245 -28.338 -0.970 1.00 93.44 704 ARG A N 1
ATOM 5598 C CA . ARG A 1 704 ? 33.996 -28.763 0.409 1.00 93.44 704 ARG A CA 1
ATOM 5599 C C . ARG A 1 704 ? 32.514 -28.818 0.776 1.00 93.44 704 ARG A C 1
ATOM 5601 O O . ARG A 1 704 ? 32.099 -29.757 1.449 1.00 93.44 704 ARG A O 1
ATOM 5608 N N . ILE A 1 705 ? 31.713 -27.869 0.292 1.00 91.56 705 ILE A N 1
ATOM 5609 C CA . ILE A 1 705 ? 30.248 -27.886 0.418 1.00 91.56 705 ILE A CA 1
ATOM 5610 C C . ILE A 1 705 ? 29.682 -29.179 -0.191 1.00 91.56 705 ILE A C 1
ATOM 5612 O O . ILE A 1 705 ? 28.910 -29.886 0.459 1.00 91.56 705 ILE A O 1
ATOM 5616 N N . HIS A 1 706 ? 30.118 -29.540 -1.402 1.00 91.56 706 HIS A N 1
ATOM 5617 C CA . HIS A 1 706 ? 29.676 -30.774 -2.051 1.00 91.56 706 HIS A CA 1
ATOM 5618 C C . HIS A 1 706 ? 30.099 -32.035 -1.276 1.00 91.56 706 HIS A C 1
ATOM 5620 O O . HIS A 1 706 ? 29.297 -32.954 -1.089 1.00 91.56 706 HIS A O 1
ATOM 5626 N N . GLU A 1 707 ? 31.342 -32.084 -0.795 1.00 91.25 707 GLU A N 1
ATOM 5627 C CA . GLU A 1 707 ? 31.832 -33.187 0.040 1.00 91.25 707 GLU A CA 1
ATOM 5628 C C . GLU A 1 707 ? 30.990 -33.346 1.311 1.00 91.25 707 GLU A C 1
ATOM 5630 O O . GLU A 1 707 ? 30.550 -34.457 1.611 1.00 91.25 707 GLU A O 1
ATOM 5635 N N . ARG A 1 708 ? 30.684 -32.239 2.001 1.00 89.50 708 ARG A N 1
ATOM 5636 C CA . ARG A 1 708 ? 29.837 -32.234 3.201 1.00 89.50 708 ARG A CA 1
ATOM 5637 C C . ARG A 1 708 ? 28.423 -32.730 2.904 1.00 89.50 708 ARG A C 1
ATOM 5639 O O . ARG A 1 708 ? 27.880 -33.529 3.667 1.00 89.50 708 ARG A O 1
ATOM 5646 N N . TYR A 1 709 ? 27.842 -32.321 1.776 1.00 86.50 709 TYR A N 1
ATOM 5647 C CA . TYR A 1 709 ? 26.554 -32.847 1.324 1.00 86.50 709 TYR A CA 1
ATOM 5648 C C . TYR A 1 709 ? 26.602 -34.374 1.151 1.00 86.50 709 TYR A C 1
ATOM 5650 O O . TYR A 1 709 ? 25.727 -35.089 1.641 1.00 86.50 709 TYR A O 1
ATOM 5658 N N . ASN A 1 710 ? 27.653 -34.900 0.517 1.00 88.50 710 ASN A N 1
ATOM 5659 C CA . ASN A 1 710 ? 27.838 -36.340 0.339 1.00 88.50 710 ASN A CA 1
ATOM 5660 C C . ASN A 1 710 ? 28.078 -37.084 1.666 1.00 88.50 710 ASN A C 1
ATOM 5662 O O . ASN A 1 710 ? 27.614 -38.215 1.818 1.00 88.50 710 ASN A O 1
ATOM 5666 N N . GLU A 1 711 ? 28.779 -36.479 2.628 1.00 88.50 711 GLU A N 1
ATOM 5667 C CA . GLU A 1 711 ? 28.932 -37.010 3.991 1.00 88.50 711 GLU A CA 1
ATOM 5668 C C . GLU A 1 711 ? 27.570 -37.136 4.688 1.00 88.50 711 GLU A C 1
ATOM 5670 O O . GLU A 1 711 ? 27.240 -38.210 5.198 1.00 88.50 711 GLU A O 1
ATOM 5675 N N . ALA A 1 712 ? 26.741 -36.088 4.628 1.00 84.44 712 ALA A N 1
ATOM 5676 C CA . ALA A 1 712 ? 25.391 -36.090 5.191 1.00 84.44 712 ALA A CA 1
ATOM 5677 C C . ALA A 1 712 ? 24.479 -37.132 4.515 1.00 84.44 712 ALA A C 1
ATOM 5679 O O . ALA A 1 712 ? 23.725 -37.839 5.195 1.00 84.44 712 ALA A O 1
ATOM 5680 N N . GLN A 1 713 ? 24.585 -37.296 3.189 1.00 82.81 713 GLN A N 1
ATOM 5681 C CA . GLN A 1 713 ? 23.855 -38.331 2.450 1.00 82.81 713 GLN A CA 1
ATOM 5682 C C . GLN A 1 713 ? 24.277 -39.747 2.863 1.00 82.81 713 GLN A C 1
ATOM 5684 O O . GLN A 1 713 ? 23.404 -40.582 3.093 1.00 82.81 713 GLN A O 1
ATOM 5689 N N . ARG A 1 714 ? 25.581 -40.022 3.026 1.00 86.00 714 ARG A N 1
ATOM 5690 C CA . ARG A 1 714 ? 26.071 -41.333 3.502 1.00 86.00 714 ARG A CA 1
ATOM 5691 C C . ARG A 1 714 ? 25.663 -41.620 4.944 1.00 86.00 714 ARG A C 1
ATOM 5693 O O . ARG A 1 714 ? 25.342 -42.760 5.258 1.00 86.00 714 ARG A O 1
ATOM 5700 N N . ALA A 1 715 ? 25.678 -40.609 5.813 1.00 84.44 715 ALA A N 1
ATOM 5701 C CA . ALA A 1 715 ? 25.254 -40.759 7.202 1.00 84.44 715 ALA A CA 1
ATOM 5702 C C . ALA A 1 715 ? 23.755 -41.081 7.305 1.00 84.44 715 ALA A C 1
ATOM 5704 O O . ALA A 1 715 ? 23.359 -41.942 8.087 1.00 84.44 715 ALA A O 1
ATOM 5705 N N . SER A 1 716 ? 22.935 -40.426 6.479 1.00 80.00 716 SER A N 1
ATOM 5706 C CA . SER A 1 716 ? 21.478 -40.611 6.469 1.00 80.00 716 SER A CA 1
ATOM 5707 C C . SER A 1 716 ? 21.038 -41.874 5.715 1.00 80.00 716 SER A C 1
ATOM 5709 O O . SER A 1 716 ? 20.017 -42.468 6.052 1.00 80.00 716 SER A O 1
ATOM 5711 N N . HIS A 1 717 ? 21.798 -42.299 4.699 1.00 83.44 717 HIS A N 1
ATOM 5712 C CA . HIS A 1 717 ? 21.468 -43.424 3.818 1.00 83.44 717 HIS A CA 1
ATOM 5713 C C . HIS A 1 717 ? 22.719 -44.266 3.478 1.00 83.44 717 HIS A C 1
ATOM 5715 O O . HIS A 1 717 ? 23.191 -44.229 2.339 1.00 83.44 717 HIS A O 1
ATOM 5721 N N . PRO A 1 718 ? 23.260 -45.054 4.427 1.00 82.50 718 PRO A N 1
ATOM 5722 C CA . PRO A 1 718 ? 24.544 -45.748 4.261 1.00 82.50 718 PRO A CA 1
ATOM 5723 C C . PRO A 1 718 ? 24.552 -46.800 3.143 1.00 82.50 718 PRO A C 1
ATOM 5725 O O . PRO A 1 718 ? 25.597 -47.051 2.547 1.00 82.50 718 PRO A O 1
ATOM 5728 N N . ASP A 1 719 ? 23.391 -47.378 2.829 1.00 84.88 719 ASP A N 1
ATOM 5729 C CA . ASP A 1 719 ? 23.243 -48.432 1.818 1.00 84.88 719 ASP A CA 1
ATOM 5730 C C . ASP A 1 719 ? 22.925 -47.895 0.406 1.00 84.88 719 ASP A C 1
ATOM 5732 O O . ASP A 1 719 ? 22.790 -48.676 -0.538 1.00 84.88 719 ASP A O 1
ATOM 5736 N N . ARG A 1 720 ? 22.770 -46.572 0.234 1.00 82.44 720 ARG A N 1
ATOM 5737 C CA . ARG A 1 720 ? 22.437 -45.947 -1.057 1.00 82.44 720 ARG A CA 1
ATOM 5738 C C . ARG A 1 720 ? 23.699 -45.417 -1.732 1.00 82.44 720 ARG A C 1
ATOM 5740 O O . ARG A 1 720 ? 24.418 -44.600 -1.164 1.00 82.44 720 ARG A O 1
ATOM 5747 N N . GLU A 1 721 ? 23.943 -45.834 -2.973 1.00 84.06 721 GLU A N 1
ATOM 5748 C CA . GLU A 1 721 ? 25.045 -45.282 -3.767 1.00 84.06 721 GLU A CA 1
ATOM 5749 C C . GLU A 1 721 ? 24.842 -43.781 -4.025 1.00 84.06 721 GLU A C 1
ATOM 5751 O O . GLU A 1 721 ? 23.743 -43.326 -4.362 1.00 84.06 721 GLU A O 1
ATOM 5756 N N . LEU A 1 722 ? 25.920 -43.007 -3.866 1.00 85.88 722 LEU A N 1
ATOM 5757 C CA . LEU A 1 722 ? 25.919 -41.580 -4.166 1.00 85.88 722 LEU A CA 1
ATOM 5758 C C . LEU A 1 722 ? 25.806 -41.370 -5.672 1.00 85.88 722 LEU A C 1
ATOM 5760 O O . LEU A 1 722 ? 26.604 -41.898 -6.442 1.00 85.88 722 LEU A O 1
ATOM 5764 N N . GLN A 1 723 ? 24.849 -40.540 -6.076 1.00 82.19 723 GLN A N 1
ATOM 5765 C CA . GLN A 1 723 ? 24.640 -40.205 -7.482 1.00 82.19 723 GLN A CA 1
ATOM 5766 C C . GLN A 1 723 ? 25.833 -39.445 -8.085 1.00 82.19 723 GLN A C 1
ATOM 5768 O O . GLN A 1 723 ? 26.163 -39.660 -9.247 1.00 82.19 723 GLN A O 1
ATOM 5773 N N . TYR A 1 724 ? 26.479 -38.591 -7.286 1.00 87.69 724 TYR A N 1
ATOM 5774 C CA . TYR A 1 724 ? 27.640 -37.788 -7.673 1.00 87.69 724 TYR A CA 1
ATOM 5775 C C . TYR A 1 724 ? 28.718 -37.921 -6.587 1.00 87.69 724 TYR A C 1
ATOM 5777 O O . TYR A 1 724 ? 28.689 -37.173 -5.609 1.00 87.69 724 TYR A O 1
ATOM 5785 N N . PRO A 1 725 ? 29.599 -38.936 -6.663 1.00 86.69 725 PRO A N 1
ATOM 5786 C CA . PRO A 1 725 ? 30.531 -39.257 -5.580 1.00 86.69 725 PRO A CA 1
ATOM 5787 C C . PRO A 1 725 ? 31.686 -38.258 -5.432 1.00 86.69 725 PRO A C 1
ATOM 5789 O O . PRO A 1 725 ? 32.274 -38.184 -4.352 1.00 86.69 725 PRO A O 1
ATOM 5792 N N . ASP A 1 726 ? 32.008 -37.511 -6.489 1.00 89.69 726 ASP A N 1
ATOM 5793 C CA . ASP A 1 726 ? 33.084 -36.522 -6.522 1.00 89.69 726 ASP A CA 1
ATOM 5794 C C . ASP A 1 726 ? 32.691 -35.269 -7.320 1.00 89.69 726 ASP A C 1
ATOM 5796 O O . ASP A 1 726 ? 31.745 -35.277 -8.111 1.00 89.69 726 ASP A O 1
ATOM 5800 N N . TRP A 1 727 ? 33.444 -34.184 -7.124 1.00 88.81 727 TRP A N 1
ATOM 5801 C CA . TRP A 1 727 ? 33.199 -32.905 -7.796 1.00 88.81 727 TRP A CA 1
ATOM 5802 C C . TRP A 1 727 ? 33.180 -33.018 -9.324 1.00 88.81 727 TRP A C 1
ATOM 5804 O O . TRP A 1 727 ? 32.397 -32.335 -9.982 1.00 88.81 727 TRP A O 1
ATOM 5814 N N . GLU A 1 728 ? 34.028 -33.868 -9.906 1.00 91.56 728 GLU A N 1
ATOM 5815 C CA . GLU A 1 728 ? 34.142 -33.974 -11.361 1.00 91.56 728 GLU A CA 1
ATOM 5816 C C . GLU A 1 728 ? 32.915 -34.646 -11.983 1.00 91.56 728 GLU A C 1
ATOM 5818 O O . GLU A 1 728 ? 32.562 -34.330 -13.120 1.00 91.56 728 GLU A O 1
ATOM 5823 N N . SER A 1 729 ? 32.217 -35.485 -11.213 1.00 89.31 729 SER A N 1
ATOM 5824 C CA . SER A 1 729 ? 30.960 -36.126 -11.607 1.00 89.31 729 SER A CA 1
ATOM 5825 C C . SER A 1 729 ? 29.736 -35.197 -11.616 1.00 89.31 729 SER A C 1
ATOM 5827 O O . SER A 1 729 ? 28.714 -35.561 -12.199 1.00 89.31 729 SER A O 1
ATOM 5829 N N . LEU A 1 730 ? 29.811 -34.010 -10.997 1.00 87.44 730 LEU A N 1
ATOM 5830 C CA . LEU A 1 730 ? 28.704 -33.050 -10.973 1.00 87.44 730 LEU A CA 1
ATOM 5831 C C . LEU A 1 730 ? 28.418 -32.473 -12.367 1.00 87.44 730 LEU A C 1
ATOM 5833 O O . LEU A 1 730 ? 29.339 -32.143 -13.117 1.00 87.44 730 LEU A O 1
ATOM 5837 N N . SER A 1 731 ? 27.134 -32.268 -12.674 1.00 84.88 731 SER A N 1
ATOM 5838 C CA . SER A 1 731 ? 26.728 -31.449 -13.820 1.00 84.88 731 SER A CA 1
ATOM 5839 C C . SER A 1 731 ? 27.094 -29.978 -13.607 1.00 84.88 731 SER A C 1
ATOM 5841 O O . SER A 1 731 ? 27.253 -29.533 -12.468 1.00 84.88 731 SER A O 1
ATOM 5843 N N . ASP A 1 732 ? 27.170 -29.208 -14.693 1.00 81.38 732 ASP A N 1
ATOM 5844 C CA . ASP A 1 732 ? 27.501 -27.779 -14.632 1.00 81.38 732 ASP A CA 1
ATOM 5845 C C . ASP A 1 732 ? 26.519 -26.997 -13.745 1.00 81.38 732 ASP A C 1
ATOM 5847 O O . ASP A 1 732 ? 26.957 -26.212 -12.907 1.00 81.38 732 ASP A O 1
ATOM 5851 N N . ASP A 1 733 ? 25.220 -27.309 -13.814 1.00 74.94 733 ASP A N 1
ATOM 5852 C CA . ASP A 1 733 ? 24.195 -26.730 -12.932 1.00 74.94 733 ASP A CA 1
ATOM 5853 C C . ASP A 1 733 ? 24.495 -26.981 -11.444 1.00 74.94 733 ASP A C 1
ATOM 5855 O O . ASP A 1 733 ? 24.336 -26.100 -10.601 1.00 74.94 733 ASP A O 1
ATOM 5859 N N . LEU A 1 734 ? 24.946 -28.191 -11.094 1.00 81.00 734 LEU A N 1
ATOM 5860 C CA . LEU A 1 734 ? 25.245 -28.537 -9.704 1.00 81.00 734 LEU A CA 1
ATOM 5861 C C . LEU A 1 734 ? 26.583 -27.947 -9.248 1.00 81.00 734 LEU A C 1
ATOM 5863 O O . LEU A 1 734 ? 26.690 -27.523 -8.096 1.00 81.00 734 LEU A O 1
ATOM 5867 N N . LYS A 1 735 ? 27.588 -27.863 -10.130 1.00 84.88 735 LYS A N 1
ATOM 5868 C CA . LYS A 1 735 ? 28.838 -27.137 -9.850 1.00 84.88 735 LYS A CA 1
ATOM 5869 C C . LYS A 1 735 ? 28.546 -25.661 -9.593 1.00 84.88 735 LYS A C 1
ATOM 5871 O O . LYS A 1 735 ? 29.020 -25.115 -8.598 1.00 84.88 735 LYS A O 1
ATOM 5876 N N . TYR A 1 736 ? 27.717 -25.044 -10.435 1.00 82.75 736 TYR A N 1
ATOM 5877 C CA . TYR A 1 736 ? 27.276 -23.663 -10.270 1.00 82.75 736 TYR A CA 1
ATOM 5878 C C . TYR A 1 736 ? 26.553 -23.448 -8.936 1.00 82.75 736 TYR A C 1
ATOM 5880 O O . TYR A 1 736 ? 26.905 -22.520 -8.214 1.00 82.75 736 TYR A O 1
ATOM 5888 N N . SER A 1 737 ? 25.632 -24.341 -8.559 1.00 82.00 737 SER A N 1
ATOM 5889 C CA . SER A 1 737 ? 24.902 -24.267 -7.283 1.00 82.00 737 SER A CA 1
ATOM 5890 C C . SER A 1 737 ? 25.848 -24.204 -6.070 1.00 82.00 737 SER A C 1
ATOM 5892 O O . SER A 1 737 ? 25.724 -23.326 -5.214 1.00 82.00 737 SER A O 1
ATOM 5894 N N . ASN A 1 738 ? 26.880 -25.060 -6.042 1.00 89.00 738 ASN A N 1
ATOM 5895 C CA . ASN A 1 738 ? 27.897 -25.052 -4.981 1.00 89.00 738 ASN A CA 1
ATOM 5896 C C . ASN A 1 738 ? 28.772 -23.780 -5.009 1.00 89.00 738 ASN A C 1
ATOM 5898 O O . ASN A 1 738 ? 29.101 -23.234 -3.957 1.00 89.00 738 ASN A O 1
ATOM 5902 N N . ILE A 1 739 ? 29.126 -23.276 -6.199 1.00 85.88 739 ILE A N 1
ATOM 5903 C CA . ILE A 1 739 ? 29.904 -22.031 -6.361 1.00 85.88 739 ILE A CA 1
ATOM 5904 C C . ILE A 1 739 ? 29.109 -20.810 -5.896 1.00 85.88 739 ILE A C 1
ATOM 5906 O O . ILE A 1 739 ? 29.655 -19.924 -5.232 1.00 85.88 739 ILE A O 1
ATOM 5910 N N . ARG A 1 740 ? 27.817 -20.757 -6.228 1.00 87.00 740 ARG A N 1
ATOM 5911 C CA . ARG A 1 740 ? 26.896 -19.702 -5.803 1.00 87.00 740 ARG A CA 1
ATOM 5912 C C . ARG A 1 740 ? 26.788 -19.674 -4.284 1.00 87.00 740 ARG A C 1
ATOM 5914 O O . ARG A 1 740 ? 26.975 -18.608 -3.703 1.00 87.00 740 ARG A O 1
ATOM 5921 N N . GLN A 1 741 ? 26.579 -20.828 -3.650 1.00 87.25 741 GLN A N 1
ATOM 5922 C CA . GLN A 1 741 ? 26.515 -20.938 -2.191 1.00 87.25 741 GLN A CA 1
ATOM 5923 C C . GLN A 1 741 ? 27.839 -20.522 -1.522 1.00 87.25 741 GLN A C 1
ATOM 5925 O O . GLN A 1 741 ? 27.840 -19.704 -0.605 1.00 87.25 741 GLN A O 1
ATOM 5930 N N . ALA A 1 742 ? 28.987 -20.970 -2.046 1.00 88.06 742 ALA A N 1
ATOM 5931 C CA . ALA A 1 742 ? 30.299 -20.554 -1.546 1.00 88.06 742 ALA A CA 1
ATOM 5932 C C . ALA A 1 742 ? 30.496 -19.027 -1.603 1.00 88.06 742 ALA A C 1
ATOM 5934 O O . ALA A 1 742 ? 30.983 -18.425 -0.645 1.00 88.06 742 ALA A O 1
ATOM 5935 N N . ARG A 1 743 ? 30.105 -18.376 -2.708 1.00 82.56 743 ARG A N 1
ATOM 5936 C CA . ARG A 1 743 ? 30.153 -16.907 -2.842 1.00 82.56 743 ARG A CA 1
ATOM 5937 C C . ARG A 1 743 ? 29.194 -16.215 -1.878 1.00 82.56 743 ARG A C 1
ATOM 5939 O O . ARG A 1 743 ? 29.568 -15.207 -1.275 1.00 82.56 743 ARG A O 1
ATOM 5946 N N . ALA A 1 744 ? 27.990 -16.762 -1.725 1.00 81.94 744 ALA A N 1
ATOM 5947 C CA . ALA A 1 744 ? 26.979 -16.237 -0.824 1.00 81.94 744 ALA A CA 1
ATOM 5948 C C . ALA A 1 744 ? 27.485 -16.216 0.623 1.00 81.94 744 ALA A C 1
ATOM 5950 O O . ALA A 1 744 ? 27.342 -15.189 1.275 1.00 81.94 744 ALA A O 1
ATOM 5951 N N . TYR A 1 745 ? 28.196 -17.253 1.082 1.00 89.75 745 TYR A N 1
ATOM 5952 C CA . TYR A 1 745 ? 28.778 -17.287 2.429 1.00 89.75 745 TYR A CA 1
ATOM 5953 C C . TYR A 1 745 ? 29.737 -16.125 2.706 1.00 89.75 745 TYR A C 1
ATOM 5955 O O . TYR A 1 745 ? 29.627 -15.482 3.748 1.00 89.75 745 TYR A O 1
ATOM 5963 N N . PHE A 1 746 ? 30.629 -15.776 1.771 1.00 84.62 746 PHE A N 1
ATOM 5964 C CA . PHE A 1 746 ? 31.464 -14.576 1.931 1.00 84.62 746 PHE A CA 1
ATOM 5965 C C . PHE A 1 746 ? 30.615 -13.299 2.004 1.00 84.62 746 PHE A C 1
ATOM 5967 O O . PHE A 1 746 ? 30.896 -12.425 2.822 1.00 84.62 746 PHE A O 1
ATOM 5974 N N . GLY A 1 747 ? 29.561 -13.205 1.190 1.00 77.00 747 GLY A N 1
ATOM 5975 C CA . GLY A 1 747 ? 28.607 -12.097 1.242 1.00 77.00 747 GLY A CA 1
ATOM 5976 C C . GLY A 1 747 ? 27.827 -12.033 2.559 1.00 77.00 747 GLY A C 1
ATOM 5977 O O . GLY A 1 747 ? 27.575 -10.942 3.058 1.00 77.00 747 GLY A O 1
ATOM 5978 N N . TYR A 1 748 ? 27.481 -13.176 3.149 1.00 84.88 748 TYR A N 1
ATOM 5979 C CA . TYR A 1 748 ? 26.788 -13.278 4.434 1.00 84.88 748 TYR A CA 1
ATOM 5980 C C . TYR A 1 748 ? 27.667 -12.807 5.583 1.00 84.88 748 TYR A C 1
ATOM 5982 O O . TYR A 1 748 ? 27.217 -11.993 6.386 1.00 84.88 748 TYR A O 1
ATOM 5990 N N . LEU A 1 749 ? 28.934 -13.234 5.609 1.00 83.50 749 LEU A N 1
ATOM 5991 C CA . LEU A 1 749 ? 29.907 -12.743 6.582 1.00 83.50 749 LEU A CA 1
ATOM 5992 C C . LEU A 1 749 ? 30.031 -11.221 6.497 1.00 83.50 749 LEU A C 1
ATOM 5994 O O . LEU A 1 749 ? 29.843 -10.540 7.502 1.00 83.50 749 LEU A O 1
ATOM 5998 N N . GLN A 1 750 ? 30.254 -10.684 5.293 1.00 74.06 750 GLN A N 1
ATOM 5999 C CA . GLN A 1 750 ? 30.372 -9.238 5.087 1.00 74.06 750 GLN A CA 1
ATOM 6000 C C . GLN A 1 750 ? 29.117 -8.488 5.530 1.00 74.06 750 GLN A C 1
ATOM 6002 O O . GLN A 1 750 ? 29.211 -7.469 6.209 1.00 74.06 750 GLN A O 1
ATOM 6007 N N . ALA A 1 751 ? 27.942 -9.002 5.166 1.00 62.44 751 ALA A N 1
ATOM 6008 C CA . ALA A 1 751 ? 26.671 -8.381 5.505 1.00 62.44 751 ALA A CA 1
ATOM 6009 C C . ALA A 1 751 ? 26.384 -8.410 7.017 1.00 62.44 751 ALA A C 1
ATOM 6011 O O . ALA A 1 751 ? 25.641 -7.570 7.509 1.00 62.44 751 ALA A O 1
ATOM 6012 N N . ALA A 1 752 ? 27.008 -9.327 7.755 1.00 71.81 752 ALA A N 1
ATOM 6013 C CA . ALA A 1 752 ? 26.907 -9.440 9.204 1.00 71.81 752 ALA A CA 1
ATOM 6014 C C . ALA A 1 752 ? 28.071 -8.765 9.963 1.00 71.81 752 ALA A C 1
ATOM 6016 O O . ALA A 1 752 ? 28.278 -9.043 11.144 1.00 71.81 752 ALA A O 1
ATOM 6017 N N . GLY A 1 753 ? 28.857 -7.900 9.306 1.00 72.81 753 GLY A N 1
ATOM 6018 C CA . GLY A 1 753 ? 29.987 -7.208 9.942 1.00 72.81 753 GLY A CA 1
ATOM 6019 C C . GLY A 1 753 ? 31.155 -8.141 10.285 1.00 72.81 753 GLY A C 1
ATOM 6020 O O . GLY A 1 753 ? 31.915 -7.894 11.223 1.00 72.81 753 GLY A O 1
ATOM 6021 N N . MET A 1 754 ? 31.292 -9.243 9.548 1.00 85.50 754 MET A N 1
ATOM 6022 C CA . MET A 1 754 ? 32.351 -10.236 9.697 1.00 85.50 754 MET A CA 1
ATOM 6023 C C . MET A 1 754 ? 33.153 -10.394 8.402 1.00 85.50 754 MET A C 1
ATOM 6025 O O . MET A 1 754 ? 32.723 -10.027 7.309 1.00 85.50 754 MET A O 1
ATOM 6029 N N . TYR A 1 755 ? 34.340 -10.976 8.499 1.00 85.44 755 TYR A N 1
ATOM 6030 C CA . TYR A 1 755 ? 35.160 -11.309 7.340 1.00 85.44 755 TYR A CA 1
ATOM 6031 C C . TYR A 1 755 ? 35.948 -12.587 7.580 1.00 85.44 755 TYR A C 1
ATOM 6033 O O . TYR A 1 755 ? 36.181 -12.986 8.717 1.00 85.44 755 TYR A O 1
ATOM 6041 N N . ALA A 1 756 ? 36.365 -13.229 6.493 1.00 87.44 756 ALA A N 1
ATOM 6042 C CA . ALA A 1 756 ? 37.224 -14.397 6.554 1.00 87.44 756 ALA A CA 1
ATOM 6043 C C . ALA A 1 756 ? 38.672 -14.029 6.227 1.00 87.44 756 ALA A C 1
ATOM 6045 O O . ALA A 1 756 ? 38.931 -13.363 5.224 1.00 87.44 756 ALA A O 1
ATOM 6046 N N . ALA A 1 757 ? 39.608 -14.504 7.040 1.00 86.38 757 ALA A N 1
ATOM 6047 C CA . ALA A 1 757 ? 41.042 -14.301 6.855 1.00 86.38 757 ALA A CA 1
ATOM 6048 C C . ALA A 1 757 ? 41.829 -15.555 7.279 1.00 86.38 757 ALA A C 1
ATOM 6050 O O . ALA A 1 757 ? 41.267 -16.423 7.950 1.00 86.38 757 ALA A O 1
ATOM 6051 N N . PRO A 1 758 ? 43.104 -15.705 6.875 1.00 87.50 758 PRO A N 1
ATOM 6052 C CA . PRO A 1 758 ? 43.958 -16.778 7.376 1.00 87.50 758 PRO A CA 1
ATOM 6053 C C . PRO A 1 758 ? 44.084 -16.753 8.904 1.00 87.50 758 PRO A C 1
ATOM 6055 O O . PRO A 1 758 ? 43.948 -15.709 9.539 1.00 87.50 758 PRO A O 1
ATOM 6058 N N . GLU A 1 759 ? 44.381 -17.910 9.488 1.00 83.62 759 GLU A N 1
ATOM 6059 C CA . GLU A 1 759 ? 44.608 -18.036 10.928 1.00 83.62 759 GLU A CA 1
ATOM 6060 C C . GLU A 1 759 ? 45.731 -17.102 11.419 1.00 83.62 759 GLU A C 1
ATOM 6062 O O . GLU A 1 759 ? 46.807 -17.025 10.821 1.00 83.62 759 GLU A O 1
ATOM 6067 N N . GLY A 1 760 ? 45.478 -16.407 12.532 1.00 76.31 760 GLY A N 1
ATOM 6068 C CA . GLY A 1 760 ? 46.417 -15.452 13.131 1.00 76.31 760 GLY A CA 1
ATOM 6069 C C . GLY A 1 760 ? 46.201 -13.990 12.727 1.00 76.31 760 GLY A C 1
ATOM 6070 O O . GLY A 1 760 ? 47.063 -13.160 13.021 1.00 76.31 760 GLY A O 1
ATOM 6071 N N . ASP A 1 761 ? 45.074 -13.665 12.083 1.00 84.31 761 ASP A N 1
ATOM 6072 C CA . ASP A 1 761 ? 44.650 -12.278 11.872 1.00 84.31 761 ASP A CA 1
ATOM 6073 C C . ASP A 1 761 ? 44.410 -11.544 13.213 1.00 84.31 761 ASP A C 1
ATOM 6075 O O . ASP A 1 761 ? 44.215 -12.152 14.267 1.00 84.31 761 ASP A O 1
ATOM 6079 N N . ALA A 1 762 ? 44.452 -10.213 13.187 1.00 77.19 762 ALA A N 1
ATOM 6080 C CA . ALA A 1 762 ? 44.331 -9.362 14.362 1.00 77.19 762 ALA A CA 1
ATOM 6081 C C . ALA A 1 762 ? 42.868 -9.095 14.794 1.00 77.19 762 ALA A C 1
ATOM 6083 O O . ALA A 1 762 ? 42.654 -8.419 15.809 1.00 77.19 762 ALA A O 1
ATOM 6084 N N . GLY A 1 763 ? 41.866 -9.547 14.032 1.00 79.94 763 GLY A N 1
ATOM 6085 C CA . GLY A 1 763 ? 40.441 -9.442 14.377 1.00 79.94 763 GLY A CA 1
ATOM 6086 C C . GLY A 1 763 ? 39.997 -10.324 15.556 1.00 79.94 763 GLY A C 1
ATOM 6087 O O . GLY A 1 763 ? 40.698 -11.245 15.970 1.00 79.94 763 GLY A O 1
ATOM 6088 N N . GLN A 1 764 ? 38.805 -10.058 16.110 1.00 86.06 764 GLN A N 1
ATOM 6089 C CA . GLN A 1 764 ? 38.188 -10.941 17.111 1.00 86.06 764 GLN A CA 1
ATOM 6090 C C . GLN A 1 764 ? 37.521 -12.124 16.407 1.00 86.06 764 GLN A C 1
ATOM 6092 O O . GLN A 1 764 ? 36.576 -11.924 15.647 1.00 86.06 764 GLN A O 1
ATOM 6097 N N . GLU A 1 765 ? 37.995 -13.340 16.668 1.00 90.06 765 GLU A N 1
ATOM 6098 C CA . GLU A 1 765 ? 37.465 -14.557 16.048 1.00 90.06 765 GLU A CA 1
ATOM 6099 C C . GLU A 1 765 ? 36.010 -14.832 16.463 1.00 90.06 765 GLU A C 1
ATOM 6101 O O . GLU A 1 765 ? 35.619 -14.639 17.619 1.00 90.06 765 GLU A O 1
ATOM 6106 N N . VAL A 1 766 ? 35.209 -15.280 15.500 1.00 90.44 766 VAL A N 1
ATOM 6107 C CA . VAL A 1 766 ? 33.813 -15.685 15.667 1.00 90.44 766 VAL A CA 1
ATOM 6108 C C . VAL A 1 766 ? 33.757 -17.204 15.736 1.00 90.44 766 VAL A C 1
ATOM 6110 O O . VAL A 1 766 ? 34.130 -17.885 14.785 1.00 90.44 766 VAL A O 1
ATOM 6113 N N . LEU A 1 767 ? 33.286 -17.720 16.871 1.00 88.69 767 LEU A N 1
ATOM 6114 C CA . LEU A 1 767 ? 33.232 -19.159 17.149 1.00 88.69 767 LEU A CA 1
ATOM 6115 C C . LEU A 1 767 ? 31.849 -19.771 16.899 1.00 88.69 767 LEU A C 1
ATOM 6117 O O . LEU A 1 767 ? 31.750 -20.969 16.656 1.00 88.69 767 LEU A O 1
ATOM 6121 N N . GLU A 1 768 ? 30.799 -18.954 16.946 1.00 88.56 768 GLU A N 1
ATOM 6122 C CA . GLU A 1 768 ? 29.412 -19.352 16.709 1.00 88.56 768 GLU A CA 1
ATOM 6123 C C . GLU A 1 768 ? 28.604 -18.156 16.189 1.00 88.56 768 GLU A C 1
ATOM 6125 O O . GLU A 1 768 ? 28.944 -16.996 16.464 1.00 88.56 768 GLU A O 1
ATOM 6130 N N . PHE A 1 769 ? 27.537 -18.432 15.441 1.00 85.00 769 PHE A N 1
ATOM 6131 C CA . PHE A 1 769 ? 26.565 -17.415 15.053 1.00 85.00 769 PHE A CA 1
ATOM 6132 C C . PHE A 1 769 ? 25.422 -17.343 16.072 1.00 85.00 769 PHE A C 1
ATOM 6134 O O . PHE A 1 769 ? 24.970 -18.380 16.557 1.00 85.00 769 PHE A O 1
ATOM 6141 N N . PRO A 1 770 ? 24.930 -16.135 16.409 1.00 80.62 770 PRO A N 1
ATOM 6142 C CA . PRO A 1 770 ? 23.693 -15.996 17.167 1.00 80.62 770 PRO A CA 1
ATOM 6143 C C . PRO A 1 770 ? 22.522 -16.659 16.421 1.00 80.62 770 PRO A C 1
ATOM 6145 O O . PRO A 1 770 ? 22.447 -16.503 15.199 1.00 80.62 770 PRO A O 1
ATOM 6148 N N . PRO A 1 771 ? 21.578 -17.322 17.115 1.00 77.75 771 PRO A N 1
ATOM 6149 C CA . PRO A 1 771 ? 20.438 -17.983 16.475 1.00 77.75 771 PRO A CA 1
ATOM 6150 C C . PRO A 1 771 ? 19.638 -17.071 15.535 1.00 77.75 771 PRO A C 1
ATOM 6152 O O . PRO A 1 771 ? 19.184 -17.504 14.479 1.00 77.75 771 PRO A O 1
ATOM 6155 N N . GLU A 1 772 ? 19.502 -15.789 15.880 1.00 72.44 772 GLU A N 1
ATOM 6156 C CA . GLU A 1 772 ? 18.789 -14.798 15.071 1.00 72.44 772 GLU A CA 1
ATOM 6157 C C . GLU A 1 772 ? 19.511 -14.501 13.751 1.00 72.44 772 GLU A C 1
ATOM 6159 O O . GLU A 1 772 ? 18.872 -14.272 12.722 1.00 72.44 772 GLU A O 1
ATOM 6164 N N . LEU A 1 773 ? 20.848 -14.521 13.773 1.00 77.31 773 LEU A N 1
ATOM 6165 C CA . LEU A 1 773 ? 21.670 -14.369 12.578 1.00 77.31 773 LEU A CA 1
ATOM 6166 C C . LEU A 1 773 ? 21.621 -15.638 11.725 1.00 77.31 773 LEU A C 1
ATOM 6168 O O . LEU A 1 773 ? 21.473 -15.526 10.509 1.00 77.31 773 LEU A O 1
ATOM 6172 N N . THR A 1 774 ? 21.696 -16.821 12.346 1.00 85.94 774 THR A N 1
ATOM 6173 C CA . THR A 1 774 ? 21.547 -18.100 11.639 1.00 85.94 774 THR A CA 1
ATOM 6174 C C . THR A 1 774 ? 20.225 -18.139 10.875 1.00 85.94 774 THR A C 1
ATOM 6176 O O . THR A 1 774 ? 20.226 -18.434 9.682 1.00 85.94 774 THR A O 1
ATOM 6179 N N . GLU A 1 775 ? 19.118 -17.733 11.503 1.00 82.31 775 GLU A N 1
ATOM 6180 C CA . GLU A 1 775 ? 17.802 -17.734 10.858 1.00 82.31 775 GLU A CA 1
ATOM 6181 C C . GLU A 1 775 ? 17.703 -16.761 9.681 1.00 82.31 775 GLU A C 1
ATOM 6183 O O . GLU A 1 775 ? 17.182 -17.100 8.615 1.00 82.31 775 GLU A O 1
ATOM 6188 N N . ALA A 1 776 ? 18.221 -15.542 9.855 1.00 75.69 776 ALA A N 1
ATOM 6189 C CA . ALA A 1 776 ? 18.211 -14.530 8.807 1.00 75.69 776 ALA A CA 1
ATOM 6190 C C . ALA A 1 776 ? 19.034 -14.971 7.585 1.00 75.69 776 ALA A C 1
ATOM 6192 O O . ALA A 1 776 ? 18.620 -14.766 6.441 1.00 75.69 776 ALA A O 1
ATOM 6193 N N . LEU A 1 777 ? 20.189 -15.598 7.820 1.00 82.44 777 LEU A N 1
ATOM 6194 C CA . LEU A 1 777 ? 21.040 -16.117 6.755 1.00 82.44 777 LEU A CA 1
ATOM 6195 C C . LEU A 1 777 ? 20.447 -17.372 6.101 1.00 82.44 777 LEU A C 1
ATOM 6197 O O . LEU A 1 777 ? 20.543 -17.492 4.883 1.00 82.44 777 LEU A O 1
ATOM 6201 N N . ALA A 1 778 ? 19.790 -18.254 6.862 1.00 86.62 778 ALA A N 1
ATOM 6202 C CA . ALA A 1 778 ? 19.165 -19.475 6.345 1.00 86.62 778 ALA A CA 1
ATOM 6203 C C . ALA A 1 778 ? 18.028 -19.134 5.378 1.00 86.62 778 ALA A C 1
ATOM 6205 O O . ALA A 1 778 ? 17.984 -19.630 4.254 1.00 86.62 778 ALA A O 1
ATOM 6206 N N . ARG A 1 779 ? 17.176 -18.175 5.759 1.00 82.00 779 ARG A N 1
ATOM 6207 C CA . ARG A 1 779 ? 16.151 -17.620 4.868 1.00 82.00 779 ARG A CA 1
ATOM 6208 C C . ARG A 1 779 ? 16.753 -17.020 3.606 1.00 82.00 779 ARG A C 1
ATOM 6210 O O . ARG A 1 779 ? 16.258 -17.281 2.514 1.00 82.00 779 ARG A O 1
ATOM 6217 N N . LYS A 1 780 ? 17.816 -16.223 3.742 1.00 79.50 780 LYS A N 1
ATOM 6218 C CA . LYS A 1 780 ? 18.480 -15.596 2.593 1.00 79.50 780 LYS A CA 1
ATOM 6219 C C . LYS A 1 780 ? 19.095 -16.636 1.653 1.00 79.50 780 LYS A C 1
ATOM 6221 O O . LYS A 1 780 ? 19.075 -16.446 0.435 1.00 79.50 780 LYS A O 1
ATOM 6226 N N . GLU A 1 781 ? 19.636 -17.719 2.199 1.00 85.69 781 GLU A N 1
ATOM 6227 C CA . GLU A 1 781 ? 20.142 -18.856 1.431 1.00 85.69 781 GLU A CA 1
ATOM 6228 C C . GLU A 1 781 ? 19.009 -19.576 0.700 1.00 85.69 781 GLU A C 1
ATOM 6230 O O . GLU A 1 781 ? 19.136 -19.820 -0.501 1.00 85.69 781 GLU A O 1
ATOM 6235 N N . HIS A 1 782 ? 17.871 -19.805 1.360 1.00 87.94 782 HIS A N 1
ATOM 6236 C CA . HIS A 1 782 ? 16.691 -20.397 0.727 1.00 87.94 782 HIS A CA 1
ATOM 6237 C C . HIS A 1 782 ? 16.109 -19.510 -0.377 1.00 87.94 782 HIS A C 1
ATOM 6239 O O . HIS A 1 782 ? 15.841 -19.984 -1.476 1.00 87.94 782 HIS A O 1
ATOM 6245 N N . GLU A 1 783 ? 15.974 -18.204 -0.149 1.00 82.25 783 GLU A N 1
ATOM 6246 C CA . GLU A 1 783 ? 15.537 -17.240 -1.170 1.00 82.25 783 GLU A CA 1
ATOM 6247 C C . GLU A 1 783 ? 16.488 -17.229 -2.376 1.00 82.25 783 GLU A C 1
ATOM 6249 O O . GLU A 1 783 ? 16.044 -17.257 -3.526 1.00 82.25 783 GLU A O 1
ATOM 6254 N N . SER A 1 784 ? 17.800 -17.269 -2.120 1.00 78.06 784 SER A N 1
ATOM 6255 C CA . SER A 1 784 ? 18.822 -17.370 -3.169 1.00 78.06 784 SER A CA 1
ATOM 6256 C C . SER A 1 784 ? 18.717 -18.694 -3.933 1.00 78.06 784 SER A C 1
ATOM 6258 O O . SER A 1 784 ? 18.892 -18.727 -5.152 1.00 78.06 784 SER A O 1
ATOM 6260 N N . TRP A 1 785 ? 18.395 -19.786 -3.237 1.00 84.62 785 TRP A N 1
ATOM 6261 C CA . TRP A 1 785 ? 18.159 -21.093 -3.838 1.00 84.62 785 TRP A CA 1
ATOM 6262 C C . TRP A 1 785 ? 16.875 -21.128 -4.676 1.00 84.62 785 TRP A C 1
ATOM 6264 O O . TRP A 1 785 ? 16.901 -21.670 -5.782 1.00 84.62 785 TRP A O 1
ATOM 6274 N N . ILE A 1 786 ? 15.774 -20.518 -4.219 1.00 82.38 786 ILE A N 1
ATOM 6275 C CA . ILE A 1 786 ? 14.539 -20.377 -5.008 1.00 82.38 786 ILE A CA 1
ATOM 6276 C C . ILE A 1 786 ? 14.823 -19.592 -6.285 1.00 82.38 786 ILE A C 1
ATOM 6278 O O . ILE A 1 786 ? 14.393 -20.027 -7.355 1.00 82.38 786 ILE A O 1
ATOM 6282 N N . ALA A 1 787 ? 15.532 -18.464 -6.183 1.00 73.00 787 ALA A N 1
ATOM 6283 C CA . ALA A 1 787 ? 15.878 -17.636 -7.333 1.00 73.00 787 ALA A CA 1
ATOM 6284 C C . ALA A 1 787 ? 16.682 -18.447 -8.361 1.00 73.00 787 ALA A C 1
ATOM 6286 O O . ALA A 1 787 ? 16.238 -18.604 -9.496 1.00 73.00 787 ALA A O 1
ATOM 6287 N N . GLU A 1 788 ? 17.768 -19.101 -7.929 1.00 80.94 788 GLU A N 1
ATOM 6288 C CA . GLU A 1 788 ? 18.577 -19.977 -8.789 1.00 80.94 788 GLU A CA 1
ATOM 6289 C C . GLU A 1 788 ? 17.734 -21.080 -9.448 1.00 80.94 788 GLU A C 1
ATOM 6291 O O . GLU A 1 788 ? 17.874 -21.370 -10.638 1.00 80.94 788 GLU A O 1
ATOM 6296 N N . ARG A 1 789 ? 16.869 -21.749 -8.681 1.00 81.50 789 ARG A N 1
ATOM 6297 C CA . ARG A 1 789 ? 16.036 -22.841 -9.196 1.00 81.50 789 ARG A CA 1
ATOM 6298 C C . ARG A 1 789 ? 15.021 -22.325 -10.209 1.00 81.50 789 ARG A C 1
ATOM 6300 O O . ARG A 1 789 ? 14.850 -22.959 -11.249 1.00 81.50 789 ARG A O 1
ATOM 6307 N N . THR A 1 790 ? 14.387 -21.194 -9.929 1.00 76.62 790 THR A N 1
ATOM 6308 C CA . THR A 1 790 ? 13.389 -20.574 -10.807 1.00 76.62 790 THR A CA 1
ATOM 6309 C C . THR A 1 790 ? 14.021 -20.133 -12.123 1.00 76.62 790 THR A C 1
ATOM 6311 O O . THR A 1 790 ? 13.493 -20.474 -13.183 1.00 76.62 790 THR A O 1
ATOM 6314 N N . ASP A 1 791 ? 15.194 -19.499 -12.070 1.00 75.25 791 ASP A N 1
ATOM 6315 C CA . ASP A 1 791 ? 15.965 -19.094 -13.254 1.00 75.25 791 ASP A CA 1
ATOM 6316 C C . ASP A 1 791 ? 16.373 -20.306 -14.100 1.00 75.25 791 ASP A C 1
ATOM 6318 O O . ASP A 1 791 ? 16.270 -20.303 -15.326 1.00 75.25 791 ASP A O 1
ATOM 6322 N N . ASN A 1 792 ? 16.715 -21.418 -13.444 1.00 75.81 792 ASN A N 1
ATOM 6323 C CA . ASN A 1 792 ? 16.983 -22.692 -14.107 1.00 75.81 792 ASN A CA 1
ATOM 6324 C C . ASN A 1 792 ? 15.710 -23.455 -14.526 1.00 75.81 792 ASN A C 1
ATOM 6326 O O . ASN A 1 792 ? 15.779 -24.640 -14.874 1.00 75.81 792 ASN A O 1
ATOM 6330 N N . GLY A 1 793 ? 14.543 -22.807 -14.519 1.00 81.50 793 GLY A N 1
ATOM 6331 C CA . GLY A 1 793 ? 13.276 -23.333 -15.024 1.00 81.50 793 GLY A CA 1
ATOM 6332 C C . GLY A 1 793 ? 12.568 -24.316 -14.092 1.00 81.50 793 GLY A C 1
ATOM 6333 O O . GLY A 1 793 ? 11.699 -25.058 -14.560 1.00 81.50 793 GLY A O 1
ATOM 6334 N N . TRP A 1 794 ? 12.935 -24.364 -12.808 1.00 85.81 794 TRP A N 1
ATOM 6335 C CA . TRP A 1 794 ? 12.189 -25.131 -11.816 1.00 85.81 794 TRP A CA 1
ATOM 6336 C C . TRP A 1 794 ? 10.898 -24.426 -11.415 1.00 85.81 794 TRP A C 1
ATOM 6338 O O . TRP A 1 794 ? 10.819 -23.202 -11.362 1.00 85.81 794 TRP A O 1
ATOM 6348 N N . LYS A 1 795 ? 9.867 -25.219 -11.129 1.00 83.44 795 LYS A N 1
ATOM 6349 C CA . LYS A 1 795 ? 8.543 -24.743 -10.728 1.00 83.44 795 LYS A CA 1
ATOM 6350 C C . LYS A 1 795 ? 8.069 -25.478 -9.489 1.00 83.44 795 LYS A C 1
ATOM 6352 O O . LYS A 1 795 ? 8.473 -26.613 -9.226 1.00 83.44 795 LYS A O 1
ATOM 6357 N N . TYR A 1 796 ? 7.176 -24.839 -8.745 1.00 90.06 796 TYR A N 1
ATOM 6358 C CA . TYR A 1 796 ? 6.477 -25.509 -7.661 1.00 90.06 796 TYR A CA 1
ATOM 6359 C C . TYR A 1 796 ? 5.730 -26.749 -8.178 1.00 90.06 796 TYR A C 1
ATOM 6361 O O . TYR A 1 796 ? 5.063 -26.706 -9.216 1.00 90.06 796 TYR A O 1
ATOM 6369 N N . GLY A 1 797 ? 5.826 -27.851 -7.439 1.00 88.94 797 GLY A N 1
ATOM 6370 C CA . GLY A 1 797 ? 5.023 -29.049 -7.651 1.00 88.94 797 GLY A CA 1
ATOM 6371 C C . GLY A 1 797 ? 4.903 -29.846 -6.359 1.00 88.94 797 GLY A C 1
ATOM 6372 O O . GLY A 1 797 ? 5.831 -29.859 -5.561 1.00 88.94 797 GLY A O 1
ATOM 6373 N N . ALA A 1 798 ? 3.765 -30.512 -6.155 1.00 82.62 798 ALA A N 1
ATOM 6374 C CA . ALA A 1 798 ? 3.458 -31.212 -4.901 1.00 82.62 798 ALA A CA 1
ATOM 6375 C C . ALA A 1 798 ? 4.483 -32.302 -4.527 1.00 82.62 798 ALA A C 1
ATOM 6377 O O . ALA A 1 798 ? 4.649 -32.618 -3.353 1.00 82.62 798 ALA A O 1
ATOM 6378 N N . GLU A 1 799 ? 5.189 -32.853 -5.516 1.00 85.06 799 GLU A N 1
ATOM 6379 C CA . GLU A 1 799 ? 6.277 -33.808 -5.332 1.00 85.06 799 GLU A CA 1
ATOM 6380 C C . GLU A 1 799 ? 7.502 -33.383 -6.148 1.00 85.06 799 GLU A C 1
ATOM 6382 O O . GLU A 1 799 ? 7.393 -32.700 -7.172 1.00 85.06 799 GLU A O 1
ATOM 6387 N N . LYS A 1 800 ? 8.689 -33.805 -5.699 1.00 84.12 800 LYS A N 1
ATOM 6388 C CA . LYS A 1 800 ? 9.948 -33.510 -6.386 1.00 84.12 800 LYS A CA 1
ATOM 6389 C C . LYS A 1 800 ? 10.079 -34.377 -7.644 1.00 84.12 800 LYS A C 1
ATOM 6391 O O . LYS A 1 800 ? 10.228 -35.591 -7.542 1.00 84.12 800 LYS A O 1
ATOM 6396 N N . ASP A 1 801 ? 10.108 -33.749 -8.818 1.00 83.75 801 ASP A N 1
ATOM 6397 C CA . ASP A 1 801 ? 10.309 -34.403 -10.120 1.00 83.75 801 ASP A CA 1
ATOM 6398 C C . ASP A 1 801 ? 11.452 -33.700 -10.862 1.00 83.75 801 ASP A C 1
ATOM 6400 O O . ASP A 1 801 ? 11.289 -32.616 -11.420 1.00 83.75 801 ASP A O 1
ATOM 6404 N N . VAL A 1 802 ? 12.636 -34.318 -10.864 1.00 81.75 802 VAL A N 1
ATOM 6405 C CA . VAL A 1 802 ? 13.843 -33.727 -11.464 1.00 81.75 802 VAL A CA 1
ATOM 6406 C C . VAL A 1 802 ? 13.714 -33.589 -12.985 1.00 81.75 802 VAL A C 1
ATOM 6408 O O . VAL A 1 802 ? 14.212 -32.615 -13.542 1.00 81.75 802 VAL A O 1
ATOM 6411 N N . GLN A 1 803 ? 13.024 -34.513 -13.669 1.00 81.69 803 GLN A N 1
ATOM 6412 C CA . GLN A 1 803 ? 12.879 -34.450 -15.129 1.00 81.69 803 GLN A CA 1
ATOM 6413 C C . GLN A 1 803 ? 11.933 -33.331 -15.560 1.00 81.69 803 GLN A C 1
ATOM 6415 O O . GLN A 1 803 ? 12.179 -32.673 -16.568 1.00 81.69 803 GLN A O 1
ATOM 6420 N N . LYS A 1 804 ? 10.873 -33.087 -14.783 1.00 83.62 804 LYS A N 1
ATOM 6421 C CA . LYS A 1 804 ? 9.931 -31.981 -15.022 1.00 83.62 804 LYS A CA 1
ATOM 6422 C C . LYS A 1 804 ? 10.334 -30.674 -14.340 1.00 83.62 804 LYS A C 1
ATOM 6424 O O . LYS A 1 804 ? 9.595 -29.699 -14.445 1.00 83.62 804 LYS A O 1
ATOM 6429 N N . LYS A 1 805 ? 11.479 -30.663 -13.646 1.00 86.50 805 LYS A N 1
ATOM 6430 C CA . LYS A 1 805 ? 11.962 -29.555 -12.814 1.00 86.50 805 LYS A CA 1
ATOM 6431 C C . LYS A 1 805 ? 10.906 -29.079 -11.807 1.00 86.50 805 LYS A C 1
ATOM 6433 O O . LYS A 1 805 ? 10.658 -27.888 -11.663 1.00 86.50 805 LYS A O 1
ATOM 6438 N N . LEU A 1 806 ? 10.263 -30.010 -11.108 1.00 86.62 806 LEU A N 1
ATOM 6439 C CA . LEU A 1 806 ? 9.311 -29.702 -10.043 1.00 86.62 806 LEU A CA 1
ATOM 6440 C C . LEU A 1 806 ? 9.950 -29.910 -8.675 1.00 86.62 806 LEU A C 1
ATOM 6442 O O . LEU A 1 806 ? 10.650 -30.900 -8.452 1.00 86.62 806 LEU A O 1
ATOM 6446 N N . SER A 1 807 ? 9.693 -28.990 -7.752 1.00 87.56 807 SER A N 1
ATOM 6447 C CA . SER A 1 807 ? 10.114 -29.113 -6.359 1.00 87.56 807 SER A CA 1
ATOM 6448 C C . SER A 1 807 ? 9.013 -28.612 -5.420 1.00 87.56 807 SER A C 1
ATOM 6450 O O . SER A 1 807 ? 8.484 -27.524 -5.660 1.00 87.56 807 SER A O 1
ATOM 6452 N N . PRO A 1 808 ? 8.698 -29.342 -4.332 1.00 89.81 808 PRO A N 1
ATOM 6453 C CA . PRO A 1 808 ? 7.728 -28.891 -3.333 1.00 89.81 808 PRO A CA 1
ATOM 6454 C C . PRO A 1 808 ? 8.264 -27.747 -2.468 1.00 89.81 808 PRO A C 1
ATOM 6456 O O . PRO A 1 808 ? 7.488 -27.050 -1.829 1.00 89.81 808 PRO A O 1
ATOM 6459 N N . TYR A 1 809 ? 9.580 -27.529 -2.475 1.00 89.31 809 TYR A N 1
ATOM 6460 C CA . TYR A 1 809 ? 10.254 -26.541 -1.630 1.00 89.31 809 TYR A CA 1
ATOM 6461 C C . TYR A 1 809 ? 10.385 -25.156 -2.288 1.00 89.31 809 TYR A C 1
ATOM 6463 O O . TYR A 1 809 ? 11.029 -24.275 -1.735 1.00 89.31 809 TYR A O 1
ATOM 6471 N N . LEU A 1 810 ? 9.797 -24.941 -3.474 1.00 85.69 810 LEU A N 1
ATOM 6472 C CA . LEU A 1 810 ? 9.741 -23.624 -4.135 1.00 85.69 810 LEU A CA 1
ATOM 6473 C C . LEU A 1 810 ? 8.568 -22.790 -3.609 1.00 85.69 810 LEU A C 1
ATOM 6475 O O . LEU A 1 810 ? 7.676 -22.396 -4.357 1.00 85.69 810 LEU A O 1
ATOM 6479 N N . ILE A 1 811 ? 8.574 -22.582 -2.299 1.00 82.56 811 ILE A N 1
ATOM 6480 C CA . ILE A 1 811 ? 7.598 -21.812 -1.528 1.00 82.56 811 ILE A CA 1
ATOM 6481 C C . ILE A 1 811 ? 8.358 -20.889 -0.568 1.00 82.56 811 ILE A C 1
ATOM 6483 O O . ILE A 1 811 ? 9.537 -21.156 -0.299 1.00 82.56 811 ILE A O 1
ATOM 6487 N N . PRO A 1 812 ? 7.730 -19.813 -0.059 1.00 80.94 812 PRO A N 1
ATOM 6488 C CA . PRO A 1 812 ? 8.356 -18.939 0.929 1.00 80.94 812 PRO A CA 1
ATOM 6489 C C . PRO A 1 812 ? 8.966 -19.733 2.089 1.00 80.94 812 PRO A C 1
ATOM 6491 O O . PRO A 1 812 ? 8.394 -20.731 2.520 1.00 80.94 812 PRO A O 1
ATOM 6494 N N . TYR A 1 813 ? 10.113 -19.283 2.610 1.00 78.44 813 TYR A N 1
ATOM 6495 C CA . TYR A 1 813 ? 10.834 -19.978 3.688 1.00 78.44 813 TYR A CA 1
ATOM 6496 C C . TYR A 1 813 ? 9.930 -20.293 4.896 1.00 78.44 813 TYR A C 1
ATOM 6498 O O . TYR A 1 813 ? 10.004 -21.382 5.453 1.00 78.44 813 TYR A O 1
ATOM 6506 N N . ASP A 1 814 ? 9.016 -19.386 5.259 1.00 78.06 814 ASP A N 1
ATOM 6507 C CA . ASP A 1 814 ? 8.067 -19.584 6.370 1.00 78.06 814 ASP A CA 1
ATOM 6508 C C . ASP A 1 814 ? 7.051 -20.707 6.139 1.00 78.06 814 ASP A C 1
ATOM 6510 O O . ASP A 1 814 ? 6.507 -21.251 7.096 1.00 78.06 814 ASP A O 1
ATOM 6514 N N . GLU A 1 815 ? 6.798 -21.069 4.883 1.00 81.81 815 GLU A N 1
ATOM 6515 C CA . GLU A 1 815 ? 5.866 -22.133 4.506 1.00 81.81 815 GLU A CA 1
ATOM 6516 C C . GLU A 1 815 ? 6.556 -23.501 4.384 1.00 81.81 815 GLU A C 1
ATOM 6518 O O . GLU A 1 815 ? 5.888 -24.517 4.172 1.00 81.81 815 GLU A O 1
ATOM 6523 N N . LEU A 1 816 ? 7.888 -23.554 4.515 1.00 82.88 816 LEU A N 1
ATOM 6524 C CA . LEU A 1 816 ? 8.634 -24.804 4.458 1.00 82.88 816 LEU A CA 1
ATOM 6525 C C . LEU A 1 816 ? 8.346 -25.709 5.666 1.00 82.88 816 LEU A C 1
ATOM 6527 O O . LEU A 1 816 ? 8.201 -25.231 6.794 1.00 82.88 816 LEU A O 1
ATOM 6531 N N . PRO A 1 817 ? 8.368 -27.038 5.461 1.00 86.88 817 PRO A N 1
ATOM 6532 C CA . PRO A 1 817 ? 8.473 -27.996 6.554 1.00 86.88 817 PRO A CA 1
ATOM 6533 C C . PRO A 1 817 ? 9.713 -27.738 7.428 1.00 86.88 817 PRO A C 1
ATOM 6535 O O . PRO A 1 817 ? 10.779 -27.395 6.915 1.00 86.88 817 PRO A O 1
ATOM 6538 N N . GLU A 1 818 ? 9.593 -27.933 8.744 1.00 84.31 818 GLU A N 1
ATOM 6539 C CA . GLU A 1 818 ? 10.680 -27.632 9.692 1.00 84.31 818 GLU A CA 1
ATOM 6540 C C . GLU A 1 818 ? 11.945 -28.459 9.440 1.00 84.31 818 GLU A C 1
ATOM 6542 O O . GLU A 1 818 ? 13.048 -27.953 9.603 1.00 84.31 818 GLU A O 1
ATOM 6547 N N . ASP A 1 819 ? 11.808 -29.706 8.987 1.00 83.06 819 ASP A N 1
ATOM 6548 C CA . ASP A 1 819 ? 12.948 -30.534 8.593 1.00 83.06 819 ASP A CA 1
ATOM 6549 C C . ASP A 1 819 ? 13.725 -29.927 7.418 1.00 83.06 819 ASP A C 1
ATOM 6551 O O . ASP A 1 819 ? 14.943 -30.055 7.370 1.00 83.06 819 ASP A O 1
ATOM 6555 N N . VAL A 1 820 ? 13.046 -29.217 6.512 1.00 84.88 820 VAL A N 1
ATOM 6556 C CA . VAL A 1 820 ? 13.677 -28.518 5.384 1.00 84.88 820 VAL A CA 1
ATOM 6557 C C . VAL A 1 820 ? 14.304 -27.205 5.841 1.00 84.88 820 VAL A C 1
ATOM 6559 O O . VAL A 1 820 ? 15.456 -26.953 5.505 1.00 84.88 820 VAL A O 1
ATOM 6562 N N . ARG A 1 821 ? 13.616 -26.414 6.678 1.00 86.31 821 ARG A N 1
ATOM 6563 C CA . ARG A 1 821 ? 14.211 -25.202 7.273 1.00 86.31 821 ARG A CA 1
ATOM 6564 C C . ARG A 1 821 ? 15.457 -25.525 8.088 1.00 86.31 821 ARG A C 1
ATOM 6566 O O . ARG A 1 821 ? 16.436 -24.790 8.033 1.00 86.31 821 ARG A O 1
ATOM 6573 N N . GLN A 1 822 ? 15.450 -26.643 8.815 1.00 88.25 822 GLN A N 1
ATOM 6574 C CA . GLN A 1 822 ? 16.622 -27.095 9.554 1.00 88.25 822 GLN A CA 1
ATOM 6575 C C . GLN A 1 822 ? 17.800 -27.393 8.618 1.00 88.25 822 GLN A C 1
ATOM 6577 O O . GLN A 1 822 ? 18.928 -27.085 8.978 1.00 88.25 822 GLN A O 1
ATOM 6582 N N . MET A 1 823 ? 17.570 -27.895 7.399 1.00 84.69 823 MET A N 1
ATOM 6583 C CA . MET A 1 823 ? 18.649 -28.073 6.417 1.00 84.69 823 MET A CA 1
ATOM 6584 C C . MET A 1 823 ? 19.274 -26.737 5.988 1.00 84.69 823 MET A C 1
ATOM 6586 O O . MET A 1 823 ? 20.491 -26.672 5.804 1.00 84.69 823 MET A O 1
ATOM 6590 N N . ASP A 1 824 ? 18.473 -25.677 5.847 1.00 88.38 824 ASP A N 1
ATOM 6591 C CA . ASP A 1 824 ? 18.980 -24.335 5.536 1.00 88.38 824 ASP A CA 1
ATOM 6592 C C . ASP A 1 824 ? 19.755 -23.739 6.722 1.00 88.38 824 ASP A C 1
ATOM 6594 O O . ASP A 1 824 ? 20.835 -23.178 6.530 1.00 88.38 824 ASP A O 1
ATOM 6598 N N . ARG A 1 825 ? 19.269 -23.920 7.961 1.00 89.81 825 ARG A N 1
ATOM 6599 C CA . ARG A 1 825 ? 20.005 -23.534 9.182 1.00 89.81 825 ARG A CA 1
ATOM 6600 C C . ARG A 1 825 ? 21.329 -24.284 9.297 1.00 89.81 825 ARG A C 1
ATOM 6602 O O . ARG A 1 825 ? 22.366 -23.657 9.496 1.00 89.81 825 ARG A O 1
ATOM 6609 N N . ASP A 1 826 ? 21.314 -25.598 9.075 1.00 88.38 826 ASP A N 1
ATOM 6610 C CA . ASP A 1 826 ? 22.511 -26.439 9.086 1.00 88.38 826 ASP A CA 1
ATOM 6611 C C . ASP A 1 826 ? 23.528 -25.951 8.044 1.00 88.38 826 ASP A C 1
ATOM 6613 O O . ASP A 1 826 ? 24.733 -25.957 8.299 1.00 88.38 826 ASP A O 1
ATOM 6617 N N . ALA A 1 827 ? 23.081 -25.499 6.867 1.00 87.81 827 ALA A N 1
ATOM 6618 C CA . ALA A 1 827 ? 23.969 -24.928 5.856 1.00 87.81 827 ALA A CA 1
ATOM 6619 C C . ALA A 1 827 ? 24.682 -23.662 6.370 1.00 87.81 827 ALA A C 1
ATOM 6621 O O . ALA A 1 827 ? 25.877 -23.490 6.125 1.00 87.81 827 ALA A O 1
ATOM 6622 N N . ILE A 1 828 ? 23.986 -22.808 7.123 1.00 92.50 828 ILE A N 1
ATOM 6623 C CA . ILE A 1 828 ? 24.576 -21.612 7.736 1.00 92.50 828 ILE A CA 1
ATOM 6624 C C . ILE A 1 828 ? 25.518 -21.960 8.888 1.00 92.50 828 ILE A C 1
ATOM 6626 O O . ILE A 1 828 ? 26.629 -21.431 8.948 1.00 92.50 828 ILE A O 1
ATOM 6630 N N . ASP A 1 829 ? 25.134 -22.883 9.763 1.00 89.69 829 ASP A N 1
ATOM 6631 C CA . ASP A 1 829 ? 25.983 -23.314 10.878 1.00 89.69 829 ASP A CA 1
ATOM 6632 C C . ASP A 1 829 ? 27.274 -23.991 10.380 1.00 89.69 829 ASP A C 1
ATOM 6634 O O . ASP A 1 829 ? 28.332 -23.896 11.008 1.00 89.69 829 ASP A O 1
ATOM 6638 N N . ASN A 1 830 ? 27.232 -24.600 9.190 1.00 90.12 830 ASN A N 1
ATOM 6639 C CA . ASN A 1 830 ? 28.401 -25.165 8.522 1.00 90.12 830 ASN A CA 1
ATOM 6640 C C . ASN A 1 830 ? 29.381 -24.119 7.963 1.00 90.12 830 ASN A C 1
ATOM 6642 O O . ASN A 1 830 ? 30.510 -24.494 7.635 1.00 90.12 830 ASN A O 1
ATOM 6646 N N . ILE A 1 831 ? 29.035 -22.828 7.887 1.00 92.88 831 ILE A N 1
ATOM 6647 C CA . ILE A 1 831 ? 29.945 -21.792 7.368 1.00 92.88 831 ILE A CA 1
ATOM 6648 C C . ILE A 1 831 ? 31.252 -21.768 8.170 1.00 92.88 831 ILE A C 1
ATOM 6650 O O . ILE A 1 831 ? 32.328 -21.857 7.579 1.00 92.88 831 ILE A O 1
ATOM 6654 N N . LEU A 1 832 ? 31.196 -21.696 9.505 1.00 93.06 832 LEU A N 1
ATOM 6655 C CA . LEU A 1 832 ? 32.413 -21.601 10.324 1.00 93.06 832 LEU A CA 1
ATOM 6656 C C . LEU A 1 832 ? 33.317 -22.849 10.175 1.00 93.06 832 LEU A C 1
ATOM 6658 O O . LEU A 1 832 ? 34.503 -22.677 9.864 1.00 93.06 832 LEU A O 1
ATOM 6662 N N . PRO A 1 833 ? 32.805 -24.096 10.292 1.00 92.94 833 PRO A N 1
ATOM 6663 C CA . PRO A 1 833 ? 33.591 -25.302 10.022 1.00 92.94 833 PRO A CA 1
ATOM 6664 C C . PRO A 1 833 ? 34.168 -25.377 8.603 1.00 92.94 833 PRO A C 1
ATOM 6666 O O . PRO A 1 833 ? 35.336 -25.727 8.436 1.00 92.94 833 PRO A O 1
ATOM 6669 N N . LEU A 1 834 ? 33.387 -25.043 7.572 1.00 93.38 834 LEU A N 1
ATOM 6670 C CA . LEU A 1 834 ? 33.838 -25.126 6.180 1.00 93.38 834 LEU A CA 1
ATOM 6671 C C . LEU A 1 834 ? 34.989 -24.154 5.899 1.00 93.38 834 LEU A C 1
ATOM 6673 O O . LEU A 1 834 ? 35.965 -24.516 5.240 1.00 93.38 834 LEU A O 1
ATOM 6677 N N . PHE A 1 835 ? 34.910 -22.936 6.439 1.00 92.69 835 PHE A N 1
ATOM 6678 C CA . PHE A 1 835 ? 35.986 -21.951 6.333 1.00 92.69 835 PHE A CA 1
ATOM 6679 C C . PHE A 1 835 ? 37.248 -22.421 7.065 1.00 92.69 835 PHE A C 1
ATOM 6681 O O . PHE A 1 835 ? 38.350 -22.305 6.523 1.00 92.69 835 PHE A O 1
ATOM 6688 N N . HIS A 1 836 ? 37.088 -23.025 8.247 1.00 92.25 836 HIS A N 1
ATOM 6689 C CA . HIS A 1 836 ? 38.187 -23.625 9.001 1.00 92.25 836 HIS A CA 1
ATOM 6690 C C . HIS A 1 836 ? 38.943 -24.687 8.189 1.00 92.25 836 HIS A C 1
ATOM 6692 O O . HIS A 1 836 ? 40.176 -24.696 8.164 1.00 92.25 836 HIS A O 1
ATOM 6698 N N . GLU A 1 837 ? 38.225 -25.568 7.496 1.00 91.25 837 GLU A N 1
ATOM 6699 C CA . GLU A 1 837 ? 38.804 -26.668 6.714 1.00 91.25 837 GLU A CA 1
ATOM 6700 C C . GLU A 1 837 ? 39.588 -26.216 5.480 1.00 91.25 837 GLU A C 1
ATOM 6702 O O . GLU A 1 837 ? 40.525 -26.901 5.070 1.00 91.25 837 GLU A O 1
ATOM 6707 N N . ILE A 1 838 ? 39.257 -25.054 4.913 1.00 91.44 838 ILE A N 1
ATOM 6708 C CA . ILE A 1 838 ? 40.004 -24.469 3.789 1.00 91.44 838 ILE A CA 1
ATOM 6709 C C . ILE A 1 838 ? 41.140 -23.537 4.242 1.00 91.44 838 ILE A C 1
ATOM 6711 O O . ILE A 1 838 ? 41.771 -22.888 3.405 1.00 91.44 838 ILE A O 1
ATOM 6715 N N . GLY A 1 839 ? 41.427 -23.486 5.549 1.00 88.94 839 GLY A N 1
ATOM 6716 C CA . GLY A 1 839 ? 42.527 -22.708 6.127 1.00 88.94 839 GLY A CA 1
ATOM 6717 C C . GLY A 1 839 ? 42.185 -21.251 6.451 1.00 88.94 839 GLY A C 1
ATOM 6718 O O . GLY A 1 839 ? 43.095 -20.433 6.587 1.00 88.94 839 GLY A O 1
ATOM 6719 N N . LEU A 1 840 ? 40.897 -20.915 6.568 1.00 91.12 840 LEU A N 1
ATOM 6720 C CA . LEU A 1 840 ? 40.419 -19.592 6.970 1.00 91.12 840 LEU A CA 1
ATOM 6721 C C . LEU A 1 840 ? 39.811 -19.625 8.382 1.00 91.12 840 LEU A C 1
ATOM 6723 O O . LEU A 1 840 ? 39.470 -20.674 8.925 1.00 91.12 840 LEU A O 1
ATOM 6727 N N . ARG A 1 841 ? 39.674 -18.452 8.989 1.00 93.00 841 ARG A N 1
ATOM 6728 C CA . ARG A 1 841 ? 38.909 -18.180 10.210 1.00 93.00 841 ARG A CA 1
ATOM 6729 C C . ARG A 1 841 ? 38.009 -16.979 9.960 1.00 93.00 841 ARG A C 1
ATOM 6731 O O . ARG A 1 841 ? 38.296 -16.171 9.076 1.00 93.00 841 ARG A O 1
ATOM 6738 N N . VAL A 1 842 ? 36.923 -16.874 10.717 1.00 91.31 842 VAL A N 1
ATOM 6739 C CA . VAL A 1 842 ? 35.979 -15.756 10.620 1.00 91.31 842 VAL A CA 1
ATOM 6740 C C . VAL A 1 842 ? 36.218 -14.798 11.776 1.00 91.31 842 VAL A C 1
ATOM 6742 O O . VAL A 1 842 ? 36.320 -15.219 12.924 1.00 91.31 842 VAL A O 1
ATOM 6745 N N . TYR A 1 843 ? 36.295 -13.509 11.473 1.00 86.69 843 TYR A N 1
ATOM 6746 C CA . TYR A 1 843 ? 36.599 -12.444 12.416 1.00 86.69 843 TYR A CA 1
ATOM 6747 C C . TYR A 1 843 ? 35.546 -11.339 12.343 1.00 86.69 843 TYR A C 1
ATOM 6749 O O . TYR A 1 843 ? 34.991 -11.072 11.276 1.00 86.69 843 TYR A O 1
ATOM 6757 N N . ARG A 1 844 ? 35.283 -10.664 13.465 1.00 83.00 844 ARG A N 1
ATOM 6758 C CA . ARG A 1 844 ? 34.473 -9.438 13.498 1.00 83.00 844 ARG A CA 1
ATOM 6759 C C . ARG A 1 844 ? 35.267 -8.264 12.935 1.00 83.00 844 ARG A C 1
ATOM 6761 O O . ARG A 1 844 ? 36.464 -8.139 13.211 1.00 83.00 844 ARG A O 1
ATOM 6768 N N . MET A 1 845 ? 34.595 -7.402 12.176 1.00 70.62 845 MET A N 1
ATOM 6769 C CA . MET A 1 845 ? 35.129 -6.091 11.807 1.00 70.62 845 MET A CA 1
ATOM 6770 C C . MET A 1 845 ? 35.380 -5.273 13.086 1.00 70.62 845 MET A C 1
ATOM 6772 O O . MET A 1 845 ? 34.659 -5.433 14.073 1.00 70.62 845 MET A O 1
ATOM 6776 N N . ARG A 1 846 ? 36.477 -4.511 13.100 1.00 56.88 846 ARG A N 1
ATOM 6777 C CA . ARG A 1 846 ? 36.928 -3.745 14.271 1.00 56.88 846 ARG A CA 1
ATOM 6778 C C . ARG A 1 846 ? 36.170 -2.445 14.442 1.00 56.88 846 ARG A C 1
ATOM 6780 O O . ARG A 1 846 ? 35.840 -1.852 13.397 1.00 56.88 846 ARG A O 1
#

Organism: NCBI:txid2840911

Foldseek 3Di:
DAAAEAELVVQLVVLVCCVPPVVHNPVSLVSVLVSLVLRLLLPHQEYAEEPVCCVRNNLVSVLVSCVVSNYAHQEYEDEDQQLDPDPVRLVVLQVVLLVSLVSCVVSVYQEYEYEHDDDPPLLVDDLVSSLVSNLSSVQSSQVSSVVVNHQYAYEQDLPVSSVRLDLVSVCSNQVSHPRYAYEQEQPRVVLAVDDSQVSCVSRLLRHQHYEDFAKAFDDPPDPPFGARPVGTTMDTDQALPHPCVVVLLVSLVSNVVSPHDGHHYYHADADPVDDSSVSSSSNVVSVVCSNCCVLQQLPLLLVPDDFPCCVPPVDDLSVQLNVLLVVCVVPLDLVSLLSNVVSLCVSCVVLQPDDPVVSVLLVVLVVCLFPLFAQFAFGWDPQSLLSQLLSVLSVLCSQFPLLLVLQQLLVVVVPDALTPDSSVLCNNLQCLQSNQLQSLVSQQSVQRSVQSVVCVVVVDPPDPDQDHDDDPCVCVQQWDDDPPDIDGLLLLLLVVLCVLQVHDSVVSSVCSVCVVVVCRVVSGDDSLLSSLSVLLVSLVVLCVPPPSSVCCSSPRSSLSSSLSNCLPCCVVPCCDPPNVDFADECSSRVSNLSSNLSSLQRFASIGIRRNNSVVAWTFPDWRWDDDPLETEIETETAAFDHDLCVQVVSQVVNNRHHDRCSRRVVYYGYYYDYPLVNLLVVLVPDDDDDDDDDVVQLLLLLQLLVCVVVVVVCVVPVPDDDCQNGPVSDDPLSSVLSSLLSNLLQVLQVSVQKHKDFPPDPFAFDPFDDPRSLLSSLQVSLVVVLVSLVVVVADDDPPDDVVNNYDPSNDRLSPDDPVVSVVSSVSNRCSQVSSVVSRMTMGGHD

Radius of gyration: 33.19 Å; chains: 1; bounding box: 81×81×101 Å

InterPro domains:
  IPR003032 Ryanodine receptor Ryr [PF02026] (772-842)
  IPR013022 Xylose isomerase-like, TIM barrel domain [PF01261] (36-283)
  IPR036237 Xylose isomerase-like superfamily [SSF51658] (32-273)
  IPR050312 IolE/XylA/MocC-like [PTHR12110] (34-288)

pLDDT: mean 86.68, std 11.17, range [34.56, 98.75]